Protein 8Y6J (pdb70)

GO terms:
  GO:0035725 sodium ion transmembrane transport (P, IDA)
  GO:0015081 sodium ion transmembrane transporter activity (F, IDA)

B-factor: mean 76.57, std 21.65, range [25.72, 148.56]

Organism: Oryza sativa subsp. japonica (NCBI:txid39947)

Secondary structure (DSSP, 8-state):
-HHHHHHHHHHHHHS-HHHHHHHHHHHHHHHHHHHHHHTPPSSS----HHHHHHHHHHHHTT----SS-GGGS-HHHHHHHHHHHHHHSHHHHHHHHHHHHHH--HHHHHHHHHHHHHHHHHHHHHHHHH-HHHHHHHHHHT--HHHHHHHHHHHHHTT----SSTTTTGGGTT-HHHHHHHHHHHHTTTTTHHHHHHHHHHHHHHHH--HHHHHHHH-TTTS--TT---HHHHHHHHHHHHHHHHHHHHHHHHHHTTSGGGTT--HHHHHHHHHHHHHHHHHT---SS-GGGS-HHHHHHHHHHHHSPPHHHHHTT--HHHHHHHHH-SSSHHHHHHHHHHHHHTHHHHHH-TTTS-HHHHHHHHHHHHHT--------GGG-SS--SS----SS-GGGGS-HHHHHHHHHHHHHHHTTTTTT-/-HHHHHHHHHHHHHS-HHHHHHHHHHHHHHHHHHHHHHTPPSSS----HHHHHHHHHHHHTT----SS-GGGS-HHHHHHHHHHHHHHSHHHHHHHHHHHHHH--HHHHHHHHHHHHHHHHHHHHHHHHH-HHHHHHHHHHT--HHHHHHHHHHHHHTT----SSTTTTGGGTT-HHHHHHHHHHHHTSSTTHHHHHHHHHHHHHHHH--HHHHHHHH-TTTS--TT---HHHHHHHHHHHHHHHHHHHHHHHHHHTTSGGGTT--HHHHHHHHHHHHHHHHHT---SS-GGGS-HHHHHHHHHHHHSPPHHHHHTT--HHHHHHHHH-SSSHHHHHHHHHHHHHTHHHHHH-TTTS-HHHHHHHHHHHHHT--------GGG-SS--SS----SS-GGGGS-HHHHHHHHHHHHHHHTTTTTT-

Nearest PDB structures (foldseek):
  8y6j-assembly1_B  TM=1.002E+00  e=2.654E-58  Oryza sativa
  8w9o-assembly1_A  TM=9.380E-01  e=2.378E-31  Arabidopsis thaliana
  8w9v-assembly1_B  TM=9.427E-01  e=4.804E-29  Triticum aestivum
  8k66-assembly1_B  TM=9.385E-01  e=3.257E-29  Oryza sativa Japonica Group
  8y6m-assembly1_B  TM=9.390E-01  e=4.156E-28  Oryza sativa Indica Group x Oryza nivara

Sequence (850 aa):
ASSVKQSYSFLVCKSNPLVVQLVYFVIISFAGFLALKNLKPQGKPGPKDLDLLFTSVSTLTVSSMATVEMEDLSDRQLWVLILLMLMGGEVFTSMLGLYFNNANLVRIVTGYFVATVISSSVIIIIYFWIDSDARNVLKSKEINMYTFCIFTAVSSFANCGFTPLNSNMQPFRKNWVLLLLVIPQILAGNTLFSPLLRLCVWVLGKVSGKAEYAYILQHPGETGYKHLHVRRNSVYIVLSVTGLILLQVMFICSFEWNSESLEGMNWLQKLVGLLFQSVNTRQAGESILDISTLSPSTLLLFAVVMYLPSDASFLTANISRALWRNFTVNKLSCLAMFTFLACITERKSISSDPLNFNIFSIVFEIISAFGNVGYSLGYSCQKLLKPDATCKDASYGFVGRWTEEGKLIVILVMFLGRLKEFILKASSVKQSYSFLVCKSNPLVVQLVYFVIISFAGFLALKNLKPQGKPGPKDLDLLFTSVSTLTVSSMATVEMEDLSDRQLWVLILLMLMGGEVFTSMLGLYFNNANLVRIVTGYFVATVISSSVIIIIYFWIDSDARNVLKSKEINMYTFCIFTAVSSFANCGFTPLNSNMQPFRKNWVLLLLVIPQILAGNTLFSPLLRLCVWVLGKVSGKAEYAYILQHPGETGYKHLHVRRNSVYIVLSVTGLILLQVMFICSFEWNSESLEGMNWLQKLVGLLFQSVNTRQAGESILDISTLSPSTLLLFAVVMYLPSDASFLTANISRALWRNFTVNKLSCLAMFTFLACITERKSISSDPLNFNIFSIVFEIISAFGNVGYSLGYSCQKLLKPDATCKDASYGFVGRWTEEGKLIVILVMFLGRLKEFILK

Foldseek 3Di:
DVVVVVVLLVCPVPDDPLVSVLVVLVVQLVVLLVQQVVPQDPPDDADDSLQSSLLSLLLLLLLQAHLDQLLNGDLSNLVSSLVSLCCRFPLNVLLVVLVSVVVCLSVLSVCLSVVQLVVQLVVQLVVCVVDVVVVVVCVVSVHDSSSQSSSLLSLLQSLSADGSHRLFCQVVLQVLVVLVSSLVSNCCHQALVQVVSLVSLVVVCVVVVDVVSVVCNCCVPVSPRLSHDHPVLSVVSVVVLVVQLVVLLVVCCVFCVVPPQCPPHDPVSSSSQSSSQSSLLQGRQGHNGLLLSGDVVSLVSSLVNLLDDDSSLVVVVVVVVVVVVLVCPDSPVVLVVLLVQQCVQCVVVCVQFVVCPPSVQSSSLLSSLLSSRNDASADDLVSGPDDDPVDDRGSGGPQSVGDSVSSVSSSVSNSNSSSPSPVND/DVVVVVVLLVCPVPDDPLVSVLVVLVVQLVVLLVQQVVPQDPPDDADDSLQSSLLSLLLLLLLQAHQDQLLNGDLSNLVSSLVSLCCRFPLNVLLVVLVSVVVCLSVLSVCLSVVQLVVQLVVQLVVCVVDVVVVVVCVVSVHDSSSQSSSLLSLLQSLSADGSHRLFCQVVLQVLVVLVSSLVSNCCHQQLVQLVSLVSLVVVCVVVVDVVSVVCNCCVPVSPRLSHDHPVLSVVSVVVLVVQLVVLLVVCCVFCVVPPQCPPHDPVSSSSQSSSQSSLLQGRQGHNGLLLSGDVVSLVSSLVNLLDDDSSLVVVVVVVVVVVVLVCPDSPVVLVVLLVQQCVQCVVVCVQFVVCPPSVQSSSLLSSLLSSRNDASADDCVSGPDDDPVDDRGSGGPQSVGDSSSSVSSSVSNSNSSSPVPVND

Radius of gyration: 30.35 Å; Cα contacts (8 Å, |Δi|>4): 1183; chains: 2; bounding box: 60×90×64 Å

InterPro domains:
  IPR003445 Cation transporter [PF02386] (208-546)
  IPR051143 TrkH Potassium Transport [PTHR31064] (64-549)

Structure (mmCIF, N/CA/C/O backbone):
data_8Y6J
#
_entry.id   8Y6J
#
_cell.length_a   1.00
_cell.length_b   1.00
_cell.length_c   1.00
_cell.angle_alpha   90.00
_cell.angle_beta   90.00
_cell.angle_gamma   90.00
#
_symmetry.space_group_name_H-M   'P 1'
#
loop_
_atom_site.group_PDB
_atom_site.id
_atom_site.type_symbol
_atom_site.label_atom_id
_atom_site.label_alt_id
_atom_site.label_comp_id
_atom_site.label_asym_id
_atom_site.label_entity_id
_atom_site.label_seq_id
_atom_site.pdbx_PDB_ins_code
_atom_site.Cartn_x
_atom_site.Cartn_y
_atom_site.Cartn_z
_atom_site.occupancy
_atom_site.B_iso_or_equiv
_atom_site.auth_seq_id
_atom_site.auth_comp_id
_atom_site.auth_asym_id
_atom_site.auth_atom_id
_atom_site.pdbx_PDB_model_num
ATOM 1 N N . ALA A 1 74 ? 161.398 98.075 145.020 1.00 142.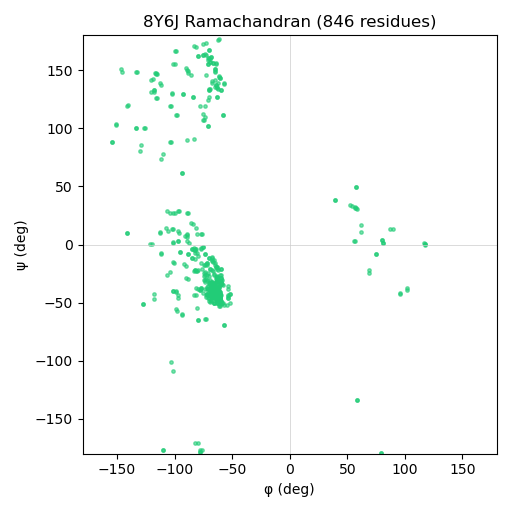87 56 ALA A N 1
ATOM 2 C CA . ALA A 1 74 ? 160.636 97.278 145.975 1.00 145.33 56 ALA A CA 1
ATOM 3 C C . ALA A 1 74 ? 160.497 98.009 147.306 1.00 146.70 56 ALA A C 1
ATOM 4 O O . ALA A 1 74 ? 159.740 98.974 147.417 1.00 146.10 56 ALA A O 1
ATOM 6 N N . SER A 1 75 ? 161.231 97.539 148.318 1.00 145.08 57 SER A N 1
ATOM 7 C CA . SER A 1 75 ? 161.186 98.184 149.626 1.00 143.77 57 SER A CA 1
ATOM 8 C C . SER A 1 75 ? 161.762 99.593 149.578 1.00 143.66 57 SER A C 1
ATOM 9 O O . SER A 1 75 ? 161.409 100.437 150.410 1.00 143.81 57 SER A O 1
ATOM 12 N N . SER A 1 76 ? 162.651 99.863 148.618 1.00 147.33 58 SER A N 1
ATOM 13 C CA . SER A 1 76 ? 163.197 101.209 148.472 1.00 148.19 58 SER A CA 1
ATOM 14 C C . SER A 1 76 ? 162.105 102.208 148.113 1.00 148.56 58 SER A C 1
ATOM 15 O O . SER A 1 76 ? 162.116 103.349 148.590 1.00 146.45 58 SER A O 1
ATOM 18 N N . VAL A 1 77 ? 161.154 101.797 147.272 1.00 145.27 59 VAL A N 1
ATOM 19 C CA . VAL A 1 77 ? 160.044 102.675 146.910 1.00 144.24 59 VAL A CA 1
ATOM 20 C C . VAL A 1 77 ? 159.215 103.016 148.142 1.00 142.74 59 VAL A C 1
ATOM 21 O O . VAL A 1 77 ? 158.839 104.174 148.360 1.00 140.84 59 VAL A O 1
ATOM 25 N N . LYS A 1 78 ? 158.921 102.009 148.969 1.00 143.33 60 LYS A N 1
ATOM 26 C CA . LYS A 1 78 ? 158.151 102.251 150.186 1.00 144.98 60 LYS A CA 1
ATOM 27 C C . LYS A 1 78 ? 158.909 103.155 151.150 1.00 145.77 60 LYS A C 1
ATOM 28 O O . LYS A 1 78 ? 158.316 104.043 151.774 1.00 145.33 60 LYS A O 1
ATOM 34 N N . GLN A 1 79 ? 160.220 102.941 151.290 1.00 144.51 61 GLN A N 1
ATOM 35 C CA . GLN A 1 79 ? 161.014 103.789 152.174 1.00 142.09 61 GLN A CA 1
ATOM 36 C C . GLN A 1 79 ? 161.027 105.234 151.689 1.00 143.83 61 GLN A C 1
ATOM 37 O O . GLN A 1 79 ? 160.880 106.168 152.488 1.00 143.15 61 GLN A O 1
ATOM 39 N N . SER A 1 80 ? 161.199 105.438 150.380 1.00 143.89 62 SER A N 1
ATOM 40 C CA . SER A 1 80 ? 161.185 106.790 149.832 1.00 144.24 62 SER A CA 1
ATOM 41 C C . SER A 1 80 ? 159.824 107.447 150.022 1.00 144.33 62 SER A C 1
ATOM 42 O O . SER A 1 80 ? 159.740 108.635 150.358 1.00 142.49 62 SER A O 1
ATOM 45 N N . TYR A 1 81 ? 158.745 106.690 149.808 1.00 137.89 63 TYR A N 1
ATOM 46 C CA . TYR A 1 81 ? 157.407 107.237 150.002 1.00 136.58 63 TYR A CA 1
ATOM 47 C C . TYR A 1 81 ? 157.174 107.624 151.457 1.00 135.23 63 TYR A C 1
ATOM 48 O O . TYR A 1 81 ? 156.596 108.679 151.741 1.00 133.24 63 TYR A O 1
ATOM 50 N N . SER A 1 82 ? 157.613 106.780 152.394 1.00 138.11 64 SER A N 1
ATOM 51 C CA . SER A 1 82 ? 157.467 107.102 153.809 1.00 138.80 64 SER A CA 1
ATOM 52 C C . SER A 1 82 ? 158.270 108.343 154.178 1.00 139.61 64 SER A C 1
ATOM 53 O O . SER A 1 82 ? 157.795 109.196 154.938 1.00 138.32 64 SER A O 1
ATOM 56 N N . PHE A 1 83 ? 159.492 108.458 153.651 1.00 138.63 65 PHE A N 1
ATOM 57 C CA . PHE A 1 83 ? 160.305 109.639 153.921 1.00 138.22 65 PHE A CA 1
ATOM 58 C C . PHE A 1 83 ? 159.648 110.898 153.369 1.00 138.96 65 PHE A C 1
ATOM 59 O O . PHE A 1 83 ? 159.667 111.952 154.014 1.00 136.59 65 PHE A O 1
ATOM 61 N N . LEU A 1 84 ? 159.068 110.809 152.170 1.00 131.03 66 LEU A N 1
ATOM 62 C CA . LEU A 1 84 ? 158.369 111.956 151.600 1.00 131.06 66 LEU A CA 1
ATOM 63 C C . LEU A 1 84 ? 157.148 112.330 152.432 1.00 128.83 66 LEU A C 1
ATOM 64 O O . LEU A 1 84 ? 156.886 113.515 152.667 1.00 127.13 66 LEU A O 1
ATOM 69 N N . VAL A 1 85 ? 156.389 111.331 152.886 1.00 134.02 67 VAL A N 1
ATOM 70 C CA . VAL A 1 85 ? 155.155 111.599 153.617 1.00 135.88 67 VAL A CA 1
ATOM 71 C C . VAL A 1 85 ? 155.452 112.198 154.987 1.00 135.23 67 VAL A C 1
ATOM 72 O O . VAL A 1 85 ? 154.750 113.107 155.446 1.00 133.54 67 VAL A O 1
ATOM 76 N N . CYS A 1 86 ? 156.501 111.710 155.658 1.00 136.85 68 CYS A N 1
ATOM 77 C CA . CYS A 1 86 ? 156.755 112.121 157.036 1.00 136.17 68 CYS A CA 1
ATOM 78 C C . CYS A 1 86 ? 157.046 113.615 157.137 1.00 135.52 68 CYS A C 1
ATOM 79 O O . CYS A 1 86 ? 156.585 114.281 158.071 1.00 132.54 68 CYS A O 1
ATOM 82 N N . LYS A 1 87 ? 157.808 114.160 156.189 1.00 135.20 69 LYS A N 1
ATOM 83 C CA . LYS A 1 87 ? 158.250 115.550 156.258 1.00 136.01 69 LYS A CA 1
ATOM 84 C C . LYS A 1 87 ? 157.380 116.483 155.420 1.00 137.97 69 LYS A C 1
ATOM 85 O O . LYS A 1 87 ? 156.819 117.450 155.944 1.00 135.80 69 LYS A O 1
ATOM 87 N N . SER A 1 88 ? 157.257 116.209 154.125 1.00 127.29 70 SER A N 1
ATOM 88 C CA . SER A 1 88 ? 156.576 117.128 153.226 1.00 122.28 70 SER A CA 1
ATOM 89 C C . SER A 1 88 ? 155.062 117.055 153.404 1.00 122.05 70 SER A C 1
ATOM 90 O O . SER A 1 88 ? 154.515 116.108 153.976 1.00 122.65 70 SER A O 1
ATOM 93 N N . ASN A 1 89 ? 154.384 118.084 152.898 1.00 108.57 71 ASN A N 1
ATOM 94 C CA . ASN A 1 89 ? 152.934 118.127 152.924 1.00 108.12 71 ASN A CA 1
ATOM 95 C C . ASN A 1 89 ? 152.360 117.114 151.936 1.00 107.30 71 ASN A C 1
ATOM 96 O O . ASN A 1 89 ? 153.056 116.660 151.025 1.00 106.54 71 ASN A O 1
ATOM 101 N N . PRO A 1 90 ? 151.092 116.728 152.109 1.00 98.41 72 PRO A N 1
ATOM 102 C CA . PRO A 1 90 ? 150.467 115.849 151.106 1.00 97.62 72 PRO A CA 1
ATOM 103 C C . PRO A 1 90 ? 150.465 116.445 149.709 1.00 97.81 72 PRO A C 1
ATOM 104 O O . PRO A 1 90 ? 150.600 115.709 148.722 1.00 98.85 72 PRO A O 1
ATOM 108 N N . LEU A 1 91 ? 150.321 117.767 149.599 1.00 88.46 73 LEU A N 1
ATOM 109 C CA . LEU A 1 91 ? 150.322 118.405 148.288 1.00 87.98 73 LEU A CA 1
ATOM 110 C C . LEU A 1 91 ? 151.647 118.188 147.571 1.00 87.26 73 LEU A C 1
ATOM 111 O O . LEU A 1 91 ? 151.674 117.852 146.384 1.00 88.84 73 LEU A O 1
ATOM 116 N N . VAL A 1 92 ? 152.761 118.369 148.282 1.00 87.95 74 VAL A N 1
ATOM 117 C CA . VAL A 1 92 ? 154.073 118.253 147.651 1.00 88.61 74 VAL A CA 1
ATOM 118 C C . VAL A 1 92 ? 154.335 116.820 147.206 1.00 87.70 74 VAL A C 1
ATOM 119 O O . VAL A 1 92 ? 154.828 116.580 146.096 1.00 86.16 74 VAL A O 1
ATOM 123 N N . VAL A 1 93 ? 154.013 115.844 148.059 1.00 86.60 75 VAL A N 1
ATOM 124 C CA . VAL A 1 93 ? 154.281 114.455 147.705 1.00 86.42 75 VAL A CA 1
ATOM 125 C C . VAL A 1 93 ? 153.376 114.009 146.562 1.00 88.09 75 VAL A C 1
ATOM 126 O O . VAL A 1 93 ? 153.811 113.282 145.663 1.00 90.55 75 VAL A O 1
ATOM 130 N N . GLN A 1 94 ? 152.118 114.458 146.551 1.00 81.91 76 GLN A N 1
ATOM 131 C CA . GLN A 1 94 ? 151.244 114.099 145.439 1.00 79.51 76 GLN A CA 1
ATOM 132 C C . GLN A 1 94 ? 151.689 114.772 144.146 1.00 78.83 76 GLN A C 1
ATOM 133 O O . GLN A 1 94 ? 151.607 114.172 143.068 1.00 79.72 76 GLN A O 1
ATOM 139 N N . LEU A 1 95 ? 152.174 116.013 144.233 1.00 76.94 77 LEU A N 1
ATOM 140 C CA . LEU A 1 95 ? 152.684 116.694 143.050 1.00 76.36 77 LEU A CA 1
ATOM 141 C C . LEU A 1 95 ? 153.899 115.975 142.479 1.00 76.24 77 LEU A C 1
ATOM 142 O O . LEU A 1 95 ? 153.992 115.772 141.263 1.00 80.00 77 LEU A O 1
ATOM 147 N N . VAL A 1 96 ? 154.842 115.581 143.338 1.00 68.60 78 VAL A N 1
ATOM 148 C CA . VAL A 1 96 ? 156.022 114.880 142.838 1.00 71.29 78 VAL A CA 1
ATOM 149 C C . VAL A 1 96 ? 155.636 113.506 142.301 1.00 69.53 78 VAL A C 1
ATOM 150 O O . VAL A 1 96 ? 156.199 113.036 141.305 1.00 71.44 78 VAL A O 1
ATOM 154 N N . TYR A 1 97 ? 154.650 112.856 142.927 1.00 59.18 79 TYR A N 1
ATOM 155 C CA . TYR A 1 97 ? 154.142 111.584 142.426 1.00 58.46 79 TYR A CA 1
ATOM 156 C C . TYR A 1 97 ? 153.601 111.735 141.010 1.00 64.44 79 TYR A C 1
ATOM 157 O O . TYR A 1 97 ? 153.986 110.988 140.099 1.00 76.14 79 TYR A O 1
ATOM 166 N N . PHE A 1 98 ? 152.721 112.717 140.804 1.00 63.80 80 PHE A N 1
ATOM 167 C CA . PHE A 1 98 ? 152.138 112.925 139.484 1.00 63.67 80 PHE A CA 1
ATOM 168 C C . PHE A 1 98 ? 153.200 113.303 138.462 1.00 63.21 80 PHE A C 1
ATOM 169 O O . PHE A 1 98 ? 153.186 112.801 137.335 1.00 56.51 80 PHE A O 1
ATOM 177 N N . VAL A 1 99 ? 154.139 114.173 138.839 1.00 70.62 81 VAL A N 1
ATOM 178 C CA . VAL A 1 99 ? 155.162 114.611 137.894 1.00 66.57 81 VAL A CA 1
ATOM 179 C C . VAL A 1 99 ? 156.041 113.439 137.472 1.00 68.93 81 VAL A C 1
ATOM 180 O O . VAL A 1 99 ? 156.293 113.231 136.277 1.00 75.37 81 VAL A O 1
ATOM 184 N N . ILE A 1 100 ? 156.506 112.643 138.438 1.00 64.74 82 ILE A N 1
ATOM 185 C CA . ILE A 1 100 ? 157.413 111.551 138.106 1.00 62.46 82 ILE A CA 1
ATOM 186 C C . ILE A 1 100 ? 156.689 110.471 137.311 1.00 66.78 82 ILE A C 1
ATOM 187 O O . ILE A 1 100 ? 157.248 109.907 136.362 1.00 72.53 82 ILE A O 1
ATOM 192 N N . ILE A 1 101 ? 155.428 110.183 137.651 1.00 61.64 83 ILE A N 1
ATOM 193 C CA . ILE A 1 101 ? 154.705 109.151 136.917 1.00 63.11 83 ILE A CA 1
ATOM 194 C C . ILE A 1 101 ? 154.377 109.626 135.507 1.00 73.44 83 ILE A C 1
ATOM 195 O O . ILE A 1 101 ? 154.450 108.850 134.548 1.00 75.65 83 ILE A O 1
ATOM 200 N N . SER A 1 102 ? 154.026 110.904 135.349 1.00 70.03 84 SER A N 1
ATOM 201 C CA . SER A 1 102 ? 153.785 111.443 134.016 1.00 64.17 84 SER A CA 1
ATOM 202 C C . SER A 1 102 ? 155.044 111.391 133.164 1.00 62.15 84 SER A C 1
ATOM 203 O O . SER A 1 102 ? 154.986 111.045 131.978 1.00 62.55 84 SER A O 1
ATOM 206 N N . PHE A 1 103 ? 156.194 111.741 133.746 1.00 77.49 85 PHE A N 1
ATOM 207 C CA . PHE A 1 103 ? 157.438 111.680 132.987 1.00 80.09 85 PHE A CA 1
ATOM 208 C C . PHE A 1 103 ? 157.776 110.246 132.600 1.00 78.37 85 PHE A C 1
ATOM 209 O O . PHE A 1 103 ? 158.212 109.987 131.471 1.00 82.75 85 PHE A O 1
ATOM 217 N N . ALA A 1 104 ? 157.576 109.299 133.520 1.00 66.66 86 ALA A N 1
ATOM 218 C CA . ALA A 1 104 ? 157.818 107.898 133.192 1.00 71.52 86 ALA A CA 1
ATOM 219 C C . ALA A 1 104 ? 156.888 107.425 132.083 1.00 75.28 86 ALA A C 1
ATOM 220 O O . ALA A 1 104 ? 157.307 106.691 131.180 1.00 79.92 86 ALA A O 1
ATOM 222 N N . GLY A 1 105 ? 155.621 107.838 132.134 1.00 70.63 87 GLY A N 1
ATOM 223 C CA . GLY A 1 105 ? 154.683 107.451 131.095 1.00 76.40 87 GLY A CA 1
ATOM 224 C C . GLY A 1 105 ? 155.041 108.028 129.741 1.00 74.02 87 GLY A C 1
ATOM 225 O O . GLY A 1 105 ? 154.924 107.351 128.719 1.00 72.08 87 GLY A O 1
ATOM 226 N N . PHE A 1 106 ? 155.471 109.291 129.712 1.00 77.94 88 PHE A N 1
ATOM 227 C CA . PHE A 1 106 ? 155.914 109.883 128.453 1.00 78.09 88 PHE A CA 1
ATOM 228 C C . PHE A 1 106 ? 157.141 109.164 127.911 1.00 81.24 88 PHE A C 1
ATOM 229 O O . PHE A 1 106 ? 157.233 108.895 126.706 1.00 82.27 88 PHE A O 1
ATOM 237 N N . LEU A 1 107 ? 158.097 108.844 128.788 1.00 83.11 89 LEU A N 1
ATOM 238 C CA . LEU A 1 107 ? 159.287 108.122 128.350 1.00 82.55 89 LEU A CA 1
ATOM 239 C C . LEU A 1 107 ? 158.919 106.761 127.777 1.00 84.94 89 LEU A C 1
ATOM 240 O O . LEU A 1 107 ? 159.446 106.354 126.734 1.00 85.08 89 LEU A O 1
ATOM 245 N N . ALA A 1 108 ? 158.005 106.047 128.437 1.00 75.25 90 ALA A N 1
ATOM 246 C CA . ALA A 1 108 ? 157.548 104.764 127.915 1.00 75.41 90 ALA A CA 1
ATOM 247 C C . ALA A 1 108 ? 156.873 104.935 126.559 1.00 80.20 90 ALA A C 1
ATOM 248 O O . ALA A 1 108 ? 157.230 104.262 125.587 1.00 81.99 90 ALA A O 1
ATOM 250 N N . LEU A 1 109 ? 155.911 105.859 126.470 1.00 81.78 91 LEU A N 1
ATOM 251 C CA . LEU A 1 109 ? 155.206 106.096 125.215 1.00 83.05 91 LEU A CA 1
ATOM 252 C C . LEU A 1 109 ? 156.179 106.383 124.080 1.00 81.83 91 LEU A C 1
ATOM 253 O O . LEU A 1 109 ? 155.970 105.943 122.944 1.00 78.24 91 LEU A O 1
ATOM 258 N N . LYS A 1 110 ? 157.252 107.120 124.370 1.00 80.67 92 LYS A N 1
ATOM 259 C CA . LYS A 1 110 ? 158.281 107.340 123.360 1.00 77.49 92 LYS A CA 1
ATOM 260 C C . LYS A 1 110 ? 159.030 106.050 123.040 1.00 81.08 92 LYS A C 1
ATOM 261 O O . LYS A 1 110 ? 159.379 105.800 121.881 1.00 82.33 92 LYS A O 1
ATOM 267 N N . ASN A 1 111 ? 159.289 105.220 124.054 1.00 87.10 93 ASN A N 1
ATOM 268 C CA . ASN A 1 111 ? 160.155 104.060 123.857 1.00 87.70 93 ASN A CA 1
ATOM 269 C C . ASN A 1 111 ? 159.493 102.994 122.989 1.00 86.61 93 ASN A C 1
ATOM 270 O O . ASN A 1 111 ? 160.106 102.490 122.041 1.00 83.70 93 ASN A O 1
ATOM 275 N N . LEU A 1 112 ? 158.244 102.630 123.290 1.00 94.58 94 LEU A N 1
ATOM 276 C CA . LEU A 1 112 ? 157.570 101.597 122.508 1.00 97.18 94 LEU A CA 1
ATOM 277 C C . LEU A 1 112 ? 156.810 102.152 121.308 1.00 99.36 94 LEU A C 1
ATOM 278 O O . LEU A 1 112 ? 155.828 101.537 120.874 1.00 99.19 94 LEU A O 1
ATOM 283 N N . LYS A 1 113 ? 157.233 103.291 120.773 1.00 104.78 95 LYS A N 1
ATOM 284 C CA . LYS A 1 113 ? 156.658 103.787 119.533 1.00 103.18 95 LYS A CA 1
ATOM 285 C C . LYS A 1 113 ? 156.973 102.815 118.397 1.00 107.41 95 LYS A C 1
ATOM 286 O O . LYS A 1 113 ? 158.096 102.302 118.314 1.00 106.74 95 LYS A O 1
ATOM 292 N N . PRO A 1 114 ? 156.011 102.525 117.521 1.00 121.90 96 PRO A N 1
ATOM 293 C CA . PRO A 1 114 ? 156.287 101.616 116.401 1.00 119.79 96 PRO A CA 1
ATOM 294 C C . PRO A 1 114 ? 157.393 102.157 115.506 1.00 119.00 96 PRO A C 1
ATOM 295 O O . PRO A 1 114 ? 157.496 103.363 115.271 1.00 118.40 96 PRO A O 1
ATOM 299 N N . GLN A 1 115 ? 158.222 101.247 115.007 1.00 126.50 97 GLN A N 1
ATOM 300 C CA . GLN A 1 115 ? 159.382 101.610 114.207 1.00 126.81 97 GLN A CA 1
ATOM 301 C C . GLN A 1 115 ? 159.016 101.706 112.731 1.00 126.57 97 GLN A C 1
ATOM 302 O O . GLN A 1 115 ? 158.126 101.006 112.242 1.00 126.14 97 GLN A O 1
ATOM 308 N N . GLY A 1 116 ? 159.718 102.589 112.025 1.00 121.85 98 GLY A N 1
ATOM 309 C CA . GLY A 1 116 ? 159.518 102.760 110.600 1.00 122.03 98 GLY A CA 1
ATOM 310 C C . GLY A 1 116 ? 158.571 103.892 110.264 1.00 122.15 98 GLY A C 1
ATOM 311 O O . GLY A 1 116 ? 158.821 104.669 109.337 1.00 122.58 98 GLY A O 1
ATOM 312 N N . LYS A 1 117 ? 157.481 103.996 111.013 1.00 117.42 99 LYS A N 1
ATOM 313 C CA . LYS A 1 117 ? 156.499 105.051 110.835 1.00 117.73 99 LYS A CA 1
ATOM 314 C C . LYS A 1 117 ? 156.820 106.235 111.739 1.00 117.82 99 LYS A C 1
ATOM 315 O O . LYS A 1 117 ? 157.033 106.065 112.943 1.00 117.86 99 LYS A O 1
ATOM 321 N N . PRO A 1 118 ? 156.864 107.450 111.193 1.00 116.48 100 PRO A N 1
ATOM 322 C CA . PRO A 1 118 ? 157.179 108.612 112.030 1.00 115.91 100 PRO A CA 1
ATOM 323 C C . PRO A 1 118 ? 155.998 109.016 112.895 1.00 113.70 100 PRO A C 1
ATOM 324 O O . PRO A 1 118 ? 154.974 109.485 112.390 1.00 112.82 100 PRO A O 1
ATOM 328 N N . GLY A 1 119 ? 156.136 108.836 114.205 1.00 103.33 101 GLY A N 1
ATOM 329 C CA . GLY A 1 119 ? 155.063 109.111 115.127 1.00 104.62 101 GLY A CA 1
ATOM 330 C C . GLY A 1 119 ? 154.966 110.580 115.479 1.00 107.46 101 GLY A C 1
ATOM 331 O O . GLY A 1 119 ? 155.631 111.434 114.884 1.00 104.78 101 GLY A O 1
ATOM 332 N N . PRO A 1 120 ? 154.129 110.899 116.459 1.00 96.34 102 PRO A N 1
ATOM 333 C CA . PRO A 1 120 ? 153.945 112.300 116.847 1.00 91.05 102 PRO A CA 1
ATOM 334 C C . PRO A 1 120 ? 155.184 112.852 117.532 1.00 88.73 102 PRO A C 1
ATOM 335 O O . PRO A 1 120 ? 156.040 112.116 118.026 1.00 88.14 102 PRO A O 1
ATOM 339 N N . LYS A 1 121 ? 155.271 114.179 117.544 1.00 78.51 103 LYS A N 1
ATOM 340 C CA . LYS A 1 121 ? 156.371 114.844 118.225 1.00 79.15 103 LYS A CA 1
ATOM 341 C C . LYS A 1 121 ? 156.312 114.557 119.721 1.00 78.30 103 LYS A C 1
ATOM 342 O O . LYS A 1 121 ? 155.257 114.236 120.274 1.00 79.90 103 LYS A O 1
ATOM 348 N N . ASP A 1 122 ? 157.471 114.667 120.375 1.00 77.72 104 ASP A N 1
ATOM 349 C CA . ASP A 1 122 ? 157.570 114.307 121.786 1.00 74.95 104 ASP A CA 1
ATOM 350 C C . ASP A 1 122 ? 156.631 115.133 122.654 1.00 74.47 104 ASP A C 1
ATOM 351 O O . ASP A 1 122 ? 156.180 114.657 123.702 1.00 76.53 104 ASP A O 1
ATOM 356 N N . LEU A 1 123 ? 156.325 116.366 122.244 1.00 66.88 105 LEU A N 1
ATOM 357 C CA . LEU A 1 123 ? 155.383 117.176 123.008 1.00 67.72 105 LEU A CA 1
ATOM 358 C C . LEU A 1 123 ? 153.993 116.553 123.002 1.00 69.99 105 LEU A C 1
ATOM 359 O O . LEU A 1 123 ? 153.301 116.559 124.025 1.00 77.28 105 LEU A O 1
ATOM 364 N N . ASP A 1 124 ? 153.563 116.014 121.860 1.00 66.86 106 ASP A N 1
ATOM 365 C CA . ASP A 1 124 ? 152.255 115.370 121.804 1.00 64.52 106 ASP A CA 1
ATOM 366 C C . ASP A 1 124 ? 152.216 114.112 122.664 1.00 64.43 106 ASP A C 1
ATOM 367 O O . ASP A 1 124 ? 151.213 113.845 123.334 1.00 60.58 106 ASP A O 1
ATOM 372 N N . LEU A 1 125 ? 153.296 113.324 122.658 1.00 67.68 107 LEU A N 1
ATOM 373 C CA . LEU A 1 125 ? 153.353 112.154 123.530 1.00 64.68 107 LEU A CA 1
ATOM 374 C C . LEU A 1 125 ? 153.311 112.556 124.997 1.00 73.47 107 LEU A C 1
ATOM 375 O O . LEU A 1 125 ? 152.631 111.914 125.804 1.00 76.21 107 LEU A O 1
ATOM 380 N N . LEU A 1 126 ? 154.042 113.611 125.365 1.00 75.37 108 LEU A N 1
ATOM 381 C CA . LEU A 1 126 ? 154.011 114.082 126.746 1.00 64.03 108 LEU A CA 1
ATOM 382 C C . LEU A 1 126 ? 152.621 114.571 127.128 1.00 59.14 108 LEU A C 1
ATOM 383 O O . LEU A 1 126 ? 152.146 114.306 128.237 1.00 63.76 108 LEU A O 1
ATOM 388 N N . PHE A 1 127 ? 151.954 115.287 126.221 1.00 53.01 109 PHE A N 1
ATOM 389 C CA . PHE A 1 127 ? 150.595 115.743 126.488 1.00 50.33 109 PHE A CA 1
ATOM 390 C C . PHE A 1 127 ? 149.651 114.565 126.677 1.00 58.31 109 PHE A C 1
ATOM 391 O O . PHE A 1 127 ? 148.806 114.576 127.578 1.00 65.91 109 PHE A O 1
ATOM 399 N N . THR A 1 128 ? 149.768 113.545 125.825 1.00 58.53 110 THR A N 1
ATOM 400 C CA . THR A 1 128 ? 148.907 112.375 125.958 1.00 58.12 110 THR A CA 1
ATOM 401 C C . THR A 1 128 ? 149.172 111.650 127.270 1.00 61.25 110 THR A C 1
ATOM 402 O O . THR A 1 128 ? 148.233 111.227 127.953 1.00 65.81 110 THR A O 1
ATOM 406 N N . SER A 1 129 ? 150.445 111.517 127.650 1.00 55.02 111 SER A N 1
ATOM 407 C CA . SER A 1 129 ? 150.776 110.876 128.918 1.00 50.92 111 SER A CA 1
ATOM 408 C C . SER A 1 129 ? 150.213 111.659 130.096 1.00 48.05 111 SER A C 1
ATOM 409 O O . SER A 1 129 ? 149.671 111.071 131.038 1.00 62.03 111 SER A O 1
ATOM 412 N N . VAL A 1 130 ? 150.328 112.988 130.058 1.00 41.05 112 VAL A N 1
ATOM 413 C CA . VAL A 1 130 ? 149.779 113.810 131.131 1.00 44.14 112 VAL A CA 1
ATOM 414 C C . VAL A 1 130 ? 148.269 113.653 131.207 1.00 54.73 112 VAL A C 1
ATOM 415 O O . VAL A 1 130 ? 147.716 113.374 132.276 1.00 68.61 112 VAL A O 1
ATOM 419 N N . SER A 1 131 ? 147.579 113.806 130.075 1.00 52.42 113 SER A N 1
ATOM 420 C CA . SER A 1 131 ? 146.122 113.739 130.074 1.00 48.46 113 SER A CA 1
ATOM 421 C C . SER A 1 131 ? 145.630 112.363 130.499 1.00 48.60 113 SER A C 1
ATOM 422 O O . SER A 1 131 ? 144.581 112.241 131.142 1.00 49.06 113 SER A O 1
ATOM 425 N N . THR A 1 132 ? 146.367 111.313 130.139 1.00 43.98 114 THR A N 1
ATOM 426 C CA . THR A 1 132 ? 146.020 109.971 130.584 1.00 42.56 114 THR A CA 1
ATOM 427 C C . THR A 1 132 ? 146.206 109.832 132.089 1.00 52.70 114 THR A C 1
ATOM 428 O O . THR A 1 132 ? 145.338 109.296 132.787 1.00 59.36 114 THR A O 1
ATOM 432 N N . LEU A 1 133 ? 147.340 110.309 132.609 1.00 56.64 115 LEU A N 1
ATOM 433 C CA . LEU A 1 133 ? 147.564 110.272 134.050 1.00 50.08 115 LEU A CA 1
ATOM 434 C C . LEU A 1 133 ? 146.606 111.201 134.784 1.00 52.34 115 LEU A C 1
ATOM 435 O O . LEU A 1 133 ? 146.051 110.837 135.827 1.00 64.41 115 LEU A O 1
ATOM 440 N N . THR A 1 134 ? 146.396 112.401 134.250 1.00 46.46 116 THR A N 1
ATOM 441 C CA . THR A 1 134 ? 145.535 113.409 134.854 1.00 39.02 116 THR A CA 1
ATOM 442 C C . THR A 1 134 ? 144.051 113.114 134.651 1.00 49.61 116 THR A C 1
ATOM 443 O O . THR A 1 134 ? 143.216 113.966 134.972 1.00 63.02 116 THR A O 1
ATOM 447 N N . VAL A 1 135 ? 143.719 111.927 134.133 1.00 47.10 117 VAL A N 1
ATOM 448 C CA . VAL A 1 135 ? 142.363 111.489 133.798 1.00 44.50 117 VAL A CA 1
ATOM 449 C C . VAL A 1 135 ? 141.544 112.626 133.193 1.00 51.71 117 VAL A C 1
ATOM 450 O O . VAL A 1 135 ? 140.339 112.745 133.440 1.00 55.39 117 VAL A O 1
ATOM 454 N N . SER A 1 136 ? 142.188 113.448 132.364 1.00 49.81 118 SER A N 1
ATOM 455 C CA . SER A 1 136 ? 141.535 114.597 131.749 1.00 47.75 118 SER A CA 1
ATOM 456 C C . SER A 1 136 ? 141.117 114.359 130.307 1.00 56.98 118 SER A C 1
ATOM 457 O O . SER A 1 136 ? 140.326 115.139 129.774 1.00 65.99 118 SER A O 1
ATOM 460 N N . SER A 1 137 ? 141.646 113.325 129.654 1.00 50.10 119 SER A N 1
ATOM 461 C CA . SER A 1 137 ? 141.232 112.866 128.328 1.00 47.19 119 SER A CA 1
ATOM 462 C C . SER A 1 137 ? 141.429 113.896 127.224 1.00 59.64 119 SER A C 1
ATOM 463 O O . SER A 1 137 ? 140.840 113.747 126.147 1.00 63.71 119 SER A O 1
ATOM 466 N N . MET A 1 138 ? 142.226 114.935 127.446 1.00 61.16 120 MET A N 1
ATOM 467 C CA . MET A 1 138 ? 142.492 115.894 126.382 1.00 46.38 120 MET A CA 1
ATOM 468 C C . MET A 1 138 ? 143.508 115.315 125.409 1.00 52.26 120 MET A C 1
ATOM 469 O O . MET A 1 138 ? 144.644 115.014 125.788 1.00 62.51 120 MET A O 1
ATOM 474 N N . ALA A 1 139 ? 143.099 115.163 124.155 1.00 54.40 121 ALA A N 1
ATOM 475 C CA . ALA A 1 139 ? 143.885 114.452 123.159 1.00 62.42 121 ALA A CA 1
ATOM 476 C C . ALA A 1 139 ? 144.591 115.437 122.240 1.00 61.17 121 ALA A C 1
ATOM 477 O O . ALA A 1 139 ? 143.965 116.357 121.704 1.00 70.02 121 ALA A O 1
ATOM 479 N N . THR A 1 140 ? 145.895 115.239 122.066 1.00 61.57 122 THR A N 1
ATOM 480 C CA . THR A 1 140 ? 146.670 115.936 121.054 1.00 59.52 122 THR A CA 1
ATOM 481 C C . THR A 1 140 ? 146.993 115.044 119.866 1.00 63.90 122 THR A C 1
ATOM 482 O O . THR A 1 140 ? 147.199 115.556 118.760 1.00 68.57 122 THR A O 1
ATOM 486 N N . VAL A 1 141 ? 147.004 113.728 120.056 1.00 72.73 123 VAL A N 1
ATOM 487 C CA . VAL A 1 141 ? 147.241 112.768 118.989 1.00 75.58 123 VAL A CA 1
ATOM 488 C C . VAL A 1 141 ? 146.028 111.856 118.878 1.00 75.14 123 VAL A C 1
ATOM 489 O O . VAL A 1 141 ? 145.408 111.505 119.889 1.00 76.69 123 VAL A O 1
ATOM 493 N N . GLU A 1 142 ? 145.669 111.503 117.645 1.00 73.55 124 GLU A N 1
ATOM 494 C CA . GLU A 1 142 ? 144.609 110.531 117.423 1.00 75.03 124 GLU A CA 1
ATOM 495 C C . GLU A 1 142 ? 144.945 109.225 118.127 1.00 81.74 124 GLU A C 1
ATOM 496 O O . GLU A 1 142 ? 146.091 108.768 118.102 1.00 84.25 124 GLU A O 1
ATOM 502 N N . MET A 1 143 ? 143.938 108.623 118.762 1.00 86.61 125 MET A N 1
ATOM 503 C CA . MET A 1 143 ? 144.171 107.402 119.523 1.00 85.92 125 MET A CA 1
ATOM 504 C C . MET A 1 143 ? 144.544 106.227 118.632 1.00 85.26 125 MET A C 1
ATOM 505 O O . MET A 1 143 ? 145.016 105.204 119.139 1.00 87.03 125 MET A O 1
ATOM 510 N N . GLU A 1 144 ? 144.347 106.348 117.320 1.00 87.91 126 GLU A N 1
ATOM 511 C CA . GLU A 1 144 ? 144.728 105.293 116.392 1.00 90.11 126 GLU A CA 1
ATOM 512 C C . GLU A 1 144 ? 146.202 105.339 116.016 1.00 92.51 126 GLU A C 1
ATOM 513 O O . GLU A 1 144 ? 146.671 104.442 115.308 1.00 97.95 126 GLU A O 1
ATOM 519 N N . ASP A 1 145 ? 146.936 106.352 116.466 1.00 95.43 127 ASP A N 1
ATOM 520 C CA . ASP A 1 145 ? 148.359 106.471 116.186 1.00 99.58 127 ASP A CA 1
ATOM 521 C C . ASP A 1 145 ? 149.224 105.774 117.226 1.00 100.78 127 ASP A C 1
ATOM 522 O O . ASP A 1 145 ? 150.454 105.848 117.138 1.00 99.93 127 ASP A O 1
ATOM 527 N N . LEU A 1 146 ? 148.618 105.107 118.204 1.00 98.99 128 LEU A N 1
ATOM 528 C CA . LEU A 1 146 ? 149.343 104.398 119.246 1.00 98.35 128 LEU A CA 1
ATOM 529 C C . LEU A 1 146 ? 149.119 102.899 119.104 1.00 98.44 128 LEU A C 1
ATOM 530 O O . LEU A 1 146 ? 148.004 102.452 118.816 1.00 95.38 128 LEU A O 1
ATOM 535 N N . SER A 1 147 ? 150.183 102.126 119.304 1.00 101.80 129 SER A N 1
ATOM 536 C CA . SER A 1 147 ? 150.100 100.680 119.182 1.00 100.47 129 SER A CA 1
ATOM 537 C C . SER A 1 147 ? 149.446 100.080 120.426 1.00 102.08 129 SER A C 1
ATOM 538 O O . SER A 1 147 ? 149.007 100.786 121.339 1.00 106.67 129 SER A O 1
ATOM 541 N N . ASP A 1 148 ? 149.378 98.748 120.455 1.00 85.17 130 ASP A N 1
ATOM 542 C CA . ASP A 1 148 ? 148.784 98.060 121.598 1.00 82.98 130 ASP A CA 1
ATOM 543 C C . ASP A 1 148 ? 149.609 98.270 122.861 1.00 84.65 130 ASP A C 1
ATOM 544 O O . ASP A 1 148 ? 149.054 98.432 123.954 1.00 84.28 130 ASP A O 1
ATOM 549 N N . ARG A 1 149 ? 150.938 98.256 122.734 1.00 87.25 131 ARG A N 1
ATOM 550 C CA . ARG A 1 149 ? 151.797 98.452 123.897 1.00 88.02 131 ARG A CA 1
ATOM 551 C C . ARG A 1 149 ? 151.622 99.848 124.485 1.00 88.17 131 ARG A C 1
ATOM 552 O O . ARG A 1 149 ? 151.548 100.012 125.710 1.00 93.21 131 ARG A O 1
ATOM 560 N N . GLN A 1 150 ? 151.548 100.867 123.628 1.00 81.30 132 GLN A N 1
ATOM 561 C CA . GLN A 1 150 ? 151.278 102.215 124.114 1.00 83.50 132 GLN A CA 1
ATOM 562 C C . GLN A 1 150 ? 149.883 102.317 124.716 1.00 81.45 132 GLN A C 1
ATOM 563 O O . GLN A 1 150 ? 149.674 103.054 125.687 1.00 83.67 132 GLN A O 1
ATOM 569 N N . LEU A 1 151 ? 148.921 101.575 124.164 1.00 73.22 133 LEU A N 1
ATOM 570 C CA . LEU A 1 151 ? 147.583 101.544 124.744 1.00 75.84 133 LEU A CA 1
ATOM 571 C C . LEU A 1 151 ? 147.613 100.966 126.155 1.00 78.68 133 LEU A C 1
ATOM 572 O O . LEU A 1 151 ? 146.939 101.472 127.060 1.00 84.93 133 LEU A O 1
ATOM 577 N N . TRP A 1 152 ? 148.399 99.910 126.366 1.00 72.18 134 TRP A N 1
ATOM 578 C CA . TRP A 1 152 ? 148.510 99.337 127.703 1.00 66.79 134 TRP A CA 1
ATOM 579 C C . TRP A 1 152 ? 149.271 100.256 128.648 1.00 67.78 134 TRP A C 1
ATOM 580 O O . TRP A 1 152 ? 148.973 100.294 129.848 1.00 73.72 134 TRP A O 1
ATOM 591 N N . VAL A 1 153 ? 150.250 101.002 128.135 1.00 67.77 135 VAL A N 1
ATOM 592 C CA . VAL A 1 153 ? 150.906 102.017 128.956 1.00 69.46 135 VAL A CA 1
ATOM 593 C C . VAL A 1 153 ? 149.893 103.065 129.403 1.00 71.32 135 VAL A C 1
ATOM 594 O O . VAL A 1 153 ? 149.896 103.505 130.560 1.00 81.88 135 VAL A O 1
ATOM 598 N N . LEU A 1 154 ? 149.006 103.474 128.493 1.00 62.72 136 LEU A N 1
ATOM 599 C CA . LEU A 1 154 ? 147.942 104.404 128.857 1.00 62.42 136 LEU A CA 1
ATOM 600 C C . LEU A 1 154 ? 147.011 103.797 129.901 1.00 67.54 136 LEU A C 1
ATOM 601 O O . LEU A 1 154 ? 146.558 104.490 130.818 1.00 69.43 136 LEU A O 1
ATOM 606 N N . ILE A 1 155 ? 146.705 102.506 129.768 1.00 63.96 137 ILE A N 1
ATOM 607 C CA . ILE A 1 155 ? 145.859 101.832 130.752 1.00 57.16 137 ILE A CA 1
ATOM 608 C C . ILE A 1 155 ? 146.513 101.877 132.128 1.00 60.28 137 ILE A C 1
ATOM 609 O O . ILE A 1 155 ? 145.862 102.161 133.142 1.00 72.24 137 ILE A O 1
ATOM 614 N N . LEU A 1 156 ? 147.815 101.590 132.179 1.00 55.57 138 LEU A N 1
ATOM 615 C CA . LEU A 1 156 ? 148.539 101.620 133.446 1.00 55.69 138 LEU A CA 1
ATOM 616 C C . LEU A 1 156 ? 148.552 103.023 134.042 1.00 56.88 138 LEU A C 1
ATOM 617 O O . LEU A 1 156 ? 148.377 103.194 135.256 1.00 62.70 138 LEU A O 1
ATOM 622 N N . LEU A 1 157 ? 148.761 104.039 133.203 1.00 57.16 139 LEU A N 1
ATOM 623 C CA . LEU A 1 157 ? 148.742 105.415 133.691 1.00 58.10 139 LEU A CA 1
ATOM 624 C C . LEU A 1 157 ? 147.372 105.783 134.243 1.00 56.22 139 LEU A C 1
ATOM 625 O O . LEU A 1 157 ? 147.269 106.456 135.274 1.00 65.21 139 LEU A O 1
ATOM 630 N N . MET A 1 158 ? 146.306 105.353 133.567 1.00 53.59 140 MET A N 1
ATOM 631 C CA . MET A 1 158 ? 144.957 105.613 134.058 1.00 53.26 140 MET A CA 1
ATOM 632 C C . MET A 1 158 ? 144.718 104.939 135.399 1.00 63.37 140 MET A C 1
ATOM 633 O O . MET A 1 158 ? 144.127 105.534 136.308 1.00 70.95 140 MET A O 1
ATOM 638 N N . LEU A 1 159 ? 145.158 103.687 135.535 1.00 66.24 141 LEU A N 1
ATOM 639 C CA . LEU A 1 159 ? 144.986 102.976 136.797 1.00 57.43 141 LEU A CA 1
ATOM 640 C C . LEU A 1 159 ? 145.734 103.678 137.922 1.00 63.63 141 LEU A C 1
ATOM 641 O O . LEU A 1 159 ? 145.214 103.823 139.033 1.00 70.20 141 LEU A O 1
ATOM 646 N N . MET A 1 160 ? 146.955 104.134 137.647 1.00 61.05 142 MET A N 1
ATOM 647 C CA . MET A 1 160 ? 147.760 104.783 138.674 1.00 56.70 142 MET A CA 1
ATOM 648 C C . MET A 1 160 ? 147.436 106.261 138.850 1.00 56.28 142 MET A C 1
ATOM 649 O O . MET A 1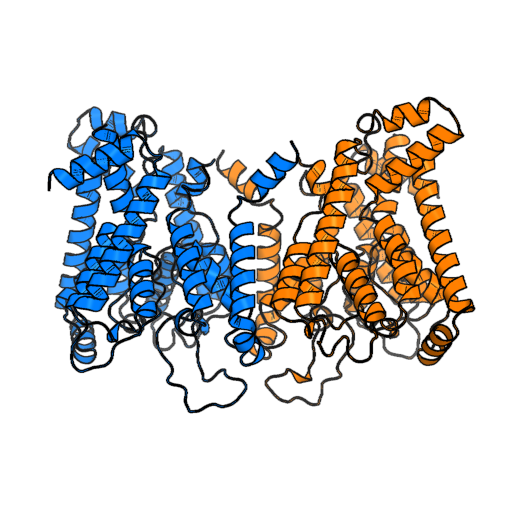 160 ? 148.025 106.903 139.725 1.00 66.65 142 MET A O 1
ATOM 654 N N . GLY A 1 161 ? 146.530 106.817 138.051 1.00 47.04 143 GLY A N 1
ATOM 655 C CA . GLY A 1 161 ? 146.207 108.225 138.164 1.00 42.66 143 GLY A CA 1
ATOM 656 C C . GLY A 1 161 ? 144.752 108.528 138.451 1.00 48.33 143 GLY A C 1
ATOM 657 O O . GLY A 1 161 ? 144.370 109.697 138.555 1.00 47.38 143 GLY A O 1
ATOM 658 N N . GLY A 1 162 ? 143.930 107.491 138.578 1.00 64.03 144 GLY A N 1
ATOM 659 C CA . GLY A 1 162 ? 142.525 107.711 138.862 1.00 60.51 144 GLY A CA 1
ATOM 660 C C . GLY A 1 162 ? 142.315 108.298 140.245 1.00 61.96 144 GLY A C 1
ATOM 661 O O . GLY A 1 162 ? 143.151 108.161 141.138 1.00 72.25 144 GLY A O 1
ATOM 662 N N . GLU A 1 163 ? 141.178 108.976 140.412 1.00 56.77 145 GLU A N 1
ATOM 663 C CA . GLU A 1 163 ? 140.864 109.597 141.695 1.00 60.29 145 GLU A CA 1
ATOM 664 C C . GLU A 1 163 ? 140.755 108.551 142.797 1.00 62.42 145 GLU A C 1
ATOM 665 O O . GLU A 1 163 ? 141.299 108.725 143.896 1.00 64.98 145 GLU A O 1
ATOM 671 N N . VAL A 1 164 ? 140.065 107.446 142.511 1.00 69.37 146 VAL A N 1
ATOM 672 C CA . VAL A 1 164 ? 139.882 106.399 143.511 1.00 68.15 146 VAL A CA 1
ATOM 673 C C . VAL A 1 164 ? 141.221 105.789 143.899 1.00 71.39 146 VAL A C 1
ATOM 674 O O . VAL A 1 164 ? 141.483 105.541 145.080 1.00 74.14 146 VAL A O 1
ATOM 678 N N . PHE A 1 165 ? 142.093 105.544 142.919 1.00 66.59 147 PHE A N 1
ATOM 679 C CA . PHE A 1 165 ? 143.379 104.923 143.226 1.00 63.29 147 PHE A CA 1
ATOM 680 C C . PHE A 1 165 ? 144.279 105.858 144.025 1.00 66.80 147 PHE A C 1
ATOM 681 O O . PHE A 1 165 ? 144.978 105.416 144.943 1.00 76.66 147 PHE A O 1
ATOM 689 N N . THR A 1 166 ? 144.296 107.147 143.681 1.00 62.81 148 THR A N 1
ATOM 690 C CA . THR A 1 166 ? 145.096 108.092 144.455 1.00 66.69 148 THR A CA 1
ATOM 691 C C . THR A 1 166 ? 144.574 108.211 145.881 1.00 70.64 148 THR A C 1
ATOM 692 O O . THR A 1 166 ? 145.359 108.262 146.836 1.00 68.50 148 THR A O 1
ATOM 696 N N . SER A 1 167 ? 143.249 108.246 146.047 1.00 68.05 149 SER A N 1
ATOM 697 C CA . SER A 1 167 ? 142.679 108.277 147.391 1.00 62.33 149 SER A CA 1
ATOM 698 C C . SER A 1 167 ? 143.013 107.005 148.160 1.00 68.12 149 SER A C 1
ATOM 699 O O . SER A 1 167 ? 143.280 107.049 149.366 1.00 75.60 149 SER A O 1
ATOM 702 N N . MET A 1 168 ? 142.999 105.859 147.477 1.00 65.46 150 MET A N 1
ATOM 703 C CA . MET A 1 168 ? 143.358 104.591 148.105 1.00 63.72 150 MET A CA 1
ATOM 704 C C . MET A 1 168 ? 144.814 104.581 148.554 1.00 72.88 150 MET A C 1
ATOM 705 O O . MET A 1 168 ? 145.129 104.098 149.647 1.00 78.95 150 MET A O 1
ATOM 710 N N . LEU A 1 169 ? 145.717 105.109 147.726 1.00 77.11 151 LEU A N 1
ATOM 711 C CA . LEU A 1 169 ? 147.118 105.204 148.124 1.00 73.82 151 LEU A CA 1
ATOM 712 C C . LEU A 1 169 ? 147.288 106.144 149.312 1.00 77.24 151 LEU A C 1
ATOM 713 O O . LEU A 1 169 ? 148.071 105.867 150.233 1.00 84.28 151 LEU A O 1
ATOM 718 N N . GLY A 1 170 ? 146.565 107.265 149.304 1.00 77.82 152 GLY A N 1
ATOM 719 C CA . GLY A 1 170 ? 146.609 108.166 150.443 1.00 80.26 152 GLY A CA 1
ATOM 720 C C . GLY A 1 170 ? 146.121 107.509 151.719 1.00 80.76 152 GLY A C 1
ATOM 721 O O . GLY A 1 170 ? 146.704 107.698 152.788 1.00 84.48 152 GLY A O 1
ATOM 722 N N . LEU A 1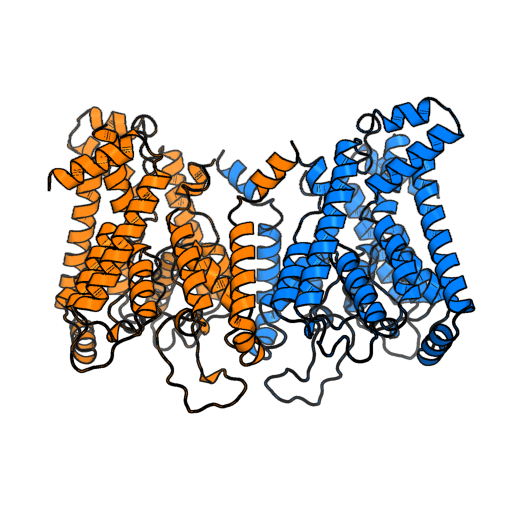 171 ? 145.044 106.726 151.623 1.00 80.92 153 LEU A N 1
ATOM 723 C CA . LEU A 1 171 ? 144.556 105.997 152.789 1.00 81.92 153 LEU A CA 1
ATOM 724 C C . LEU A 1 171 ? 145.570 104.962 153.257 1.00 85.70 153 LEU A C 1
ATOM 725 O O . LEU A 1 171 ? 145.756 104.772 154.463 1.00 90.04 153 LEU A O 1
ATOM 730 N N . TYR A 1 172 ? 146.223 104.273 152.319 1.00 84.64 154 TYR A N 1
ATOM 731 C CA . TYR A 1 172 ? 147.294 103.347 152.675 1.00 83.24 154 TYR A CA 1
ATOM 732 C C . TYR A 1 172 ? 148.364 104.042 153.505 1.00 88.86 154 TYR A C 1
ATOM 733 O O . TYR A 1 172 ? 148.739 103.577 154.588 1.00 95.65 154 TYR A O 1
ATOM 742 N N . PHE A 1 173 ? 148.860 105.176 153.008 1.00 89.89 155 PHE A N 1
ATOM 743 C CA . PHE A 1 173 ? 149.975 105.838 153.680 1.00 90.18 155 PHE A CA 1
ATOM 744 C C . PHE A 1 173 ? 149.537 106.481 154.991 1.00 94.52 155 PHE A C 1
ATOM 745 O O . PHE A 1 173 ? 150.332 106.580 155.933 1.00 94.30 155 PHE A O 1
ATOM 753 N N . ASN A 1 174 ? 148.281 106.925 155.076 1.00 100.92 156 ASN A N 1
ATOM 754 C CA . ASN A 1 174 ? 147.788 107.503 156.322 1.00 99.72 156 ASN A CA 1
ATOM 755 C C . ASN A 1 174 ? 147.573 106.430 157.383 1.00 100.53 156 ASN A C 1
ATOM 756 O O . ASN A 1 174 ? 147.937 106.618 158.550 1.00 99.19 156 ASN A O 1
ATOM 761 N N . ASN A 1 175 ? 146.979 105.297 156.998 1.00 102.11 157 ASN A N 1
ATOM 762 C CA . ASN A 1 175 ? 146.764 104.205 157.940 1.00 102.60 157 ASN A CA 1
ATOM 763 C C . ASN A 1 175 ? 148.087 103.614 158.406 1.00 103.11 157 ASN A C 1
ATOM 764 O O . ASN A 1 175 ? 148.235 103.255 159.580 1.00 103.34 157 ASN A O 1
ATOM 769 N N . ALA A 1 176 ? 149.060 103.496 157.497 1.00 106.29 158 ALA A N 1
ATOM 770 C CA . ALA A 1 176 ? 150.372 102.992 157.888 1.00 108.74 158 ALA A CA 1
ATOM 771 C C . ALA A 1 176 ? 151.041 103.920 158.894 1.00 111.86 158 ALA A C 1
ATOM 772 O O . ALA A 1 176 ? 151.659 103.458 159.861 1.00 109.36 158 ALA A O 1
ATOM 774 N N . ASN A 1 177 ? 150.927 105.228 158.687 1.00 118.14 159 ASN A N 1
ATOM 775 C CA . ASN A 1 177 ? 151.516 106.202 159.598 1.00 117.20 159 ASN A CA 1
ATOM 776 C C . ASN A 1 177 ? 150.458 106.794 160.524 1.00 114.75 159 ASN A C 1
ATOM 777 O O . ASN A 1 177 ? 150.572 107.939 160.962 1.00 114.70 159 ASN A O 1
ATOM 782 N N . LEU A 1 298 ? 139.361 100.270 156.855 1.00 67.64 219 LEU A N 1
ATOM 783 C CA . LEU A 1 298 ? 138.705 100.908 155.721 1.00 70.96 219 LEU A CA 1
ATOM 784 C C . LEU A 1 298 ? 139.548 100.745 154.461 1.00 74.43 219 LEU A C 1
ATOM 785 O O . LEU A 1 298 ? 139.038 100.835 153.344 1.00 74.67 219 LEU A O 1
ATOM 790 N N . VAL A 1 299 ? 140.846 100.502 154.653 1.00 80.22 220 VAL A N 1
ATOM 791 C CA . VAL A 1 299 ? 141.737 100.270 153.519 1.00 78.40 220 VAL A CA 1
ATOM 792 C C . VAL A 1 299 ? 141.298 99.037 152.743 1.00 79.11 220 VAL A C 1
ATOM 793 O O . VAL A 1 299 ? 141.237 99.049 151.507 1.00 81.97 220 VAL A O 1
ATOM 797 N N . ARG A 1 300 ? 140.977 97.956 153.458 1.00 78.49 221 ARG A N 1
ATOM 798 C CA . ARG A 1 300 ? 140.578 96.719 152.797 1.00 75.98 221 ARG A CA 1
ATOM 799 C C . ARG A 1 300 ? 139.326 96.929 151.958 1.00 74.19 221 ARG A C 1
ATOM 800 O O . ARG A 1 300 ? 139.247 96.457 150.819 1.00 77.37 221 ARG A O 1
ATOM 808 N N . ILE A 1 301 ? 138.344 97.651 152.502 1.00 70.06 222 ILE A N 1
ATOM 809 C CA . ILE A 1 301 ? 137.095 97.879 151.783 1.00 73.15 222 ILE A CA 1
ATOM 810 C C . ILE A 1 301 ? 137.339 98.707 150.528 1.00 75.64 222 ILE A C 1
ATOM 811 O O . ILE A 1 301 ? 136.797 98.410 149.459 1.00 78.88 222 ILE A O 1
ATOM 816 N N . VAL A 1 302 ? 138.157 99.757 150.634 1.00 68.68 223 VAL A N 1
ATOM 817 C CA . VAL A 1 302 ? 138.419 100.611 149.479 1.00 65.43 223 VAL A CA 1
ATOM 818 C C . VAL A 1 302 ? 139.162 99.841 148.392 1.00 66.79 223 VAL A C 1
ATOM 819 O O . VAL A 1 302 ? 138.822 99.934 147.204 1.00 67.91 223 VAL A O 1
ATOM 823 N N . THR A 1 303 ? 140.188 99.076 148.772 1.00 67.49 224 THR A N 1
ATOM 824 C CA . THR A 1 303 ? 140.921 98.292 147.782 1.00 63.40 224 THR A CA 1
ATOM 825 C C . THR A 1 303 ? 140.022 97.252 147.129 1.00 69.02 224 THR A C 1
ATOM 826 O O . THR A 1 303 ? 140.080 97.048 145.909 1.00 75.05 224 THR A O 1
ATOM 830 N N . GLY A 1 304 ? 139.188 96.578 147.923 1.00 66.33 225 GLY A N 1
ATOM 831 C CA . GLY A 1 304 ? 138.256 95.624 147.353 1.00 66.65 225 GLY A CA 1
ATOM 832 C C . GLY A 1 304 ? 137.286 96.275 146.389 1.00 66.56 225 GLY A C 1
ATOM 833 O O . GLY A 1 304 ? 137.025 95.745 145.310 1.00 72.68 225 GLY A O 1
ATOM 834 N N . TYR A 1 305 ? 136.758 97.443 146.756 1.00 58.13 226 TYR A N 1
ATOM 835 C CA . TYR A 1 305 ? 135.845 98.163 145.875 1.00 64.36 226 TYR A CA 1
ATOM 836 C C . TYR A 1 305 ? 136.521 98.509 144.556 1.00 66.73 226 TYR A C 1
ATOM 837 O O . TYR A 1 305 ? 135.975 98.248 143.479 1.00 67.88 226 TYR A O 1
ATOM 846 N N . PHE A 1 306 ? 137.731 99.068 144.625 1.00 61.53 227 PHE A N 1
ATOM 847 C CA . PHE A 1 306 ? 138.446 99.463 143.415 1.00 52.93 227 PHE A CA 1
ATOM 848 C C . PHE A 1 306 ? 138.715 98.261 142.515 1.00 55.22 227 PHE A C 1
ATOM 849 O O . PHE A 1 306 ? 138.368 98.267 141.323 1.00 60.58 227 PHE A O 1
ATOM 857 N N . VAL A 1 307 ? 139.314 97.208 143.077 1.00 54.37 228 VAL A N 1
ATOM 858 C CA . VAL A 1 307 ? 139.701 96.050 142.276 1.00 54.45 228 VAL A CA 1
ATOM 859 C C . VAL A 1 307 ? 138.470 95.355 141.710 1.00 59.85 228 VAL A C 1
ATOM 860 O O . VAL A 1 307 ? 138.431 94.987 140.528 1.00 65.67 228 VAL A O 1
ATOM 864 N N . ALA A 1 308 ? 137.446 95.158 142.545 1.00 57.02 229 ALA A N 1
ATOM 865 C CA . ALA A 1 308 ? 136.239 94.480 142.096 1.00 59.11 229 ALA A CA 1
ATOM 866 C C . ALA A 1 308 ? 135.533 95.272 141.008 1.00 61.52 229 ALA A C 1
ATOM 867 O O . ALA A 1 308 ? 135.057 94.693 140.028 1.00 69.62 229 ALA A O 1
ATOM 869 N N . THR A 1 309 ? 135.454 96.598 141.154 1.00 57.43 230 THR A N 1
ATOM 870 C CA . THR A 1 309 ? 134.790 97.401 140.135 1.00 61.93 230 THR A CA 1
ATOM 871 C C . THR A 1 309 ? 135.543 97.335 138.813 1.00 66.05 230 THR A C 1
ATOM 872 O O . THR A 1 309 ? 134.934 97.165 137.751 1.00 65.00 230 THR A O 1
ATOM 876 N N . VAL A 1 310 ? 136.875 97.440 138.858 1.00 65.41 231 VAL A N 1
ATOM 877 C CA . VAL A 1 310 ? 137.651 97.383 137.619 1.00 56.48 231 VAL A CA 1
ATOM 878 C C . VAL A 1 310 ? 137.473 96.027 136.941 1.00 54.92 231 VAL A C 1
ATOM 879 O O . VAL A 1 310 ? 137.198 95.942 135.735 1.00 61.61 231 VAL A O 1
ATOM 883 N N . ILE A 1 311 ? 137.608 94.945 137.714 1.00 59.73 232 ILE A N 1
ATOM 884 C CA . ILE A 1 311 ? 137.527 93.607 137.138 1.00 66.25 232 ILE A CA 1
ATOM 885 C C . ILE A 1 311 ? 136.129 93.335 136.595 1.00 71.52 232 ILE A C 1
ATOM 886 O O . ILE A 1 311 ? 135.973 92.783 135.499 1.00 76.84 232 ILE A O 1
ATOM 891 N N . SER A 1 312 ? 135.092 93.715 137.345 1.00 65.43 233 SER A N 1
ATOM 892 C CA . SER A 1 312 ? 133.727 93.482 136.893 1.00 65.35 233 SER A CA 1
ATOM 893 C C . SER A 1 312 ? 133.409 94.302 135.651 1.00 74.41 233 SER A C 1
ATOM 894 O O . SER A 1 312 ? 132.716 93.819 134.751 1.00 79.75 233 SER A O 1
ATOM 897 N N . SER A 1 313 ? 133.905 95.540 135.577 1.00 67.84 234 SER A N 1
ATOM 898 C CA . SER A 1 313 ? 133.692 96.347 134.381 1.00 65.79 234 SER A CA 1
ATOM 899 C C . SER A 1 313 ? 134.346 95.703 133.166 1.00 63.92 234 SER A C 1
ATOM 900 O O . SER A 1 313 ? 133.732 95.600 132.093 1.00 63.81 234 SER A O 1
ATOM 903 N N . SER A 1 314 ? 135.594 95.253 133.319 1.00 67.77 235 SER A N 1
ATOM 904 C CA . SER A 1 314 ? 136.280 94.604 132.206 1.00 66.74 235 SER A CA 1
ATOM 905 C C . SER A 1 314 ? 135.541 93.346 131.768 1.00 71.97 235 SER A C 1
ATOM 906 O O . SER A 1 314 ? 135.337 93.117 130.569 1.00 81.58 235 SER A O 1
ATOM 909 N N . VAL A 1 315 ? 135.114 92.527 132.732 1.00 63.46 236 VAL A N 1
ATOM 910 C CA . VAL A 1 315 ? 134.425 91.282 132.405 1.00 66.05 236 VAL A CA 1
ATOM 911 C C . VAL A 1 315 ? 133.095 91.570 131.720 1.00 66.09 236 VAL A C 1
ATOM 912 O O . VAL A 1 315 ? 132.722 90.899 130.752 1.00 68.12 236 VAL A O 1
ATOM 916 N N . ILE A 1 316 ? 132.364 92.576 132.205 1.00 59.70 237 ILE A N 1
ATOM 917 C CA . ILE A 1 316 ? 131.062 92.907 131.632 1.00 62.53 237 ILE A CA 1
ATOM 918 C C . ILE A 1 316 ? 131.218 93.379 130.193 1.00 72.79 237 ILE A C 1
ATOM 919 O O . ILE A 1 316 ? 130.466 92.966 129.301 1.00 76.32 237 ILE A O 1
ATOM 924 N N . ILE A 1 317 ? 132.200 94.247 129.941 1.00 74.86 238 ILE A N 1
ATOM 925 C CA . ILE A 1 317 ? 132.383 94.751 128.583 1.00 70.70 238 ILE A CA 1
ATOM 926 C C . ILE A 1 317 ? 132.858 93.635 127.657 1.00 73.61 238 ILE A C 1
ATOM 927 O O . ILE A 1 317 ? 132.428 93.545 126.498 1.00 76.18 238 ILE A O 1
ATOM 932 N N . ILE A 1 318 ? 133.727 92.750 128.155 1.00 73.41 239 ILE A N 1
ATOM 933 C CA . ILE A 1 318 ? 134.169 91.609 127.355 1.00 75.00 239 ILE A CA 1
ATOM 934 C C . ILE A 1 318 ? 132.984 90.722 126.998 1.00 78.90 239 ILE A C 1
ATOM 935 O O . ILE A 1 318 ? 132.839 90.277 125.853 1.00 81.03 239 ILE A O 1
ATOM 940 N N . ILE A 1 319 ? 132.114 90.455 127.974 1.00 81.65 240 ILE A N 1
ATOM 941 C CA . ILE A 1 319 ? 130.949 89.610 127.730 1.00 83.32 240 ILE A CA 1
ATOM 942 C C . ILE A 1 319 ? 130.023 90.259 126.710 1.00 86.84 240 ILE A C 1
ATOM 943 O O . ILE A 1 319 ? 129.492 89.588 125.815 1.00 97.38 240 ILE A O 1
ATOM 948 N N . TYR A 1 320 ? 129.809 91.572 126.828 1.00 79.71 241 TYR A N 1
ATOM 949 C CA . TYR A 1 320 ? 128.926 92.250 125.885 1.00 82.80 241 TYR A CA 1
ATOM 950 C C . TYR A 1 320 ? 129.500 92.215 124.475 1.00 82.10 241 TYR A C 1
ATOM 951 O O . TYR A 1 320 ? 128.757 92.063 123.499 1.00 83.59 241 TYR A O 1
ATOM 960 N N . PHE A 1 321 ? 130.820 92.371 124.341 1.00 72.20 242 PHE A N 1
ATOM 961 C CA . PHE A 1 321 ? 131.425 92.249 123.019 1.00 79.51 242 PHE A CA 1
ATOM 962 C C . PHE A 1 321 ? 131.329 90.821 122.497 1.00 81.67 242 PHE A C 1
ATOM 963 O O . PHE A 1 321 ? 131.227 90.603 121.285 1.00 89.59 242 PHE A O 1
ATOM 971 N N . TRP A 1 322 ? 131.379 89.837 123.394 1.00 83.16 243 TRP A N 1
ATOM 972 C CA . TRP A 1 322 ? 131.234 88.449 122.970 1.00 87.06 243 TRP A CA 1
ATOM 973 C C . TRP A 1 322 ? 129.834 88.182 122.428 1.00 86.12 243 TRP A C 1
ATOM 974 O O . TRP A 1 322 ? 129.673 87.559 121.373 1.00 86.15 243 TRP A O 1
ATOM 985 N N . ILE A 1 323 ? 128.806 88.649 123.140 1.00 83.73 244 ILE A N 1
ATOM 986 C CA . ILE A 1 323 ? 127.435 88.340 122.740 1.00 81.63 244 ILE A CA 1
ATOM 987 C C . ILE A 1 323 ? 127.048 89.102 121.475 1.00 85.40 244 ILE A C 1
ATOM 988 O O . ILE A 1 323 ? 126.348 88.567 120.607 1.00 90.79 244 ILE A O 1
ATOM 993 N N . ASP A 1 324 ? 127.489 90.351 121.344 1.00 90.15 245 ASP A N 1
ATOM 994 C CA . ASP A 1 324 ? 127.126 91.195 120.210 1.00 96.50 245 ASP A CA 1
ATOM 995 C C . ASP A 1 324 ? 128.304 91.285 119.248 1.00 94.67 245 ASP A C 1
ATOM 996 O O . ASP A 1 324 ? 129.377 91.772 119.619 1.00 92.74 245 ASP A O 1
ATOM 1001 N N . SER A 1 325 ? 128.098 90.830 118.012 1.00 95.01 246 SER A N 1
ATOM 1002 C CA . SER A 1 325 ? 129.162 90.773 117.019 1.00 94.38 246 SER A CA 1
ATOM 1003 C C . SER A 1 325 ? 129.365 92.083 116.268 1.00 97.29 246 SER A C 1
ATOM 1004 O O . SER A 1 325 ? 130.365 92.215 115.553 1.00 97.10 246 SER A O 1
ATOM 1007 N N . ASP A 1 326 ? 128.449 93.045 116.400 1.00 97.64 247 ASP A N 1
ATOM 1008 C CA . ASP A 1 326 ? 128.626 94.328 115.725 1.00 99.09 247 ASP A CA 1
ATOM 1009 C C . ASP A 1 326 ? 129.856 95.060 116.247 1.00 98.09 247 ASP A C 1
ATOM 1010 O O . ASP A 1 326 ? 130.626 95.636 115.469 1.00 94.80 247 ASP A O 1
ATOM 1015 N N . ALA A 1 327 ? 130.056 95.048 117.566 1.00 94.69 248 ALA A N 1
ATOM 1016 C CA . ALA A 1 327 ? 131.240 95.677 118.139 1.00 94.06 248 ALA A CA 1
ATOM 1017 C C . ALA A 1 327 ? 132.511 94.966 117.692 1.00 92.64 248 ALA A C 1
ATOM 1018 O O . ALA A 1 327 ? 133.534 95.611 117.435 1.00 95.91 248 ALA A O 1
ATOM 1020 N N . ARG A 1 328 ? 132.468 93.635 117.604 1.00 85.43 249 ARG A N 1
ATOM 1021 C CA . ARG A 1 328 ? 133.623 92.895 117.110 1.00 86.56 249 ARG A CA 1
ATOM 1022 C C . ARG A 1 328 ? 133.939 93.274 115.669 1.00 91.95 249 ARG A C 1
ATOM 1023 O O . ARG A 1 328 ? 135.109 93.434 115.303 1.00 91.68 249 ARG A O 1
ATOM 1031 N N . ASN A 1 329 ? 132.905 93.422 114.836 1.00 94.49 250 ASN A N 1
ATOM 1032 C CA . ASN A 1 329 ? 133.120 93.847 113.457 1.00 90.23 250 ASN A CA 1
ATOM 1033 C C . ASN A 1 329 ? 133.714 95.248 113.398 1.00 89.66 250 ASN A C 1
ATOM 1034 O O . ASN A 1 329 ? 134.610 95.518 112.589 1.00 90.67 250 ASN A O 1
ATOM 1039 N N . VAL A 1 330 ? 133.228 96.154 114.248 1.00 93.29 251 VAL A N 1
ATOM 1040 C CA . VAL A 1 330 ? 133.760 97.516 114.271 1.00 97.88 251 VAL A CA 1
ATOM 1041 C C . VAL A 1 330 ? 135.233 97.504 114.665 1.00 96.70 251 VAL A C 1
ATOM 1042 O O . VAL A 1 330 ? 136.068 98.174 114.044 1.00 91.97 251 VAL A O 1
ATOM 1046 N N . LEU A 1 331 ? 135.573 96.733 115.700 1.00 92.19 252 LEU A N 1
ATOM 1047 C CA . LEU A 1 331 ? 136.962 96.660 116.144 1.00 87.34 252 LEU A CA 1
ATOM 1048 C C . LEU A 1 331 ? 137.854 96.034 115.080 1.00 87.99 252 LEU A C 1
ATOM 1049 O O . LEU A 1 331 ? 138.995 96.470 114.885 1.00 92.07 252 LEU A O 1
ATOM 1054 N N . LYS A 1 332 ? 137.359 95.005 114.388 1.00 92.19 253 LYS A N 1
ATOM 1055 C CA . LYS A 1 332 ? 138.125 94.416 113.295 1.00 95.98 253 LYS A CA 1
ATOM 1056 C C . LYS A 1 332 ? 138.342 95.425 112.176 1.00 97.57 253 LYS A C 1
ATOM 1057 O O . LYS A 1 332 ? 139.417 95.466 111.565 1.00 97.12 253 LYS A O 1
ATOM 1063 N N . SER A 1 333 ? 137.327 96.243 111.888 1.00 93.36 254 SER A N 1
ATOM 1064 C CA . SER A 1 333 ? 137.484 97.296 110.891 1.00 92.39 254 SER A CA 1
ATOM 1065 C C . SER A 1 333 ? 138.541 98.305 111.320 1.00 95.20 254 SER A C 1
ATOM 1066 O O . SER A 1 333 ? 139.344 98.762 110.499 1.00 97.41 254 SER A O 1
ATOM 1069 N N . LYS A 1 334 ? 138.557 98.664 112.603 1.00 95.12 255 LYS A N 1
ATOM 1070 C CA . LYS A 1 334 ? 139.559 99.588 113.121 1.00 93.56 255 LYS A CA 1
ATOM 1071 C C . LYS A 1 334 ? 140.862 98.899 113.507 1.00 92.05 255 LYS A C 1
ATOM 1072 O O . LYS A 1 334 ? 141.815 99.590 113.885 1.00 90.34 255 LYS A O 1
ATOM 1078 N N . GLU A 1 335 ? 140.923 97.568 113.421 1.00 97.36 256 GLU A N 1
ATOM 1079 C CA . GLU A 1 335 ? 142.136 96.799 113.713 1.00 95.50 256 GLU A CA 1
ATOM 1080 C C . GLU A 1 335 ? 142.643 97.068 115.130 1.00 97.88 256 GLU A C 1
ATOM 1081 O O . GLU A 1 335 ? 143.824 97.344 115.352 1.00 97.45 256 GLU A O 1
ATOM 1087 N N . ILE A 1 336 ? 141.734 96.982 116.097 1.00 96.81 257 ILE A N 1
ATOM 1088 C CA . ILE A 1 336 ? 142.052 97.153 117.509 1.00 94.08 257 ILE A CA 1
ATOM 1089 C C . ILE A 1 336 ? 141.741 95.847 118.225 1.00 95.43 257 ILE A C 1
ATOM 1090 O O . ILE A 1 336 ? 140.676 95.257 118.010 1.00 96.89 257 ILE A O 1
ATOM 1095 N N . ASN A 1 337 ? 142.673 95.394 119.062 1.00 89.04 258 ASN A N 1
ATOM 1096 C CA . ASN A 1 337 ? 142.477 94.155 119.804 1.00 88.64 258 ASN A CA 1
ATOM 1097 C C . ASN A 1 337 ? 141.238 94.257 120.684 1.00 87.73 258 ASN A C 1
ATOM 1098 O O . ASN A 1 337 ? 141.039 95.252 121.386 1.00 83.89 258 ASN A O 1
ATOM 1103 N N . MET A 1 338 ? 140.402 93.217 120.641 1.00 90.38 259 MET A N 1
ATOM 1104 C CA . MET A 1 338 ? 139.119 93.264 121.335 1.00 90.87 259 MET A CA 1
ATOM 1105 C C . MET A 1 338 ? 139.303 93.331 122.846 1.00 92.95 259 MET A C 1
ATOM 1106 O O . MET A 1 338 ? 138.713 94.186 123.518 1.00 95.28 259 MET A O 1
ATOM 1111 N N . TYR A 1 339 ? 140.121 92.434 123.401 1.00 89.04 260 TYR A N 1
ATOM 1112 C CA . TYR A 1 339 ? 140.330 92.422 124.845 1.00 89.79 260 TYR A CA 1
ATOM 1113 C C . TYR A 1 339 ? 141.026 93.692 125.312 1.00 89.06 260 TYR A C 1
ATOM 1114 O O . TYR A 1 339 ? 140.696 94.238 126.373 1.00 88.03 260 TYR A O 1
ATOM 1123 N N . THR A 1 340 ? 141.997 94.176 124.533 1.00 82.30 261 THR A N 1
ATOM 1124 C CA . THR A 1 340 ? 142.664 95.424 124.881 1.00 86.84 261 THR A CA 1
ATOM 1125 C C . THR A 1 340 ? 141.681 96.587 124.880 1.00 84.64 261 THR A C 1
ATOM 1126 O O . THR A 1 340 ? 141.706 97.428 125.786 1.00 84.80 261 THR A O 1
ATOM 1130 N N . PHE A 1 341 ? 140.799 96.645 123.880 1.00 74.06 262 PHE A N 1
ATOM 1131 C CA . PHE A 1 341 ? 139.797 97.704 123.851 1.00 74.24 262 PHE A CA 1
ATOM 1132 C C . PHE A 1 341 ? 138.861 97.604 125.046 1.00 70.23 262 PHE A C 1
ATOM 1133 O O . PHE A 1 341 ? 138.493 98.622 125.639 1.00 81.37 262 PHE A O 1
ATOM 1141 N N . CYS A 1 342 ? 138.445 96.387 125.400 1.00 70.84 263 CYS A N 1
ATOM 1142 C CA . CYS A 1 342 ? 137.536 96.217 126.529 1.00 76.73 263 CYS A CA 1
ATOM 1143 C C . CYS A 1 342 ? 138.181 96.684 127.827 1.00 78.11 263 CYS A C 1
ATOM 1144 O O . CYS A 1 342 ? 137.568 97.415 128.614 1.00 80.51 263 CYS A O 1
ATOM 1147 N N . ILE A 1 343 ? 139.427 96.269 128.066 1.00 69.30 264 ILE A N 1
ATOM 1148 C CA . ILE A 1 343 ? 140.120 96.666 129.288 1.00 69.84 264 ILE A CA 1
ATOM 1149 C C . ILE A 1 343 ? 140.339 98.173 129.310 1.00 68.81 264 ILE A C 1
ATOM 1150 O O . ILE A 1 343 ? 140.155 98.827 130.343 1.00 69.59 264 ILE A O 1
ATOM 1155 N N . PHE A 1 344 ? 140.729 98.746 128.168 1.00 64.69 265 PHE A N 1
ATOM 1156 C CA . PHE A 1 344 ? 140.928 100.188 128.077 1.00 64.32 265 PHE A CA 1
ATOM 1157 C C . PHE A 1 344 ? 139.642 100.942 128.384 1.00 57.96 265 PHE A C 1
ATOM 1158 O O . PHE A 1 344 ? 139.649 101.908 129.155 1.00 61.68 265 PHE A O 1
ATOM 1166 N N . THR A 1 345 ? 138.523 100.502 127.805 1.00 57.74 266 THR A N 1
ATOM 1167 C CA . THR A 1 345 ? 137.251 101.172 128.039 1.00 55.21 266 THR A CA 1
ATOM 1168 C C . THR A 1 345 ? 136.826 101.057 129.496 1.00 60.43 266 THR A C 1
ATOM 1169 O O . THR A 1 345 ? 136.366 102.036 130.091 1.00 71.29 266 THR A O 1
ATOM 1173 N N . ALA A 1 346 ? 136.977 99.871 130.090 1.00 61.93 267 ALA A N 1
ATOM 1174 C CA . ALA A 1 346 ? 136.585 99.693 131.485 1.00 62.19 267 ALA A CA 1
ATOM 1175 C C . ALA A 1 346 ? 137.424 100.567 132.408 1.00 58.12 267 ALA A C 1
ATOM 1176 O O . ALA A 1 346 ? 136.890 101.244 133.296 1.00 52.41 267 ALA A O 1
ATOM 1178 N N . VAL A 1 347 ? 138.743 100.574 132.205 1.00 57.34 268 VAL A N 1
ATOM 1179 C CA . VAL A 1 347 ? 139.620 101.366 133.060 1.00 48.28 268 VAL A CA 1
ATOM 1180 C C . VAL A 1 347 ? 139.336 102.853 132.891 1.00 50.87 268 VAL A C 1
ATOM 1181 O O . VAL A 1 347 ? 139.295 103.603 133.871 1.00 56.09 268 VAL A O 1
ATOM 1185 N N . SER A 1 348 ? 139.128 103.305 131.651 1.00 57.43 269 SER A N 1
ATOM 1186 C CA . SER A 1 348 ? 138.856 104.718 131.421 1.00 54.69 269 SER A CA 1
ATOM 1187 C C . SER A 1 348 ? 137.510 105.141 131.989 1.00 54.19 269 SER A C 1
ATOM 1188 O O . SER A 1 348 ? 137.386 106.250 132.519 1.00 62.06 269 SER A O 1
ATOM 1191 N N . SER A 1 349 ? 136.493 104.286 131.882 1.00 53.30 270 SER A N 1
ATOM 1192 C CA . SER A 1 349 ? 135.179 104.641 132.399 1.00 52.27 270 SER A CA 1
ATOM 1193 C C . SER A 1 349 ? 135.178 104.662 133.921 1.00 51.57 270 SER A C 1
ATOM 1194 O O . SER A 1 349 ? 134.615 105.574 134.537 1.00 56.85 270 SER A O 1
ATOM 1197 N N . PHE A 1 350 ? 135.804 103.665 134.549 1.00 45.23 271 PHE A N 1
ATOM 1198 C CA . PHE A 1 350 ? 135.854 103.661 136.007 1.00 50.04 271 PHE A CA 1
ATOM 1199 C C . PHE A 1 350 ? 136.709 104.805 136.535 1.00 52.95 271 PHE A C 1
ATOM 1200 O O . PHE A 1 350 ? 136.320 105.487 137.488 1.00 63.91 271 PHE A O 1
ATOM 1208 N N . ALA A 1 351 ? 137.874 105.037 135.931 1.00 48.48 272 ALA A N 1
ATOM 1209 C CA . ALA A 1 351 ? 138.741 106.120 136.371 1.00 46.30 272 ALA A CA 1
ATOM 1210 C C . ALA A 1 351 ? 138.236 107.490 135.943 1.00 45.71 272 ALA A C 1
ATOM 1211 O O . ALA A 1 351 ? 138.867 108.495 136.286 1.00 48.09 272 ALA A O 1
ATOM 1213 N N . ASN A 1 352 ? 137.130 107.547 135.200 1.00 55.11 273 ASN A N 1
ATOM 1214 C CA . ASN A 1 352 ? 136.553 108.801 134.718 1.00 52.87 273 ASN A CA 1
ATOM 1215 C C . ASN A 1 352 ? 137.547 109.594 133.879 1.00 57.33 273 ASN A C 1
ATOM 1216 O O . ASN A 1 352 ? 137.525 110.826 133.869 1.00 62.43 273 ASN A O 1
ATOM 1221 N N . CYS A 1 353 ? 138.430 108.892 133.167 1.00 56.35 274 CYS A N 1
ATOM 1222 C CA . CYS A 1 353 ? 139.394 109.577 132.314 1.00 58.38 274 CYS A CA 1
ATOM 1223 C C . CYS A 1 353 ? 138.721 110.128 131.066 1.00 60.80 274 CYS A C 1
ATOM 1224 O O . CYS A 1 353 ? 138.642 111.347 130.882 1.00 55.81 274 CYS A O 1
ATOM 1227 N N . GLY A 1 354 ? 138.190 109.247 130.217 1.00 59.75 275 GLY A N 1
ATOM 1228 C CA . GLY A 1 354 ? 137.490 109.650 129.017 1.00 59.08 275 GLY A CA 1
ATOM 1229 C C . GLY A 1 354 ? 138.109 109.190 127.714 1.00 58.96 275 GLY A C 1
ATOM 1230 O O . GLY A 1 354 ? 137.566 109.505 126.649 1.00 58.69 275 GLY A O 1
ATOM 1231 N N . PHE A 1 355 ? 139.218 108.462 127.760 1.00 60.76 276 PHE A N 1
ATOM 1232 C CA . PHE A 1 355 ? 139.867 107.986 126.549 1.00 54.21 276 PHE A CA 1
ATOM 1233 C C . PHE A 1 355 ? 139.307 106.632 126.129 1.00 61.33 276 PHE A C 1
ATOM 1234 O O . PHE A 1 355 ? 138.863 105.831 126.952 1.00 73.72 276 PHE A O 1
ATOM 1242 N N . THR A 1 356 ? 139.331 106.389 124.822 1.00 70.20 277 THR A N 1
ATOM 1243 C CA . THR A 1 356 ? 138.977 105.100 124.245 1.00 76.54 277 THR A CA 1
ATOM 1244 C C . THR A 1 356 ? 139.851 104.880 123.023 1.00 70.60 277 THR A C 1
ATOM 1245 O O . THR A 1 356 ? 140.228 105.850 122.356 1.00 76.66 277 THR A O 1
ATOM 1249 N N . PRO A 1 357 ? 140.192 103.629 122.703 1.00 57.34 278 PRO A N 1
ATOM 1250 C CA . PRO A 1 357 ? 141.083 103.385 121.557 1.00 65.39 278 PRO A CA 1
ATOM 1251 C C . PRO A 1 357 ? 140.546 103.916 120.241 1.00 71.25 278 PRO A C 1
ATOM 1252 O O . PRO A 1 357 ? 141.339 104.291 119.369 1.00 73.24 278 PRO A O 1
ATOM 1256 N N . LEU A 1 358 ? 139.228 103.949 120.061 1.00 75.08 279 LEU A N 1
ATOM 1257 C CA . LEU A 1 358 ? 138.658 104.561 118.869 1.00 72.19 279 LEU A CA 1
ATOM 1258 C C . LEU A 1 358 ? 138.987 106.047 118.840 1.00 76.68 279 LEU A C 1
ATOM 1259 O O . LEU A 1 358 ? 138.877 106.739 119.856 1.00 72.52 279 LEU A O 1
ATOM 1264 N N . ASN A 1 359 ? 139.399 106.537 117.668 1.00 91.98 280 ASN A N 1
ATOM 1265 C CA . ASN A 1 359 ? 139.757 107.946 117.549 1.00 89.54 280 ASN A CA 1
ATOM 1266 C C . ASN A 1 359 ? 138.556 108.851 117.780 1.00 85.55 280 ASN A C 1
ATOM 1267 O O . ASN A 1 359 ? 138.697 109.932 118.362 1.00 85.62 280 ASN A O 1
ATOM 1272 N N . SER A 1 360 ? 137.372 108.432 117.336 1.00 74.17 281 SER A N 1
ATOM 1273 C CA . SER A 1 360 ? 136.152 109.202 117.520 1.00 75.09 281 SER A CA 1
ATOM 1274 C C . SER A 1 360 ? 135.492 108.939 118.869 1.00 72.87 281 SER A C 1
ATOM 1275 O O . SER A 1 360 ? 134.305 109.242 119.035 1.00 75.54 281 SER A O 1
ATOM 1278 N N . ASN A 1 361 ? 136.236 108.393 119.827 1.00 77.15 282 ASN A N 1
ATOM 1279 C CA . ASN A 1 361 ? 135.741 108.074 121.174 1.00 81.64 282 ASN A CA 1
ATOM 1280 C C . ASN A 1 361 ? 134.571 107.104 121.023 1.00 84.33 282 ASN A C 1
ATOM 1281 O O . ASN A 1 361 ? 134.685 106.133 120.259 1.00 90.20 282 ASN A O 1
ATOM 1286 N N . MET A 1 362 ? 133.452 107.312 121.709 1.00 73.20 283 MET A N 1
ATOM 1287 C CA . MET A 1 362 ? 132.329 106.387 121.668 1.00 70.11 283 MET A CA 1
ATOM 1288 C C . MET A 1 362 ? 131.342 106.694 120.551 1.00 73.53 283 MET A C 1
ATOM 1289 O O . MET A 1 362 ? 130.271 106.081 120.509 1.00 77.53 283 MET A O 1
ATOM 1294 N N . GLN A 1 363 ? 131.670 107.628 119.661 1.00 74.22 284 GLN A N 1
ATOM 1295 C CA . GLN A 1 363 ? 130.782 107.954 118.547 1.00 71.79 284 GLN A CA 1
ATOM 1296 C C . GLN A 1 363 ? 130.375 106.747 117.708 1.00 74.88 284 GLN A C 1
ATOM 1297 O O . GLN A 1 363 ? 129.186 106.654 117.360 1.00 79.05 284 GLN A O 1
ATOM 1303 N N . PRO A 1 364 ? 131.262 105.814 117.341 1.00 75.98 285 PRO A N 1
ATOM 1304 C CA . PRO A 1 364 ? 130.796 104.634 116.594 1.00 77.15 285 PRO A CA 1
ATOM 1305 C C . PRO A 1 364 ? 129.815 103.771 117.366 1.00 79.94 285 PRO A C 1
ATOM 1306 O O . PRO A 1 364 ? 129.052 103.021 116.745 1.00 76.64 285 PRO A O 1
ATOM 1310 N N . PHE A 1 365 ? 129.807 103.849 118.695 1.00 83.79 286 PHE A N 1
ATOM 1311 C CA . PHE A 1 365 ? 128.949 103.018 119.526 1.00 77.84 286 PHE A CA 1
ATOM 1312 C C . PHE A 1 365 ? 127.716 103.754 120.032 1.00 74.73 286 PHE A C 1
ATOM 1313 O O . PHE A 1 365 ? 127.046 103.259 120.943 1.00 80.48 286 PHE A O 1
ATOM 1321 N N . ARG A 1 366 ? 127.404 104.925 119.470 1.00 77.37 287 ARG A N 1
ATOM 1322 C CA . ARG A 1 366 ? 126.229 105.663 119.921 1.00 80.94 287 ARG A CA 1
ATOM 1323 C C . ARG A 1 366 ? 124.943 104.892 119.652 1.00 84.83 287 ARG A C 1
ATOM 1324 O O . ARG A 1 366 ? 123.955 105.063 120.376 1.00 91.11 287 ARG A O 1
ATOM 1332 N N . LYS A 1 367 ? 124.931 104.042 118.624 1.00 83.03 288 LYS A N 1
ATOM 1333 C CA . LYS A 1 367 ? 123.745 103.247 118.333 1.00 84.49 288 LYS A CA 1
ATOM 1334 C C . LYS A 1 367 ? 123.568 102.104 119.321 1.00 87.79 288 LYS A C 1
ATOM 1335 O O . LYS A 1 367 ? 122.438 101.660 119.552 1.00 91.29 288 LYS A O 1
ATOM 1341 N N . ASN A 1 368 ? 124.659 101.619 119.910 1.00 84.99 289 ASN A N 1
ATOM 1342 C CA . ASN A 1 368 ? 124.613 100.497 120.846 1.00 85.61 289 ASN A CA 1
ATOM 1343 C C . ASN A 1 368 ? 124.254 101.032 122.225 1.00 83.63 289 ASN A C 1
ATOM 1344 O O . ASN A 1 368 ? 125.118 101.412 123.016 1.00 84.32 289 ASN A O 1
ATOM 1349 N N . TRP A 1 369 ? 122.952 101.059 122.519 1.00 85.85 290 TRP A N 1
ATOM 1350 C CA . TRP A 1 369 ? 122.493 101.603 123.792 1.00 85.80 290 TRP A CA 1
ATOM 1351 C C . TRP A 1 369 ? 122.790 100.663 124.953 1.00 84.25 290 TRP A C 1
ATOM 1352 O O . TRP A 1 369 ? 122.926 101.117 126.095 1.00 84.06 290 TRP A O 1
ATOM 1363 N N . VAL A 1 370 ? 122.887 99.359 124.688 1.00 82.75 291 VAL A N 1
ATOM 1364 C CA . VAL A 1 370 ? 123.194 98.407 125.753 1.00 84.81 291 VAL A CA 1
ATOM 1365 C C . VAL A 1 370 ? 124.582 98.673 126.322 1.00 86.18 291 VAL A C 1
ATOM 1366 O O . VAL A 1 370 ? 124.784 98.649 127.542 1.00 81.19 291 VAL A O 1
ATOM 1370 N N . LEU A 1 371 ? 125.560 98.931 125.451 1.00 79.59 292 LEU A N 1
ATOM 1371 C CA . LEU A 1 371 ? 126.904 99.240 125.927 1.00 68.73 292 LEU A CA 1
ATOM 1372 C C . LEU A 1 371 ? 126.919 100.523 126.746 1.00 74.07 292 LEU A C 1
ATOM 1373 O O . LEU A 1 371 ? 127.613 100.607 127.764 1.00 81.92 292 LEU A O 1
ATOM 1378 N N . LEU A 1 372 ? 126.175 101.541 126.310 1.00 68.43 293 LEU A N 1
ATOM 1379 C CA . LEU A 1 372 ? 126.123 102.785 127.070 1.00 65.42 293 LEU A CA 1
ATOM 1380 C C . LEU A 1 372 ? 125.496 102.568 128.442 1.00 61.97 293 LEU A C 1
ATOM 1381 O O . LEU A 1 372 ? 125.977 103.107 129.446 1.00 62.08 293 LEU A O 1
ATOM 1386 N N . LEU A 1 373 ? 124.423 101.775 128.507 1.00 61.49 294 LEU A N 1
ATOM 1387 C CA . LEU A 1 373 ? 123.781 101.515 129.791 1.00 62.68 294 LEU A CA 1
ATOM 1388 C C . LEU A 1 373 ? 124.640 100.630 130.683 1.00 69.17 294 LEU A C 1
ATOM 1389 O O . LEU A 1 373 ? 124.487 100.657 131.909 1.00 73.55 294 LEU A O 1
ATOM 1394 N N . LEU A 1 374 ? 125.526 99.825 130.095 1.00 64.79 295 LEU A N 1
ATOM 1395 C CA . LEU A 1 374 ? 126.450 99.021 130.886 1.00 64.64 295 LEU A CA 1
ATOM 1396 C C . LEU A 1 374 ? 127.685 99.802 131.315 1.00 65.64 295 LEU A C 1
ATOM 1397 O O . LEU A 1 374 ? 128.329 99.428 132.300 1.00 70.35 295 LEU A O 1
ATOM 1402 N N . VAL A 1 375 ? 128.027 100.866 130.594 1.00 57.29 296 VAL A N 1
ATOM 1403 C CA . VAL A 1 375 ? 129.184 101.682 130.940 1.00 53.85 296 VAL A CA 1
ATOM 1404 C C . VAL A 1 375 ? 128.823 102.794 131.923 1.00 60.07 296 VAL A C 1
ATOM 1405 O O . VAL A 1 375 ? 129.660 103.188 132.742 1.00 72.99 296 VAL A O 1
ATOM 1409 N N . ILE A 1 376 ? 127.580 103.286 131.881 1.00 59.30 297 ILE A N 1
ATOM 1410 C CA . ILE A 1 376 ? 127.173 104.361 132.790 1.00 60.09 297 ILE A CA 1
ATOM 1411 C C . ILE A 1 376 ? 127.440 104.026 134.255 1.00 60.99 297 ILE A C 1
ATOM 1412 O O . ILE A 1 376 ? 127.967 104.890 134.973 1.00 61.20 297 ILE A O 1
ATOM 1417 N N . PRO A 1 377 ? 127.103 102.832 134.765 1.00 52.77 298 PRO A N 1
ATOM 1418 C CA . PRO A 1 377 ? 127.452 102.537 136.167 1.00 50.72 298 PRO A CA 1
ATOM 1419 C C . PRO A 1 377 ? 128.943 102.594 136.446 1.00 60.73 298 PRO A C 1
ATOM 1420 O O . PRO A 1 377 ? 129.345 102.992 137.546 1.00 73.65 298 PRO A O 1
ATOM 1424 N N . GLN A 1 378 ? 129.779 102.201 135.482 1.00 53.31 299 GLN A N 1
ATOM 1425 C CA . GLN A 1 378 ? 131.222 102.258 135.693 1.00 48.34 299 GLN A CA 1
ATOM 1426 C C . GLN A 1 378 ? 131.692 103.692 135.890 1.00 48.46 299 GLN A C 1
ATOM 1427 O O . GLN A 1 378 ? 132.539 103.964 136.748 1.00 59.63 299 GLN A O 1
ATOM 1433 N N . ILE A 1 379 ? 131.158 104.622 135.099 1.00 47.01 300 ILE A N 1
ATOM 1434 C CA . ILE A 1 379 ? 131.501 106.029 135.273 1.00 51.73 300 ILE A CA 1
ATOM 1435 C C . ILE A 1 379 ? 130.928 106.558 136.580 1.00 56.62 300 ILE A C 1
ATOM 1436 O O . ILE A 1 379 ? 131.576 107.336 137.290 1.00 58.77 300 ILE A O 1
ATOM 1441 N N . LEU A 1 380 ? 129.715 106.133 136.929 1.00 55.14 301 LEU A N 1
ATOM 1442 C CA . LEU A 1 380 ? 129.088 106.559 138.172 1.00 51.62 301 LEU A CA 1
ATOM 1443 C C . LEU A 1 380 ? 129.641 105.839 139.394 1.00 53.75 301 LEU A C 1
ATOM 1444 O O . LEU A 1 380 ? 129.205 106.129 140.510 1.00 59.02 301 LEU A O 1
ATOM 1449 N N . ALA A 1 381 ? 130.557 104.891 139.214 1.00 45.08 302 ALA A N 1
ATOM 1450 C CA . ALA A 1 381 ? 131.250 104.259 140.326 1.00 34.60 302 ALA A CA 1
ATOM 1451 C C . ALA A 1 381 ? 132.691 104.729 140.451 1.00 45.83 302 ALA A C 1
ATOM 1452 O O . ALA A 1 381 ? 133.468 104.125 141.196 1.00 56.37 302 ALA A O 1
ATOM 1454 N N . GLY A 1 382 ? 133.065 105.786 139.737 1.00 47.04 303 GLY A N 1
ATOM 1455 C CA . GLY A 1 382 ? 134.425 106.284 139.771 1.00 40.33 303 GLY A CA 1
ATOM 1456 C C . GLY A 1 382 ? 134.588 107.510 140.640 1.00 51.89 303 GLY A C 1
ATOM 1457 O O . GLY A 1 382 ? 134.535 107.414 141.867 1.00 73.52 303 GLY A O 1
ATOM 1458 N N . ASN A 1 383 ? 134.803 108.671 140.020 1.00 63.12 304 ASN A N 1
ATOM 1459 C CA . ASN A 1 383 ? 134.900 109.905 140.790 1.00 73.69 304 ASN A CA 1
ATOM 1460 C C . ASN A 1 383 ? 133.540 110.341 141.318 1.00 71.91 304 ASN A C 1
ATOM 1461 O O . ASN A 1 383 ? 133.418 110.722 142.487 1.00 70.34 304 ASN A O 1
ATOM 1466 N N . THR A 1 384 ? 132.512 110.291 140.477 1.00 66.19 305 THR A N 1
ATOM 1467 C CA . THR A 1 384 ? 131.172 110.675 140.885 1.00 70.02 305 THR A CA 1
ATOM 1468 C C . THR A 1 384 ? 130.460 109.492 141.537 1.00 69.88 305 THR A C 1
ATOM 1469 O O . THR A 1 384 ? 130.667 108.334 141.170 1.00 79.09 305 THR A O 1
ATOM 1473 N N . LEU A 1 385 ? 129.617 109.803 142.525 1.00 48.80 306 LEU A N 1
ATOM 1474 C CA . LEU A 1 385 ? 128.912 108.790 143.317 1.00 55.92 306 LEU A CA 1
ATOM 1475 C C . LEU A 1 385 ? 129.872 107.773 143.922 1.00 54.72 306 LEU A C 1
ATOM 1476 O O . LEU A 1 385 ? 129.535 106.597 144.075 1.00 54.25 306 LEU A O 1
ATOM 1481 N N . PHE A 1 386 ? 131.079 108.211 144.270 1.00 58.71 307 PHE A N 1
ATOM 1482 C CA . PHE A 1 386 ? 131.996 107.305 144.947 1.00 62.25 307 PHE A CA 1
ATOM 1483 C C . PHE A 1 386 ? 131.683 107.227 146.434 1.00 79.26 307 PHE A C 1
ATOM 1484 O O . PHE A 1 386 ? 131.678 106.136 147.012 1.00 83.05 307 PHE A O 1
ATOM 1492 N N . SER A 1 387 ? 131.414 108.371 147.063 1.00 75.18 308 SER A N 1
ATOM 1493 C CA . SER A 1 387 ? 131.074 108.369 148.484 1.00 67.48 308 SER A CA 1
ATOM 1494 C C . SER A 1 387 ? 129.785 107.615 148.793 1.00 60.75 308 SER A C 1
ATOM 1495 O O . SER A 1 387 ? 129.795 106.787 149.720 1.00 61.96 308 SER A O 1
ATOM 1498 N N . PRO A 1 388 ? 128.662 107.825 148.091 1.00 51.21 309 PRO A N 1
ATOM 1499 C CA . PRO A 1 388 ? 127.462 107.047 148.442 1.00 62.23 309 PRO A CA 1
ATOM 1500 C C . PRO A 1 388 ? 127.598 105.567 148.139 1.00 72.69 309 PRO A C 1
ATOM 1501 O O . PRO A 1 388 ? 127.094 104.736 148.902 1.00 79.15 309 PRO A O 1
ATOM 1505 N N . LEU A 1 389 ? 128.267 105.209 147.041 1.00 71.30 310 LEU A N 1
ATOM 1506 C CA . LEU A 1 389 ? 128.467 103.796 146.736 1.00 61.38 310 LEU A CA 1
ATOM 1507 C C . LEU A 1 389 ? 129.360 103.130 147.774 1.00 67.64 310 LEU A C 1
ATOM 1508 O O . LEU A 1 389 ? 129.092 102.000 148.197 1.00 71.19 310 LEU A O 1
ATOM 1513 N N . LEU A 1 390 ? 130.422 103.816 148.200 1.00 76.60 311 LEU A N 1
ATOM 1514 C CA . LEU A 1 390 ? 131.277 103.280 149.253 1.00 70.70 311 LEU A CA 1
ATOM 1515 C C . LEU A 1 390 ? 130.511 103.146 150.562 1.00 72.33 311 LEU A C 1
ATOM 1516 O O . LEU A 1 390 ? 130.684 102.166 151.296 1.00 74.57 311 LEU A O 1
ATOM 1521 N N . ARG A 1 391 ? 129.660 104.127 150.872 1.00 78.58 312 ARG A N 1
ATOM 1522 C CA . ARG A 1 391 ? 128.844 104.047 152.078 1.00 78.69 312 ARG A CA 1
ATOM 1523 C C . ARG A 1 391 ? 127.895 102.857 152.021 1.00 83.50 312 ARG A C 1
ATOM 1524 O O . ARG A 1 391 ? 127.735 102.134 153.010 1.00 88.90 312 ARG A O 1
ATOM 1532 N N . LEU A 1 392 ? 127.265 102.633 150.866 1.00 84.35 313 LEU A N 1
ATOM 1533 C CA . LEU A 1 392 ? 126.376 101.486 150.713 1.00 87.00 313 LEU A CA 1
ATOM 1534 C C . LEU A 1 392 ? 127.141 100.175 150.829 1.00 89.31 313 LEU A C 1
ATOM 1535 O O . LEU A 1 392 ? 126.640 99.206 151.411 1.00 93.65 313 LEU A O 1
ATOM 1540 N N . CYS A 1 393 ? 128.350 100.121 150.267 1.00 82.96 314 CYS A N 1
ATOM 1541 C CA . CYS A 1 393 ? 129.170 98.917 150.367 1.00 83.98 314 CYS A CA 1
ATOM 1542 C C . CYS A 1 393 ? 129.535 98.624 151.818 1.00 83.51 314 CYS A C 1
ATOM 1543 O O . CYS A 1 393 ? 129.447 97.478 152.280 1.00 79.18 314 CYS A O 1
ATOM 1546 N N . VAL A 1 394 ? 129.937 99.658 152.559 1.00 86.07 315 VAL A N 1
ATOM 1547 C CA . VAL A 1 394 ? 130.231 99.488 153.979 1.00 86.27 315 VAL A CA 1
ATOM 1548 C C . VAL A 1 394 ? 128.985 99.028 154.723 1.00 89.51 315 VAL A C 1
ATOM 1549 O O . VAL A 1 394 ? 129.051 98.156 155.599 1.00 98.00 315 VAL A O 1
ATOM 1553 N N . TRP A 1 395 ? 127.828 99.596 154.377 1.00 89.27 316 TRP A N 1
ATOM 1554 C CA . TRP A 1 395 ? 126.586 99.230 155.048 1.00 88.49 316 TRP A CA 1
ATOM 1555 C C . TRP A 1 395 ? 126.236 97.765 154.819 1.00 93.31 316 TRP A C 1
ATOM 1556 O O . TRP A 1 395 ? 125.865 97.057 155.763 1.00 95.55 316 TRP A O 1
ATOM 1567 N N . VAL A 1 396 ? 126.347 97.288 153.577 1.00 92.37 317 VAL A N 1
ATOM 1568 C CA . VAL A 1 396 ? 125.981 95.898 153.311 1.00 94.78 317 VAL A CA 1
ATOM 1569 C C . VAL A 1 396 ? 126.989 94.955 153.954 1.00 94.67 317 VAL A C 1
ATOM 1570 O O . VAL A 1 396 ? 126.616 93.901 154.485 1.00 94.30 317 VAL A O 1
ATOM 1574 N N . LEU A 1 397 ? 128.279 95.315 153.936 1.00 90.10 318 LEU A N 1
ATOM 1575 C CA . LEU A 1 397 ? 129.266 94.484 154.619 1.00 91.24 318 LEU A CA 1
ATOM 1576 C C . LEU A 1 397 ? 128.975 94.397 156.111 1.00 89.28 318 LEU A C 1
ATOM 1577 O O . LEU A 1 397 ? 129.054 93.314 156.704 1.00 93.15 318 LEU A O 1
ATOM 1582 N N . GLY A 1 398 ? 128.631 95.524 156.735 1.00 90.80 319 GLY A N 1
ATOM 1583 C CA . GLY A 1 398 ? 128.305 95.500 158.150 1.00 92.92 319 GLY A CA 1
ATOM 1584 C C . GLY A 1 398 ? 127.061 94.688 158.449 1.00 94.28 319 GLY A C 1
ATOM 1585 O O . GLY A 1 398 ? 127.006 93.962 159.444 1.00 95.08 319 GLY A O 1
ATOM 1586 N N . LYS A 1 399 ? 126.043 94.803 157.594 1.00 93.53 320 LYS A N 1
ATOM 1587 C CA . LYS A 1 399 ? 124.809 94.056 157.812 1.00 94.49 320 LYS A CA 1
ATOM 1588 C C . LYS A 1 399 ? 125.043 92.555 157.686 1.00 95.38 320 LYS A C 1
ATOM 1589 O O . LYS A 1 399 ? 124.566 91.771 158.514 1.00 93.72 320 LYS A O 1
ATOM 1595 N N . VAL A 1 400 ? 125.775 92.132 156.652 1.00 96.81 321 VAL A N 1
ATOM 1596 C CA . VAL A 1 400 ? 125.980 90.701 156.438 1.00 98.38 321 VAL A CA 1
ATOM 1597 C C . VAL A 1 400 ? 126.922 90.126 157.492 1.00 101.67 321 VAL A C 1
ATOM 1598 O O . VAL A 1 400 ? 126.689 89.034 158.024 1.00 100.44 321 VAL A O 1
ATOM 1602 N N . SER A 1 401 ? 127.999 90.847 157.814 1.00 103.96 322 SER A N 1
ATOM 1603 C CA . SER A 1 401 ? 128.976 90.328 158.765 1.00 98.12 322 SER A CA 1
ATOM 1604 C C . SER A 1 401 ? 128.492 90.455 160.203 1.00 95.55 322 SER A C 1
ATOM 1605 O O . SER A 1 401 ? 128.717 89.553 161.018 1.00 96.24 322 SER A O 1
ATOM 1608 N N . GLY A 1 402 ? 127.830 91.561 160.534 1.00 97.83 323 GLY A N 1
ATOM 1609 C CA . GLY A 1 402 ? 127.433 91.828 161.898 1.00 100.65 323 GLY A CA 1
ATOM 1610 C C . GLY A 1 402 ? 128.523 92.400 162.777 1.00 104.26 323 GLY A C 1
ATOM 1611 O O . GLY A 1 402 ? 128.276 92.633 163.967 1.00 103.36 323 GLY A O 1
ATOM 1612 N N . LYS A 1 403 ? 129.717 92.629 162.235 1.00 110.45 324 LYS A N 1
ATOM 1613 C CA . LYS A 1 403 ? 130.812 93.179 163.021 1.00 109.23 324 LYS A CA 1
ATOM 1614 C C . LYS A 1 403 ? 130.526 94.633 163.375 1.00 111.38 324 LYS A C 1
ATOM 1615 O O . LYS A 1 403 ? 130.109 95.422 162.521 1.00 108.68 324 LYS A O 1
ATOM 1621 N N . ALA A 1 404 ? 130.748 94.988 164.643 1.00 113.31 325 ALA A N 1
ATOM 1622 C CA . ALA A 1 404 ? 130.479 96.345 165.101 1.00 108.99 325 ALA A CA 1
ATOM 1623 C C . ALA A 1 404 ? 131.449 97.365 164.518 1.00 108.26 325 ALA A C 1
ATOM 1624 O O . ALA A 1 404 ? 131.134 98.559 164.505 1.00 108.03 325 ALA A O 1
ATOM 1626 N N . GLU A 1 405 ? 132.620 96.926 164.048 1.00 107.95 326 GLU A N 1
ATOM 1627 C CA . GLU A 1 405 ? 133.583 97.860 163.474 1.00 107.63 326 GLU A CA 1
ATOM 1628 C C . GLU A 1 405 ? 133.031 98.525 162.219 1.00 108.31 326 GLU A C 1
ATOM 1629 O O . GLU A 1 405 ? 133.231 99.727 162.003 1.00 108.90 326 GLU A O 1
ATOM 1635 N N . TYR A 1 406 ? 132.340 97.757 161.374 1.00 100.52 327 TYR A N 1
ATOM 1636 C CA . TYR A 1 406 ? 131.773 98.327 160.156 1.00 99.19 327 TYR A CA 1
ATOM 1637 C C . TYR A 1 406 ? 130.711 99.370 160.479 1.00 98.10 327 TYR A C 1
ATOM 1638 O O . TYR A 1 406 ? 130.666 100.434 159.854 1.00 99.54 327 TYR A O 1
ATOM 1647 N N . ALA A 1 407 ? 129.850 99.087 161.460 1.00 98.06 328 ALA A N 1
ATOM 1648 C CA . ALA A 1 407 ? 128.845 100.065 161.865 1.00 98.45 328 ALA A CA 1
ATOM 1649 C C . ALA A 1 407 ? 129.493 101.300 162.480 1.00 100.72 328 ALA A C 1
ATOM 1650 O O . ALA A 1 407 ? 129.024 102.426 162.274 1.00 98.28 328 ALA A O 1
ATOM 1652 N N . TYR A 1 408 ? 130.568 101.105 163.250 1.00 107.55 329 TYR A N 1
ATOM 1653 C CA . TYR A 1 408 ? 131.286 102.237 163.827 1.00 105.71 329 TYR A CA 1
ATOM 1654 C C . TYR A 1 408 ? 131.873 103.125 162.738 1.00 104.76 329 TYR A C 1
ATOM 1655 O O . TYR A 1 408 ? 131.815 104.357 162.830 1.00 101.41 329 TYR A O 1
ATOM 1664 N N . ILE A 1 409 ? 132.452 102.514 161.703 1.00 99.88 330 ILE A N 1
ATOM 1665 C CA . ILE A 1 409 ? 132.958 103.281 160.568 1.00 98.05 330 ILE A CA 1
ATOM 1666 C C . ILE A 1 409 ? 131.813 103.995 159.860 1.00 102.02 330 ILE A C 1
ATOM 1667 O O . ILE A 1 409 ? 131.937 105.158 159.457 1.00 100.82 330 ILE A O 1
ATOM 1672 N N . LEU A 1 410 ? 130.679 103.308 159.706 1.00 104.22 331 LEU A N 1
ATOM 1673 C CA . LEU A 1 410 ? 129.538 103.876 158.996 1.00 100.56 331 LEU A CA 1
ATOM 1674 C C . LEU A 1 410 ? 129.005 105.117 159.703 1.00 98.39 331 LEU A C 1
ATOM 1675 O O . LEU A 1 410 ? 128.717 106.135 159.064 1.00 96.85 331 LEU A O 1
ATOM 1680 N N . GLN A 1 411 ? 128.869 105.051 161.027 1.00 102.91 332 GLN A N 1
ATOM 1681 C CA . GLN A 1 411 ? 128.207 106.125 161.756 1.00 103.71 332 GLN A CA 1
ATOM 1682 C C . GLN A 1 411 ? 129.192 107.200 162.209 1.00 102.02 332 GLN A C 1
ATOM 1683 O O . GLN A 1 411 ? 128.773 108.333 162.464 1.00 102.01 332 GLN A O 1
ATOM 1689 N N . HIS A 1 412 ? 130.491 106.896 162.243 1.00 101.10 333 HIS A N 1
ATOM 1690 C CA . HIS A 1 412 ? 131.548 107.886 162.454 1.00 102.25 333 HIS A CA 1
ATOM 1691 C C . HIS A 1 412 ? 132.373 108.054 161.181 1.00 104.77 333 HIS A C 1
ATOM 1692 O O . HIS A 1 412 ? 133.513 107.582 161.101 1.00 106.64 333 HIS A O 1
ATOM 1699 N N . PRO A 1 413 ? 131.828 108.723 160.160 1.00 99.29 334 PRO A N 1
ATOM 1700 C CA . PRO A 1 413 ? 132.606 108.899 158.922 1.00 97.98 334 PRO A CA 1
ATOM 1701 C C . PRO A 1 413 ? 133.792 109.831 159.086 1.00 96.47 334 PRO A C 1
ATOM 1702 O O . PRO A 1 413 ? 134.805 109.668 158.395 1.00 93.92 334 PRO A O 1
ATOM 1706 N N . GLY A 1 414 ? 133.694 110.816 159.980 1.00 101.11 335 GLY A N 1
ATOM 1707 C CA . GLY A 1 414 ? 134.777 111.772 160.135 1.00 102.27 335 GLY A CA 1
ATOM 1708 C C . GLY A 1 414 ? 135.936 111.252 160.960 1.00 105.04 335 GLY A C 1
ATOM 1709 O O . GLY A 1 414 ? 137.054 111.763 160.853 1.00 105.21 335 GLY A O 1
ATOM 1710 N N . GLU A 1 415 ? 135.691 110.238 161.794 1.00 105.78 336 GLU A N 1
ATOM 1711 C CA . GLU A 1 415 ? 136.748 109.722 162.657 1.00 104.80 336 GLU A CA 1
ATOM 1712 C C . GLU A 1 415 ? 137.854 109.056 161.848 1.00 102.79 336 GLU A C 1
ATOM 1713 O O . GLU A 1 415 ? 139.041 109.212 162.159 1.00 101.86 336 GLU A O 1
ATOM 1719 N N . THR A 1 416 ? 137.488 108.306 160.805 1.00 96.00 337 THR A N 1
ATOM 1720 C CA . THR A 1 416 ? 138.491 107.622 159.998 1.00 97.88 337 THR A CA 1
ATOM 1721 C C . THR A 1 416 ? 139.279 108.581 159.115 1.00 100.44 337 THR A C 1
ATOM 1722 O O . THR A 1 416 ? 140.349 108.209 158.622 1.00 99.66 337 THR A O 1
ATOM 1726 N N . GLY A 1 417 ? 138.778 109.795 158.901 1.00 95.40 338 GLY A N 1
ATOM 1727 C CA . GLY A 1 417 ? 139.492 110.793 158.135 1.00 92.71 338 GLY A CA 1
ATOM 1728 C C . GLY A 1 417 ? 139.406 110.650 156.631 1.00 94.10 338 GLY A C 1
ATOM 1729 O O . GLY A 1 417 ? 140.051 111.428 155.918 1.00 92.12 338 GLY A O 1
ATOM 1730 N N . TYR A 1 418 ? 138.639 109.689 156.123 1.00 84.24 339 TYR A N 1
ATOM 1731 C CA . TYR A 1 418 ? 138.522 109.518 154.681 1.00 85.12 339 TYR A CA 1
ATOM 1732 C C . TYR A 1 418 ? 137.738 110.669 154.067 1.00 82.52 339 TYR A C 1
ATOM 1733 O O . TYR A 1 418 ? 136.675 111.051 154.566 1.00 81.89 339 TYR A O 1
ATOM 1742 N N . LYS A 1 419 ? 138.274 111.227 152.980 1.00 74.93 340 LYS A N 1
ATOM 1743 C CA . LYS A 1 419 ? 137.605 112.334 152.305 1.00 71.95 340 LYS A CA 1
ATOM 1744 C C . LYS A 1 419 ? 136.299 111.886 151.664 1.00 77.78 340 LYS A C 1
ATOM 1745 O O . LYS A 1 419 ? 135.298 112.611 151.709 1.00 88.12 340 LYS A O 1
ATOM 1751 N N . HIS A 1 420 ? 136.287 110.697 151.061 1.00 71.17 341 HIS A N 1
ATOM 1752 C CA . HIS A 1 420 ? 135.148 110.215 150.291 1.00 71.29 341 HIS A CA 1
ATOM 1753 C C . HIS A 1 420 ? 134.236 109.303 151.103 1.00 69.22 341 HIS A C 1
ATOM 1754 O O . HIS A 1 420 ? 133.587 108.415 150.541 1.00 74.10 341 HIS A O 1
ATOM 1761 N N . LEU A 1 421 ? 134.177 109.499 152.418 1.00 70.82 342 LEU A N 1
ATOM 1762 C CA . LEU A 1 421 ? 133.252 108.761 153.279 1.00 72.60 342 LEU A CA 1
ATOM 1763 C C . LEU A 1 421 ? 132.591 109.784 154.196 1.00 76.67 342 LEU A C 1
ATOM 1764 O O . LEU A 1 421 ? 133.188 110.214 155.187 1.00 80.01 342 LEU A O 1
ATOM 1769 N N . HIS A 1 422 ? 131.367 110.173 153.862 1.00 78.31 343 HIS A N 1
ATOM 1770 C CA . HIS A 1 422 ? 130.661 111.237 154.555 1.00 78.96 343 HIS A CA 1
ATOM 1771 C C . HIS A 1 422 ? 129.504 110.669 155.372 1.00 81.53 343 HIS A C 1
ATOM 1772 O O . HIS A 1 422 ? 129.287 109.457 155.440 1.00 84.51 343 HIS A O 1
ATOM 1779 N N . VAL A 1 423 ? 128.757 111.576 155.998 1.00 80.48 344 VAL A N 1
ATOM 1780 C CA . VAL A 1 423 ? 127.604 111.194 156.800 1.00 79.92 344 VAL A CA 1
ATOM 1781 C C . VAL A 1 423 ? 126.414 110.925 155.880 1.00 83.44 344 VAL A C 1
ATOM 1782 O O . VAL A 1 423 ? 126.400 111.321 154.712 1.00 82.95 344 VAL A O 1
ATOM 1786 N N . ARG A 1 424 ? 125.410 110.220 156.415 1.00 78.97 345 ARG A N 1
ATOM 1787 C CA . ARG A 1 424 ? 124.239 109.841 155.627 1.00 78.17 345 ARG A CA 1
ATOM 1788 C C . ARG A 1 424 ? 123.621 111.037 154.914 1.00 77.02 345 ARG A C 1
ATOM 1789 O O . ARG A 1 424 ? 123.246 110.942 153.739 1.00 80.43 345 ARG A O 1
ATOM 1797 N N . ARG A 1 425 ? 123.506 112.172 155.607 1.00 79.45 346 ARG A N 1
ATOM 1798 C CA . ARG A 1 425 ? 122.941 113.361 154.978 1.00 81.40 346 ARG A CA 1
ATOM 1799 C C . ARG A 1 425 ? 123.788 113.811 153.795 1.00 85.25 346 ARG A C 1
ATOM 1800 O O . ARG A 1 425 ? 123.255 114.144 152.731 1.00 91.97 346 ARG A O 1
ATOM 1808 N N . ASN A 1 426 ? 125.112 113.812 153.953 1.00 78.74 347 ASN A N 1
ATOM 1809 C CA . ASN A 1 426 ? 125.979 114.255 152.867 1.00 81.66 347 ASN A CA 1
ATOM 1810 C C . ASN A 1 426 ? 125.934 113.293 151.684 1.00 80.40 347 ASN A C 1
ATOM 1811 O O . ASN A 1 426 ? 125.948 113.728 150.529 1.00 79.01 347 ASN A O 1
ATOM 1816 N N . SER A 1 427 ? 125.886 111.985 151.945 1.00 72.68 348 SER A N 1
ATOM 1817 C CA . SER A 1 427 ? 125.797 111.023 150.848 1.00 72.56 348 SER A CA 1
ATOM 1818 C C . SER A 1 427 ? 124.468 111.145 150.113 1.00 73.44 348 SER A C 1
ATOM 1819 O O . SER A 1 427 ? 124.415 111.050 148.877 1.00 77.87 348 SER A O 1
ATOM 1822 N N . VAL A 1 428 ? 123.378 111.342 150.858 1.00 71.10 349 VAL A N 1
ATOM 1823 C CA . VAL A 1 428 ? 122.081 111.568 150.230 1.00 72.30 349 VAL A CA 1
ATOM 1824 C C . VAL A 1 428 ? 122.118 112.840 149.396 1.00 74.07 349 VAL A C 1
ATOM 1825 O O . VAL A 1 428 ? 121.539 112.901 148.304 1.00 74.74 349 VAL A O 1
ATOM 1829 N N . TYR A 1 429 ? 122.813 113.871 149.885 1.00 78.60 350 TYR A N 1
ATOM 1830 C CA . TYR A 1 429 ? 122.983 115.081 149.089 1.00 78.14 350 TYR A CA 1
ATOM 1831 C C . TYR A 1 429 ? 123.764 114.795 147.814 1.00 84.83 350 TYR A C 1
ATOM 1832 O O . TYR A 1 429 ? 123.443 115.334 146.754 1.00 86.41 350 TYR A O 1
ATOM 1841 N N . ILE A 1 430 ? 124.809 113.971 147.905 1.00 80.19 351 ILE A N 1
ATOM 1842 C CA . ILE A 1 430 ? 125.587 113.617 146.718 1.00 73.31 351 ILE A CA 1
ATOM 1843 C C . ILE A 1 430 ? 124.685 112.977 145.674 1.00 72.09 351 ILE A C 1
ATOM 1844 O O . ILE A 1 430 ? 124.662 113.384 144.502 1.00 74.50 351 ILE A O 1
ATOM 1849 N N . VAL A 1 431 ? 123.914 111.972 146.095 1.00 66.22 352 VAL A N 1
ATOM 1850 C CA . VAL A 1 431 ? 123.039 111.261 145.166 1.00 63.83 352 VAL A CA 1
ATOM 1851 C C . VAL A 1 431 ? 122.011 112.213 144.569 1.00 72.05 352 VAL A C 1
ATOM 1852 O O . VAL A 1 431 ? 121.807 112.248 143.350 1.00 80.30 352 VAL A O 1
ATOM 1856 N N . LEU A 1 432 ? 121.359 113.009 145.420 1.00 70.86 353 LEU A N 1
ATOM 1857 C CA . LEU A 1 432 ? 120.315 113.909 144.944 1.00 67.68 353 LEU A CA 1
ATOM 1858 C C . LEU A 1 432 ? 120.874 114.950 143.986 1.00 67.29 353 LEU A C 1
ATOM 1859 O O . LEU A 1 432 ? 120.280 115.218 142.937 1.00 71.63 353 LEU A O 1
ATOM 1864 N N . SER A 1 433 ? 122.024 115.537 144.320 1.00 69.07 354 SER A N 1
ATOM 1865 C CA . SER A 1 433 ? 122.606 116.579 143.484 1.00 74.49 354 SER A CA 1
ATOM 1866 C C . SER A 1 433 ? 123.016 116.028 142.128 1.00 78.11 354 SER A C 1
ATOM 1867 O O . SER A 1 433 ? 122.721 116.629 141.089 1.00 83.99 354 SER A O 1
ATOM 1870 N N . VAL A 1 434 ? 123.695 114.878 142.113 1.00 68.38 355 VAL A N 1
ATOM 1871 C CA . VAL A 1 434 ? 124.149 114.337 140.837 1.00 68.72 355 VAL A CA 1
ATOM 1872 C C . VAL A 1 434 ? 122.962 113.895 139.991 1.00 66.64 355 VAL A C 1
ATOM 1873 O O . VAL A 1 434 ? 122.925 114.137 138.778 1.00 71.63 355 VAL A O 1
ATOM 1877 N N . THR A 1 435 ? 121.970 113.246 140.609 1.00 61.42 356 THR A N 1
ATOM 1878 C CA . THR A 1 435 ? 120.792 112.826 139.860 1.00 62.01 356 THR A CA 1
ATOM 1879 C C . THR A 1 435 ? 120.039 114.024 139.297 1.00 66.39 356 THR A C 1
ATOM 1880 O O . THR A 1 435 ? 119.610 114.006 138.138 1.00 69.07 356 THR A O 1
ATOM 1884 N N . GLY A 1 436 ? 119.878 115.082 140.096 1.00 67.56 357 GLY A N 1
ATOM 1885 C CA . GLY A 1 436 ? 119.191 116.265 139.609 1.00 65.59 357 GLY A CA 1
ATOM 1886 C C . GLY A 1 436 ? 119.941 116.958 138.490 1.00 71.18 357 GLY A C 1
ATOM 1887 O O . GLY A 1 436 ? 119.335 117.419 137.521 1.00 74.34 357 GLY A O 1
ATOM 1888 N N . LEU A 1 437 ? 121.268 117.042 138.605 1.00 61.62 358 LEU A N 1
ATOM 1889 C CA . LEU A 1 437 ? 122.061 117.645 137.540 1.00 59.96 358 LEU A CA 1
ATOM 1890 C C . LEU A 1 437 ? 121.973 116.828 136.257 1.00 65.03 358 LEU A C 1
ATOM 1891 O O . LEU A 1 437 ? 121.846 117.391 135.162 1.00 64.17 358 LEU A O 1
ATOM 1896 N N . ILE A 1 438 ? 122.029 115.498 136.372 1.00 66.95 359 ILE A N 1
ATOM 1897 C CA . ILE A 1 438 ? 121.907 114.642 135.196 1.00 62.08 359 ILE A CA 1
ATOM 1898 C C . ILE A 1 438 ? 120.536 114.811 134.555 1.00 59.23 359 ILE A C 1
ATOM 1899 O O . ILE A 1 438 ? 120.417 114.898 133.327 1.00 62.78 359 ILE A O 1
ATOM 1904 N N . LEU A 1 439 ? 119.481 114.861 135.372 1.00 65.74 360 LEU A N 1
ATOM 1905 C CA . LEU A 1 439 ? 118.137 115.035 134.832 1.00 69.63 360 LEU A CA 1
ATOM 1906 C C . LEU A 1 439 ? 117.979 116.393 134.160 1.00 76.36 360 LEU A C 1
ATOM 1907 O O . LEU A 1 439 ? 117.339 116.499 133.109 1.00 82.89 360 LEU A O 1
ATOM 1912 N N . LEU A 1 440 ? 118.550 117.444 134.752 1.00 66.80 361 LEU A N 1
ATOM 1913 C CA . LEU A 1 440 ? 118.483 118.770 134.144 1.00 67.58 361 LEU A CA 1
ATOM 1914 C C . LEU A 1 440 ? 119.203 118.793 132.801 1.00 69.63 361 LEU A C 1
ATOM 1915 O O . LEU A 1 440 ? 118.695 119.345 131.815 1.00 68.26 361 LEU A O 1
ATOM 1920 N N . GLN A 1 441 ? 120.395 118.195 132.747 1.00 62.78 362 GLN A N 1
ATOM 1921 C CA . GLN A 1 441 ? 121.134 118.137 131.492 1.00 63.33 362 GLN A CA 1
ATOM 1922 C C . GLN A 1 441 ? 120.370 117.345 130.441 1.00 66.59 362 GLN A C 1
ATOM 1923 O O . GLN A 1 441 ? 120.297 117.756 129.276 1.00 72.44 362 GLN A O 1
ATOM 1929 N N . VAL A 1 442 ? 119.793 116.207 130.833 1.00 68.77 363 VAL A N 1
ATOM 1930 C CA . VAL A 1 442 ? 119.015 115.403 129.897 1.00 62.73 363 VAL A CA 1
ATOM 1931 C C . VAL A 1 442 ? 117.823 116.196 129.387 1.00 66.54 363 VAL A C 1
ATOM 1932 O O . VAL A 1 442 ? 117.520 116.182 128.190 1.00 78.12 363 VAL A O 1
ATOM 1936 N N . MET A 1 443 ? 117.136 116.907 130.281 1.00 66.65 364 MET A N 1
ATOM 1937 C CA . MET A 1 443 ? 115.979 117.697 129.876 1.00 70.71 364 MET A CA 1
ATOM 1938 C C . MET A 1 443 ? 116.371 118.763 128.862 1.00 71.07 364 MET A C 1
ATOM 1939 O O . MET A 1 443 ? 115.720 118.916 127.823 1.00 72.87 364 MET A O 1
ATOM 1944 N N . PHE A 1 444 ? 117.450 119.501 129.137 1.00 67.58 365 PHE A N 1
ATOM 1945 C CA . PHE A 1 444 ? 117.842 120.570 128.222 1.00 68.81 365 PHE A CA 1
ATOM 1946 C C . PHE A 1 444 ? 118.312 120.018 126.879 1.00 74.30 365 PHE A C 1
ATOM 1947 O O . PHE A 1 444 ? 117.958 120.559 125.823 1.00 77.94 365 PHE A O 1
ATOM 1955 N N . ILE A 1 445 ? 119.095 118.937 126.892 1.00 74.24 366 ILE A N 1
ATOM 1956 C CA . ILE A 1 445 ? 119.595 118.388 125.636 1.00 68.14 366 ILE A CA 1
ATOM 1957 C C . ILE A 1 445 ? 118.457 117.779 124.825 1.00 68.59 366 ILE A C 1
ATOM 1958 O O . ILE A 1 445 ? 118.430 117.891 123.595 1.00 71.09 366 ILE A O 1
ATOM 1963 N N . CYS A 1 446 ? 117.496 117.134 125.490 1.00 65.40 367 CYS A N 1
ATOM 1964 C CA . CYS A 1 446 ? 116.340 116.601 124.778 1.00 66.45 367 CYS A CA 1
ATOM 1965 C C . CYS A 1 446 ? 115.475 117.721 124.217 1.00 72.86 367 CYS A C 1
ATOM 1966 O O . CYS A 1 446 ? 114.890 117.581 123.137 1.00 78.81 367 CYS A O 1
ATOM 1969 N N . SER A 1 447 ? 115.368 118.837 124.941 1.00 72.05 368 SER A N 1
ATOM 1970 C CA . SER A 1 447 ? 114.616 119.974 124.425 1.00 71.97 368 SER A CA 1
ATOM 1971 C C . SER A 1 447 ? 115.287 120.568 123.194 1.00 72.77 368 SER A C 1
ATOM 1972 O O . SER A 1 447 ? 114.610 120.942 122.229 1.00 78.88 368 SER A O 1
ATOM 1975 N N . PHE A 1 448 ? 116.616 120.658 123.203 1.00 69.46 369 PHE A N 1
ATOM 1976 C CA . PHE A 1 448 ? 117.312 121.405 122.158 1.00 72.67 369 PHE A CA 1
ATOM 1977 C C . PHE A 1 448 ? 117.755 120.531 120.984 1.00 76.99 369 PHE A C 1
ATOM 1978 O O . PHE A 1 448 ? 117.335 120.761 119.845 1.00 81.94 369 PHE A O 1
ATOM 1986 N N . GLU A 1 449 ? 118.597 119.528 121.239 1.00 73.18 370 GLU A N 1
ATOM 1987 C CA . GLU A 1 449 ? 119.272 118.790 120.177 1.00 73.31 370 GLU A CA 1
ATOM 1988 C C . GLU A 1 449 ? 118.708 117.387 119.971 1.00 72.57 370 GLU A C 1
ATOM 1989 O O . GLU A 1 449 ? 119.436 116.484 119.555 1.00 75.78 370 GLU A O 1
ATOM 1995 N N . TRP A 1 450 ? 117.423 117.179 120.257 1.00 79.63 371 TRP A N 1
ATOM 1996 C CA . TRP A 1 450 ? 116.833 115.870 119.995 1.00 79.36 371 TRP A CA 1
ATOM 1997 C C . TRP A 1 450 ? 116.800 115.572 118.502 1.00 80.90 371 TRP A C 1
ATOM 1998 O O . TRP A 1 450 ? 117.035 114.434 118.082 1.00 80.84 371 TRP A O 1
ATOM 2009 N N . ASN A 1 451 ? 116.510 116.581 117.685 1.00 93.96 372 ASN A N 1
ATOM 2010 C CA . ASN A 1 451 ? 116.424 116.421 116.241 1.00 97.74 372 ASN A CA 1
ATOM 2011 C C . ASN A 1 451 ? 117.707 116.826 115.525 1.00 96.03 372 ASN A C 1
ATOM 2012 O O . ASN A 1 451 ? 117.703 116.947 114.296 1.00 92.54 372 ASN A O 1
ATOM 2017 N N . SER 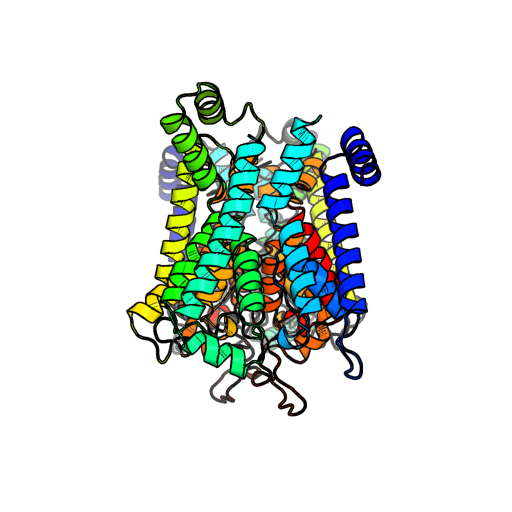A 1 452 ? 118.795 117.040 116.261 1.00 87.37 373 SER A N 1
ATOM 2018 C CA . SER A 1 452 ? 120.044 117.464 115.644 1.00 85.48 373 SER A CA 1
ATOM 2019 C C . SER A 1 452 ? 120.630 116.347 114.788 1.00 87.64 373 SER A C 1
ATOM 2020 O O . SER A 1 452 ? 120.276 115.174 114.925 1.00 88.21 373 SER A O 1
ATOM 2023 N N . GLU A 1 453 ? 121.539 116.732 113.888 1.00 93.54 374 GLU A N 1
ATOM 2024 C CA . GLU A 1 453 ? 122.177 115.770 112.998 1.00 92.36 374 GLU A CA 1
ATOM 2025 C C . GLU A 1 453 ? 123.005 114.740 113.757 1.00 91.83 374 GLU A C 1
ATOM 2026 O O . GLU A 1 453 ? 123.100 113.589 113.315 1.00 89.79 374 GLU A O 1
ATOM 2032 N N . SER A 1 454 ? 123.582 115.118 114.899 1.00 86.69 375 SER A N 1
ATOM 2033 C CA . SER A 1 454 ? 124.434 114.203 115.650 1.00 85.98 375 SER A CA 1
ATOM 2034 C C . SER A 1 454 ? 123.681 112.978 116.151 1.00 85.77 375 SER A C 1
ATOM 2035 O O . SER A 1 454 ? 124.313 111.968 116.478 1.00 80.81 375 SER A O 1
ATOM 2038 N N . LEU A 1 455 ? 122.352 113.040 116.224 1.00 88.27 376 LEU A N 1
ATOM 2039 C CA . LEU A 1 455 ? 121.538 111.913 116.657 1.00 87.12 376 LEU A CA 1
ATOM 2040 C C . LEU A 1 455 ? 120.675 111.347 115.538 1.00 92.07 376 LEU A C 1
ATOM 2041 O O . LEU A 1 455 ? 119.798 110.518 115.805 1.00 95.00 376 LEU A O 1
ATOM 2046 N N . GLU A 1 456 ? 120.894 111.774 114.297 1.00 95.49 377 GLU A N 1
ATOM 2047 C CA . GLU A 1 456 ? 120.091 111.278 113.189 1.00 93.21 377 GLU A CA 1
ATOM 2048 C C . GLU A 1 456 ? 120.367 109.799 112.948 1.00 93.03 377 GLU A C 1
ATOM 2049 O O . GLU A 1 456 ? 121.514 109.346 113.002 1.00 90.06 377 GLU A O 1
ATOM 2055 N N . GLY A 1 457 ? 119.305 109.046 112.678 1.00 91.54 378 GLY A N 1
ATOM 2056 C CA . GLY A 1 457 ? 119.411 107.619 112.475 1.00 89.40 378 GLY A CA 1
ATOM 2057 C C . GLY A 1 457 ? 119.281 106.778 113.723 1.00 89.74 378 GLY A C 1
ATOM 2058 O O . GLY A 1 457 ? 119.599 105.583 113.679 1.00 90.76 378 GLY A O 1
ATOM 2059 N N . MET A 1 458 ? 118.826 107.355 114.831 1.00 96.23 379 MET A N 1
ATOM 2060 C CA . MET A 1 458 ? 118.687 106.642 116.091 1.00 95.62 379 MET A CA 1
ATOM 2061 C C . MET A 1 458 ? 117.221 106.575 116.498 1.00 98.93 379 MET A C 1
ATOM 2062 O O . MET A 1 458 ? 116.439 107.489 116.222 1.00 99.57 379 MET A O 1
ATOM 2067 N N . ASN A 1 459 ? 116.858 105.478 117.158 1.00 97.75 380 ASN A N 1
ATOM 2068 C CA . ASN A 1 459 ? 115.520 105.331 117.704 1.00 95.94 380 ASN A CA 1
ATOM 2069 C C . ASN A 1 459 ? 115.328 106.277 118.888 1.00 95.42 380 ASN A C 1
ATOM 2070 O O . ASN A 1 459 ? 116.279 106.866 119.410 1.00 101.58 380 ASN A O 1
ATOM 2075 N N . TRP A 1 460 ? 114.071 106.427 119.311 1.00 88.72 381 TRP A N 1
ATOM 2076 C CA . TRP A 1 460 ? 113.786 107.291 120.453 1.00 90.38 381 TRP A CA 1
ATOM 2077 C C . TRP A 1 460 ? 114.455 106.767 121.718 1.00 92.53 381 TRP A C 1
ATOM 2078 O O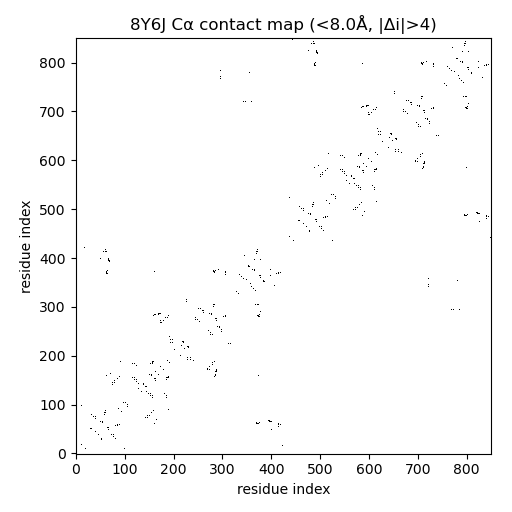 . TRP A 1 460 ? 115.025 107.542 122.494 1.00 90.76 381 TRP A O 1
ATOM 2089 N N . LEU A 1 461 ? 114.408 105.450 121.937 1.00 94.90 382 LEU A N 1
ATOM 2090 C CA . LEU A 1 461 ? 115.118 104.866 123.070 1.00 97.08 382 LEU A CA 1
ATOM 2091 C C . LEU A 1 461 ? 116.623 105.037 122.918 1.00 98.28 382 LEU A C 1
ATOM 2092 O O . LEU A 1 461 ? 117.324 105.331 123.894 1.00 99.59 382 LEU A O 1
ATOM 2097 N N . GLN A 1 462 ? 117.139 104.849 121.700 1.00 95.27 383 GLN A N 1
ATOM 2098 C CA . GLN A 1 462 ? 118.564 105.047 121.461 1.00 91.88 383 GLN A CA 1
ATOM 2099 C C . GLN A 1 462 ? 118.972 106.485 121.747 1.00 91.74 383 GLN A C 1
ATOM 2100 O O . GLN A 1 462 ? 119.994 106.731 122.397 1.00 94.17 383 GLN A O 1
ATOM 2106 N N . LYS A 1 463 ? 118.177 107.449 121.275 1.00 88.17 384 LYS A N 1
ATOM 2107 C CA . LYS A 1 463 ? 118.477 108.852 121.537 1.00 83.65 384 LYS A CA 1
ATOM 2108 C C . LYS A 1 463 ? 118.429 109.155 123.027 1.00 85.72 384 LYS A C 1
ATOM 2109 O O . LYS A 1 463 ? 119.296 109.864 123.550 1.00 88.01 384 LYS A O 1
ATOM 2115 N N . LEU A 1 464 ? 117.424 108.626 123.728 1.00 79.61 385 LEU A N 1
ATOM 2116 C CA . LEU A 1 464 ? 117.304 108.878 125.160 1.00 78.63 385 LEU A CA 1
ATOM 2117 C C . LEU A 1 464 ? 118.501 108.319 125.919 1.00 75.01 385 LEU A C 1
ATOM 2118 O O . LEU A 1 464 ? 119.084 108.999 126.772 1.00 78.43 385 LEU A O 1
ATOM 2123 N N . VAL A 1 465 ? 118.890 107.080 125.612 1.00 71.66 386 VAL A N 1
ATOM 2124 C CA . VAL A 1 465 ? 120.020 106.466 126.301 1.00 74.97 386 VAL A CA 1
ATOM 2125 C C . VAL A 1 465 ? 121.308 107.213 125.988 1.00 76.85 386 VAL A C 1
ATOM 2126 O O . VAL A 1 465 ? 122.133 107.452 126.877 1.00 75.70 386 VAL A O 1
ATOM 2130 N N . GLY A 1 466 ? 121.505 107.599 124.725 1.00 74.68 387 GLY A N 1
ATOM 2131 C CA . GLY A 1 466 ? 122.706 108.334 124.371 1.00 70.10 387 GLY A CA 1
ATOM 2132 C C . GLY A 1 466 ? 122.791 109.686 125.052 1.00 68.65 387 GLY A C 1
ATOM 2133 O O . GLY A 1 466 ? 123.858 110.089 125.524 1.00 74.76 387 GLY A O 1
ATOM 2134 N N . LEU A 1 467 ? 121.670 110.407 125.115 1.00 60.51 388 LEU A N 1
ATOM 2135 C CA . LEU A 1 467 ? 121.670 111.702 125.783 1.00 61.96 388 LEU A CA 1
ATOM 2136 C C . LEU A 1 467 ? 121.892 111.551 127.282 1.00 72.26 388 LEU A C 1
ATOM 2137 O O . LEU A 1 467 ? 122.576 112.375 127.897 1.00 78.56 388 LEU A O 1
ATOM 2142 N N . LEU A 1 468 ? 121.328 110.504 127.889 1.00 69.62 389 LEU A N 1
ATOM 2143 C CA . LEU A 1 468 ? 121.586 110.254 129.303 1.00 58.20 389 LEU A CA 1
ATOM 2144 C C . LEU A 1 468 ? 123.054 109.930 129.542 1.00 56.05 389 LEU A C 1
ATOM 2145 O O . LEU A 1 468 ? 123.645 110.377 130.531 1.00 59.18 389 LEU A O 1
ATOM 2150 N N . PHE A 1 469 ? 123.658 109.154 128.641 1.00 54.64 390 PHE A N 1
ATOM 2151 C CA . PHE A 1 469 ? 125.079 108.839 128.745 1.00 58.68 390 PHE A CA 1
ATOM 2152 C C . PHE A 1 469 ? 125.926 110.102 128.636 1.00 61.39 390 PHE A C 1
ATOM 2153 O O . PHE A 1 469 ? 126.875 110.299 129.406 1.00 65.64 390 PHE A O 1
ATOM 2161 N N . GLN A 1 470 ? 125.582 110.981 127.694 1.00 57.08 391 GLN A N 1
ATOM 2162 C CA . GLN A 1 470 ? 126.308 112.239 127.550 1.00 49.40 391 GLN A CA 1
ATOM 2163 C C . GLN A 1 470 ? 126.154 113.116 128.788 1.00 55.05 391 GLN A C 1
ATOM 2164 O O . GLN A 1 470 ? 127.122 113.736 129.243 1.00 63.21 391 GLN A O 1
ATOM 2170 N N . SER A 1 471 ? 124.941 113.189 129.339 1.00 57.59 392 SER A N 1
ATOM 2171 C CA . SER A 1 471 ? 124.715 113.996 130.534 1.00 52.80 392 SER A CA 1
ATOM 2172 C C . SER A 1 471 ? 125.490 113.447 131.723 1.00 58.07 392 SER A C 1
ATOM 2173 O O . SER A 1 471 ? 126.040 114.213 132.522 1.00 62.52 392 SER A O 1
ATOM 2176 N N . VAL A 1 472 ? 125.533 112.121 131.863 1.00 58.63 393 VAL A N 1
ATOM 2177 C CA . VAL A 1 472 ? 126.327 111.504 132.921 1.00 58.04 393 VAL A CA 1
ATOM 2178 C C . VAL A 1 472 ? 127.801 111.833 132.731 1.00 51.98 393 VAL A C 1
ATOM 2179 O O . VAL A 1 472 ? 128.520 112.124 133.695 1.00 50.90 393 VAL A O 1
ATOM 2183 N N . ASN A 1 473 ? 128.270 111.806 131.484 1.00 52.91 394 ASN A N 1
ATOM 2184 C CA . ASN A 1 473 ? 129.682 112.036 131.213 1.00 58.33 394 ASN A CA 1
ATOM 2185 C C . ASN A 1 473 ? 130.085 113.494 131.365 1.00 63.48 394 ASN A C 1
ATOM 2186 O O . ASN A 1 473 ? 131.266 113.781 131.588 1.00 69.94 394 ASN A O 1
ATOM 2191 N N . THR A 1 474 ? 129.135 114.419 131.232 1.00 57.91 395 THR A N 1
ATOM 2192 C CA . THR A 1 474 ? 129.488 115.835 131.217 1.00 44.19 395 THR A CA 1
ATOM 2193 C C . THR A 1 474 ? 130.174 116.255 132.513 1.00 56.05 395 THR A C 1
ATOM 2194 O O . THR A 1 474 ? 131.149 117.014 132.484 1.00 61.40 395 THR A O 1
ATOM 2198 N N . ARG A 1 475 ? 129.692 115.759 133.656 1.00 60.66 396 ARG A N 1
ATOM 2199 C CA . ARG A 1 475 ? 130.203 116.199 134.950 1.00 60.62 396 ARG A CA 1
ATOM 2200 C C . ARG A 1 475 ? 131.706 115.975 135.060 1.00 58.62 396 ARG A C 1
ATOM 2201 O O . ARG A 1 475 ? 132.473 116.942 135.085 1.00 50.85 396 ARG A O 1
ATOM 2209 N N . GLN A 1 476 ? 132.143 114.716 135.132 1.00 58.42 397 GLN A N 1
ATOM 2210 C CA . GLN A 1 476 ? 133.542 114.394 134.842 1.00 56.00 397 GLN A CA 1
ATOM 2211 C C . GLN A 1 476 ? 133.604 112.935 134.385 1.00 57.89 397 GLN A C 1
ATOM 2212 O O . GLN A 1 476 ? 133.778 112.027 135.201 1.00 73.63 397 GLN A O 1
ATOM 2218 N N . ALA A 1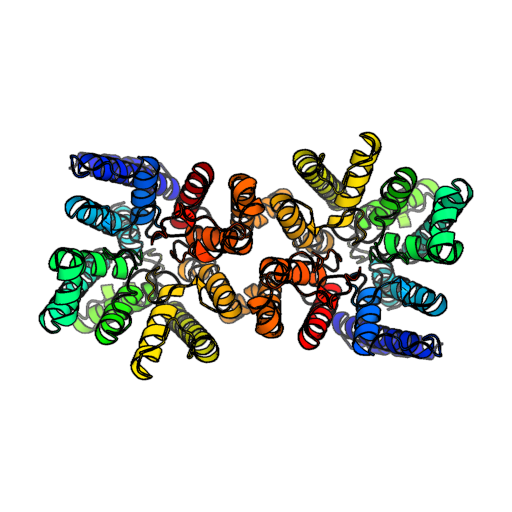 477 ? 133.442 112.717 133.082 1.00 57.92 398 ALA A N 1
ATOM 2219 C CA . ALA A 1 477 ? 133.885 111.465 132.483 1.00 57.68 398 ALA A CA 1
ATOM 2220 C C . ALA A 1 477 ? 134.778 111.732 131.283 1.00 64.08 398 ALA A C 1
ATOM 2221 O O . ALA A 1 477 ? 135.885 111.195 131.191 1.00 73.90 398 ALA A O 1
ATOM 2223 N N . GLY A 1 478 ? 134.306 112.575 130.367 1.00 52.16 399 GLY A N 1
ATOM 2224 C CA . GLY A 1 478 ? 135.031 112.864 129.147 1.00 46.85 399 GLY A CA 1
ATOM 2225 C C . GLY A 1 478 ? 134.510 112.153 127.916 1.00 57.48 399 GLY A C 1
ATOM 2226 O O . GLY A 1 478 ? 134.479 112.737 126.829 1.00 66.03 399 GLY A O 1
ATOM 2227 N N . GLU A 1 479 ? 134.107 110.893 128.067 1.00 68.54 400 GLU A N 1
ATOM 2228 C CA . GLU A 1 479 ? 133.640 110.116 126.927 1.00 67.24 400 GLU A CA 1
ATOM 2229 C C . GLU A 1 479 ? 132.399 110.755 126.317 1.00 66.27 400 GLU A C 1
ATOM 2230 O O . GLU A 1 479 ? 131.466 111.139 127.025 1.00 69.88 400 GLU A O 1
ATOM 2236 N N . SER A 1 480 ? 132.392 110.867 124.992 1.00 59.24 401 SER A N 1
ATOM 2237 C CA . SER A 1 480 ? 131.294 111.503 124.284 1.00 57.14 401 SER A CA 1
ATOM 2238 C C . SER A 1 480 ? 130.868 110.635 123.112 1.00 61.04 401 SER A C 1
ATOM 2239 O O . SER A 1 480 ? 131.683 109.931 122.511 1.00 69.21 401 SER A O 1
ATOM 2242 N N . ILE A 1 481 ? 129.576 110.693 122.796 1.00 58.09 402 ILE A N 1
ATOM 2243 C CA . ILE A 1 481 ? 129.030 110.018 121.623 1.00 59.46 402 ILE A CA 1
ATOM 2244 C C . ILE A 1 481 ? 128.567 110.991 120.553 1.00 65.78 402 ILE A C 1
ATOM 2245 O O . ILE A 1 481 ? 128.213 110.549 119.448 1.00 64.46 402 ILE A O 1
ATOM 2250 N N . LEU A 1 482 ? 128.548 112.289 120.838 1.00 71.45 403 LEU A N 1
ATOM 2251 C CA . LEU A 1 482 ? 128.186 113.313 119.872 1.00 68.38 403 LEU A CA 1
ATOM 2252 C C . LEU A 1 482 ? 129.380 114.219 119.615 1.00 68.73 403 LEU A C 1
ATOM 2253 O O . LEU A 1 482 ? 130.195 114.466 120.508 1.00 74.65 403 LEU A O 1
ATOM 2258 N N . ASP A 1 483 ? 129.476 114.714 118.387 1.00 56.01 404 ASP A N 1
ATOM 2259 C CA . ASP A 1 483 ? 130.441 115.761 118.074 1.00 57.77 404 ASP A CA 1
ATOM 2260 C C . ASP A 1 483 ? 129.957 117.038 118.744 1.00 66.62 404 ASP A C 1
ATOM 2261 O O . ASP A 1 483 ? 129.034 117.697 118.260 1.00 71.93 404 ASP A O 1
ATOM 2266 N N . ILE A 1 484 ? 130.578 117.386 119.874 1.00 62.40 405 ILE A N 1
ATOM 2267 C CA . ILE A 1 484 ? 130.086 118.467 120.722 1.00 59.57 405 ILE A CA 1
ATOM 2268 C C . ILE A 1 484 ? 130.032 119.796 119.979 1.00 63.32 405 ILE A C 1
ATOM 2269 O O . ILE A 1 484 ? 129.285 120.696 120.375 1.00 62.11 405 ILE A O 1
ATOM 2274 N N . SER A 1 485 ? 130.797 119.938 118.894 1.00 62.18 406 SER A N 1
ATOM 2275 C CA . SER A 1 485 ? 130.765 121.176 118.121 1.00 59.50 406 SER A CA 1
ATOM 2276 C C . SER A 1 485 ? 129.388 121.421 117.517 1.00 62.37 406 SER A C 1
ATOM 2277 O O . SER A 1 485 ? 128.899 122.557 117.512 1.00 65.04 406 SER A O 1
ATOM 2280 N N . THR A 1 486 ? 128.746 120.370 117.004 1.00 61.33 407 THR A N 1
ATOM 2281 C CA . THR A 1 486 ? 127.467 120.522 116.319 1.00 62.95 407 THR A CA 1
ATOM 2282 C C . THR A 1 486 ? 126.324 120.890 117.254 1.00 63.16 407 THR A C 1
ATOM 2283 O O . THR A 1 486 ? 125.248 121.253 116.769 1.00 65.45 407 THR A O 1
ATOM 2287 N N . LEU A 1 487 ? 126.520 120.805 118.566 1.00 63.62 408 LEU A N 1
ATOM 2288 C CA . LEU A 1 487 ? 125.456 121.128 119.502 1.00 69.90 408 LEU A CA 1
ATOM 2289 C C . LEU A 1 487 ? 125.192 122.633 119.524 1.00 67.25 408 LEU A C 1
ATOM 2290 O O . LEU A 1 487 ? 126.055 123.450 119.193 1.00 68.20 408 LEU A O 1
ATOM 2295 N N . SER A 1 488 ? 123.972 122.991 119.917 1.00 60.85 409 SER A N 1
ATOM 2296 C CA . SER A 1 488 ? 123.565 124.384 119.936 1.00 59.63 409 SER A CA 1
ATOM 2297 C C . SER A 1 488 ? 124.312 125.147 121.028 1.00 60.67 409 SER A C 1
ATOM 2298 O O . SER A 1 488 ? 124.799 124.553 121.993 1.00 61.07 409 SER A O 1
ATOM 2301 N N . PRO A 1 489 ? 124.429 126.471 120.886 1.00 57.89 410 PRO A N 1
ATOM 2302 C CA . PRO A 1 489 ? 125.181 127.251 121.885 1.00 54.07 410 PRO A CA 1
ATOM 2303 C C . PRO A 1 489 ? 124.629 127.152 123.296 1.00 59.58 410 PRO A C 1
ATOM 2304 O O . PRO A 1 489 ? 125.403 127.224 124.258 1.00 60.24 410 PRO A O 1
ATOM 2308 N N . SER A 1 490 ? 123.312 127.009 123.454 1.00 59.20 411 SER A N 1
ATOM 2309 C CA . SER A 1 490 ? 122.743 126.880 124.792 1.00 47.10 411 SER A CA 1
ATOM 2310 C C . SER A 1 490 ? 123.250 125.619 125.481 1.00 57.72 411 SER A C 1
ATOM 2311 O O . SER A 1 490 ? 123.633 125.648 126.656 1.00 61.83 411 SER A O 1
ATOM 2314 N N . THR A 1 491 ? 123.276 124.500 124.755 1.00 57.47 412 THR A N 1
ATOM 2315 C CA . THR A 1 491 ? 123.776 123.257 125.333 1.00 49.43 412 THR A CA 1
ATOM 2316 C C . THR A 1 491 ? 125.275 123.332 125.593 1.00 46.07 412 THR A C 1
ATOM 2317 O O . THR A 1 491 ? 125.763 122.797 126.592 1.00 62.50 412 THR A O 1
ATOM 2321 N N . LEU A 1 492 ? 126.023 123.997 124.709 1.00 48.58 413 LEU A N 1
ATOM 2322 C CA . LEU A 1 492 ? 127.450 124.182 124.949 1.00 48.85 413 LEU A CA 1
ATOM 2323 C C . LEU A 1 492 ? 127.693 124.987 126.219 1.00 54.88 413 LEU A C 1
ATOM 2324 O O . LEU A 1 492 ? 128.587 124.665 127.011 1.00 63.45 413 LEU A O 1
ATOM 2329 N N . LEU A 1 493 ? 126.903 126.039 126.433 1.00 50.24 414 LEU A N 1
ATOM 2330 C CA . LEU A 1 493 ? 127.060 126.837 127.642 1.00 47.18 414 LEU A CA 1
ATOM 2331 C C . LEU A 1 493 ? 126.635 126.054 128.877 1.00 48.10 414 LEU A C 1
ATOM 2332 O O . LEU A 1 493 ? 127.230 126.207 129.949 1.00 57.28 414 LEU A O 1
ATOM 2337 N N . LEU A 1 494 ? 125.607 125.213 128.750 1.00 39.31 415 LEU A N 1
ATOM 2338 C CA . LEU A 1 494 ? 125.234 124.344 129.861 1.00 41.23 415 LEU A CA 1
ATOM 2339 C C . LEU A 1 494 ? 126.362 123.380 130.201 1.00 52.21 415 LEU A C 1
ATOM 2340 O O . LEU A 1 494 ? 126.652 123.137 131.379 1.00 61.87 415 LEU A O 1
ATOM 2345 N N . PHE A 1 495 ? 127.012 122.822 129.177 1.00 53.71 416 PHE A N 1
ATOM 2346 C CA . PHE A 1 495 ? 128.165 121.959 129.407 1.00 38.78 416 PHE A CA 1
ATOM 2347 C C . PHE A 1 495 ? 129.270 122.720 130.121 1.00 44.06 416 PHE A C 1
ATOM 2348 O O . PHE A 1 495 ? 129.864 122.220 131.081 1.00 59.31 416 PHE A O 1
ATOM 2356 N N . ALA A 1 496 ? 129.557 123.941 129.666 1.00 30.95 417 ALA A N 1
ATOM 2357 C CA . ALA A 1 496 ? 130.604 124.735 130.301 1.00 29.54 417 ALA A CA 1
ATOM 2358 C C . ALA A 1 496 ? 130.270 125.014 131.760 1.00 38.54 417 ALA A C 1
ATOM 2359 O O . ALA A 1 496 ? 131.145 124.944 132.630 1.00 55.75 417 ALA A O 1
ATOM 2361 N N . VAL A 1 497 ? 129.004 125.319 132.046 1.00 35.49 418 VAL A N 1
ATOM 2362 C CA . VAL A 1 497 ? 128.585 125.579 133.421 1.00 34.84 418 VAL A CA 1
ATOM 2363 C C . VAL A 1 497 ? 128.770 124.333 134.279 1.00 34.82 418 VAL A C 1
ATOM 2364 O O . VAL A 1 497 ? 129.289 124.401 135.399 1.00 44.29 418 VAL A O 1
ATOM 2368 N N . VAL A 1 498 ? 128.351 123.174 133.765 1.00 44.37 419 VAL A N 1
ATOM 2369 C CA . VAL A 1 498 ? 128.416 121.954 134.566 1.00 39.21 419 VAL A CA 1
ATOM 2370 C C . VAL A 1 498 ? 129.863 121.559 134.839 1.00 35.17 419 VAL A C 1
ATOM 2371 O O . VAL A 1 498 ? 130.219 121.205 135.969 1.00 50.50 419 VAL A O 1
ATOM 2375 N N . MET A 1 499 ? 130.723 121.610 133.819 1.00 36.26 420 MET A N 1
ATOM 2376 C CA . MET A 1 499 ? 132.130 121.287 134.045 1.00 45.78 420 MET A CA 1
ATOM 2377 C C . MET A 1 499 ? 132.853 122.375 134.829 1.00 52.03 420 MET A C 1
ATOM 2378 O O . MET A 1 499 ? 133.950 122.132 135.344 1.00 52.99 420 MET A O 1
ATOM 2383 N N . TYR A 1 500 ? 132.274 123.572 134.932 1.00 49.46 421 TYR A N 1
ATOM 2384 C CA . TYR A 1 500 ? 132.834 124.566 135.837 1.00 42.21 421 TYR A CA 1
ATOM 2385 C C . TYR A 1 500 ? 132.388 124.356 137.278 1.00 47.80 421 TYR A C 1
ATOM 2386 O O . TYR A 1 500 ? 133.069 124.821 138.197 1.00 53.36 421 TYR A O 1
ATOM 2395 N N . LEU A 1 501 ? 131.274 123.667 137.496 1.00 51.55 422 LEU A N 1
ATOM 2396 C CA . LEU A 1 501 ? 130.798 123.437 138.852 1.00 49.37 422 LEU A CA 1
ATOM 2397 C C . LEU A 1 501 ? 131.818 122.606 139.623 1.00 53.58 422 LEU A C 1
ATOM 2398 O O . LEU A 1 501 ? 132.230 121.540 139.145 1.00 50.54 422 LEU A O 1
ATOM 2403 N N . PRO A 1 502 ? 132.253 123.052 140.799 1.00 63.77 423 PRO A N 1
ATOM 2404 C CA . PRO A 1 502 ? 133.236 122.278 141.561 1.00 65.18 423 PRO A CA 1
ATOM 2405 C C . PRO A 1 502 ? 132.664 120.945 142.011 1.00 68.75 423 PRO A C 1
ATOM 2406 O O . PRO A 1 502 ? 131.457 120.796 142.218 1.00 67.63 423 PRO A O 1
ATOM 2410 N N . SER A 1 503 ? 133.554 119.966 142.152 1.00 82.58 424 SER A N 1
ATOM 2411 C CA . SER A 1 503 ? 133.138 118.633 142.562 1.00 83.86 424 SER A CA 1
ATOM 2412 C C . SER A 1 503 ? 132.495 118.680 143.942 1.00 87.18 424 SER A C 1
ATOM 2413 O O . SER A 1 503 ? 132.885 119.466 144.808 1.00 88.42 424 SER A O 1
ATOM 2416 N N . ASP A 1 504 ? 131.484 117.830 144.136 1.00 88.43 425 ASP A N 1
ATOM 2417 C CA . ASP A 1 504 ? 130.753 117.826 145.398 1.00 85.82 425 ASP A CA 1
ATOM 2418 C C . ASP A 1 504 ? 131.650 117.442 146.568 1.00 86.26 425 ASP A C 1
ATOM 2419 O O . ASP A 1 504 ? 131.389 117.846 147.707 1.00 84.19 425 ASP A O 1
ATOM 2424 N N . ALA A 1 505 ? 132.703 116.663 146.313 1.00 95.65 426 ALA A N 1
ATOM 2425 C CA . ALA A 1 505 ? 133.702 116.422 147.347 1.00 95.47 426 ALA A CA 1
ATOM 2426 C C . ALA A 1 505 ? 134.440 117.703 147.712 1.00 97.49 426 ALA A C 1
ATOM 2427 O O . ALA A 1 505 ? 134.832 117.883 148.870 1.00 100.15 426 ALA A O 1
ATOM 2429 N N . SER A 1 506 ? 134.639 118.599 146.744 1.00 95.90 427 SER A N 1
ATOM 2430 C CA . SER A 1 506 ? 135.246 119.895 147.012 1.00 96.12 427 SER A CA 1
ATOM 2431 C C . SER A 1 506 ? 134.263 120.898 147.595 1.00 93.35 427 SER A C 1
ATOM 2432 O O . SER A 1 506 ? 134.687 121.971 148.034 1.00 98.13 427 SER A O 1
ATOM 2435 N N . PHE A 1 507 ? 132.971 120.583 147.602 1.00 97.11 428 PHE A N 1
ATOM 2436 C CA . PHE A 1 507 ? 131.958 121.457 148.176 1.00 98.59 428 PHE A CA 1
ATOM 2437 C C . PHE A 1 507 ? 131.592 121.076 149.602 1.00 102.57 428 PHE A C 1
ATOM 2438 O O . PHE A 1 507 ? 131.463 121.955 150.459 1.00 101.98 428 PHE A O 1
ATOM 2446 N N . LEU A 1 508 ? 131.418 119.782 149.877 1.00 100.39 429 LEU A N 1
ATOM 2447 C CA . LEU A 1 508 ? 131.080 119.354 151.230 1.00 96.19 429 LEU A CA 1
ATOM 2448 C C . LEU A 1 508 ? 132.263 119.528 152.175 1.00 96.46 429 LEU A C 1
ATOM 2449 O O . LEU A 1 508 ? 132.109 120.038 153.291 1.00 99.96 429 LEU A O 1
ATOM 2454 N N . THR A 1 509 ? 133.453 119.100 151.747 1.00 96.47 430 THR A N 1
ATOM 2455 C CA . THR A 1 509 ? 134.628 119.202 152.607 1.00 97.60 430 THR A CA 1
ATOM 2456 C C . THR A 1 509 ? 134.988 120.656 152.888 1.00 101.61 430 THR A C 1
ATOM 2457 O O . THR A 1 509 ? 135.307 121.015 154.027 1.00 102.48 430 THR A O 1
ATOM 2461 N N . ALA A 1 510 ? 134.943 121.508 151.862 1.00 102.57 431 ALA A N 1
ATOM 2462 C CA . ALA A 1 510 ? 135.261 122.917 152.060 1.00 104.50 431 ALA A CA 1
ATOM 2463 C C . ALA A 1 510 ? 134.151 123.666 152.782 1.00 108.11 431 ALA A C 1
ATOM 2464 O O . ALA A 1 510 ? 134.398 124.757 153.307 1.00 106.06 431 ALA A O 1
ATOM 2466 N N . ASN A 1 511 ? 132.944 123.112 152.823 1.00 111.96 432 ASN A N 1
ATOM 2467 C CA . ASN A 1 511 ? 131.822 123.766 153.483 1.00 106.73 432 ASN A CA 1
ATOM 2468 C C . ASN A 1 511 ? 130.966 122.756 154.240 1.00 104.88 432 ASN A C 1
ATOM 2469 O O . ASN A 1 511 ? 131.424 122.134 155.198 1.00 101.58 432 ASN A O 1
ATOM 2474 N N . ILE A 1 525 ? 145.390 143.724 156.131 1.00 103.41 446 ILE A N 1
ATOM 2475 C CA . ILE A 1 525 ? 144.265 142.800 156.187 1.00 107.42 446 ILE A CA 1
ATOM 2476 C C . ILE A 1 525 ? 143.617 142.697 154.812 1.00 108.55 446 ILE A C 1
ATOM 2477 O O . ILE A 1 525 ? 143.196 141.619 154.391 1.00 106.83 446 ILE A O 1
ATOM 2482 N N . SER A 1 526 ? 143.551 143.830 154.106 1.00 115.19 447 SER A N 1
ATOM 2483 C CA . SER A 1 526 ? 142.950 143.836 152.776 1.00 113.58 447 SER A CA 1
ATOM 2484 C C . SER A 1 526 ? 143.732 142.964 151.802 1.00 114.21 447 SER A C 1
ATOM 2485 O O . SER A 1 526 ? 143.145 142.387 150.880 1.00 113.25 447 SER A O 1
ATOM 2488 N N . ARG A 1 527 ? 145.051 142.856 151.983 1.00 115.30 448 ARG A N 1
ATOM 2489 C CA . ARG A 1 527 ? 145.835 141.961 151.139 1.00 113.59 448 ARG A CA 1
ATOM 2490 C C . ARG A 1 527 ? 145.467 140.504 151.396 1.00 113.47 448 ARG A C 1
ATOM 2491 O O . ARG A 1 527 ? 145.471 139.680 150.473 1.00 113.65 448 ARG A O 1
ATOM 2499 N N . ALA A 1 528 ? 145.136 140.168 152.646 1.00 108.70 449 ALA A N 1
ATOM 2500 C CA . ALA A 1 528 ? 144.646 138.826 152.940 1.00 107.72 449 ALA A CA 1
ATOM 2501 C C . ALA A 1 528 ? 143.327 138.561 152.229 1.00 108.20 449 ALA A C 1
ATOM 2502 O O . ALA A 1 528 ? 143.098 137.458 151.719 1.00 108.82 449 ALA A O 1
ATOM 2504 N N . LEU A 1 529 ? 142.446 139.563 152.181 1.00 111.28 450 LEU A N 1
ATOM 2505 C CA . LEU A 1 529 ? 141.196 139.415 151.442 1.00 113.52 450 LEU A CA 1
ATOM 2506 C C . LEU A 1 529 ? 141.455 139.257 149.949 1.00 112.67 450 LEU A C 1
ATOM 2507 O O . LEU A 1 529 ? 140.773 138.479 149.273 1.00 113.00 450 LEU A O 1
ATOM 2512 N N . TRP A 1 530 ? 142.434 139.992 149.416 1.00 114.20 451 TRP A N 1
ATOM 2513 C CA . TRP A 1 530 ? 142.799 139.835 148.011 1.00 115.53 451 TRP A CA 1
ATOM 2514 C C . TRP A 1 530 ? 143.285 138.418 147.729 1.00 115.60 451 TRP A C 1
ATOM 2515 O O . TRP A 1 530 ? 142.906 137.806 146.723 1.00 115.08 451 TRP A O 1
ATOM 2526 N N . ARG A 1 531 ? 144.131 137.882 148.611 1.00 107.18 452 ARG A N 1
ATOM 2527 C CA . ARG A 1 531 ? 144.617 136.516 148.438 1.00 104.20 452 ARG A CA 1
ATOM 2528 C C . ARG A 1 531 ? 143.462 135.522 148.517 1.00 107.54 452 ARG A C 1
ATOM 2529 O O . ARG A 1 531 ? 143.369 134.592 147.707 1.00 105.45 452 ARG A O 1
ATOM 2537 N N . ASN A 1 532 ? 142.555 135.720 149.476 1.00 109.18 453 ASN A N 1
ATOM 2538 C CA . ASN A 1 532 ? 141.401 134.836 149.604 1.00 107.94 453 ASN A CA 1
ATOM 2539 C C . ASN A 1 532 ? 140.526 134.886 148.357 1.00 106.20 453 ASN A C 1
ATOM 2540 O O . ASN A 1 532 ? 139.952 133.869 147.950 1.00 106.22 453 ASN A O 1
ATOM 2545 N N . PHE A 1 533 ? 140.411 136.062 147.740 1.00 101.31 454 PHE A N 1
ATOM 2546 C CA . PHE A 1 533 ? 139.607 136.184 146.529 1.00 102.13 454 PHE A CA 1
ATOM 2547 C C . PHE A 1 533 ? 140.311 135.570 145.325 1.00 102.27 454 PHE A C 1
ATOM 2548 O O . PHE A 1 533 ? 139.653 135.077 144.402 1.00 97.25 454 PHE A O 1
ATOM 2556 N N . THR A 1 534 ? 141.647 135.594 145.308 1.00 103.95 455 THR A N 1
ATOM 2557 C CA . THR A 1 534 ? 142.371 135.019 144.179 1.00 101.13 455 THR A CA 1
ATOM 2558 C C . THR A 1 534 ? 142.211 133.507 144.095 1.00 101.13 455 THR A C 1
ATOM 2559 O O . THR A 1 534 ? 142.388 132.940 143.012 1.00 99.62 455 THR A O 1
ATOM 2563 N N . VAL A 1 535 ? 141.883 132.842 145.202 1.00 105.23 456 VAL A N 1
ATOM 2564 C CA . VAL A 1 535 ? 141.623 131.408 145.168 1.00 105.25 456 VAL A CA 1
ATOM 2565 C C . VAL A 1 535 ? 140.117 131.156 145.217 1.00 103.01 456 VAL A C 1
ATOM 2566 O O . VAL A 1 535 ? 139.519 130.985 146.286 1.00 98.69 456 VAL A O 1
ATOM 2570 N N . ASN A 1 536 ? 139.493 131.132 144.038 1.00 88.64 457 ASN A N 1
ATOM 2571 C CA . ASN A 1 536 ? 138.060 130.890 143.941 1.00 85.98 457 ASN A CA 1
ATOM 2572 C C . ASN A 1 536 ? 137.695 130.019 142.747 1.00 89.06 457 ASN A C 1
ATOM 2573 O O . ASN A 1 536 ? 136.503 129.906 142.431 1.00 95.01 457 ASN A O 1
ATOM 2578 N N . LYS A 1 537 ? 138.675 129.427 142.063 1.00 71.62 458 LYS A N 1
ATOM 2579 C CA . LYS A 1 537 ? 138.558 128.592 140.873 1.00 68.84 458 LYS A CA 1
ATOM 2580 C C . LYS A 1 537 ? 138.257 129.435 139.632 1.00 68.58 458 LYS A C 1
ATOM 2581 O O . LYS A 1 537 ? 138.339 128.917 138.520 1.00 72.65 458 LYS A O 1
ATOM 2587 N N . LEU A 1 538 ? 137.973 130.728 139.775 1.00 61.05 459 LEU A N 1
ATOM 2588 C CA . LEU A 1 538 ? 137.637 131.581 138.641 1.00 54.28 459 LEU A CA 1
ATOM 2589 C C . LEU A 1 538 ? 138.798 132.451 138.183 1.00 58.90 459 LEU A C 1
ATOM 2590 O O . LEU A 1 538 ? 138.988 132.632 136.977 1.00 63.50 459 LEU A O 1
ATOM 2595 N N . SER A 1 539 ? 139.578 133.000 139.118 1.00 71.21 460 SER A N 1
ATOM 2596 C CA . SER A 1 539 ? 140.716 133.829 138.736 1.00 66.19 460 SER A CA 1
ATOM 2597 C C . SER A 1 539 ? 141.752 133.021 137.966 1.00 67.31 460 SER A C 1
ATOM 2598 O O . SER A 1 539 ? 142.326 133.509 136.984 1.00 76.06 460 SER A O 1
ATOM 2601 N N . CYS A 1 540 ? 142.010 131.785 138.398 1.00 66.93 461 CYS A N 1
ATOM 2602 C CA . CYS A 1 540 ? 142.949 130.932 137.677 1.00 69.84 461 CYS A CA 1
ATOM 2603 C C . CYS A 1 540 ? 142.454 130.642 136.267 1.00 72.01 461 CYS A C 1
ATOM 2604 O O . CYS A 1 540 ? 143.237 130.670 135.309 1.00 73.01 461 CYS A O 1
ATOM 2607 N N . LEU A 1 541 ? 141.157 130.362 136.119 1.00 66.45 462 LEU A N 1
ATOM 2608 C CA . LEU A 1 541 ? 140.601 130.119 134.792 1.00 59.93 462 LEU A CA 1
ATOM 2609 C C . LEU A 1 541 ? 140.744 131.346 133.904 1.00 60.13 462 LEU A C 1
ATOM 2610 O O . LEU A 1 541 ? 141.113 131.230 132.731 1.00 60.25 462 LEU A O 1
ATOM 2615 N N . ALA A 1 542 ? 140.457 132.531 134.445 1.00 61.40 463 ALA A N 1
ATOM 2616 C CA . ALA A 1 542 ? 140.589 133.751 133.657 1.00 54.64 463 ALA A CA 1
ATOM 2617 C C . ALA A 1 542 ? 142.034 133.984 133.241 1.00 56.21 463 ALA A C 1
ATOM 2618 O O . ALA A 1 542 ? 142.304 134.342 132.089 1.00 70.52 463 ALA A O 1
ATOM 2620 N N . MET A 1 543 ? 142.979 133.777 134.160 1.00 52.33 464 MET A N 1
ATOM 2621 C CA . MET A 1 543 ? 144.385 133.995 133.835 1.00 55.43 464 MET A CA 1
ATOM 2622 C C . MET A 1 543 ? 144.864 133.017 132.769 1.00 59.93 464 MET A C 1
ATOM 2623 O O . MET A 1 543 ? 145.564 133.406 131.823 1.00 70.29 464 MET A O 1
ATOM 2628 N N . PHE A 1 544 ? 144.485 131.743 132.894 1.00 53.11 465 PHE A N 1
ATOM 2629 C CA . PHE A 1 544 ? 144.914 130.752 131.913 1.00 55.51 465 PHE A CA 1
ATOM 2630 C C . PHE A 1 544 ? 144.257 130.987 130.559 1.00 54.36 465 PHE A C 1
ATOM 2631 O O . PHE A 1 544 ? 144.892 130.795 129.517 1.00 53.20 465 PHE A O 1
ATOM 2639 N N . THR A 1 545 ? 142.989 131.404 130.549 1.00 56.51 466 THR A N 1
ATOM 2640 C CA . THR A 1 545 ? 142.335 131.730 129.287 1.00 54.73 466 THR A CA 1
ATOM 2641 C C . THR A 1 545 ? 142.989 132.937 128.632 1.00 53.28 466 THR A C 1
ATOM 2642 O O . THR A 1 545 ? 143.147 132.980 127.407 1.00 55.85 466 THR A O 1
ATOM 2646 N N . PHE A 1 546 ? 143.374 133.931 129.435 1.00 59.18 467 PHE A N 1
ATOM 2647 C CA . PHE A 1 546 ? 144.092 135.085 128.908 1.00 56.22 467 PHE A CA 1
ATOM 2648 C C . PHE A 1 546 ? 145.419 134.668 128.286 1.00 58.67 467 PHE A C 1
ATOM 2649 O O . PHE A 1 546 ? 145.772 135.120 127.190 1.00 66.37 467 PHE A O 1
ATOM 2657 N N . LEU A 1 547 ? 146.157 133.783 128.962 1.00 51.60 468 LEU A N 1
ATOM 2658 C CA . LEU A 1 547 ? 147.415 133.295 128.401 1.00 53.85 468 LEU A CA 1
ATOM 2659 C C . LEU A 1 547 ? 147.187 132.523 127.106 1.00 53.03 468 LEU A C 1
ATOM 2660 O O . LEU A 1 547 ? 147.932 132.694 126.132 1.00 55.86 468 LEU A O 1
ATOM 2665 N N . ALA A 1 548 ? 146.164 131.667 127.076 1.00 49.59 469 ALA A N 1
ATOM 2666 C CA . ALA A 1 548 ? 145.889 130.882 125.878 1.00 50.11 469 ALA A CA 1
ATOM 2667 C C . ALA A 1 548 ? 145.487 131.775 124.713 1.00 56.54 469 ALA A C 1
ATOM 2668 O O . ALA A 1 548 ? 145.872 131.521 123.565 1.00 65.68 469 ALA A O 1
ATOM 2670 N N . CYS A 1 549 ? 144.705 132.822 124.985 1.00 49.38 470 CYS A N 1
ATOM 2671 C CA . CYS A 1 549 ? 144.346 133.769 123.936 1.00 47.47 470 CYS A CA 1
ATOM 2672 C C . CYS A 1 549 ? 145.566 134.547 123.459 1.00 46.33 470 CYS A C 1
ATOM 2673 O O . CYS A 1 549 ? 145.664 134.896 122.278 1.00 49.42 470 CYS A O 1
ATOM 2676 N N . ILE A 1 550 ? 146.500 134.840 124.367 1.00 39.29 471 ILE A N 1
ATOM 2677 C CA . ILE A 1 550 ? 147.738 135.503 123.963 1.00 39.08 471 ILE A CA 1
ATOM 2678 C C . ILE A 1 550 ? 148.533 134.610 123.019 1.00 49.52 471 ILE A C 1
ATOM 2679 O O . ILE A 1 550 ? 149.037 135.062 121.984 1.00 62.46 471 ILE A O 1
ATOM 2684 N N . THR A 1 551 ? 148.653 133.324 123.359 1.00 54.06 472 THR A N 1
ATOM 2685 C CA . THR A 1 551 ? 149.477 132.427 122.552 1.00 56.81 472 THR A CA 1
ATOM 2686 C C . THR A 1 551 ? 148.853 132.166 121.186 1.00 56.09 472 THR A C 1
ATOM 2687 O O . THR A 1 551 ? 149.568 132.000 120.191 1.00 54.15 472 THR A O 1
ATOM 2691 N N . GLU A 1 552 ? 147.522 132.121 121.115 1.00 61.74 473 GLU A N 1
ATOM 2692 C CA . GLU A 1 552 ? 146.813 131.791 119.884 1.00 57.46 473 GLU A CA 1
ATOM 2693 C C . GLU A 1 552 ? 146.295 133.024 119.153 1.00 66.80 473 GLU A C 1
ATOM 2694 O O . GLU A 1 552 ? 145.308 132.932 118.417 1.00 72.03 473 GLU A O 1
ATOM 2700 N N . ARG A 1 553 ? 146.945 134.177 119.329 1.00 65.84 474 ARG A N 1
ATOM 2701 C CA . ARG A 1 553 ? 146.448 135.403 118.709 1.00 58.87 474 ARG A CA 1
ATOM 2702 C C . ARG A 1 553 ? 146.433 135.291 117.189 1.00 60.82 474 ARG A C 1
ATOM 2703 O O . ARG A 1 553 ? 145.471 135.717 116.538 1.00 66.45 474 ARG A O 1
ATOM 2711 N N . LYS A 1 554 ? 147.484 134.711 116.605 1.00 59.77 475 LYS A N 1
ATOM 2712 C CA . LYS A 1 554 ? 147.521 134.531 115.157 1.00 60.15 475 LYS A CA 1
ATOM 2713 C C . LYS A 1 554 ? 146.410 133.598 114.695 1.00 58.81 475 LYS A C 1
ATOM 2714 O O . LYS A 1 554 ? 145.742 133.857 113.687 1.00 65.28 475 LYS A O 1
ATOM 2720 N N . SER A 1 555 ? 146.197 132.502 115.426 1.00 59.09 476 SER A N 1
ATOM 2721 C CA . SER A 1 555 ? 145.154 131.555 115.048 1.00 62.82 476 SER A CA 1
ATOM 2722 C C . SER A 1 555 ? 143.769 132.173 115.184 1.00 56.17 476 SER A C 1
ATOM 2723 O O . SER A 1 555 ? 142.900 131.948 114.333 1.00 60.18 476 SER A O 1
ATOM 2726 N N . ILE A 1 556 ? 143.537 132.947 116.247 1.00 48.12 477 ILE A N 1
ATOM 2727 C CA . ILE A 1 556 ? 142.237 133.590 116.415 1.00 48.30 477 ILE A CA 1
ATOM 2728 C C . ILE A 1 556 ? 141.999 134.606 115.306 1.00 54.67 477 ILE A C 1
ATOM 2729 O O . ILE A 1 556 ? 140.902 134.684 114.741 1.00 63.19 477 ILE A O 1
ATOM 2734 N N . SER A 1 557 ? 143.017 135.406 114.983 1.00 58.76 478 SER A N 1
ATOM 2735 C CA . SER A 1 557 ? 142.856 136.410 113.937 1.00 56.14 478 SER A CA 1
ATOM 2736 C C . SER A 1 557 ? 142.609 135.765 112.578 1.00 50.33 478 SER A C 1
ATOM 2737 O O . SER A 1 557 ? 141.747 136.219 111.818 1.00 48.69 478 SER A O 1
ATOM 2740 N N . SER A 1 558 ? 143.354 134.705 112.255 1.00 62.15 479 SER A N 1
ATOM 2741 C CA . SER A 1 558 ? 143.205 134.076 110.946 1.00 69.42 479 SER A CA 1
ATOM 2742 C C . SER A 1 558 ? 141.929 133.246 110.862 1.00 65.85 479 SER A C 1
ATOM 2743 O O . SER A 1 558 ? 141.233 133.273 109.841 1.00 65.87 479 SER A O 1
ATOM 2746 N N . ASP A 1 559 ? 141.606 132.505 111.920 1.00 59.54 480 ASP A N 1
ATOM 2747 C CA . ASP A 1 559 ? 140.484 131.567 111.925 1.00 58.18 480 ASP A CA 1
ATOM 2748 C C . ASP A 1 559 ? 139.620 131.847 113.146 1.00 56.32 480 ASP A C 1
ATOM 2749 O O . ASP A 1 559 ? 139.789 131.221 114.200 1.00 63.78 480 ASP A O 1
ATOM 2754 N N . PRO A 1 560 ? 138.679 132.788 113.042 1.00 50.66 481 PRO A N 1
ATOM 2755 C CA . PRO A 1 560 ? 137.851 133.135 114.203 1.00 53.06 481 PRO A CA 1
ATOM 2756 C C . PRO A 1 560 ? 136.670 132.209 114.434 1.00 55.23 481 PRO A C 1
ATOM 2757 O O . PRO A 1 560 ? 136.053 132.287 115.505 1.00 54.39 481 PRO A O 1
ATOM 2761 N N . LEU A 1 561 ? 136.325 131.345 113.478 1.00 56.59 482 LEU A N 1
ATOM 2762 C CA . LEU A 1 561 ? 135.187 130.454 113.674 1.00 58.32 482 LEU A CA 1
ATOM 2763 C C . LEU A 1 561 ? 135.515 129.285 114.594 1.00 64.94 482 LEU A C 1
ATOM 2764 O O . LEU A 1 561 ? 134.664 128.878 115.392 1.00 60.38 482 LEU A O 1
ATOM 2769 N N . ASN A 1 562 ? 136.724 128.734 114.503 1.00 64.12 483 ASN A N 1
ATOM 2770 C CA . ASN A 1 562 ? 137.153 127.657 115.387 1.00 46.18 483 ASN A CA 1
ATOM 2771 C C . ASN A 1 562 ? 138.015 128.147 116.540 1.00 55.05 483 ASN A C 1
ATOM 2772 O O . ASN A 1 562 ? 137.869 127.664 117.666 1.00 67.99 483 ASN A O 1
ATOM 2777 N N . PHE A 1 563 ? 138.910 129.093 116.285 1.00 54.56 484 PHE A N 1
ATOM 2778 C CA . PHE A 1 563 ? 139.739 129.684 117.332 1.00 54.10 484 PHE A CA 1
ATOM 2779 C C . PHE A 1 563 ? 139.092 130.958 117.870 1.00 51.53 484 PHE A C 1
ATOM 2780 O O . PHE A 1 563 ? 139.638 132.050 117.765 1.00 59.03 484 PHE A O 1
ATOM 2788 N N . ASN A 1 564 ? 137.902 130.816 118.437 1.00 37.45 485 ASN A N 1
ATOM 2789 C CA . ASN A 1 564 ? 137.248 131.931 119.102 1.00 44.56 485 ASN A CA 1
ATOM 2790 C C . ASN A 1 564 ? 137.457 131.828 120.609 1.00 46.51 485 ASN A C 1
ATOM 2791 O O . ASN A 1 564 ? 137.896 130.804 121.134 1.00 55.40 485 ASN A O 1
ATOM 2796 N N . ILE A 1 565 ? 137.145 132.923 121.304 1.00 45.92 486 ILE A N 1
ATOM 2797 C CA . ILE A 1 565 ? 137.427 132.998 122.734 1.00 45.20 486 ILE A CA 1
ATOM 2798 C C . ILE A 1 565 ? 136.591 131.992 123.515 1.00 48.30 486 ILE A C 1
ATOM 2799 O O . ILE A 1 565 ? 137.057 131.438 124.518 1.00 54.56 486 ILE A O 1
ATOM 2804 N N . PHE A 1 566 ? 135.355 131.730 123.083 1.00 38.46 487 PHE A N 1
ATOM 2805 C CA . PHE A 1 566 ? 134.536 130.756 123.797 1.00 33.01 487 PHE A CA 1
ATOM 2806 C C . PHE A 1 566 ? 135.127 129.356 123.713 1.00 41.31 487 PHE A C 1
ATOM 2807 O O . PHE A 1 566 ? 135.058 128.594 124.681 1.00 56.44 487 PHE A O 1
ATOM 2815 N N . SER A 1 567 ? 135.687 128.983 122.560 1.00 35.12 488 SER A N 1
ATOM 2816 C CA . SER A 1 567 ? 136.300 127.663 122.442 1.00 30.89 488 SER A CA 1
ATOM 2817 C C . SER A 1 567 ? 137.500 127.531 123.369 1.00 40.95 488 SER A C 1
ATOM 2818 O O . SER A 1 567 ? 137.708 126.479 123.984 1.00 45.09 488 SER A O 1
ATOM 2821 N N . ILE A 1 568 ? 138.301 128.590 123.482 1.00 46.68 489 ILE A N 1
ATOM 2822 C CA . ILE A 1 568 ? 139.443 128.562 124.388 1.00 33.53 489 ILE A CA 1
ATOM 2823 C C . ILE A 1 568 ? 138.975 128.485 125.836 1.00 31.18 489 ILE A C 1
ATOM 2824 O O . ILE A 1 568 ? 139.563 127.770 126.656 1.00 43.73 489 ILE A O 1
ATOM 2829 N N . VAL A 1 569 ? 137.903 129.208 126.171 1.00 37.67 490 VAL A N 1
ATOM 2830 C CA . VAL A 1 569 ? 137.325 129.114 127.509 1.00 37.14 490 VAL A CA 1
ATOM 2831 C C . VAL A 1 569 ? 136.862 127.690 127.785 1.00 39.25 490 VAL A C 1
ATOM 2832 O O . VAL A 1 569 ? 137.077 127.150 128.876 1.00 49.75 490 VAL A O 1
ATOM 2836 N N . PHE A 1 570 ? 136.214 127.065 126.801 1.00 37.77 491 PHE A N 1
ATOM 2837 C CA . PHE A 1 570 ? 135.747 125.693 126.959 1.00 40.04 491 PHE A CA 1
ATOM 2838 C C . PHE A 1 570 ? 136.910 124.736 127.175 1.00 50.54 491 PHE A C 1
ATOM 2839 O O . PHE A 1 570 ? 136.845 123.856 128.040 1.00 58.22 491 PHE A O 1
ATOM 2847 N N . GLU A 1 571 ? 137.986 124.894 126.402 1.00 43.89 492 GLU A N 1
ATOM 2848 C CA . GLU A 1 571 ? 139.146 124.024 126.570 1.00 39.06 492 GLU A CA 1
ATOM 2849 C C . GLU A 1 571 ? 139.786 124.215 127.938 1.00 49.42 492 GLU A C 1
ATOM 2850 O O . GLU A 1 571 ? 140.192 123.241 128.581 1.00 66.27 492 GLU A O 1
ATOM 2856 N N . ILE A 1 572 ? 139.889 125.462 128.400 1.00 43.00 493 ILE A N 1
ATOM 2857 C CA . ILE A 1 572 ? 140.502 125.718 129.700 1.00 33.32 493 ILE A CA 1
ATOM 2858 C C . ILE A 1 572 ? 139.642 125.147 130.821 1.00 35.75 493 ILE A C 1
ATOM 2859 O O . ILE A 1 572 ? 140.159 124.556 131.778 1.00 54.38 493 ILE A O 1
ATOM 2864 N N . ILE A 1 573 ? 138.320 125.307 130.724 1.00 32.11 494 ILE A N 1
ATOM 2865 C CA . ILE A 1 573 ? 137.424 124.733 131.723 1.00 41.99 494 ILE A CA 1
ATOM 2866 C C . ILE A 1 573 ? 137.529 123.215 131.719 1.00 43.40 494 ILE A C 1
ATOM 2867 O O . ILE A 1 573 ? 137.550 122.577 132.777 1.00 53.63 494 ILE A O 1
ATOM 2872 N N . SER A 1 574 ? 137.600 122.612 130.530 1.00 35.27 495 SER A N 1
ATOM 2873 C CA . SER A 1 574 ? 137.718 121.162 130.432 1.00 47.07 495 SER A CA 1
ATOM 2874 C C . SER A 1 574 ? 139.021 120.672 131.049 1.00 52.13 495 SER A C 1
ATOM 2875 O O . SER A 1 574 ? 139.050 119.646 131.738 1.00 57.77 495 SER A O 1
ATOM 2878 N N . ALA A 1 575 ? 140.116 121.392 130.807 1.00 50.28 496 ALA A N 1
ATOM 2879 C CA . ALA A 1 575 ? 141.407 120.974 131.339 1.00 41.89 496 ALA A CA 1
ATOM 2880 C C . ALA A 1 575 ? 141.459 121.128 132.853 1.00 48.41 496 ALA A C 1
ATOM 2881 O O . ALA A 1 575 ? 141.942 120.237 133.560 1.00 55.91 496 ALA A O 1
ATOM 2883 N N . PHE A 1 576 ? 140.965 122.254 133.373 1.00 42.35 497 PHE A N 1
ATOM 2884 C CA . PHE A 1 576 ? 141.013 122.473 134.814 1.00 44.88 497 PHE A CA 1
ATOM 2885 C C . PHE A 1 576 ? 140.061 121.537 135.546 1.00 54.11 497 PHE A C 1
ATOM 2886 O O . PHE A 1 576 ? 140.377 121.045 136.635 1.00 61.43 497 PHE A O 1
ATOM 2894 N N . GLY A 1 577 ? 138.889 121.284 134.973 1.00 39.61 498 GLY A N 1
ATOM 2895 C CA . GLY A 1 577 ? 137.962 120.339 135.552 1.00 38.71 498 GLY A CA 1
ATOM 2896 C C . GLY A 1 577 ? 138.253 118.893 135.244 1.00 48.95 498 GLY A C 1
ATOM 2897 O O . GLY A 1 577 ? 137.550 118.011 135.745 1.00 57.35 498 GLY A O 1
ATOM 2898 N N . ASN A 1 578 ? 139.274 118.628 134.425 1.00 54.44 499 ASN A N 1
ATOM 2899 C CA . ASN A 1 578 ? 139.674 117.269 134.059 1.00 47.13 499 ASN A CA 1
ATOM 2900 C C . ASN A 1 578 ? 138.523 116.490 133.432 1.00 50.08 499 ASN A C 1
ATOM 2901 O O . ASN A 1 578 ? 138.426 115.270 133.579 1.00 54.10 499 ASN A O 1
ATOM 2906 N N . VAL A 1 579 ? 137.639 117.190 132.724 1.00 43.29 500 VAL A N 1
ATOM 2907 C CA . VAL A 1 579 ? 136.512 116.521 132.085 1.00 41.27 500 VAL A CA 1
ATOM 2908 C C . VAL A 1 579 ? 136.950 115.856 130.789 1.00 51.04 500 VAL A C 1
ATOM 2909 O O . VAL A 1 579 ? 136.961 114.626 130.677 1.00 58.57 500 VAL A O 1
ATOM 2913 N N . GLY A 1 580 ? 137.365 116.653 129.810 1.00 47.75 501 GLY A N 1
ATOM 2914 C CA . GLY A 1 580 ? 137.794 116.133 128.523 1.00 40.31 501 GLY A CA 1
ATOM 2915 C C . GLY A 1 580 ? 136.963 116.569 127.338 1.00 46.29 501 GLY A C 1
ATOM 2916 O O . GLY A 1 580 ? 137.278 116.170 126.209 1.00 43.24 501 GLY A O 1
ATOM 2917 N N . TYR A 1 581 ? 135.914 117.363 127.526 1.00 57.15 502 TYR A N 1
ATOM 2918 C CA . TYR A 1 581 ? 135.125 117.829 126.397 1.00 45.19 502 TYR A CA 1
ATOM 2919 C C . TYR A 1 581 ? 135.928 118.825 125.575 1.00 50.82 502 TYR A C 1
ATOM 2920 O O . TYR A 1 581 ? 136.448 119.811 126.105 1.00 52.26 502 TYR A O 1
ATOM 2929 N N . SER A 1 582 ? 136.027 118.565 124.276 1.00 55.62 503 SER A N 1
ATOM 2930 C CA . SER A 1 582 ? 136.728 119.442 123.353 1.00 55.23 503 SER A CA 1
ATOM 2931 C C . SER A 1 582 ? 135.746 119.912 122.296 1.00 54.94 503 SER A C 1
ATOM 2932 O O . SER A 1 582 ? 135.027 119.099 121.707 1.00 63.97 503 SER A O 1
ATOM 2935 N N . LEU A 1 583 ? 135.716 121.223 122.056 1.00 51.73 504 LEU A N 1
ATOM 2936 C CA . LEU A 1 583 ? 134.818 121.770 121.049 1.00 56.70 504 LEU A CA 1
ATOM 2937 C C . LEU A 1 583 ? 135.203 121.357 119.636 1.00 59.26 504 LEU A C 1
ATOM 2938 O O . LEU A 1 583 ? 134.421 121.586 118.709 1.00 60.36 504 LEU A O 1
ATOM 2943 N N . GLY A 1 584 ? 136.382 120.771 119.448 1.00 61.15 505 GLY A N 1
ATOM 2944 C CA . GLY A 1 584 ? 136.765 120.241 118.158 1.00 62.18 505 GLY A CA 1
ATOM 2945 C C . GLY A 1 584 ? 137.246 121.311 117.200 1.00 59.84 505 GLY A C 1
ATOM 2946 O O . GLY A 1 584 ? 137.309 122.502 117.507 1.00 58.36 505 GLY A O 1
ATOM 2947 N N . TYR A 1 585 ? 137.592 120.857 115.996 1.00 57.92 506 TYR A N 1
ATOM 2948 C CA . TYR A 1 585 ? 138.094 121.748 114.953 1.00 61.77 506 TYR A CA 1
ATOM 2949 C C . TYR A 1 585 ? 137.711 121.132 113.611 1.00 67.26 506 TYR A C 1
ATOM 2950 O O . TYR A 1 585 ? 138.343 120.170 113.165 1.00 72.67 506 TYR A O 1
ATOM 2959 N N . SER A 1 586 ? 136.677 121.682 112.984 1.00 71.36 507 SER A N 1
ATOM 2960 C CA . SER A 1 586 ? 136.276 121.275 111.643 1.00 73.82 507 SER A CA 1
ATOM 2961 C C . SER A 1 586 ? 136.862 122.275 110.654 1.00 70.08 507 SER A C 1
ATOM 2962 O O . SER A 1 586 ? 136.448 123.438 110.621 1.00 74.11 507 SER A O 1
ATOM 2965 N N . CYS A 1 587 ? 137.828 121.826 109.849 1.00 79.51 508 CYS A N 1
ATOM 2966 C CA . CYS A 1 587 ? 138.490 122.738 108.925 1.00 88.47 508 CYS A CA 1
ATOM 2967 C C . CYS A 1 587 ? 137.559 123.248 107.833 1.00 94.42 508 CYS A C 1
ATOM 2968 O O . CYS A 1 587 ? 137.894 124.235 107.169 1.00 95.10 508 CYS A O 1
ATOM 2971 N N . GLN A 1 588 ? 136.398 122.620 107.641 1.00 85.18 509 GLN A N 1
ATOM 2972 C CA . GLN A 1 588 ? 135.409 123.161 106.718 1.00 83.90 509 GLN A CA 1
ATOM 2973 C C . GLN A 1 588 ? 134.851 124.497 107.188 1.00 84.02 509 GLN A C 1
ATOM 2974 O O . GLN A 1 588 ? 134.209 125.196 106.396 1.00 80.10 509 GLN A O 1
ATOM 2980 N N . LYS A 1 589 ? 135.084 124.868 108.445 1.00 73.31 510 LYS A N 1
ATOM 2981 C CA . LYS A 1 589 ? 134.615 126.126 109.002 1.00 65.27 510 LYS A CA 1
ATOM 2982 C C . LYS A 1 589 ? 135.626 127.254 108.843 1.00 69.76 510 LYS A C 1
ATOM 2983 O O . LYS A 1 589 ? 135.418 128.337 109.398 1.00 71.33 510 LYS A O 1
ATOM 2989 N N . LEU A 1 590 ? 136.717 127.024 108.116 1.00 80.23 511 LEU A N 1
ATOM 2990 C CA . LEU A 1 590 ? 137.686 128.081 107.866 1.00 80.96 511 LEU A CA 1
ATOM 2991 C C . LEU A 1 590 ? 137.065 129.196 107.036 1.00 88.20 511 LEU A C 1
ATOM 2992 O O . LEU A 1 590 ? 136.276 128.946 106.120 1.00 89.33 511 LEU A O 1
ATOM 2997 N N . LEU A 1 591 ? 137.424 130.439 107.362 1.00 85.94 512 LEU A N 1
ATOM 2998 C CA . LEU A 1 591 ? 137.027 131.558 106.515 1.00 86.24 512 LEU A CA 1
ATOM 2999 C C . LEU A 1 591 ? 137.745 131.500 105.173 1.00 90.09 512 LEU A C 1
ATOM 3000 O O . LEU A 1 591 ? 137.117 131.621 104.114 1.00 86.96 512 LEU A O 1
ATOM 3005 N N . LYS A 1 592 ? 139.058 131.311 105.198 1.00 98.17 513 LYS A N 1
ATOM 3006 C CA . LYS A 1 592 ? 139.819 131.122 103.971 1.00 95.20 513 LYS A CA 1
ATOM 3007 C C . LYS A 1 592 ? 139.748 129.660 103.546 1.00 95.62 513 LYS A C 1
ATOM 3008 O O . LYS A 1 592 ? 140.043 128.775 104.358 1.00 98.12 513 LYS A O 1
ATOM 3014 N N . PRO A 1 593 ? 139.358 129.359 102.310 1.00 105.25 514 PRO A N 1
ATOM 3015 C CA . PRO A 1 593 ? 139.229 127.953 101.909 1.00 106.85 514 PRO A CA 1
ATOM 3016 C C . PRO A 1 593 ? 140.582 127.306 101.663 1.00 107.19 514 PRO A C 1
ATOM 3017 O O . PRO A 1 593 ? 141.241 127.587 100.658 1.00 106.90 514 PRO A O 1
ATOM 3021 N N . ASP A 1 594 ? 141.002 126.438 102.579 1.00 115.48 515 ASP A N 1
ATOM 3022 C CA . ASP A 1 594 ? 142.291 125.767 102.502 1.00 116.21 515 ASP A CA 1
ATOM 3023 C C . ASP A 1 594 ? 142.064 124.272 102.334 1.00 117.01 515 ASP A C 1
ATOM 3024 O O . ASP A 1 594 ? 141.348 123.656 103.131 1.00 115.04 515 ASP A O 1
ATOM 3029 N N . ALA A 1 595 ? 142.672 123.694 101.299 1.00 120.16 516 ALA A N 1
ATOM 3030 C CA . ALA A 1 595 ? 142.542 122.271 101.021 1.00 118.22 516 ALA A CA 1
ATOM 3031 C C . ALA A 1 595 ? 143.676 121.438 101.603 1.00 118.33 516 ALA A C 1
ATOM 3032 O O . ALA A 1 595 ? 143.614 120.205 101.534 1.00 117.98 516 ALA A O 1
ATOM 3034 N N . THR A 1 596 ? 144.703 122.070 102.173 1.00 116.15 517 THR A N 1
ATOM 3035 C CA . THR A 1 596 ? 145.802 121.325 102.774 1.00 116.91 517 THR A CA 1
ATOM 3036 C C . THR A 1 596 ? 145.419 120.680 104.099 1.00 116.89 517 THR A C 1
ATOM 3037 O O . THR A 1 596 ? 146.213 119.906 104.643 1.00 116.16 517 THR A O 1
ATOM 3041 N N . CYS A 1 597 ? 144.237 120.985 104.629 1.00 113.29 518 CYS A N 1
ATOM 3042 C CA . CYS A 1 597 ? 143.800 120.399 105.887 1.00 114.13 518 CYS A CA 1
ATOM 3043 C C . CYS A 1 597 ? 143.607 118.894 105.759 1.00 115.13 518 CYS A C 1
ATOM 3044 O O . CYS A 1 597 ? 143.260 118.372 104.697 1.00 117.35 518 CYS A O 1
ATOM 3047 N N . LYS A 1 598 ? 143.839 118.199 106.870 1.00 102.02 519 LYS A N 1
ATOM 3048 C CA . LYS A 1 598 ? 143.422 116.812 107.057 1.00 103.67 519 LYS A CA 1
ATOM 3049 C C . LYS A 1 598 ? 142.638 116.820 108.364 1.00 103.97 519 LYS A C 1
ATOM 3050 O O . LYS A 1 598 ? 143.233 116.837 109.445 1.00 103.41 519 LYS A O 1
ATOM 3056 N N . ASP A 1 599 ? 141.309 116.839 108.260 1.00 101.36 520 ASP A N 1
ATOM 3057 C CA . ASP A 1 599 ? 140.460 116.938 109.441 1.00 99.87 520 ASP A CA 1
ATOM 3058 C C . ASP A 1 599 ? 140.749 115.790 110.396 1.00 102.43 520 ASP A C 1
ATOM 3059 O O . ASP A 1 599 ? 140.453 114.628 110.097 1.00 103.18 520 ASP A O 1
ATOM 3064 N N . ALA A 1 600 ? 141.330 116.108 111.546 1.00 92.44 521 ALA A N 1
ATOM 3065 C CA . ALA A 1 600 ? 141.783 115.107 112.495 1.00 93.19 521 ALA A CA 1
ATOM 3066 C C . ALA A 1 600 ? 140.773 114.942 113.621 1.00 89.64 521 ALA A C 1
ATOM 3067 O O . ALA A 1 600 ? 139.994 115.850 113.923 1.00 91.27 521 ALA A O 1
ATOM 3069 N N . SER A 1 601 ? 140.795 113.764 114.242 1.00 73.76 522 SER A N 1
ATOM 3070 C CA . SER A 1 601 ? 139.824 113.436 115.274 1.00 77.94 522 SER A CA 1
ATOM 3071 C C . SER A 1 601 ? 140.252 113.869 116.670 1.00 82.81 522 SER A C 1
ATOM 3072 O O . SER A 1 601 ? 139.442 113.774 117.597 1.00 79.63 522 SER A O 1
ATOM 3075 N N . TYR A 1 602 ? 141.486 114.333 116.852 1.00 73.52 523 TYR A N 1
ATOM 3076 C CA . TYR A 1 602 ? 141.909 114.748 118.181 1.00 69.77 523 TYR A CA 1
ATOM 3077 C C . TYR A 1 602 ? 141.253 116.069 118.563 1.00 70.49 523 TYR A C 1
ATOM 3078 O O . TYR A 1 602 ? 140.735 116.802 117.717 1.00 75.00 523 TYR A O 1
ATOM 3087 N N . GLY A 1 603 ? 141.278 116.365 119.859 1.00 62.03 524 GLY A N 1
ATOM 3088 C CA . GLY A 1 603 ? 140.603 117.531 120.391 1.00 61.62 524 GLY A CA 1
ATOM 3089 C C . GLY A 1 603 ? 141.108 118.853 119.854 1.00 60.10 524 GLY A C 1
ATOM 3090 O O . GLY A 1 603 ? 142.064 118.900 119.075 1.00 55.00 524 GLY A O 1
ATOM 3091 N N . PHE A 1 604 ? 140.457 119.940 120.270 1.00 57.11 525 PHE A N 1
ATOM 3092 C CA . PHE A 1 604 ? 140.858 121.270 119.827 1.00 53.26 525 PHE A CA 1
ATOM 3093 C C . PHE A 1 604 ? 142.282 121.596 120.254 1.00 59.43 525 PHE A C 1
ATOM 3094 O O . PHE A 1 604 ? 143.016 122.259 119.512 1.00 65.15 525 PHE A O 1
ATOM 3102 N N . VAL A 1 605 ? 142.696 121.125 121.434 1.00 56.82 526 VAL A N 1
ATOM 3103 C CA . VAL A 1 605 ? 144.019 121.440 121.958 1.00 51.27 526 VAL A CA 1
ATOM 3104 C C . VAL A 1 605 ? 145.123 120.945 121.038 1.00 47.79 526 VAL A C 1
ATOM 3105 O O . VAL A 1 605 ? 146.188 121.567 120.960 1.00 56.44 526 VAL A O 1
ATOM 3109 N N . GLY A 1 606 ? 144.893 119.846 120.320 1.00 50.63 527 GLY A N 1
ATOM 3110 C CA . GLY A 1 606 ? 145.889 119.358 119.384 1.00 54.36 527 GLY A CA 1
ATOM 3111 C C . GLY A 1 606 ? 146.168 120.302 118.235 1.00 56.39 527 GLY A C 1
ATOM 3112 O O . GLY A 1 606 ? 147.216 120.185 117.592 1.00 56.78 527 GLY A O 1
ATOM 3113 N N . ARG A 1 607 ? 145.257 121.233 117.961 1.00 61.24 528 ARG A N 1
ATOM 3114 C CA . ARG A 1 607 ? 145.438 122.218 116.904 1.00 57.31 528 ARG A CA 1
ATOM 3115 C C . ARG A 1 607 ? 145.968 123.550 117.414 1.00 55.84 528 ARG A C 1
ATOM 3116 O O . ARG A 1 607 ? 146.109 124.486 116.623 1.00 63.08 528 ARG A O 1
ATOM 3124 N N . TRP A 1 608 ? 146.263 123.659 118.706 1.00 52.03 529 TRP A N 1
ATOM 3125 C CA . TRP A 1 608 ? 146.830 124.879 119.256 1.00 51.15 529 TRP A CA 1
ATOM 3126 C C . TRP A 1 608 ? 148.316 124.964 118.921 1.00 54.82 529 TRP A C 1
ATOM 3127 O O . TRP A 1 608 ? 148.884 124.101 118.246 1.00 57.75 529 TRP A O 1
ATOM 3138 N N . THR A 1 609 ? 148.957 126.025 119.399 1.00 59.71 530 THR A N 1
ATOM 3139 C CA . THR A 1 609 ? 150.397 126.149 119.277 1.00 63.09 530 THR A CA 1
ATOM 3140 C C . THR A 1 609 ? 151.073 125.375 120.410 1.00 69.59 530 THR A C 1
ATOM 3141 O O . THR A 1 609 ? 150.423 124.893 121.341 1.00 67.92 530 THR A O 1
ATOM 3145 N N . GLU A 1 610 ? 152.399 125.244 120.319 1.00 71.87 531 GLU A N 1
ATOM 3146 C CA . GLU A 1 610 ? 153.138 124.511 121.342 1.00 68.16 531 GLU A CA 1
ATOM 3147 C C . GLU A 1 610 ? 152.995 125.172 122.708 1.00 75.70 531 GLU A C 1
ATOM 3148 O O . GLU A 1 610 ? 152.845 124.485 123.727 1.00 81.95 531 GLU A O 1
ATOM 3154 N N . GLU A 1 611 ? 153.039 126.506 122.751 1.00 69.23 532 GLU A N 1
ATOM 3155 C CA . GLU A 1 611 ? 152.816 127.208 124.011 1.00 62.65 532 GLU A CA 1
ATOM 3156 C C . GLU A 1 611 ? 151.409 126.956 124.538 1.00 66.91 532 GLU A C 1
ATOM 3157 O O . GLU A 1 611 ? 151.206 126.830 125.750 1.00 73.60 532 GLU A O 1
ATOM 3163 N N . GLY A 1 612 ? 150.423 126.883 123.642 1.00 59.21 533 GLY A N 1
ATOM 3164 C CA . GLY A 1 612 ? 149.078 126.540 124.070 1.00 51.05 533 GLY A CA 1
ATOM 3165 C C . GLY A 1 612 ? 148.996 125.148 124.667 1.00 59.35 533 GLY A C 1
ATOM 3166 O O . GLY A 1 612 ? 148.316 124.932 125.673 1.00 71.94 533 GLY A O 1
ATOM 3167 N N . LYS A 1 613 ? 149.692 124.185 124.058 1.00 52.78 534 LYS A N 1
ATOM 3168 C CA . LYS A 1 613 ? 149.723 122.835 124.610 1.00 49.93 534 LYS A CA 1
ATOM 3169 C C . LYS A 1 613 ? 150.386 122.816 125.982 1.00 51.13 534 LYS A C 1
ATOM 3170 O O . LYS A 1 613 ? 149.923 122.121 126.893 1.00 55.79 534 LYS A O 1
ATOM 3176 N N . LEU A 1 614 ? 151.473 123.573 126.149 1.00 48.46 535 LEU A N 1
ATOM 3177 C CA . LEU A 1 614 ? 152.118 123.653 127.456 1.00 51.62 535 LEU A CA 1
ATOM 3178 C C . LEU A 1 614 ? 151.190 124.277 128.492 1.00 51.36 535 LEU A C 1
ATOM 3179 O O . LEU A 1 614 ? 151.135 123.827 129.645 1.00 52.46 535 LEU A O 1
ATOM 3184 N N . ILE A 1 615 ? 150.455 125.319 128.100 1.00 50.15 536 ILE A N 1
ATOM 3185 C CA . ILE A 1 615 ? 149.512 125.953 129.016 1.00 46.64 536 ILE A CA 1
ATOM 3186 C C . ILE A 1 615 ? 148.428 124.967 129.425 1.00 52.68 536 ILE A C 1
ATOM 3187 O O . ILE A 1 615 ? 148.050 124.894 130.598 1.00 65.77 536 ILE A O 1
ATOM 3192 N N . VAL A 1 616 ? 147.913 124.190 128.470 1.00 47.42 537 VAL A N 1
ATOM 3193 C CA . VAL A 1 616 ? 146.890 123.206 128.811 1.00 44.58 537 VAL A CA 1
ATOM 3194 C C . VAL A 1 616 ? 147.465 122.113 129.706 1.00 57.23 537 VAL A C 1
ATOM 3195 O O . VAL A 1 616 ? 146.770 121.600 130.589 1.00 68.17 537 VAL A O 1
ATOM 3199 N N . ILE A 1 617 ? 148.730 121.735 129.505 1.00 51.14 538 ILE A N 1
ATOM 3200 C CA . ILE A 1 617 ? 149.360 120.755 130.390 1.00 42.06 538 ILE A CA 1
ATOM 3201 C C . ILE A 1 617 ? 149.420 121.293 131.815 1.00 47.02 538 ILE A C 1
ATOM 3202 O O . ILE A 1 617 ? 149.098 120.589 132.782 1.00 57.24 538 ILE A O 1
ATOM 3207 N N . LEU A 1 618 ? 149.831 122.555 131.962 1.00 52.35 539 LEU A N 1
ATOM 3208 C CA . LEU A 1 618 ? 149.873 123.164 133.289 1.00 50.73 539 LEU A CA 1
ATOM 3209 C C . LEU A 1 618 ? 148.481 123.244 133.902 1.00 49.09 539 LEU A C 1
ATOM 3210 O O . LEU A 1 618 ? 148.307 123.002 135.103 1.00 55.58 539 LEU A O 1
ATOM 3215 N N . VAL A 1 619 ? 147.477 123.583 133.090 1.00 41.21 540 VAL A N 1
ATOM 3216 C CA . VAL A 1 619 ? 146.112 123.685 133.595 1.00 40.70 540 VAL A CA 1
ATOM 3217 C C . VAL A 1 619 ? 145.616 122.325 134.061 1.00 47.46 540 VAL A C 1
ATOM 3218 O O . VAL A 1 619 ? 144.953 122.215 135.094 1.00 62.17 540 VAL A O 1
ATOM 3222 N N . MET A 1 620 ? 145.925 121.269 133.307 1.00 43.71 541 MET A N 1
ATOM 3223 C CA . MET A 1 620 ? 145.514 119.928 133.711 1.00 41.78 541 MET A CA 1
ATOM 3224 C C . MET A 1 620 ? 146.202 119.503 135.002 1.00 48.80 541 MET A C 1
ATOM 3225 O O . MET A 1 620 ? 145.561 118.934 135.895 1.00 48.81 541 MET A O 1
ATOM 3230 N N . PHE A 1 621 ? 147.504 119.779 135.128 1.00 52.42 542 PHE A N 1
ATOM 3231 C CA . PHE A 1 621 ? 148.201 119.456 136.371 1.00 45.07 542 PHE A CA 1
ATOM 3232 C C . PHE A 1 621 ? 147.594 120.196 137.555 1.00 53.61 542 PHE A C 1
ATOM 3233 O O . PHE A 1 621 ? 147.420 119.621 138.635 1.00 57.65 542 PHE A O 1
ATOM 3241 N N . LEU A 1 622 ? 147.268 121.477 137.376 1.00 56.74 543 LEU A N 1
ATOM 3242 C CA . LEU A 1 622 ? 146.648 122.224 138.465 1.00 56.21 543 LEU A CA 1
ATOM 3243 C C . LEU A 1 622 ? 145.244 121.711 138.756 1.00 52.93 543 LEU A C 1
ATOM 3244 O O . LEU A 1 622 ? 144.794 121.728 139.907 1.00 65.31 543 LEU A O 1
ATOM 3249 N N . GLY A 1 623 ? 144.534 121.256 137.724 1.00 43.90 544 GLY A N 1
ATOM 3250 C CA . GLY A 1 623 ? 143.191 120.747 137.927 1.00 45.29 544 GLY A CA 1
ATOM 3251 C C . GLY A 1 623 ? 143.164 119.444 138.699 1.00 56.82 544 GLY A C 1
ATOM 3252 O O . GLY A 1 623 ? 142.295 119.234 139.547 1.00 65.42 544 GLY A O 1
ATOM 3253 N N . ARG A 1 624 ? 144.099 118.541 138.404 1.00 57.50 545 ARG A N 1
ATOM 3254 C CA . ARG A 1 624 ? 144.183 117.319 139.196 1.00 57.74 545 ARG A CA 1
ATOM 3255 C C . ARG A 1 624 ? 144.563 117.628 140.636 1.00 65.56 545 ARG A C 1
ATOM 3256 O O . ARG A 1 624 ? 144.001 117.050 141.573 1.00 67.65 545 ARG A O 1
ATOM 3264 N N . LEU A 1 625 ? 145.511 118.538 140.830 1.00 61.48 546 LEU A N 1
ATOM 3265 C CA . LEU A 1 625 ? 145.917 118.957 142.162 1.00 56.88 546 LEU A CA 1
ATOM 3266 C C . LEU A 1 625 ? 144.984 119.999 142.759 1.00 63.09 546 LEU A C 1
ATOM 3267 O O . LEU A 1 625 ? 145.346 120.636 143.752 1.00 71.18 546 LEU A O 1
ATOM 3272 N N . LYS A 1 626 ? 143.803 120.197 142.179 1.00 65.37 547 LYS A N 1
ATOM 3273 C CA . LYS A 1 626 ? 142.801 121.011 142.843 1.00 59.24 547 LYS A CA 1
ATOM 3274 C C . LYS A 1 626 ? 142.227 120.240 144.031 1.00 66.71 547 LYS A C 1
ATOM 3275 O O . LYS A 1 626 ? 142.590 119.091 144.293 1.00 70.47 547 LYS A O 1
ATOM 3281 N N . GLU A 1 627 ? 141.391 120.926 144.812 1.00 84.23 548 GLU A N 1
ATOM 3282 C CA . GLU A 1 627 ? 140.936 120.467 146.125 1.00 84.46 548 GLU A CA 1
ATOM 3283 C C . GLU A 1 627 ? 142.115 120.194 147.057 1.00 87.18 548 GLU A C 1
ATOM 3284 O O . GLU A 1 627 ? 141.920 119.755 148.194 1.00 92.96 548 GLU A O 1
ATOM 3290 N N . PHE A 1 628 ? 143.334 120.458 146.590 1.00 83.40 549 PHE A N 1
ATOM 3291 C CA . PHE A 1 628 ? 144.554 120.371 147.383 1.00 82.12 549 PHE A CA 1
ATOM 3292 C C . PHE A 1 628 ? 145.244 121.719 147.503 1.00 82.90 549 PHE A C 1
ATOM 3293 O O . PHE A 1 628 ? 145.657 122.114 148.596 1.00 89.47 549 PHE A O 1
ATOM 3301 N N . ILE A 1 629 ? 145.383 122.433 146.383 1.00 82.52 550 ILE A N 1
ATOM 3302 C CA . ILE A 1 629 ? 145.947 123.776 146.389 1.00 86.04 550 ILE A CA 1
ATOM 3303 C C . ILE A 1 629 ? 145.079 124.728 147.199 1.00 86.21 550 ILE A C 1
ATOM 3304 O O . ILE A 1 629 ? 145.590 125.686 147.791 1.00 82.47 550 ILE A O 1
ATOM 3309 N N . LEU A 1 630 ? 143.773 124.459 147.276 1.00 92.82 551 LEU A N 1
ATOM 3310 C CA . LEU A 1 630 ? 142.865 125.305 148.042 1.00 95.07 551 LEU A CA 1
ATOM 3311 C C . LEU A 1 630 ? 143.239 125.376 149.518 1.00 94.92 551 LEU A C 1
ATOM 3312 O O . LEU A 1 630 ? 142.919 126.371 150.178 1.00 93.26 551 LEU A O 1
ATOM 3317 N N . LYS A 1 631 ? 143.909 124.358 150.048 1.00 94.65 552 LYS A N 1
ATOM 3318 C CA . LYS A 1 631 ? 144.344 124.378 151.441 1.00 93.73 552 LYS A CA 1
ATOM 3319 C C . LYS A 1 631 ? 145.836 124.082 151.560 1.00 93.94 552 LYS A C 1
ATOM 3320 O O . LYS A 1 631 ? 146.383 124.010 152.660 1.00 92.46 552 LYS A O 1
ATOM 3326 N N . ALA B 1 74 ? 104.867 168.164 145.014 1.00 139.97 56 ALA B N 1
ATOM 3327 C CA . ALA B 1 74 ? 105.626 168.967 145.966 1.00 142.34 56 ALA B CA 1
ATOM 3328 C C . ALA B 1 74 ? 105.764 168.243 147.301 1.00 143.85 56 ALA B C 1
ATOM 3329 O O . ALA B 1 74 ? 106.520 167.277 147.418 1.00 143.29 56 ALA B O 1
ATOM 3331 N N . SER B 1 75 ? 105.030 168.720 148.310 1.00 144.60 57 SER B N 1
ATOM 3332 C CA . SER B 1 75 ? 105.067 168.078 149.620 1.00 143.40 57 SER B CA 1
ATOM 3333 C C . SER B 1 75 ? 104.484 166.672 149.572 1.00 143.14 57 SER B C 1
ATOM 3334 O O . SER B 1 75 ? 104.837 165.825 150.401 1.00 143.08 57 SER B O 1
ATOM 3337 N N . SER B 1 76 ? 103.586 166.408 148.619 1.00 146.93 58 SER B N 1
ATOM 3338 C CA . SER B 1 76 ? 103.026 165.068 148.479 1.00 147.62 58 SER B CA 1
ATOM 3339 C C . SER B 1 76 ? 104.106 164.056 148.120 1.00 148.02 58 SER B C 1
ATOM 3340 O O . SER B 1 76 ? 104.089 162.919 148.607 1.00 146.02 58 SER B O 1
ATOM 3343 N N . VAL B 1 77 ? 105.056 164.452 147.269 1.00 144.60 59 VAL B N 1
ATOM 3344 C CA . VAL B 1 77 ? 106.157 163.562 146.910 1.00 143.13 59 VAL B CA 1
ATOM 3345 C C . VAL B 1 77 ? 106.977 163.212 148.145 1.00 141.70 59 VAL B C 1
ATOM 3346 O O . VAL B 1 77 ? 107.325 162.047 148.372 1.00 139.82 59 VAL B O 1
ATOM 3350 N N . LYS B 1 78 ? 107.292 164.219 148.964 1.00 142.12 60 LYS B N 1
ATOM 3351 C CA . LYS B 1 78 ? 108.061 163.973 150.180 1.00 144.01 60 LYS B CA 1
ATOM 3352 C C . LYS B 1 78 ? 107.298 163.076 151.146 1.00 145.03 60 LYS B C 1
ATOM 3353 O O . LYS B 1 78 ? 107.881 162.170 151.751 1.00 144.49 60 LYS B O 1
ATOM 3359 N N . GLN B 1 79 ? 105.994 163.314 151.307 1.00 145.02 61 GLN B N 1
ATOM 3360 C CA . GLN B 1 79 ? 105.202 162.486 152.211 1.00 142.54 61 GLN B CA 1
ATOM 3361 C C . GLN B 1 79 ? 105.157 161.038 151.738 1.00 144.52 61 GLN B C 1
ATOM 3362 O O . GLN B 1 79 ? 105.323 160.109 152.539 1.00 143.61 61 GLN B O 1
ATOM 3364 N N . SER B 1 80 ? 104.938 160.825 150.438 1.00 145.75 62 SER B N 1
ATOM 3365 C CA . SER B 1 80 ? 104.889 159.464 149.915 1.00 145.53 62 SER B CA 1
ATOM 3366 C C . SER B 1 80 ? 106.239 158.773 150.049 1.00 145.36 62 SER B C 1
ATOM 3367 O O . SER B 1 80 ? 106.309 157.588 150.401 1.00 144.02 62 SER B O 1
ATOM 3370 N N . TYR B 1 81 ? 107.325 159.499 149.774 1.00 137.54 63 TYR B N 1
ATOM 3371 C CA . TYR B 1 81 ? 108.655 158.918 149.908 1.00 136.21 63 TYR B CA 1
ATOM 3372 C C . TYR B 1 81 ? 108.957 158.556 151.357 1.00 135.39 63 TYR B C 1
ATOM 3373 O O . TYR B 1 81 ? 109.542 157.502 151.631 1.00 133.25 63 TYR B O 1
ATOM 3375 N N . SER B 1 82 ? 108.574 159.421 152.300 1.00 138.64 64 SER B N 1
ATOM 3376 C CA . SER B 1 82 ? 108.775 159.119 153.714 1.00 139.47 64 SER B CA 1
ATOM 3377 C C . SER B 1 82 ? 107.963 157.902 154.140 1.00 139.74 64 SER B C 1
ATOM 3378 O O . SER B 1 82 ? 108.447 157.060 154.907 1.00 138.27 64 SER B O 1
ATOM 3381 N N . PHE B 1 83 ? 106.720 157.797 153.660 1.00 139.64 65 PHE B N 1
ATOM 3382 C CA . PHE B 1 83 ? 105.908 156.624 153.970 1.00 139.57 65 PHE B CA 1
ATOM 3383 C C . PHE B 1 83 ? 106.541 155.356 153.414 1.00 140.61 65 PHE B C 1
ATOM 3384 O O . PHE B 1 83 ? 106.529 154.307 154.069 1.00 138.30 65 PHE B O 1
ATOM 3386 N N . LEU B 1 84 ? 107.092 155.432 152.201 1.00 133.61 66 LEU B N 1
ATOM 3387 C CA . LEU B 1 84 ? 107.777 154.278 151.628 1.00 132.98 66 LEU B CA 1
ATOM 3388 C C . LEU B 1 84 ? 109.009 153.903 152.444 1.00 130.71 66 LEU B C 1
ATOM 3389 O O . LEU B 1 84 ? 109.265 152.719 152.689 1.00 129.26 66 LEU B O 1
ATOM 3394 N N . VAL B 1 85 ? 109.783 154.902 152.872 1.00 135.30 67 VAL B N 1
ATOM 3395 C CA . VAL B 1 85 ? 111.029 154.634 153.583 1.00 137.53 67 VAL B CA 1
ATOM 3396 C C . VAL B 1 85 ? 110.752 154.048 154.963 1.00 137.19 67 VAL B C 1
ATOM 3397 O O . VAL B 1 85 ? 111.468 153.150 155.424 1.00 135.67 67 VAL B O 1
ATOM 3401 N N . CYS B 1 86 ? 109.705 154.532 155.637 1.00 139.49 68 CYS B N 1
ATOM 3402 C CA . CYS B 1 86 ? 109.466 154.130 157.021 1.00 138.89 68 CYS B CA 1
ATOM 3403 C C . CYS B 1 86 ? 109.195 152.635 157.138 1.00 138.23 68 CYS B C 1
ATOM 3404 O O . CYS B 1 86 ? 109.669 151.983 158.076 1.00 135.61 68 CYS B O 1
ATOM 3407 N N . LYS B 1 87 ? 108.436 152.071 156.199 1.00 137.45 69 LYS B N 1
ATOM 3408 C CA . LYS B 1 87 ? 108.024 150.674 156.277 1.00 138.41 69 LYS B CA 1
ATOM 3409 C C . LYS B 1 87 ? 108.888 149.747 155.430 1.00 139.89 69 LYS B C 1
ATOM 3410 O O . LYS B 1 87 ? 109.452 148.780 155.951 1.00 137.64 69 LYS B O 1
ATOM 3412 N N . SER B 1 88 ? 109.004 150.020 154.133 1.00 129.47 70 SER B N 1
ATOM 3413 C CA . SER B 1 88 ? 109.674 149.098 153.230 1.00 124.77 70 SER B CA 1
ATOM 3414 C C . SER B 1 88 ? 111.191 149.165 153.394 1.00 125.03 70 SER B C 1
ATOM 3415 O O . SER B 1 88 ? 111.746 150.110 153.961 1.00 125.96 70 SER B O 1
ATOM 3418 N N . ASN B 1 89 ? 111.860 148.132 152.884 1.00 112.02 71 ASN B N 1
ATOM 3419 C CA . ASN B 1 89 ? 113.310 148.084 152.896 1.00 111.12 71 ASN B CA 1
ATOM 3420 C C . ASN B 1 89 ? 113.880 149.093 151.902 1.00 110.31 71 ASN B C 1
ATOM 3421 O O . ASN B 1 89 ? 113.185 149.532 150.983 1.00 109.63 71 ASN B O 1
ATOM 3426 N N . PRO B 1 90 ? 115.144 149.491 152.078 1.00 101.53 72 PRO B N 1
ATOM 3427 C CA . PRO B 1 90 ? 115.764 150.376 151.076 1.00 101.01 72 PRO B CA 1
ATOM 3428 C C . PRO B 1 90 ? 115.787 149.776 149.681 1.00 101.16 72 PRO B C 1
ATOM 3429 O O . PRO B 1 90 ? 115.668 150.512 148.693 1.00 101.72 72 PRO B O 1
ATOM 3433 N N . LEU B 1 91 ? 115.936 148.454 149.572 1.00 92.13 73 LEU B N 1
ATOM 3434 C CA . LEU B 1 91 ? 115.944 147.819 148.258 1.00 91.55 73 LEU B CA 1
ATOM 3435 C C . LEU B 1 91 ? 114.613 148.013 147.546 1.00 89.65 73 LEU B C 1
ATOM 3436 O O . LEU B 1 91 ? 114.575 148.343 146.356 1.00 90.64 73 LEU B O 1
ATOM 3441 N N . VAL B 1 92 ? 113.505 147.813 148.262 1.00 90.14 74 VAL B N 1
ATOM 3442 C CA . VAL B 1 92 ? 112.188 147.943 147.645 1.00 90.69 74 VAL B CA 1
ATOM 3443 C C . VAL B 1 92 ? 111.935 149.383 147.216 1.00 90.94 74 VAL B C 1
ATOM 3444 O O . VAL B 1 92 ? 111.430 149.637 146.115 1.00 89.74 74 VAL B O 1
ATOM 3448 N N . VAL B 1 93 ? 112.287 150.348 148.069 1.00 90.91 75 VAL B N 1
ATOM 3449 C CA . VAL B 1 93 ? 112.037 151.744 147.732 1.00 89.84 75 VAL B CA 1
ATOM 3450 C C . VAL B 1 93 ? 112.914 152.181 146.564 1.00 90.41 75 VAL B C 1
ATOM 3451 O O . VAL B 1 93 ? 112.471 152.938 145.693 1.00 91.82 75 VAL B O 1
ATOM 3455 N N . GLN B 1 94 ? 114.156 151.690 146.498 1.00 84.67 76 GLN B N 1
ATOM 3456 C CA . GLN B 1 94 ? 115.015 152.057 145.378 1.00 82.22 76 GLN B CA 1
ATOM 3457 C C . GLN B 1 94 ? 114.551 151.393 144.088 1.00 81.43 76 GLN B C 1
ATOM 3458 O O . GLN B 1 94 ? 114.636 151.994 143.011 1.00 81.96 76 GLN B O 1
ATOM 3464 N N . LEU B 1 95 ? 114.053 150.158 144.175 1.00 78.46 77 LEU B N 1
ATOM 3465 C CA . LEU B 1 95 ? 113.491 149.503 143.000 1.00 77.29 77 LEU B CA 1
ATOM 3466 C C . LEU B 1 95 ? 112.273 150.258 142.486 1.00 76.65 77 LEU B C 1
ATOM 3467 O O . LEU B 1 95 ? 112.124 150.460 141.275 1.00 80.29 77 LEU B O 1
ATOM 3472 N N . VAL B 1 96 ? 111.395 150.692 143.393 1.00 71.06 78 VAL B N 1
ATOM 3473 C CA . VAL B 1 96 ? 110.228 151.471 142.986 1.00 73.71 78 VAL B CA 1
ATOM 3474 C C . VAL B 1 96 ? 110.664 152.788 142.357 1.00 71.84 78 VAL B C 1
ATOM 3475 O O . VAL B 1 96 ? 110.131 153.207 141.322 1.00 73.53 78 VAL B O 1
ATOM 3479 N N . TYR B 1 97 ? 111.647 153.453 142.970 1.00 63.64 79 TYR B N 1
ATOM 3480 C CA . TYR B 1 97 ? 112.177 154.702 142.434 1.00 61.78 79 TYR B CA 1
ATOM 3481 C C . TYR B 1 97 ? 112.680 154.516 141.008 1.00 66.99 79 TYR B C 1
ATOM 3482 O O . TYR B 1 97 ? 112.285 155.253 140.094 1.00 78.45 79 TYR B O 1
ATOM 3491 N N . PHE B 1 98 ? 113.539 153.517 140.798 1.00 65.09 80 PHE B N 1
ATOM 3492 C CA . PHE B 1 98 ? 114.112 153.299 139.475 1.00 64.44 80 PHE B CA 1
ATOM 3493 C C . PHE B 1 98 ? 113.045 152.917 138.460 1.00 63.99 80 PHE B C 1
ATOM 3494 O O . PHE B 1 98 ? 113.051 153.420 137.333 1.00 58.74 80 PHE B O 1
ATOM 3502 N N . VAL B 1 99 ? 112.110 152.042 138.839 1.00 71.01 81 VAL B N 1
ATOM 3503 C CA . VAL B 1 99 ? 111.083 151.606 137.896 1.00 67.33 81 VAL B CA 1
ATOM 3504 C C . VAL B 1 99 ? 110.206 152.781 137.479 1.00 69.65 81 VAL B C 1
ATOM 3505 O O . VAL B 1 99 ? 109.947 152.993 136.287 1.00 77.26 81 VAL B O 1
ATOM 3509 N N . ILE B 1 100 ? 109.750 153.575 138.451 1.00 65.99 82 ILE B N 1
ATOM 3510 C CA . ILE B 1 100 ? 108.840 154.667 138.126 1.00 64.30 82 ILE B CA 1
ATOM 3511 C C . ILE B 1 100 ? 109.557 155.746 137.322 1.00 67.77 82 ILE B C 1
ATOM 3512 O O . ILE B 1 100 ? 108.995 156.298 136.367 1.00 73.50 82 ILE B O 1
ATOM 3517 N N . ILE B 1 101 ? 110.817 156.042 137.658 1.00 61.85 83 ILE B N 1
ATOM 3518 C CA . ILE B 1 101 ? 111.533 157.077 136.920 1.00 63.77 83 ILE B CA 1
ATOM 3519 C C . ILE B 1 101 ? 111.864 156.600 135.512 1.00 73.20 83 ILE B C 1
ATOM 3520 O O . ILE B 1 101 ? 111.793 157.375 134.552 1.00 74.78 83 ILE B O 1
ATOM 3525 N N . SER B 1 102 ? 112.219 155.322 135.356 1.00 69.37 84 SER B N 1
ATOM 3526 C CA . SER B 1 102 ? 112.468 154.784 134.025 1.00 63.29 84 SER B CA 1
ATOM 3527 C C . SER B 1 102 ? 111.212 154.826 133.169 1.00 62.63 84 SER B C 1
ATOM 3528 O O . SER B 1 102 ? 111.272 155.170 131.983 1.00 63.13 84 SER B O 1
ATOM 3531 N N . PHE B 1 103 ? 110.063 154.467 133.748 1.00 78.21 85 PHE B N 1
ATOM 3532 C CA . PHE B 1 103 ? 108.821 154.525 132.986 1.00 80.15 85 PHE B CA 1
ATOM 3533 C C . PHE B 1 103 ? 108.481 155.958 132.597 1.00 79.36 85 PHE B C 1
ATOM 3534 O O . PHE B 1 103 ? 108.047 156.216 131.468 1.00 84.41 85 PHE B O 1
ATOM 3542 N N . ALA B 1 104 ? 108.678 156.906 133.517 1.00 67.87 86 ALA B N 1
ATOM 3543 C CA . ALA B 1 104 ? 108.432 158.306 133.190 1.00 72.87 86 ALA B CA 1
ATOM 3544 C C . ALA B 1 104 ? 109.361 158.781 132.081 1.00 76.44 86 ALA B C 1
ATOM 3545 O O . ALA B 1 104 ? 108.941 159.515 131.178 1.00 81.15 86 ALA B O 1
ATOM 3547 N N . GLY B 1 105 ? 110.630 158.373 132.132 1.00 71.38 87 GLY B N 1
ATOM 3548 C CA . GLY B 1 105 ? 111.567 158.761 131.092 1.00 76.90 87 GLY B CA 1
ATOM 3549 C C . GLY B 1 105 ? 111.211 158.182 129.738 1.00 72.76 87 GLY B C 1
ATOM 3550 O O . GLY B 1 105 ? 111.319 158.861 128.716 1.00 70.47 87 GLY B O 1
ATOM 3551 N N . PHE B 1 106 ? 110.790 156.916 129.710 1.00 76.34 88 PHE B N 1
ATOM 3552 C CA . PHE B 1 106 ? 110.350 156.322 128.451 1.00 77.90 88 PHE B CA 1
ATOM 3553 C C . PHE B 1 106 ? 109.123 157.039 127.907 1.00 81.64 88 PHE B C 1
ATOM 3554 O O . PHE B 1 106 ? 109.037 157.319 126.704 1.00 84.25 88 PHE B O 1
ATOM 3562 N N . LEU B 1 107 ? 108.165 157.355 128.782 1.00 83.45 89 LEU B N 1
ATOM 3563 C CA . LEU B 1 107 ? 106.975 158.074 128.343 1.00 83.19 89 LEU B CA 1
ATOM 3564 C C . LEU B 1 107 ? 107.340 159.436 127.767 1.00 85.69 89 LEU B C 1
ATOM 3565 O O . LEU B 1 107 ? 106.844 159.821 126.701 1.00 85.30 89 LEU B O 1
ATOM 3570 N N . ALA B 1 108 ? 108.224 160.170 128.446 1.00 75.92 90 ALA B N 1
ATOM 3571 C CA . ALA B 1 108 ? 108.658 161.466 127.935 1.00 75.58 90 ALA B CA 1
ATOM 3572 C C . ALA B 1 108 ? 109.349 161.315 126.587 1.00 81.10 90 ALA B C 1
ATOM 3573 O O . ALA B 1 108 ? 108.993 161.991 125.616 1.00 82.19 90 ALA B O 1
ATOM 3575 N N . LEU B 1 109 ? 110.316 160.398 126.499 1.00 84.12 91 LEU B N 1
ATOM 3576 C CA . LEU B 1 109 ? 111.011 160.153 125.240 1.00 84.82 91 LEU B CA 1
ATOM 3577 C C . LEU B 1 109 ? 110.026 159.863 124.116 1.00 84.04 91 LEU B C 1
ATOM 3578 O O . LEU B 1 109 ? 110.252 160.251 122.964 1.00 81.28 91 LEU B O 1
ATOM 3583 N N . LYS B 1 110 ? 108.925 159.177 124.431 1.00 82.46 92 LYS B N 1
ATOM 3584 C CA . LYS B 1 110 ? 107.906 158.938 123.415 1.00 78.24 92 LYS B CA 1
ATOM 3585 C C . LYS B 1 110 ? 107.152 160.218 123.065 1.00 82.17 92 LYS B C 1
ATOM 3586 O O . LYS B 1 110 ? 106.815 160.443 121.897 1.00 83.16 92 LYS B O 1
ATOM 3592 N N . ASN B 1 111 ? 106.873 161.070 124.058 1.00 88.33 93 ASN B N 1
ATOM 3593 C CA . ASN B 1 111 ? 106.038 162.244 123.799 1.00 88.49 93 ASN B CA 1
ATOM 3594 C C . ASN B 1 111 ? 106.749 163.272 122.923 1.00 87.74 93 ASN B C 1
ATOM 3595 O O . ASN B 1 111 ? 106.180 163.751 121.936 1.00 85.66 93 ASN B O 1
ATOM 3600 N N . LEU B 1 112 ? 107.991 163.630 123.259 1.00 96.45 94 LEU B N 1
ATOM 3601 C CA . LEU B 1 112 ? 108.692 164.649 122.483 1.00 99.65 94 LEU B CA 1
ATOM 3602 C C . LEU B 1 112 ? 109.458 164.077 121.296 1.00 101.24 94 LEU B C 1
ATOM 3603 O O . LEU B 1 112 ? 110.453 164.674 120.869 1.00 100.87 94 LEU B O 1
ATOM 3608 N N . LYS B 1 113 ? 109.021 162.942 120.764 1.00 104.14 95 LYS B N 1
ATOM 3609 C CA . LYS B 1 113 ? 109.582 162.441 119.519 1.00 101.72 95 LYS B CA 1
ATOM 3610 C C . LYS B 1 113 ? 109.262 163.413 118.385 1.00 106.91 95 LYS B C 1
ATOM 3611 O O . LYS B 1 113 ? 108.140 163.929 118.310 1.00 106.29 95 LYS B O 1
ATOM 3617 N N . PRO B 1 114 ? 110.218 163.701 117.503 1.00 123.44 96 PRO B N 1
ATOM 3618 C CA . PRO B 1 114 ? 109.937 164.610 116.385 1.00 121.59 96 PRO B CA 1
ATOM 3619 C C . PRO B 1 114 ? 108.826 164.071 115.496 1.00 120.85 96 PRO B C 1
ATOM 3620 O O . PRO B 1 114 ? 108.718 162.866 115.263 1.00 120.60 96 PRO B O 1
ATOM 3624 N N . GLN B 1 115 ? 107.996 164.983 115.000 1.00 126.74 97 GLN B N 1
ATOM 3625 C CA . GLN B 1 115 ? 106.834 164.624 114.203 1.00 126.46 97 GLN B CA 1
ATOM 3626 C C . GLN B 1 115 ? 107.198 164.520 112.727 1.00 126.51 97 GLN B C 1
ATOM 3627 O O . GLN B 1 115 ? 108.074 165.232 112.229 1.00 125.86 97 GLN B O 1
ATOM 3633 N N . GLY B 1 116 ? 106.512 163.617 112.032 1.00 124.41 98 GLY B N 1
ATOM 3634 C CA . GLY B 1 116 ? 106.715 163.434 110.608 1.00 124.69 98 GLY B CA 1
ATOM 3635 C C . GLY B 1 116 ? 107.675 162.310 110.281 1.00 124.59 98 GLY B C 1
ATOM 3636 O O . GLY B 1 116 ? 107.440 161.532 109.351 1.00 125.21 98 GLY B O 1
ATOM 3637 N N . LYS B 1 117 ? 108.761 162.214 111.042 1.00 118.18 99 LYS B N 1
ATOM 3638 C CA . LYS B 1 117 ? 109.742 161.157 110.843 1.00 118.02 99 LYS B CA 1
ATOM 3639 C C . LYS B 1 117 ? 109.421 159.960 111.728 1.00 118.75 99 LYS B C 1
ATOM 3640 O O . LYS B 1 117 ? 109.207 160.121 112.935 1.00 119.15 99 LYS B O 1
ATOM 3646 N N . PRO B 1 118 ? 109.377 158.751 111.168 1.00 117.72 100 PRO B N 1
ATOM 3647 C CA . PRO B 1 118 ? 109.067 157.577 111.992 1.00 117.27 100 PRO B CA 1
ATOM 3648 C C . PRO B 1 118 ? 110.234 157.199 112.887 1.00 114.82 100 PRO B C 1
ATOM 3649 O O . PRO B 1 118 ? 111.270 156.725 112.410 1.00 113.00 100 PRO B O 1
ATOM 3653 N N . GLY B 1 119 ? 110.071 157.408 114.190 1.00 105.00 101 GLY B N 1
ATOM 3654 C CA . GLY B 1 119 ? 111.126 157.157 115.140 1.00 106.06 101 GLY B CA 1
ATOM 3655 C C . GLY B 1 119 ? 111.253 155.691 115.490 1.00 108.43 101 GLY B C 1
ATOM 3656 O O . GLY B 1 119 ? 110.631 154.820 114.874 1.00 105.94 101 GLY B O 1
ATOM 3657 N N . PRO B 1 120 ? 112.073 155.391 116.492 1.00 96.43 102 PRO B N 1
ATOM 3658 C CA . PRO B 1 120 ? 112.277 153.995 116.889 1.00 91.18 102 PRO B CA 1
ATOM 3659 C C . PRO B 1 120 ? 111.032 153.417 117.540 1.00 89.64 102 PRO B C 1
ATOM 3660 O O . PRO B 1 120 ? 110.152 154.134 118.020 1.00 88.60 102 PRO B O 1
ATOM 3664 N N . LYS B 1 121 ? 110.967 152.088 117.543 1.00 81.85 103 LYS B N 1
ATOM 3665 C CA . LYS B 1 121 ? 109.875 151.403 118.216 1.00 82.58 103 LYS B CA 1
ATOM 3666 C C . LYS B 1 121 ? 109.932 151.680 119.714 1.00 81.94 103 LYS B C 1
ATOM 3667 O O . LYS B 1 121 ? 110.987 151.994 120.270 1.00 83.00 103 LYS B O 1
ATOM 3673 N N . ASP B 1 122 ? 108.772 151.567 120.367 1.00 80.28 104 ASP B N 1
ATOM 3674 C CA . ASP B 1 122 ? 108.673 151.924 121.778 1.00 76.95 104 ASP B CA 1
ATOM 3675 C C . ASP B 1 122 ? 109.612 151.099 122.648 1.00 75.73 104 ASP B C 1
ATOM 3676 O O . ASP B 1 122 ? 110.061 151.573 123.698 1.00 77.79 104 ASP B O 1
ATOM 3681 N N . LEU B 1 123 ? 109.922 149.868 122.235 1.00 67.35 105 LEU B N 1
ATOM 3682 C CA . LEU B 1 123 ? 110.863 149.059 123.001 1.00 69.42 105 LEU B CA 1
ATOM 3683 C C . LEU B 1 123 ? 112.254 149.679 122.995 1.00 71.03 105 LEU B C 1
ATOM 3684 O O . LEU B 1 123 ? 112.941 149.684 124.021 1.00 78.84 105 LEU B O 1
ATOM 3689 N N . ASP B 1 124 ? 112.691 150.205 121.848 1.00 67.72 106 ASP B N 1
ATOM 3690 C CA . ASP B 1 124 ? 113.999 150.852 121.791 1.00 65.39 106 ASP B CA 1
ATOM 3691 C C . ASP B 1 124 ? 114.035 152.109 122.652 1.00 64.98 106 ASP B C 1
ATOM 3692 O O . ASP B 1 124 ? 115.038 152.377 123.323 1.00 61.09 106 ASP B O 1
ATOM 3697 N N . LEU B 1 125 ? 112.958 152.897 122.639 1.00 68.64 107 LEU B N 1
ATOM 3698 C CA . LEU B 1 125 ? 112.898 154.077 123.496 1.00 66.08 107 LEU B CA 1
ATOM 3699 C C . LEU B 1 125 ? 112.936 153.692 124.969 1.00 73.40 107 LEU B C 1
ATOM 3700 O O . LEU B 1 125 ? 113.623 154.337 125.769 1.00 75.28 107 LEU B O 1
ATOM 3705 N N . LEU B 1 126 ? 112.200 152.644 125.346 1.00 75.68 108 LEU B N 1
ATOM 3706 C CA . LEU B 1 126 ? 112.231 152.180 126.729 1.00 64.70 108 LEU B CA 1
ATOM 3707 C C . LEU B 1 126 ? 113.621 151.694 127.113 1.00 59.70 108 LEU B C 1
ATOM 3708 O O . LEU B 1 126 ? 114.094 151.958 128.223 1.00 64.39 108 LEU B O 1
ATOM 3713 N N . PHE B 1 127 ? 114.289 150.978 126.207 1.00 55.30 109 PHE B N 1
ATOM 3714 C CA . PHE B 1 127 ? 115.646 150.518 126.477 1.00 51.76 109 PHE B CA 1
ATOM 3715 C C . PHE B 1 127 ? 116.594 151.693 126.664 1.00 59.13 109 PHE B C 1
ATOM 3716 O O . PHE B 1 127 ? 117.441 151.678 127.564 1.00 66.70 109 PHE B O 1
ATOM 3724 N N . THR B 1 128 ? 116.482 152.710 125.810 1.00 59.60 110 THR B N 1
ATOM 3725 C CA . THR B 1 128 ? 117.345 153.877 125.942 1.00 59.29 110 THR B CA 1
ATOM 3726 C C . THR B 1 128 ? 117.080 154.603 127.254 1.00 62.34 110 THR B C 1
ATOM 3727 O O . THR B 1 128 ? 118.018 155.029 127.935 1.00 66.82 110 THR B O 1
ATOM 3731 N N . SER B 1 129 ? 115.807 154.730 127.636 1.00 55.54 111 SER B N 1
ATOM 3732 C CA . SER B 1 129 ? 115.479 155.369 128.906 1.00 50.67 111 SER B CA 1
ATOM 3733 C C . SER B 1 129 ? 116.045 154.582 130.080 1.00 47.77 111 SER B C 1
ATOM 3734 O O . SER B 1 129 ? 116.590 155.166 131.023 1.00 62.06 111 SER B O 1
ATOM 3737 N N . VAL B 1 130 ? 115.930 153.253 130.041 1.00 41.87 112 VAL B N 1
ATOM 3738 C CA . VAL B 1 130 ? 116.480 152.435 131.117 1.00 44.82 112 VAL B CA 1
ATOM 3739 C C . VAL B 1 130 ? 117.991 152.592 131.190 1.00 55.80 112 VAL B C 1
ATOM 3740 O O . VAL B 1 130 ? 118.546 152.871 132.257 1.00 68.95 112 VAL B O 1
ATOM 3744 N N . SER B 1 131 ? 118.678 152.442 130.056 1.00 54.15 113 SER B N 1
ATOM 3745 C CA . SER B 1 131 ? 120.135 152.511 130.053 1.00 49.79 113 SER B CA 1
ATOM 3746 C C . SER B 1 131 ? 120.627 153.891 130.469 1.00 49.10 113 SER B C 1
ATOM 3747 O O . SER B 1 131 ? 121.695 154.020 131.078 1.00 49.39 113 SER B O 1
ATOM 3750 N N . THR B 1 132 ? 119.869 154.935 130.138 1.00 44.82 114 THR B N 1
ATOM 3751 C CA . THR B 1 132 ? 120.214 156.277 130.589 1.00 43.15 114 THR B CA 1
ATOM 3752 C C . THR B 1 132 ? 120.033 156.409 132.095 1.00 53.01 114 THR B C 1
ATOM 3753 O O . THR B 1 132 ? 120.913 156.925 132.794 1.00 59.60 114 THR B O 1
ATOM 3757 N N . LEU B 1 133 ? 118.892 155.949 132.612 1.00 57.74 115 LEU B N 1
ATOM 3758 C CA . LEU B 1 133 ? 118.667 155.973 134.054 1.00 51.59 115 LEU B CA 1
ATOM 3759 C C . LEU B 1 133 ? 119.624 155.038 134.780 1.00 53.02 115 LEU B C 1
ATOM 3760 O O . LEU B 1 133 ? 120.174 155.390 135.829 1.00 64.67 115 LEU B O 1
ATOM 3765 N N . THR B 1 134 ? 119.834 153.842 134.237 1.00 47.20 116 THR B N 1
ATOM 3766 C CA . THR B 1 134 ? 120.690 152.831 134.844 1.00 39.94 116 THR B CA 1
ATOM 3767 C C . THR B 1 134 ? 122.175 153.121 134.641 1.00 51.03 116 THR B C 1
ATOM 3768 O O . THR B 1 134 ? 123.007 152.269 134.969 1.00 61.97 116 THR B O 1
ATOM 3772 N N . VAL B 1 135 ? 122.511 154.304 134.117 1.00 49.66 117 VAL B N 1
ATOM 3773 C CA . VAL B 1 135 ? 123.869 154.735 133.782 1.00 45.62 117 VAL B CA 1
ATOM 3774 C C . VAL B 1 135 ? 124.686 153.593 133.182 1.00 52.43 117 VAL B C 1
ATOM 3775 O O . VAL B 1 135 ? 125.890 153.471 133.435 1.00 56.05 117 VAL B O 1
ATOM 3779 N N . SER B 1 136 ? 124.043 152.772 132.351 1.00 48.91 118 SER B N 1
ATOM 3780 C CA . SER B 1 136 ? 124.697 151.627 131.730 1.00 46.65 118 SER B CA 1
ATOM 3781 C C . SER B 1 136 ? 125.110 151.873 130.287 1.00 56.63 118 SER B C 1
ATOM 3782 O O . SER B 1 136 ? 125.886 151.086 129.742 1.00 66.31 118 SER B O 1
ATOM 3785 N N . SER B 1 137 ? 124.592 152.920 129.646 1.00 48.37 119 SER B N 1
ATOM 3786 C CA . SER B 1 137 ? 125.002 153.386 128.322 1.00 46.14 119 SER B CA 1
ATOM 3787 C C . SER B 1 137 ? 124.776 152.374 127.207 1.00 58.53 119 SER B C 1
ATOM 3788 O O . SER B 1 137 ? 125.272 152.582 126.093 1.00 63.02 119 SER B O 1
ATOM 3791 N N . MET B 1 138 ? 124.052 151.289 127.458 1.00 60.03 120 MET B N 1
ATOM 3792 C CA . MET B 1 138 ? 123.791 150.318 126.403 1.00 45.60 120 MET B CA 1
ATOM 3793 C C . MET B 1 138 ? 122.773 150.885 125.425 1.00 51.66 120 MET B C 1
ATOM 3794 O O . MET B 1 138 ? 121.639 151.193 125.803 1.00 62.33 120 MET B O 1
ATOM 3799 N N . ALA B 1 139 ? 123.177 151.017 124.167 1.00 55.31 121 ALA B N 1
ATOM 3800 C CA . ALA B 1 139 ? 122.402 151.735 123.169 1.00 62.51 121 ALA B CA 1
ATOM 3801 C C . ALA B 1 139 ? 121.674 150.759 122.257 1.00 61.21 121 ALA B C 1
ATOM 3802 O O . ALA B 1 139 ? 122.277 149.814 121.738 1.00 71.40 121 ALA B O 1
ATOM 3804 N N . THR B 1 140 ? 120.377 150.992 122.072 1.00 61.50 122 THR B N 1
ATOM 3805 C CA . THR B 1 140 ? 119.590 150.301 121.067 1.00 61.13 122 THR B CA 1
ATOM 3806 C C . THR B 1 140 ? 119.255 151.194 119.882 1.00 63.40 122 THR B C 1
ATOM 3807 O O . THR B 1 140 ? 119.074 150.682 118.772 1.00 66.10 122 THR B O 1
ATOM 3811 N N . VAL B 1 141 ? 119.207 152.508 120.077 1.00 71.64 123 VAL B N 1
ATOM 3812 C CA . VAL B 1 141 ? 118.956 153.465 119.008 1.00 74.87 123 VAL B CA 1
ATOM 3813 C C . VAL B 1 141 ? 120.170 154.374 118.889 1.00 75.03 123 VAL B C 1
ATOM 3814 O O . VAL B 1 141 ? 120.801 154.709 119.898 1.00 76.02 123 VAL B O 1
ATOM 3818 N N . GLU B 1 142 ? 120.517 154.740 117.657 1.00 73.93 124 GLU B N 1
ATOM 3819 C CA . GLU B 1 142 ? 121.600 155.686 117.433 1.00 73.64 124 GLU B CA 1
ATOM 3820 C C . GLU B 1 142 ? 121.315 156.992 118.158 1.00 81.76 124 GLU B C 1
ATOM 3821 O O . GLU B 1 142 ? 120.179 157.473 118.174 1.00 85.69 124 GLU B O 1
ATOM 3827 N N . MET B 1 143 ? 122.356 157.563 118.767 1.00 88.47 125 MET B N 1
ATOM 3828 C CA . MET B 1 143 ? 122.188 158.792 119.532 1.00 87.36 125 MET B CA 1
ATOM 3829 C C . MET B 1 143 ? 121.770 159.967 118.659 1.00 86.82 125 MET B C 1
ATOM 3830 O O . MET B 1 143 ? 121.275 160.969 119.184 1.00 88.43 125 MET B O 1
ATOM 3835 N N . GLU B 1 144 ? 121.952 159.866 117.343 1.00 88.55 126 GLU B N 1
ATOM 3836 C CA . GLU B 1 144 ? 121.553 160.930 116.433 1.00 89.86 126 GLU B CA 1
ATOM 3837 C C . GLU B 1 144 ? 120.074 160.884 116.074 1.00 91.50 126 GLU B C 1
ATOM 3838 O O . GLU B 1 144 ? 119.586 161.808 115.415 1.00 98.01 126 GLU B O 1
ATOM 3844 N N . ASP B 1 145 ? 119.354 159.844 116.485 1.00 93.14 127 ASP B N 1
ATOM 3845 C CA . ASP B 1 145 ? 117.933 159.720 116.194 1.00 97.91 127 ASP B CA 1
ATOM 3846 C C . ASP B 1 145 ? 117.054 160.406 117.230 1.00 100.07 127 ASP B C 1
ATOM 3847 O O . ASP B 1 145 ? 115.826 160.357 117.108 1.00 99.24 127 ASP B O 1
ATOM 3852 N N . LEU B 1 146 ? 117.646 161.036 118.239 1.00 99.35 128 LEU B N 1
ATOM 3853 C CA . LEU B 1 146 ? 116.907 161.729 119.285 1.00 97.88 128 LEU B CA 1
ATOM 3854 C C . LEU B 1 146 ? 117.140 163.228 119.158 1.00 97.93 128 LEU B C 1
ATOM 3855 O O . LEU B 1 146 ? 118.272 163.667 118.928 1.00 94.62 128 LEU B O 1
ATOM 3860 N N . SER B 1 147 ? 116.071 164.006 119.307 1.00 104.59 129 SER B N 1
ATOM 3861 C CA . SER B 1 147 ? 116.161 165.450 119.165 1.00 103.99 129 SER B CA 1
ATOM 3862 C C . SER B 1 147 ? 116.805 166.069 120.405 1.00 105.45 129 SER B C 1
ATOM 3863 O O . SER B 1 147 ? 117.234 165.379 121.334 1.00 109.46 129 SER B O 1
ATOM 3866 N N . ASP B 1 148 ? 116.875 167.402 120.411 1.00 89.90 130 ASP B N 1
ATOM 3867 C CA . ASP B 1 148 ? 117.472 168.112 121.538 1.00 87.73 130 ASP B CA 1
ATOM 3868 C C . ASP B 1 148 ? 116.653 167.925 122.810 1.00 88.78 130 ASP B C 1
ATOM 3869 O O . ASP B 1 148 ? 117.213 167.768 123.901 1.00 87.45 130 ASP B O 1
ATOM 3874 N N . ARG B 1 149 ? 115.323 167.956 122.692 1.00 90.53 131 ARG B N 1
ATOM 3875 C CA . ARG B 1 149 ? 114.471 167.780 123.863 1.00 91.24 131 ARG B CA 1
ATOM 3876 C C . ARG B 1 149 ? 114.632 166.387 124.461 1.00 91.89 131 ARG B C 1
ATOM 3877 O O . ARG B 1 149 ? 114.706 166.231 125.687 1.00 96.92 131 ARG B O 1
ATOM 3885 N N . GLN B 1 150 ? 114.694 165.361 123.611 1.00 84.77 132 GLN B N 1
ATOM 3886 C CA . GLN B 1 150 ? 114.960 164.016 124.107 1.00 86.58 132 GLN B CA 1
ATOM 3887 C C . GLN B 1 150 ? 116.357 163.913 124.704 1.00 83.84 132 GLN B C 1
ATOM 3888 O O . GLN B 1 150 ? 116.568 163.177 125.675 1.00 86.53 132 GLN B O 1
ATOM 3894 N N . LEU B 1 151 ? 117.317 164.655 124.150 1.00 73.28 133 LEU B N 1
ATOM 3895 C CA . LEU B 1 151 ? 118.655 164.689 124.728 1.00 76.22 133 LEU B CA 1
ATOM 3896 C C . LEU B 1 151 ? 118.628 165.271 126.137 1.00 78.92 133 LEU B C 1
ATOM 3897 O O . LEU B 1 151 ? 119.303 164.767 127.043 1.00 85.38 133 LEU B O 1
ATOM 3902 N N . TRP B 1 152 ? 117.844 166.329 126.345 1.00 74.17 134 TRP B N 1
ATOM 3903 C CA . TRP B 1 152 ? 117.736 166.906 127.681 1.00 69.42 134 TRP B CA 1
ATOM 3904 C C . TRP B 1 152 ? 116.975 165.990 128.631 1.00 68.94 134 TRP B C 1
ATOM 3905 O O . TRP B 1 152 ? 117.276 165.954 129.829 1.00 74.85 134 TRP B O 1
ATOM 3916 N N . VAL B 1 153 ? 115.993 165.246 128.120 1.00 69.02 135 VAL B N 1
ATOM 3917 C CA . VAL B 1 153 ? 115.336 164.234 128.945 1.00 70.44 135 VAL B CA 1
ATOM 3918 C C . VAL B 1 153 ? 116.347 163.185 129.393 1.00 70.94 135 VAL B C 1
ATOM 3919 O O . VAL B 1 153 ? 116.344 162.748 130.551 1.00 81.42 135 VAL B O 1
ATOM 3923 N N . LEU B 1 154 ? 117.234 162.773 128.484 1.00 63.97 136 LEU B N 1
ATOM 3924 C CA . LEU B 1 154 ? 118.298 161.843 128.851 1.00 64.25 136 LEU B CA 1
ATOM 3925 C C . LEU B 1 154 ? 119.230 162.454 129.891 1.00 68.32 136 LEU B C 1
ATOM 3926 O O . LEU B 1 154 ? 119.685 161.763 130.809 1.00 68.61 136 LEU B O 1
ATOM 3931 N N . ILE B 1 155 ? 119.536 163.745 129.755 1.00 65.72 137 ILE B N 1
ATOM 3932 C CA . ILE B 1 155 ? 120.384 164.419 130.737 1.00 58.32 137 ILE B CA 1
ATOM 3933 C C . ILE B 1 155 ? 119.732 164.374 132.115 1.00 61.26 137 ILE B C 1
ATOM 3934 O O . ILE B 1 155 ? 120.385 164.088 133.127 1.00 72.56 137 ILE B O 1
ATOM 3939 N N . LEU B 1 156 ? 118.431 164.662 132.169 1.00 57.53 138 LEU B N 1
ATOM 3940 C CA . LEU B 1 156 ? 117.709 164.631 133.437 1.00 57.09 138 LEU B CA 1
ATOM 3941 C C . LEU B 1 156 ? 117.695 163.228 134.032 1.00 57.90 138 LEU B C 1
ATOM 3942 O O . LEU B 1 156 ? 117.873 163.056 135.245 1.00 62.73 138 LEU B O 1
ATOM 3947 N N . LEU B 1 157 ? 117.483 162.212 133.192 1.00 58.99 139 LEU B N 1
ATOM 3948 C CA . LEU B 1 157 ? 117.499 160.836 133.679 1.00 58.25 139 LEU B CA 1
ATOM 3949 C C . LEU B 1 157 ? 118.870 160.464 134.228 1.00 56.29 139 LEU B C 1
ATOM 3950 O O . LEU B 1 157 ? 118.973 159.786 135.255 1.00 65.65 139 LEU B O 1
ATOM 3955 N N . MET B 1 158 ? 119.936 160.896 133.553 1.00 53.24 140 MET B N 1
ATOM 3956 C CA . MET B 1 158 ? 121.285 160.635 134.043 1.00 53.02 140 MET B CA 1
ATOM 3957 C C . MET B 1 158 ? 121.525 161.307 135.385 1.00 63.15 140 MET B C 1
ATOM 3958 O O . MET B 1 158 ? 122.114 160.710 136.293 1.00 71.41 140 MET B O 1
ATOM 3963 N N . LEU B 1 159 ? 121.088 162.560 135.522 1.00 65.71 141 LEU B N 1
ATOM 3964 C CA . LEU B 1 159 ? 121.262 163.269 136.785 1.00 57.15 141 LEU B CA 1
ATOM 3965 C C . LEU B 1 159 ? 120.517 162.564 137.910 1.00 63.12 141 LEU B C 1
ATOM 3966 O O . LEU B 1 159 ? 121.039 162.419 139.020 1.00 70.09 141 LEU B O 1
ATOM 3971 N N . MET B 1 160 ? 119.296 162.107 137.637 1.00 60.65 142 MET B N 1
ATOM 3972 C CA . MET B 1 160 ? 118.497 161.452 138.665 1.00 56.12 142 MET B CA 1
ATOM 3973 C C . MET B 1 160 ? 118.835 159.978 138.844 1.00 54.33 142 MET B C 1
ATOM 3974 O O . MET B 1 160 ? 118.274 159.339 139.740 1.00 65.33 142 MET B O 1
ATOM 3979 N N . GLY B 1 161 ? 119.722 159.421 138.025 1.00 45.92 143 GLY B N 1
ATOM 3980 C CA . GLY B 1 161 ? 120.051 158.013 138.135 1.00 42.86 143 GLY B CA 1
ATOM 3981 C C . GLY B 1 161 ? 121.505 157.717 138.433 1.00 48.87 143 GLY B C 1
ATOM 3982 O O . GLY B 1 161 ? 121.892 156.550 138.538 1.00 48.31 143 GLY B O 1
ATOM 3983 N N . GLY B 1 162 ? 122.321 158.758 138.568 1.00 64.62 144 GLY B N 1
ATOM 3984 C CA . GLY B 1 162 ? 123.726 158.545 138.858 1.00 60.82 144 GLY B CA 1
ATOM 3985 C C . GLY B 1 162 ? 123.933 157.951 140.238 1.00 62.16 144 GLY B C 1
ATOM 3986 O O . GLY B 1 162 ? 123.092 158.080 141.129 1.00 71.37 144 GLY B O 1
ATOM 3987 N N . GLU B 1 163 ? 125.071 157.275 140.405 1.00 59.81 145 GLU B N 1
ATOM 3988 C CA . GLU B 1 163 ? 125.386 156.654 141.688 1.00 63.32 145 GLU B CA 1
ATOM 3989 C C . GLU B 1 163 ? 125.490 157.699 142.791 1.00 64.22 145 GLU B C 1
ATOM 3990 O O . GLU B 1 163 ? 124.943 157.525 143.888 1.00 66.81 145 GLU B O 1
ATOM 3996 N N . VAL B 1 164 ? 126.181 158.805 142.506 1.00 69.56 146 VAL B N 1
ATOM 3997 C CA . VAL B 1 164 ? 126.360 159.853 143.506 1.00 68.33 146 VAL B CA 1
ATOM 3998 C C . VAL B 1 164 ? 125.018 160.456 143.894 1.00 71.32 146 VAL B C 1
ATOM 3999 O O . VAL B 1 164 ? 124.755 160.702 145.074 1.00 74.77 146 VAL B O 1
ATOM 4003 N N . PHE B 1 165 ? 124.144 160.698 142.913 1.00 66.65 147 PHE B N 1
ATOM 4004 C CA . PHE B 1 165 ? 122.858 161.318 143.220 1.00 62.88 147 PHE B CA 1
ATOM 4005 C C . PHE B 1 165 ? 121.959 160.383 144.020 1.00 67.05 147 PHE B C 1
ATOM 4006 O O . PHE B 1 165 ? 121.258 160.826 144.936 1.00 76.80 147 PHE B O 1
ATOM 4014 N N . THR B 1 166 ? 121.945 159.093 143.680 1.00 63.98 148 THR B N 1
ATOM 4015 C CA . THR B 1 166 ? 121.141 158.150 144.452 1.00 67.71 148 THR B CA 1
ATOM 4016 C C . THR B 1 166 ? 121.661 158.027 145.879 1.00 71.97 148 THR B C 1
ATOM 4017 O O . THR B 1 166 ? 120.874 157.986 146.834 1.00 70.88 148 THR B O 1
ATOM 4021 N N . SER B 1 167 ? 122.986 157.980 146.046 1.00 68.80 149 SER B N 1
ATOM 4022 C CA . SER B 1 167 ? 123.552 157.946 147.391 1.00 63.13 149 SER B CA 1
ATOM 4023 C C . SER B 1 167 ? 123.232 159.226 148.154 1.00 68.92 149 SER B C 1
ATOM 4024 O O . SER B 1 167 ? 122.973 159.191 149.361 1.00 76.26 149 SER B O 1
ATOM 4027 N N . MET B 1 168 ? 123.252 160.367 147.464 1.00 68.30 150 MET B N 1
ATOM 4028 C CA . MET B 1 168 ? 122.906 161.644 148.079 1.00 65.93 150 MET B CA 1
ATOM 4029 C C . MET B 1 168 ? 121.454 161.669 148.539 1.00 74.85 150 MET B C 1
ATOM 4030 O O . MET B 1 168 ? 121.154 162.155 149.636 1.00 81.58 150 MET B O 1
ATOM 4035 N N . LEU B 1 169 ? 120.541 161.150 147.718 1.00 76.66 151 LEU B N 1
ATOM 4036 C CA . LEU B 1 169 ? 119.142 161.067 148.127 1.00 73.17 151 LEU B CA 1
ATOM 4037 C C . LEU B 1 169 ? 118.977 160.136 149.321 1.00 75.87 151 LEU B C 1
ATOM 4038 O O . LEU B 1 169 ? 118.218 160.432 150.254 1.00 83.11 151 LEU B O 1
ATOM 4043 N N . GLY B 1 170 ? 119.681 159.002 149.307 1.00 76.85 152 GLY B N 1
ATOM 4044 C CA . GLY B 1 170 ? 119.634 158.103 150.446 1.00 81.26 152 GLY B CA 1
ATOM 4045 C C . GLY B 1 170 ? 120.142 158.751 151.719 1.00 81.99 152 GLY B C 1
ATOM 4046 O O . GLY B 1 170 ? 119.580 158.549 152.797 1.00 83.42 152 GLY B O 1
ATOM 4047 N N . LEU B 1 171 ? 121.219 159.532 151.614 1.00 83.69 153 LEU B N 1
ATOM 4048 C CA . LEU B 1 171 ? 121.728 160.248 152.779 1.00 82.70 153 LEU B CA 1
ATOM 4049 C C . LEU B 1 171 ? 120.734 161.293 153.263 1.00 86.30 153 LEU B C 1
ATOM 4050 O O . LEU B 1 171 ? 120.543 161.460 154.472 1.00 90.14 153 LEU B O 1
ATOM 4055 N N . TYR B 1 172 ? 120.104 162.018 152.335 1.00 89.25 154 TYR B N 1
ATOM 4056 C CA . TYR B 1 172 ? 119.027 162.934 152.697 1.00 88.33 154 TYR B CA 1
ATOM 4057 C C . TYR B 1 172 ? 117.968 162.226 153.530 1.00 92.88 154 TYR B C 1
ATOM 4058 O O . TYR B 1 172 ? 117.574 162.696 154.604 1.00 98.33 154 TYR B O 1
ATOM 4067 N N . PHE B 1 173 ? 117.505 161.076 153.043 1.00 91.99 155 PHE B N 1
ATOM 4068 C CA . PHE B 1 173 ? 116.370 160.415 153.677 1.00 90.88 155 PHE B CA 1
ATOM 4069 C C . PHE B 1 173 ? 116.770 159.762 154.996 1.00 95.14 155 PHE B C 1
ATOM 4070 O O . PHE B 1 173 ? 115.956 159.676 155.923 1.00 94.87 155 PHE B O 1
ATOM 4078 N N . ASN B 1 174 ? 118.016 159.290 155.098 1.00 99.92 156 ASN B N 1
ATOM 4079 C CA . ASN B 1 174 ? 118.492 158.719 156.354 1.00 98.98 156 ASN B CA 1
ATOM 4080 C C . ASN B 1 174 ? 118.709 159.801 157.404 1.00 100.24 156 ASN B C 1
ATOM 4081 O O . ASN B 1 174 ? 118.365 159.616 158.577 1.00 98.54 156 ASN B O 1
ATOM 4086 N N . ASN B 1 175 ? 119.290 160.936 157.005 1.00 102.05 157 ASN B N 1
ATOM 4087 C CA . ASN B 1 175 ? 119.500 162.036 157.939 1.00 102.48 157 ASN B CA 1
ATOM 4088 C C . ASN B 1 175 ? 118.174 162.615 158.411 1.00 102.91 157 ASN B C 1
ATOM 4089 O O . ASN B 1 175 ? 118.025 162.961 159.589 1.00 102.62 157 ASN B O 1
ATOM 4094 N N . ALA B 1 176 ? 117.201 162.735 157.505 1.00 106.68 158 ALA B N 1
ATOM 4095 C CA . ALA B 1 176 ? 115.889 163.241 157.895 1.00 108.95 158 ALA B CA 1
ATOM 4096 C C . ALA B 1 176 ? 115.216 162.312 158.898 1.00 112.07 158 ALA B C 1
ATOM 4097 O O . ALA B 1 176 ? 114.597 162.773 159.865 1.00 110.02 158 ALA B O 1
ATOM 4099 N N . ASN B 1 177 ? 115.325 161.004 158.687 1.00 117.25 159 ASN B N 1
ATOM 4100 C CA . ASN B 1 177 ? 114.734 160.030 159.598 1.00 116.44 159 ASN B CA 1
ATOM 4101 C C . ASN B 1 177 ? 115.789 159.438 160.526 1.00 113.88 159 ASN B C 1
ATOM 4102 O O . ASN B 1 177 ? 115.675 158.292 160.961 1.00 113.93 159 ASN B O 1
ATOM 4107 N N . LEU B 1 298 ? 126.979 166.185 156.882 1.00 68.16 219 LEU B N 1
ATOM 4108 C CA . LEU B 1 298 ? 127.607 165.478 155.773 1.00 73.52 219 LEU B CA 1
ATOM 4109 C C . LEU B 1 298 ? 126.753 165.589 154.515 1.00 75.50 219 LEU B C 1
ATOM 4110 O O . LEU B 1 298 ? 127.256 165.474 153.398 1.00 74.14 219 LEU B O 1
ATOM 4115 N N . VAL B 1 299 ? 125.452 165.815 154.708 1.00 84.63 220 VAL B N 1
ATOM 4116 C CA . VAL B 1 299 ? 124.550 165.992 153.573 1.00 81.97 220 VAL B CA 1
ATOM 4117 C C . VAL B 1 299 ? 124.958 167.209 152.755 1.00 82.69 220 VAL B C 1
ATOM 4118 O O . VAL B 1 299 ? 125.010 167.160 151.519 1.00 85.96 220 VAL B O 1
ATOM 4122 N N . ARG B 1 300 ? 125.261 168.317 153.434 1.00 88.23 221 ARG B N 1
ATOM 4123 C CA . ARG B 1 300 ? 125.651 169.535 152.733 1.00 86.08 221 ARG B CA 1
ATOM 4124 C C . ARG B 1 300 ? 126.920 169.317 151.922 1.00 83.14 221 ARG B C 1
ATOM 4125 O O . ARG B 1 300 ? 127.024 169.787 150.784 1.00 85.76 221 ARG B O 1
ATOM 4133 N N . ILE B 1 301 ? 127.891 168.599 152.489 1.00 74.64 222 ILE B N 1
ATOM 4134 C CA . ILE B 1 301 ? 129.152 168.367 151.791 1.00 77.85 222 ILE B CA 1
ATOM 4135 C C . ILE B 1 301 ? 128.926 167.541 150.531 1.00 79.62 222 ILE B C 1
ATOM 4136 O O . ILE B 1 301 ? 129.468 167.851 149.465 1.00 83.29 222 ILE B O 1
ATOM 4141 N N . VAL B 1 302 ? 128.119 166.481 150.628 1.00 70.59 223 VAL B N 1
ATOM 4142 C CA . VAL B 1 302 ? 127.871 165.632 149.465 1.00 67.40 223 VAL B CA 1
ATOM 4143 C C . VAL B 1 302 ? 127.108 166.396 148.389 1.00 67.72 223 VAL B C 1
ATOM 4144 O O . VAL B 1 302 ? 127.429 166.302 147.197 1.00 69.68 223 VAL B O 1
ATOM 4148 N N . THR B 1 303 ? 126.085 167.158 148.784 1.00 69.72 224 THR B N 1
ATOM 4149 C CA . THR B 1 303 ? 125.333 167.935 147.802 1.00 66.54 224 THR B CA 1
ATOM 4150 C C . THR B 1 303 ? 126.220 168.972 147.126 1.00 73.05 224 THR B C 1
ATOM 4151 O O . THR B 1 303 ? 126.150 169.158 145.904 1.00 79.92 224 THR B O 1
ATOM 4155 N N . GLY B 1 304 ? 127.057 169.660 147.905 1.00 68.92 225 GLY B N 1
ATOM 4156 C CA . GLY B 1 304 ? 127.980 170.612 147.318 1.00 68.69 225 GLY B CA 1
ATOM 4157 C C . GLY B 1 304 ? 128.955 169.954 146.365 1.00 68.48 225 GLY B C 1
ATOM 4158 O O . GLY B 1 304 ? 129.223 170.477 145.285 1.00 74.84 225 GLY B O 1
ATOM 4159 N N . TYR B 1 305 ? 129.486 168.791 146.745 1.00 58.68 226 TYR B N 1
ATOM 4160 C CA . TYR B 1 305 ? 130.400 168.067 145.869 1.00 63.83 226 TYR B CA 1
ATOM 4161 C C . TYR B 1 305 ? 129.727 167.720 144.549 1.00 65.72 226 TYR B C 1
ATOM 4162 O O . TYR B 1 305 ? 130.271 167.986 143.472 1.00 66.91 226 TYR B O 1
ATOM 4171 N N . PHE B 1 306 ? 128.518 167.158 144.616 1.00 60.97 227 PHE B N 1
ATOM 4172 C CA . PHE B 1 306 ? 127.802 166.764 143.405 1.00 53.04 227 PHE B CA 1
ATOM 4173 C C . PHE B 1 306 ? 127.531 167.967 142.508 1.00 55.90 227 PHE B C 1
ATOM 4174 O O . PHE B 1 306 ? 127.876 167.964 141.316 1.00 61.40 227 PHE B O 1
ATOM 4182 N N . VAL B 1 307 ? 126.930 169.019 143.073 1.00 55.22 228 VAL B N 1
ATOM 4183 C CA . VAL B 1 307 ? 126.535 170.175 142.272 1.00 54.97 228 VAL B CA 1
ATOM 4184 C C . VAL B 1 307 ? 127.761 170.874 141.699 1.00 60.12 228 VAL B C 1
ATOM 4185 O O . VAL B 1 307 ? 127.795 171.238 140.517 1.00 66.61 228 VAL B O 1
ATOM 4189 N N . ALA B 1 308 ? 128.787 171.078 142.531 1.00 57.23 229 ALA B N 1
ATOM 4190 C CA . ALA B 1 308 ? 129.991 171.758 142.077 1.00 59.56 229 ALA B CA 1
ATOM 4191 C C . ALA B 1 308 ? 130.700 170.963 140.994 1.00 62.64 229 ALA B C 1
ATOM 4192 O O . ALA B 1 308 ? 131.180 171.540 140.015 1.00 71.02 229 ALA B O 1
ATOM 4194 N N . THR B 1 309 ? 130.781 169.638 141.144 1.00 57.40 230 THR B N 1
ATOM 4195 C CA . THR B 1 309 ? 131.444 168.833 140.126 1.00 60.81 230 THR B CA 1
ATOM 4196 C C . THR B 1 309 ? 130.693 168.900 138.804 1.00 66.10 230 THR B C 1
ATOM 4197 O O . THR B 1 309 ? 131.303 169.071 137.743 1.00 64.96 230 THR B O 1
ATOM 4201 N N . VAL B 1 310 ? 129.361 168.797 138.848 1.00 66.06 231 VAL B N 1
ATOM 4202 C CA . VAL B 1 310 ? 128.585 168.856 137.609 1.00 56.41 231 VAL B CA 1
ATOM 4203 C C . VAL B 1 310 ? 128.764 170.212 136.933 1.00 53.94 231 VAL B C 1
ATOM 4204 O O . VAL B 1 310 ? 129.040 170.298 135.727 1.00 62.53 231 VAL B O 1
ATOM 4208 N N . ILE B 1 311 ? 128.629 171.293 137.706 1.00 57.02 232 ILE B N 1
ATOM 4209 C CA . ILE B 1 311 ? 128.710 172.632 137.131 1.00 65.32 232 ILE B CA 1
ATOM 4210 C C . ILE B 1 311 ? 130.107 172.905 136.589 1.00 70.51 232 ILE B C 1
ATOM 4211 O O . ILE B 1 311 ? 130.263 173.459 135.493 1.00 75.74 232 ILE B O 1
ATOM 4216 N N . SER B 1 312 ? 131.145 172.524 137.339 1.00 65.40 233 SER B N 1
ATOM 4217 C CA . SER B 1 312 ? 132.510 172.758 136.888 1.00 66.54 233 SER B CA 1
ATOM 4218 C C . SER B 1 312 ? 132.829 171.939 135.646 1.00 75.18 233 SER B C 1
ATOM 4219 O O . SER B 1 312 ? 133.523 172.422 134.748 1.00 80.71 233 SER B O 1
ATOM 4222 N N . SER B 1 313 ? 132.333 170.701 135.571 1.00 67.70 234 SER B N 1
ATOM 4223 C CA . SER B 1 313 ? 132.549 169.895 134.375 1.00 65.58 234 SER B CA 1
ATOM 4224 C C . SER B 1 313 ? 131.893 170.537 133.160 1.00 65.31 234 SER B C 1
ATOM 4225 O O . SER B 1 313 ? 132.503 170.636 132.085 1.00 66.17 234 SER B O 1
ATOM 4228 N N . SER B 1 314 ? 130.646 170.992 133.316 1.00 68.01 235 SER B N 1
ATOM 4229 C CA . SER B 1 314 ? 129.959 171.641 132.205 1.00 66.01 235 SER B CA 1
ATOM 4230 C C . SER B 1 314 ? 130.698 172.898 131.765 1.00 71.77 235 SER B C 1
ATOM 4231 O O . SER B 1 314 ? 130.900 173.127 130.566 1.00 82.93 235 SER B O 1
ATOM 4234 N N . VAL B 1 315 ? 131.126 173.718 132.728 1.00 62.45 236 VAL B N 1
ATOM 4235 C CA . VAL B 1 315 ? 131.818 174.961 132.399 1.00 65.72 236 VAL B CA 1
ATOM 4236 C C . VAL B 1 315 ? 133.149 174.670 131.718 1.00 64.70 236 VAL B C 1
ATOM 4237 O O . VAL B 1 315 ? 133.528 175.342 130.751 1.00 66.57 236 VAL B O 1
ATOM 4241 N N . ILE B 1 316 ? 133.875 173.662 132.204 1.00 58.87 237 ILE B N 1
ATOM 4242 C CA . ILE B 1 316 ? 135.176 173.325 131.633 1.00 63.17 237 ILE B CA 1
ATOM 4243 C C . ILE B 1 316 ? 135.021 172.854 130.194 1.00 72.82 237 ILE B C 1
ATOM 4244 O O . ILE B 1 316 ? 135.776 173.264 129.304 1.00 77.63 237 ILE B O 1
ATOM 4249 N N . ILE B 1 317 ? 134.035 171.991 129.939 1.00 72.79 238 ILE B N 1
ATOM 4250 C CA . ILE B 1 317 ? 133.850 171.491 128.580 1.00 70.02 238 ILE B CA 1
ATOM 4251 C C . ILE B 1 317 ? 133.379 172.611 127.656 1.00 72.89 238 ILE B C 1
ATOM 4252 O O . ILE B 1 317 ? 133.809 172.701 126.497 1.00 75.53 238 ILE B O 1
ATOM 4257 N N . ILE B 1 318 ? 132.514 173.499 128.156 1.00 72.53 239 ILE B N 1
ATOM 4258 C CA . ILE B 1 318 ? 132.079 174.641 127.357 1.00 74.40 239 ILE B CA 1
ATOM 4259 C C . ILE B 1 318 ? 133.267 175.526 126.999 1.00 78.19 239 ILE B C 1
ATOM 4260 O O . ILE B 1 318 ? 133.411 175.964 125.851 1.00 79.92 239 ILE B O 1
ATOM 4265 N N . ILE B 1 319 ? 134.138 175.797 127.973 1.00 80.82 240 ILE B N 1
ATOM 4266 C CA . ILE B 1 319 ? 135.307 176.636 127.721 1.00 82.29 240 ILE B CA 1
ATOM 4267 C C . ILE B 1 319 ? 136.232 175.973 126.709 1.00 85.34 240 ILE B C 1
ATOM 4268 O O . ILE B 1 319 ? 136.768 176.633 125.809 1.00 96.10 240 ILE B O 1
ATOM 4273 N N . TYR B 1 320 ? 136.438 174.659 126.839 1.00 78.24 241 TYR B N 1
ATOM 4274 C CA . TYR B 1 320 ? 137.310 173.964 125.899 1.00 81.66 241 TYR B CA 1
ATOM 4275 C C . TYR B 1 320 ? 136.744 174.018 124.486 1.00 81.17 241 TYR B C 1
ATOM 4276 O O . TYR B 1 320 ? 137.493 174.178 123.516 1.00 82.66 241 TYR B O 1
ATOM 4285 N N . PHE B 1 321 ? 135.426 173.865 124.344 1.00 71.88 242 PHE B N 1
ATOM 4286 C CA . PHE B 1 321 ? 134.834 173.978 123.016 1.00 79.20 242 PHE B CA 1
ATOM 4287 C C . PHE B 1 321 ? 134.932 175.404 122.491 1.00 80.89 242 PHE B C 1
ATOM 4288 O O . PHE B 1 321 ? 135.054 175.619 121.280 1.00 88.73 242 PHE B O 1
ATOM 4296 N N . TRP B 1 322 ? 134.864 176.391 123.385 1.00 82.06 243 TRP B N 1
ATOM 4297 C CA . TRP B 1 322 ? 135.002 177.779 122.962 1.00 86.28 243 TRP B CA 1
ATOM 4298 C C . TRP B 1 322 ? 136.401 178.053 122.421 1.00 84.31 243 TRP B C 1
ATOM 4299 O O . TRP B 1 322 ? 136.560 178.699 121.379 1.00 83.81 243 TRP B O 1
ATOM 4310 N N . ILE B 1 323 ? 137.431 177.569 123.119 1.00 82.79 244 ILE B N 1
ATOM 4311 C CA . ILE B 1 323 ? 138.800 177.887 122.718 1.00 81.63 244 ILE B CA 1
ATOM 4312 C C . ILE B 1 323 ? 139.193 177.124 121.456 1.00 85.47 244 ILE B C 1
ATOM 4313 O O . ILE B 1 323 ? 139.891 177.661 120.587 1.00 91.94 244 ILE B O 1
ATOM 4318 N N . ASP B 1 324 ? 138.761 175.870 121.329 1.00 89.76 245 ASP B N 1
ATOM 4319 C CA . ASP B 1 324 ? 139.127 175.028 120.195 1.00 96.53 245 ASP B CA 1
ATOM 4320 C C . ASP B 1 324 ? 137.955 174.945 119.224 1.00 94.92 245 ASP B C 1
ATOM 4321 O O . ASP B 1 324 ? 136.879 174.456 119.585 1.00 93.54 245 ASP B O 1
ATOM 4326 N N . SER B 1 325 ? 138.171 175.407 117.991 1.00 93.88 246 SER B N 1
ATOM 4327 C CA . SER B 1 325 ? 137.104 175.470 117.000 1.00 93.33 246 SER B CA 1
ATOM 4328 C C . SER B 1 325 ? 136.906 174.166 116.236 1.00 97.02 246 SER B C 1
ATOM 4329 O O . SER B 1 325 ? 135.903 174.035 115.525 1.00 97.05 246 SER B O 1
ATOM 4332 N N . ASP B 1 326 ? 137.829 173.208 116.353 1.00 96.16 247 ASP B N 1
ATOM 4333 C CA . ASP B 1 326 ? 137.654 171.930 115.668 1.00 96.84 247 ASP B CA 1
ATOM 4334 C C . ASP B 1 326 ? 136.429 171.190 116.189 1.00 95.12 247 ASP B C 1
ATOM 4335 O O . ASP B 1 326 ? 135.656 170.618 115.410 1.00 91.59 247 ASP B O 1
ATOM 4340 N N . ALA B 1 327 ? 136.237 171.190 117.509 1.00 91.46 248 ALA B N 1
ATOM 4341 C CA . ALA B 1 327 ? 135.060 170.553 118.085 1.00 91.83 248 ALA B CA 1
ATOM 4342 C C . ALA B 1 327 ? 133.783 171.262 117.655 1.00 90.24 248 ALA B C 1
ATOM 4343 O O . ALA B 1 327 ? 132.759 170.616 117.405 1.00 93.42 248 ALA B O 1
ATOM 4345 N N . ARG B 1 328 ? 133.821 172.594 117.575 1.00 84.30 249 ARG B N 1
ATOM 4346 C CA . ARG B 1 328 ? 132.659 173.333 117.093 1.00 85.81 249 ARG B CA 1
ATOM 4347 C C . ARG B 1 328 ? 132.336 172.964 115.652 1.00 91.74 249 ARG B C 1
ATOM 4348 O O . ARG B 1 328 ? 131.164 172.808 115.291 1.00 92.41 249 ARG B O 1
ATOM 4356 N N . ASN B 1 329 ? 133.364 172.821 114.812 1.00 93.20 250 ASN B N 1
ATOM 4357 C CA . ASN B 1 329 ? 133.141 172.405 113.431 1.00 89.08 250 ASN B CA 1
ATOM 4358 C C . ASN B 1 329 ? 132.548 171.003 113.367 1.00 88.26 250 ASN B C 1
ATOM 4359 O O . ASN B 1 329 ? 131.644 170.739 112.566 1.00 88.84 250 ASN B O 1
ATOM 4364 N N . VAL B 1 330 ? 133.044 170.091 114.206 1.00 91.88 251 VAL B N 1
ATOM 4365 C CA . VAL B 1 330 ? 132.509 168.730 114.228 1.00 96.48 251 VAL B CA 1
ATOM 4366 C C . VAL B 1 330 ? 131.041 168.744 114.639 1.00 95.35 251 VAL B C 1
ATOM 4367 O O . VAL B 1 330 ? 130.197 168.074 114.029 1.00 90.63 251 VAL B O 1
ATOM 4371 N N . LEU B 1 331 ? 130.714 169.517 115.676 1.00 90.44 252 LEU B N 1
ATOM 4372 C CA . LEU B 1 331 ? 129.334 169.594 116.144 1.00 84.97 252 LEU B CA 1
ATOM 4373 C C . LEU B 1 331 ? 128.424 170.213 115.090 1.00 85.95 252 LEU B C 1
ATOM 4374 O O . LEU B 1 331 ? 127.283 169.772 114.911 1.00 90.62 252 LEU B O 1
ATOM 4379 N N . LYS B 1 332 ? 128.907 171.241 114.388 1.00 89.76 253 LYS B N 1
ATOM 4380 C CA . LYS B 1 332 ? 128.129 171.824 113.301 1.00 92.55 253 LYS B CA 1
ATOM 4381 C C . LYS B 1 332 ? 127.908 170.813 112.185 1.00 94.40 253 LYS B C 1
ATOM 4382 O O . LYS B 1 332 ? 126.829 170.766 111.582 1.00 94.76 253 LYS B O 1
ATOM 4388 N N . SER B 1 333 ? 128.924 169.998 111.891 1.00 90.84 254 SER B N 1
ATOM 4389 C CA . SER B 1 333 ? 128.766 168.946 110.893 1.00 90.37 254 SER B CA 1
ATOM 4390 C C . SER B 1 333 ? 127.711 167.936 111.324 1.00 93.10 254 SER B C 1
ATOM 4391 O O . SER B 1 333 ? 126.907 167.478 110.504 1.00 94.40 254 SER B O 1
ATOM 4394 N N . LYS B 1 334 ? 127.698 167.577 112.607 1.00 93.53 255 LYS B N 1
ATOM 4395 C CA . LYS B 1 334 ? 126.695 166.655 113.126 1.00 92.22 255 LYS B CA 1
ATOM 4396 C C . LYS B 1 334 ? 125.393 167.346 113.512 1.00 90.46 255 LYS B C 1
ATOM 4397 O O . LYS B 1 334 ? 124.438 166.658 113.890 1.00 88.86 255 LYS B O 1
ATOM 4403 N N . GLU B 1 335 ? 125.334 168.677 113.426 1.00 95.95 256 GLU B N 1
ATOM 4404 C CA . GLU B 1 335 ? 124.123 169.449 113.715 1.00 93.59 256 GLU B CA 1
ATOM 4405 C C . GLU B 1 335 ? 123.612 169.182 115.131 1.00 96.05 256 GLU B C 1
ATOM 4406 O O . GLU B 1 335 ? 122.431 168.907 115.351 1.00 95.60 256 GLU B O 1
ATOM 4412 N N . ILE B 1 336 ? 124.519 169.270 116.100 1.00 96.82 257 ILE B N 1
ATOM 4413 C CA . ILE B 1 336 ? 124.198 169.101 117.512 1.00 93.60 257 ILE B CA 1
ATOM 4414 C C . ILE B 1 336 ? 124.509 170.406 118.228 1.00 94.82 257 ILE B C 1
ATOM 4415 O O . ILE B 1 336 ? 125.576 170.995 118.016 1.00 95.30 257 ILE B O 1
ATOM 4420 N N . ASN B 1 337 ? 123.574 170.862 119.061 1.00 89.16 258 ASN B N 1
ATOM 4421 C CA . ASN B 1 337 ? 123.771 172.100 119.804 1.00 88.23 258 ASN B CA 1
ATOM 4422 C C . ASN B 1 337 ? 125.006 171.995 120.689 1.00 87.12 258 ASN B C 1
ATOM 4423 O O . ASN B 1 337 ? 125.201 170.998 121.389 1.00 83.15 258 ASN B O 1
ATOM 4428 N N . MET B 1 338 ? 125.844 173.033 120.651 1.00 91.26 259 MET B N 1
ATOM 4429 C CA . MET B 1 338 ? 127.126 172.980 121.348 1.00 91.19 259 MET B CA 1
ATOM 4430 C C . MET B 1 338 ? 126.937 172.909 122.858 1.00 92.77 259 MET B C 1
ATOM 4431 O O . MET B 1 338 ? 127.523 172.051 123.528 1.00 94.86 259 MET B O 1
ATOM 4436 N N . TYR B 1 339 ? 126.119 173.805 123.414 1.00 88.95 260 TYR B N 1
ATOM 4437 C CA . TYR B 1 339 ? 125.904 173.812 124.858 1.00 89.80 260 TYR B CA 1
ATOM 4438 C C . TYR B 1 339 ? 125.204 172.541 125.319 1.00 89.46 260 TYR B C 1
ATOM 4439 O O . TYR B 1 339 ? 125.528 171.995 126.381 1.00 88.51 260 TYR B O 1
ATOM 4448 N N . THR B 1 340 ? 124.236 172.060 124.535 1.00 83.22 261 THR B N 1
ATOM 4449 C CA . THR B 1 340 ? 123.566 170.812 124.878 1.00 88.28 261 THR B CA 1
ATOM 4450 C C . THR B 1 340 ? 124.548 169.649 124.885 1.00 86.31 261 THR B C 1
ATOM 4451 O O . THR B 1 340 ? 124.521 168.812 125.794 1.00 86.08 261 THR B O 1
ATOM 4455 N N . PHE B 1 341 ? 125.433 169.587 123.887 1.00 74.70 262 PHE B N 1
ATOM 4456 C CA . PHE B 1 341 ? 126.435 168.528 123.865 1.00 73.56 262 PHE B CA 1
ATOM 4457 C C . PHE B 1 341 ? 127.372 168.636 125.059 1.00 69.33 262 PHE B C 1
ATOM 4458 O O . PHE B 1 341 ? 127.747 167.620 125.652 1.00 80.27 262 PHE B O 1
ATOM 4466 N N . CYS B 1 342 ? 127.780 169.856 125.412 1.00 71.27 263 CYS B N 1
ATOM 4467 C CA . CYS B 1 342 ? 128.685 170.032 126.543 1.00 78.18 263 CYS B CA 1
ATOM 4468 C C . CYS B 1 342 ? 128.042 169.556 127.839 1.00 79.57 263 CYS B C 1
ATOM 4469 O O . CYS B 1 342 ? 128.659 168.821 128.621 1.00 81.28 263 CYS B O 1
ATOM 4472 N N . ILE B 1 343 ? 126.796 169.965 128.080 1.00 72.48 264 ILE B N 1
ATOM 4473 C CA . ILE B 1 343 ? 126.107 169.563 129.302 1.00 72.73 264 ILE B CA 1
ATOM 4474 C C . ILE B 1 343 ? 125.888 168.056 129.317 1.00 70.91 264 ILE B C 1
ATOM 4475 O O . ILE B 1 343 ? 126.070 167.397 130.349 1.00 72.36 264 ILE B O 1
ATOM 4480 N N . PHE B 1 344 ? 125.505 167.486 128.172 1.00 64.97 265 PHE B N 1
ATOM 4481 C CA . PHE B 1 344 ? 125.308 166.045 128.075 1.00 65.56 265 PHE B CA 1
ATOM 4482 C C . PHE B 1 344 ? 126.594 165.291 128.384 1.00 60.39 265 PHE B C 1
ATOM 4483 O O . PHE B 1 344 ? 126.586 164.324 129.153 1.00 63.61 265 PHE B O 1
ATOM 4491 N N . THR B 1 345 ? 127.713 165.733 127.807 1.00 59.91 266 THR B N 1
ATOM 4492 C CA . THR B 1 345 ? 128.986 165.063 128.042 1.00 57.53 266 THR B CA 1
ATOM 4493 C C . THR B 1 345 ? 129.410 165.180 129.498 1.00 61.98 266 THR B C 1
ATOM 4494 O O . THR B 1 345 ? 129.874 164.202 130.094 1.00 71.11 266 THR B O 1
ATOM 4498 N N . ALA B 1 346 ? 129.255 166.365 130.092 1.00 64.11 267 ALA B N 1
ATOM 4499 C CA . ALA B 1 346 ? 129.647 166.545 131.487 1.00 64.00 267 ALA B CA 1
ATOM 4500 C C . ALA B 1 346 ? 128.812 165.666 132.410 1.00 60.06 267 ALA B C 1
ATOM 4501 O O . ALA B 1 346 ? 129.349 164.989 133.296 1.00 55.26 267 ALA B O 1
ATOM 4503 N N . VAL B 1 347 ? 127.492 165.654 132.208 1.00 58.26 268 VAL B N 1
ATOM 4504 C CA . VAL B 1 347 ? 126.619 164.857 133.062 1.00 50.07 268 VAL B CA 1
ATOM 4505 C C . VAL B 1 347 ? 126.905 163.372 132.887 1.00 53.19 268 VAL B C 1
ATOM 4506 O O . VAL B 1 347 ? 126.947 162.617 133.864 1.00 57.53 268 VAL B O 1
ATOM 4510 N N . SER B 1 348 ? 127.114 162.925 131.645 1.00 58.52 269 SER B N 1
ATOM 4511 C CA . SER B 1 348 ? 127.386 161.512 131.409 1.00 56.23 269 SER B CA 1
ATOM 4512 C C . SER B 1 348 ? 128.732 161.088 131.976 1.00 56.30 269 SER B C 1
ATOM 4513 O O . SER B 1 348 ? 128.855 159.977 132.504 1.00 63.18 269 SER B O 1
ATOM 4516 N N . SER B 1 349 ? 129.750 161.941 131.871 1.00 54.36 270 SER B N 1
ATOM 4517 C CA . SER B 1 349 ? 131.064 161.584 132.387 1.00 52.98 270 SER B CA 1
ATOM 4518 C C . SER B 1 349 ? 131.067 161.567 133.908 1.00 51.38 270 SER B C 1
ATOM 4519 O O . SER B 1 349 ? 131.635 160.660 134.526 1.00 57.34 270 SER B O 1
ATOM 4522 N N . PHE B 1 350 ? 130.438 162.564 134.535 1.00 44.08 271 PHE B N 1
ATOM 4523 C CA . PHE B 1 350 ? 130.388 162.573 135.992 1.00 49.79 271 PHE B CA 1
ATOM 4524 C C . PHE B 1 350 ? 129.538 161.427 136.524 1.00 53.89 271 PHE B C 1
ATOM 4525 O O . PHE B 1 350 ? 129.937 160.741 137.471 1.00 64.81 271 PHE B O 1
ATOM 4533 N N . ALA B 1 351 ? 128.369 161.197 135.930 1.00 50.24 272 ALA B N 1
ATOM 4534 C CA . ALA B 1 351 ? 127.506 160.112 136.377 1.00 48.41 272 ALA B CA 1
ATOM 4535 C C . ALA B 1 351 ? 128.003 158.744 135.936 1.00 46.48 272 ALA B C 1
ATOM 4536 O O . ALA B 1 351 ? 127.368 157.738 136.271 1.00 49.42 272 ALA B O 1
ATOM 4538 N N . ASN B 1 352 ? 129.107 158.687 135.189 1.00 52.39 273 ASN B N 1
ATOM 4539 C CA . ASN B 1 352 ? 129.685 157.435 134.705 1.00 51.12 273 ASN B CA 1
ATOM 4540 C C . ASN B 1 352 ? 128.695 156.647 133.856 1.00 56.14 273 ASN B C 1
ATOM 4541 O O . ASN B 1 352 ? 128.731 155.415 133.824 1.00 60.23 273 ASN B O 1
ATOM 4546 N N . CYS B 1 353 ? 127.801 157.352 133.161 1.00 54.65 274 CYS B N 1
ATOM 4547 C CA . CYS B 1 353 ? 126.840 156.671 132.301 1.00 57.34 274 CYS B CA 1
ATOM 4548 C C . CYS B 1 353 ? 127.519 156.120 131.055 1.00 59.43 274 CYS B C 1
ATOM 4549 O O . CYS B 1 353 ? 127.596 154.901 130.870 1.00 54.77 274 CYS B O 1
ATOM 4552 N N . GLY B 1 354 ? 128.055 157.001 130.210 1.00 57.38 275 GLY B N 1
ATOM 4553 C CA . GLY B 1 354 ? 128.757 156.599 129.010 1.00 56.98 275 GLY B CA 1
ATOM 4554 C C . GLY B 1 354 ? 128.130 157.049 127.708 1.00 57.36 275 GLY B C 1
ATOM 4555 O O . GLY B 1 354 ? 128.661 156.716 126.641 1.00 56.80 275 GLY B O 1
ATOM 4556 N N . PHE B 1 355 ? 127.028 157.786 127.755 1.00 62.14 276 PHE B N 1
ATOM 4557 C CA . PHE B 1 355 ? 126.365 158.248 126.546 1.00 54.91 276 PHE B CA 1
ATOM 4558 C C . PHE B 1 355 ? 126.909 159.604 126.113 1.00 62.18 276 PHE B C 1
ATOM 4559 O O . PHE B 1 355 ? 127.377 160.403 126.925 1.00 73.43 276 PHE B O 1
ATOM 4567 N N . THR B 1 356 ? 126.843 159.853 124.808 1.00 74.16 277 THR B N 1
ATOM 4568 C CA . THR B 1 356 ? 127.188 161.140 124.224 1.00 78.53 277 THR B CA 1
ATOM 4569 C C . THR B 1 356 ? 126.283 161.370 123.025 1.00 73.33 277 THR B C 1
ATOM 4570 O O . THR B 1 356 ? 125.845 160.403 122.393 1.00 78.90 277 THR B O 1
ATOM 4574 N N . PRO B 1 357 ? 125.978 162.627 122.693 1.00 59.99 278 PRO B N 1
ATOM 4575 C CA . PRO B 1 357 ? 125.106 162.882 121.536 1.00 67.69 278 PRO B CA 1
ATOM 4576 C C . PRO B 1 357 ? 125.653 162.336 120.230 1.00 72.59 278 PRO B C 1
ATOM 4577 O O . PRO B 1 357 ? 124.867 161.973 119.346 1.00 74.67 278 PRO B O 1
ATOM 4581 N N . LEU B 1 358 ? 126.973 162.276 120.072 1.00 75.27 279 LEU B N 1
ATOM 4582 C CA . LEU B 1 358 ? 127.552 161.661 118.886 1.00 72.37 279 LEU B CA 1
ATOM 4583 C C . LEU B 1 358 ? 127.223 160.175 118.857 1.00 77.76 279 LEU B C 1
ATOM 4584 O O . LEU B 1 358 ? 127.318 159.485 119.876 1.00 73.42 279 LEU B O 1
ATOM 4589 N N . ASN B 1 359 ? 126.826 159.682 117.681 1.00 92.37 280 ASN B N 1
ATOM 4590 C CA . ASN B 1 359 ? 126.475 158.271 117.557 1.00 90.30 280 ASN B CA 1
ATOM 4591 C C . ASN B 1 359 ? 127.684 157.378 117.802 1.00 85.61 280 ASN B C 1
ATOM 4592 O O . ASN B 1 359 ? 127.563 156.310 118.413 1.00 85.24 280 ASN B O 1
ATOM 4597 N N . SER B 1 360 ? 128.859 157.798 117.335 1.00 74.75 281 SER B N 1
ATOM 4598 C CA . SER B 1 360 ? 130.088 157.039 117.513 1.00 75.02 281 SER B CA 1
ATOM 4599 C C . SER B 1 360 ? 130.745 157.295 118.864 1.00 73.14 281 SER B C 1
ATOM 4600 O O . SER B 1 360 ? 131.929 156.985 119.034 1.00 77.04 281 SER B O 1
ATOM 4603 N N . ASN B 1 361 ? 130.000 157.844 119.822 1.00 77.18 282 ASN B N 1
ATOM 4604 C CA . ASN B 1 361 ? 130.495 158.164 121.168 1.00 82.38 282 ASN B CA 1
ATOM 4605 C C . ASN B 1 361 ? 131.666 159.132 121.015 1.00 85.15 282 ASN B C 1
ATOM 4606 O O . ASN B 1 361 ? 131.555 160.100 120.245 1.00 90.67 282 ASN B O 1
ATOM 4611 N N . MET B 1 362 ? 132.784 158.927 121.704 1.00 73.74 283 MET B N 1
ATOM 4612 C CA . MET B 1 362 ? 133.906 159.853 121.661 1.00 71.34 283 MET B CA 1
ATOM 4613 C C . MET B 1 362 ? 134.892 159.545 120.542 1.00 74.84 283 MET B C 1
ATOM 4614 O O . MET B 1 362 ? 135.972 160.143 120.511 1.00 79.17 283 MET B O 1
ATOM 4619 N N . GLN B 1 363 ? 134.553 158.627 119.640 1.00 75.36 284 GLN B N 1
ATOM 4620 C CA . GLN B 1 363 ? 135.437 158.308 118.522 1.00 73.25 284 GLN B CA 1
ATOM 4621 C C . GLN B 1 363 ? 135.854 159.522 117.697 1.00 76.19 284 GLN B C 1
ATOM 4622 O O . GLN B 1 363 ? 137.046 159.617 117.362 1.00 80.27 284 GLN B O 1
ATOM 4628 N N . PRO B 1 364 ? 134.971 160.458 117.330 1.00 77.24 285 PRO B N 1
ATOM 4629 C CA . PRO B 1 364 ? 135.443 161.637 116.585 1.00 78.46 285 PRO B CA 1
ATOM 4630 C C . PRO B 1 364 ? 136.422 162.497 117.362 1.00 80.80 285 PRO B C 1
ATOM 4631 O O . PRO B 1 364 ? 137.175 163.260 116.746 1.00 77.13 285 PRO B O 1
ATOM 4635 N N . PHE B 1 365 ? 136.439 162.401 118.690 1.00 85.28 286 PHE B N 1
ATOM 4636 C CA . PHE B 1 365 ? 137.296 163.228 119.526 1.00 79.60 286 PHE B CA 1
ATOM 4637 C C . PHE B 1 365 ? 138.526 162.488 120.032 1.00 76.91 286 PHE B C 1
ATOM 4638 O O . PHE B 1 365 ? 139.194 162.979 120.947 1.00 81.68 286 PHE B O 1
ATOM 4646 N N . ARG B 1 366 ? 138.839 161.320 119.467 1.00 78.58 287 ARG B N 1
ATOM 4647 C CA . ARG B 1 366 ? 140.016 160.583 119.914 1.00 81.08 287 ARG B CA 1
ATOM 4648 C C . ARG B 1 366 ? 141.300 161.357 119.643 1.00 84.83 287 ARG B C 1
ATOM 4649 O O . ARG B 1 366 ? 142.291 161.182 120.360 1.00 91.19 287 ARG B O 1
ATOM 4657 N N . LYS B 1 367 ? 141.305 162.214 118.622 1.00 82.48 288 LYS B N 1
ATOM 4658 C CA . LYS B 1 367 ? 142.482 163.019 118.324 1.00 83.94 288 LYS B CA 1
ATOM 4659 C C . LYS B 1 367 ? 142.651 164.189 119.282 1.00 87.38 288 LYS B C 1
ATOM 4660 O O . LYS B 1 367 ? 143.763 164.713 119.408 1.00 90.89 288 LYS B O 1
ATOM 4666 N N . ASN B 1 368 ? 141.582 164.607 119.958 1.00 83.26 289 ASN B N 1
ATOM 4667 C CA . ASN B 1 368 ? 141.632 165.741 120.880 1.00 83.36 289 ASN B CA 1
ATOM 4668 C C . ASN B 1 368 ? 142.001 165.216 122.261 1.00 81.30 289 ASN B C 1
ATOM 4669 O O . ASN B 1 368 ? 141.141 164.868 123.069 1.00 81.42 289 ASN B O 1
ATOM 4674 N N . TRP B 1 369 ? 143.307 165.162 122.535 1.00 85.25 290 TRP B N 1
ATOM 4675 C CA . TRP B 1 369 ? 143.772 164.631 123.811 1.00 84.96 290 TRP B CA 1
ATOM 4676 C C . TRP B 1 369 ? 143.470 165.579 124.965 1.00 82.44 290 TRP B C 1
ATOM 4677 O O . TRP B 1 369 ? 143.333 165.134 126.110 1.00 82.04 290 TRP B O 1
ATOM 4688 N N . VAL B 1 370 ? 143.367 166.881 124.689 1.00 80.45 291 VAL B N 1
ATOM 4689 C CA . VAL B 1 370 ? 143.054 167.841 125.744 1.00 82.49 291 VAL B CA 1
ATOM 4690 C C . VAL B 1 370 ? 141.667 167.573 126.314 1.00 84.17 291 VAL B C 1
ATOM 4691 O O . VAL B 1 370 ? 141.464 167.604 127.534 1.00 79.94 291 VAL B O 1
ATOM 4695 N N . LEU B 1 371 ? 140.690 167.305 125.444 1.00 77.91 292 LEU B N 1
ATOM 4696 C CA . LEU B 1 371 ? 139.347 166.995 125.922 1.00 67.94 292 LEU B CA 1
ATOM 4697 C C . LEU B 1 371 ? 139.336 165.718 126.751 1.00 72.72 292 LEU B C 1
ATOM 4698 O O . LEU B 1 371 ? 138.645 165.640 127.771 1.00 80.45 292 LEU B O 1
ATOM 4703 N N . LEU B 1 372 ? 140.082 164.700 126.320 1.00 66.03 293 LEU B N 1
ATOM 4704 C CA . LEU B 1 372 ? 140.129 163.457 127.083 1.00 62.94 293 LEU B CA 1
ATOM 4705 C C . LEU B 1 372 ? 140.756 163.676 128.454 1.00 60.23 293 LEU B C 1
ATOM 4706 O O . LEU B 1 372 ? 140.275 163.137 129.458 1.00 60.90 293 LEU B O 1
ATOM 4711 N N . LEU B 1 373 ? 141.830 164.466 128.518 1.00 59.88 294 LEU B N 1
ATOM 4712 C CA . LEU B 1 373 ? 142.465 164.737 129.803 1.00 61.05 294 LEU B CA 1
ATOM 4713 C C . LEU B 1 373 ? 141.594 165.616 130.691 1.00 67.10 294 LEU B C 1
ATOM 4714 O O . LEU B 1 373 ? 141.713 165.559 131.919 1.00 72.03 294 LEU B O 1
ATOM 4719 N N . LEU B 1 374 ? 140.736 166.446 130.097 1.00 62.06 295 LEU B N 1
ATOM 4720 C CA . LEU B 1 374 ? 139.813 167.260 130.879 1.00 62.07 295 LEU B CA 1
ATOM 4721 C C . LEU B 1 374 ? 138.575 166.487 131.312 1.00 63.68 295 LEU B C 1
ATOM 4722 O O . LEU B 1 374 ? 137.925 166.875 132.288 1.00 67.75 295 LEU B O 1
ATOM 4727 N N . VAL B 1 375 ? 138.236 165.411 130.604 1.00 57.05 296 VAL B N 1
ATOM 4728 C CA . VAL B 1 375 ? 137.073 164.600 130.947 1.00 52.27 296 VAL B CA 1
ATOM 4729 C C . VAL B 1 375 ? 137.417 163.470 131.914 1.00 60.01 296 VAL B C 1
ATOM 4730 O O . VAL B 1 375 ? 136.561 163.081 132.723 1.00 73.77 296 VAL B O 1
ATOM 4734 N N . ILE B 1 376 ? 138.653 162.961 131.879 1.00 60.07 297 ILE B N 1
ATOM 4735 C CA . ILE B 1 376 ? 139.036 161.872 132.784 1.00 59.23 297 ILE B CA 1
ATOM 4736 C C . ILE B 1 376 ? 138.756 162.197 134.246 1.00 60.76 297 ILE B C 1
ATOM 4737 O O . ILE B 1 376 ? 138.208 161.331 134.952 1.00 61.43 297 ILE B O 1
ATOM 4742 N N . PRO B 1 377 ? 139.100 163.380 134.776 1.00 51.00 298 PRO B N 1
ATOM 4743 C CA . PRO B 1 377 ? 138.749 163.662 136.178 1.00 50.87 298 PRO B CA 1
ATOM 4744 C C . PRO B 1 377 ? 137.256 163.612 136.452 1.00 60.35 298 PRO B C 1
ATOM 4745 O O . PRO B 1 377 ? 136.850 163.222 137.552 1.00 72.78 298 PRO B O 1
ATOM 4749 N N . GLN B 1 378 ? 136.425 164.002 135.483 1.00 51.14 299 GLN B N 1
ATOM 4750 C CA . GLN B 1 378 ? 134.981 163.943 135.689 1.00 46.43 299 GLN B CA 1
ATOM 4751 C C . GLN B 1 378 ? 134.514 162.509 135.891 1.00 47.04 299 GLN B C 1
ATOM 4752 O O . GLN B 1 378 ? 133.663 162.239 136.746 1.00 59.11 299 GLN B O 1
ATOM 4758 N N . ILE B 1 379 ? 135.055 161.574 135.108 1.00 46.35 300 ILE B N 1
ATOM 4759 C CA . ILE B 1 379 ? 134.737 160.165 135.310 1.00 51.18 300 ILE B CA 1
ATOM 4760 C C . ILE B 1 379 ? 135.301 159.678 136.637 1.00 55.48 300 ILE B C 1
ATOM 4761 O O . ILE B 1 379 ? 134.644 158.930 137.371 1.00 58.33 300 ILE B O 1
ATOM 4766 N N . LEU B 1 380 ? 136.519 160.101 136.973 1.00 52.79 301 LEU B N 1
ATOM 4767 C CA . LEU B 1 380 ? 137.151 159.688 138.217 1.00 49.56 301 LEU B CA 1
ATOM 4768 C C . LEU B 1 380 ? 136.602 160.417 139.435 1.00 53.49 301 LEU B C 1
ATOM 4769 O O . LEU B 1 380 ? 137.020 160.115 140.555 1.00 59.04 301 LEU B O 1
ATOM 4774 N N . ALA B 1 381 ? 135.702 161.383 139.251 1.00 46.11 302 ALA B N 1
ATOM 4775 C CA . ALA B 1 381 ? 135.022 162.034 140.362 1.00 36.48 302 ALA B CA 1
ATOM 4776 C C . ALA B 1 381 ? 133.565 161.600 140.469 1.00 47.58 302 ALA B C 1
ATOM 4777 O O . ALA B 1 381 ? 132.780 162.240 141.173 1.00 58.03 302 ALA B O 1
ATOM 4779 N N . GLY B 1 382 ? 133.191 160.526 139.781 1.00 47.13 303 GLY B N 1
ATOM 4780 C CA . GLY B 1 382 ? 131.823 160.051 139.796 1.00 39.84 303 GLY B CA 1
ATOM 4781 C C . GLY B 1 382 ? 131.627 158.841 140.681 1.00 52.20 303 GLY B C 1
ATOM 4782 O O . GLY B 1 382 ? 131.522 158.974 141.902 1.00 74.69 303 GLY B O 1
ATOM 4783 N N . ASN B 1 383 ? 131.562 157.654 140.080 1.00 62.37 304 ASN B N 1
ATOM 4784 C CA . ASN B 1 383 ? 131.468 156.433 140.872 1.00 73.49 304 ASN B CA 1
ATOM 4785 C C . ASN B 1 383 ? 132.839 156.008 141.382 1.00 71.57 304 ASN B C 1
ATOM 4786 O O . ASN B 1 383 ? 133.032 155.820 142.588 1.00 68.47 304 ASN B O 1
ATOM 4791 N N . THR B 1 384 ? 133.800 155.851 140.477 1.00 68.32 305 THR B N 1
ATOM 4792 C CA . THR B 1 384 ? 135.154 155.500 140.870 1.00 71.11 305 THR B CA 1
ATOM 4793 C C . THR B 1 384 ? 135.843 156.697 141.520 1.00 70.50 305 THR B C 1
ATOM 4794 O O . THR B 1 384 ? 135.612 157.852 141.154 1.00 79.40 305 THR B O 1
ATOM 4798 N N . LEU B 1 385 ? 136.697 156.405 142.505 1.00 49.64 306 LEU B N 1
ATOM 4799 C CA . LEU B 1 385 ? 137.384 157.433 143.295 1.00 58.37 306 LEU B CA 1
ATOM 4800 C C . LEU B 1 385 ? 136.410 158.450 143.879 1.00 56.35 306 LEU B C 1
ATOM 4801 O O . LEU B 1 385 ? 136.728 159.634 144.001 1.00 53.82 306 LEU B O 1
ATOM 4806 N N . PHE B 1 386 ? 135.211 158.002 144.243 1.00 58.81 307 PHE B N 1
ATOM 4807 C CA . PHE B 1 386 ? 134.284 158.909 144.905 1.00 61.04 307 PHE B CA 1
ATOM 4808 C C . PHE B 1 386 ? 134.581 158.997 146.395 1.00 78.05 307 PHE B C 1
ATOM 4809 O O . PHE B 1 386 ? 134.582 160.092 146.967 1.00 82.96 307 PHE B O 1
ATOM 4817 N N . SER B 1 387 ? 134.839 157.857 147.036 1.00 76.44 308 SER B N 1
ATOM 4818 C CA . SER B 1 387 ? 135.167 157.867 148.460 1.00 70.70 308 SER B CA 1
ATOM 4819 C C . SER B 1 387 ? 136.456 158.619 148.774 1.00 63.62 308 SER B C 1
ATOM 4820 O O . SER B 1 387 ? 136.441 159.449 149.700 1.00 64.28 308 SER B O 1
ATOM 4823 N N . PRO B 1 388 ? 137.583 158.404 148.081 1.00 53.03 309 PRO B N 1
ATOM 4824 C CA . PRO B 1 388 ? 138.780 159.186 148.433 1.00 64.07 309 PRO B CA 1
ATOM 4825 C C . PRO B 1 388 ? 138.640 160.666 148.131 1.00 73.43 309 PRO B C 1
ATOM 4826 O O . PRO B 1 388 ? 139.143 161.497 148.894 1.00 78.94 309 PRO B O 1
ATOM 4830 N N . LEU B 1 389 ? 137.970 161.023 147.034 1.00 71.19 310 LEU B N 1
ATOM 4831 C CA . LEU B 1 389 ? 137.769 162.435 146.728 1.00 61.70 310 LEU B CA 1
ATOM 4832 C C . LEU B 1 389 ? 136.874 163.101 147.764 1.00 67.35 310 LEU B C 1
ATOM 4833 O O . LEU B 1 389 ? 137.140 164.231 148.187 1.00 70.43 310 LEU B O 1
ATOM 4838 N N . LEU B 1 390 ? 135.810 162.415 148.188 1.00 76.34 311 LEU B N 1
ATOM 4839 C CA . LEU B 1 390 ? 134.955 162.952 149.240 1.00 70.42 311 LEU B CA 1
ATOM 4840 C C . LEU B 1 390 ? 135.720 163.087 150.549 1.00 72.03 311 LEU B C 1
ATOM 4841 O O . LEU B 1 390 ? 135.548 164.069 151.281 1.00 73.46 311 LEU B O 1
ATOM 4846 N N . ARG B 1 391 ? 136.571 162.107 150.861 1.00 79.88 312 ARG B N 1
ATOM 4847 C CA . ARG B 1 391 ? 137.385 162.187 152.068 1.00 79.59 312 ARG B CA 1
ATOM 4848 C C . ARG B 1 391 ? 138.335 163.376 152.011 1.00 84.76 312 ARG B C 1
ATOM 4849 O O . ARG B 1 391 ? 138.496 164.098 153.001 1.00 90.35 312 ARG B O 1
ATOM 4857 N N . LEU B 1 392 ? 138.966 163.600 150.856 1.00 85.32 313 LEU B N 1
ATOM 4858 C CA . LEU B 1 392 ? 139.856 164.746 150.704 1.00 86.78 313 LEU B CA 1
ATOM 4859 C C . LEU B 1 392 ? 139.092 166.058 150.819 1.00 88.47 313 LEU B C 1
ATOM 4860 O O . LEU B 1 392 ? 139.594 167.027 151.401 1.00 92.74 313 LEU B O 1
ATOM 4865 N N . CYS B 1 393 ? 137.883 166.113 150.257 1.00 81.42 314 CYS B N 1
ATOM 4866 C CA . CYS B 1 393 ? 137.064 167.318 150.358 1.00 82.95 314 CYS B CA 1
ATOM 4867 C C . CYS B 1 393 ? 136.701 167.610 151.810 1.00 83.48 314 CYS B C 1
ATOM 4868 O O . CYS B 1 393 ? 136.790 168.756 152.272 1.00 79.93 314 CYS B O 1
ATOM 4871 N N . VAL B 1 394 ? 136.300 166.576 152.551 1.00 87.15 315 VAL B N 1
ATOM 4872 C CA . VAL B 1 394 ? 136.008 166.746 153.971 1.00 87.09 315 VAL B CA 1
ATOM 4873 C C . VAL B 1 394 ? 137.255 167.205 154.714 1.00 89.20 315 VAL B C 1
ATOM 4874 O O . VAL B 1 394 ? 137.190 168.076 155.590 1.00 97.99 315 VAL B O 1
ATOM 4878 N N . TRP B 1 395 ? 138.412 166.637 154.366 1.00 87.95 316 TRP B N 1
ATOM 4879 C CA . TRP B 1 395 ? 139.654 167.002 155.036 1.00 88.05 316 TRP B CA 1
ATOM 4880 C C . TRP B 1 395 ? 140.005 168.467 154.808 1.00 92.79 316 TRP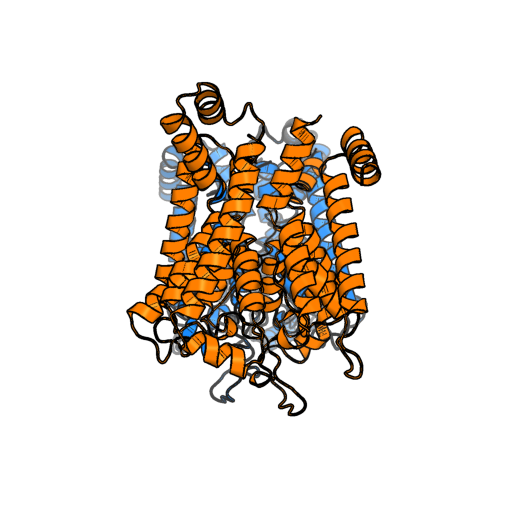 B C 1
ATOM 4881 O O . TRP B 1 395 ? 140.378 169.175 155.752 1.00 94.54 316 TRP B O 1
ATOM 4892 N N . VAL B 1 396 ? 139.893 168.946 153.566 1.00 91.46 317 VAL B N 1
ATOM 4893 C CA . VAL B 1 396 ? 140.258 170.335 153.300 1.00 94.13 317 VAL B CA 1
ATOM 4894 C C . VAL B 1 396 ? 139.250 171.278 153.946 1.00 93.72 317 VAL B C 1
ATOM 4895 O O . VAL B 1 396 ? 139.625 172.331 154.478 1.00 94.00 317 VAL B O 1
ATOM 4899 N N . LEU B 1 397 ? 137.961 170.918 153.929 1.00 90.13 318 LEU B N 1
ATOM 4900 C CA . LEU B 1 397 ? 136.974 171.748 154.614 1.00 91.82 318 LEU B CA 1
ATOM 4901 C C . LEU B 1 397 ? 137.268 171.835 156.105 1.00 90.29 318 LEU B C 1
ATOM 4902 O O . LEU B 1 397 ? 137.190 172.917 156.699 1.00 94.00 318 LEU B O 1
ATOM 4907 N N . GLY B 1 398 ? 137.612 170.707 156.728 1.00 91.20 319 GLY B N 1
ATOM 4908 C CA . GLY B 1 398 ? 137.939 170.730 158.143 1.00 92.35 319 GLY B CA 1
ATOM 4909 C C . GLY B 1 398 ? 139.184 171.541 158.441 1.00 93.35 319 GLY B C 1
ATOM 4910 O O . GLY B 1 398 ? 139.241 172.266 159.437 1.00 94.04 319 GLY B O 1
ATOM 4911 N N . LYS B 1 399 ? 140.202 171.425 157.587 1.00 91.85 320 LYS B N 1
ATOM 4912 C CA . LYS B 1 399 ? 141.436 172.171 157.804 1.00 93.64 320 LYS B CA 1
ATOM 4913 C C . LYS B 1 399 ? 141.204 173.672 157.680 1.00 94.54 320 LYS B C 1
ATOM 4914 O O . LYS B 1 399 ? 141.682 174.455 158.508 1.00 92.95 320 LYS B O 1
ATOM 4920 N N . VAL B 1 400 ? 140.471 174.097 156.647 1.00 96.82 321 VAL B N 1
ATOM 4921 C CA . VAL B 1 400 ? 140.268 175.528 156.434 1.00 98.47 321 VAL B CA 1
ATOM 4922 C C . VAL B 1 400 ? 139.326 176.103 157.489 1.00 101.86 321 VAL B C 1
ATOM 4923 O O . VAL B 1 400 ? 139.561 177.194 158.021 1.00 100.34 321 VAL B O 1
ATOM 4927 N N . SER B 1 401 ? 138.249 175.382 157.812 1.00 104.68 322 SER B N 1
ATOM 4928 C CA . SER B 1 401 ? 137.273 175.901 158.763 1.00 98.71 322 SER B CA 1
ATOM 4929 C C . SER B 1 401 ? 137.758 175.774 160.201 1.00 96.78 322 SER B C 1
ATOM 4930 O O . SER B 1 401 ? 137.535 176.676 161.016 1.00 97.20 322 SER B O 1
ATOM 4933 N N . GLY B 1 402 ? 138.418 174.667 160.532 1.00 100.21 323 GLY B N 1
ATOM 4934 C CA . GLY B 1 402 ? 138.815 174.399 161.896 1.00 102.73 323 GLY B CA 1
ATOM 4935 C C . GLY B 1 402 ? 137.725 173.828 162.775 1.00 105.50 323 GLY B C 1
ATOM 4936 O O . GLY B 1 402 ? 137.972 173.595 163.965 1.00 103.79 323 GLY B O 1
ATOM 4937 N N . LYS B 1 403 ? 136.531 173.599 162.233 1.00 110.11 324 LYS B N 1
ATOM 4938 C CA . LYS B 1 403 ? 135.435 173.050 163.020 1.00 108.66 324 LYS B CA 1
ATOM 4939 C C . LYS B 1 403 ? 135.720 171.595 163.374 1.00 110.89 324 LYS B C 1
ATOM 4940 O O . LYS B 1 403 ? 136.138 170.807 162.520 1.00 108.52 324 LYS B O 1
ATOM 4946 N N . ALA B 1 404 ? 135.496 171.241 164.641 1.00 112.33 325 ALA B N 1
ATOM 4947 C CA . ALA B 1 404 ? 135.764 169.883 165.100 1.00 108.07 325 ALA B CA 1
ATOM 4948 C C . ALA B 1 404 ? 134.797 168.863 164.512 1.00 107.83 325 ALA B C 1
ATOM 4949 O O . ALA B 1 404 ? 135.117 167.670 164.491 1.00 107.60 325 ALA B O 1
ATOM 4951 N N . GLU B 1 405 ? 133.625 169.301 164.044 1.00 107.23 326 GLU B N 1
ATOM 4952 C CA . GLU B 1 405 ? 132.662 168.368 163.468 1.00 106.72 326 GLU B CA 1
ATOM 4953 C C . GLU B 1 405 ? 133.214 167.706 162.212 1.00 107.91 326 GLU B C 1
ATOM 4954 O O . GLU B 1 405 ? 133.013 166.505 161.993 1.00 108.95 326 GLU B O 1
ATOM 4960 N N . TYR B 1 406 ? 133.906 168.476 161.369 1.00 100.85 327 TYR B N 1
ATOM 4961 C CA . TYR B 1 406 ? 134.470 167.908 160.149 1.00 99.73 327 TYR B CA 1
ATOM 4962 C C . TYR B 1 406 ? 135.530 166.860 160.468 1.00 99.69 327 TYR B C 1
ATOM 4963 O O . TYR B 1 406 ? 135.568 165.797 159.839 1.00 100.84 327 TYR B O 1
ATOM 4972 N N . ALA B 1 407 ? 136.393 167.136 161.448 1.00 99.27 328 ALA B N 1
ATOM 4973 C CA . ALA B 1 407 ? 137.394 166.151 161.849 1.00 98.57 328 ALA B CA 1
ATOM 4974 C C . ALA B 1 407 ? 136.740 164.917 162.460 1.00 100.79 328 ALA B C 1
ATOM 4975 O O . ALA B 1 407 ? 137.198 163.788 162.241 1.00 99.21 328 ALA B O 1
ATOM 4977 N N . TYR B 1 408 ? 135.672 165.116 163.238 1.00 107.62 329 TYR B N 1
ATOM 4978 C CA . TYR B 1 408 ? 134.942 163.992 163.814 1.00 106.34 329 TYR B CA 1
ATOM 4979 C C . TYR B 1 408 ? 134.357 163.104 162.724 1.00 105.60 329 TYR B C 1
ATOM 4980 O O . TYR B 1 408 ? 134.421 161.872 162.812 1.00 101.90 329 TYR B O 1
ATOM 4989 N N . ILE B 1 409 ? 133.780 163.717 161.689 1.00 100.60 330 ILE B N 1
ATOM 4990 C CA . ILE B 1 409 ? 133.274 162.956 160.550 1.00 98.51 330 ILE B CA 1
ATOM 4991 C C . ILE B 1 409 ? 134.418 162.241 159.840 1.00 102.24 330 ILE B C 1
ATOM 4992 O O . ILE B 1 409 ? 134.289 161.083 159.426 1.00 101.18 330 ILE B O 1
ATOM 4997 N N . LEU B 1 410 ? 135.558 162.921 159.701 1.00 104.76 331 LEU B N 1
ATOM 4998 C CA . LEU B 1 410 ? 136.702 162.354 158.993 1.00 101.57 331 LEU B CA 1
ATOM 4999 C C . LEU B 1 410 ? 137.222 161.100 159.685 1.00 99.56 331 LEU B C 1
ATOM 5000 O O . LEU B 1 410 ? 137.487 160.081 159.035 1.00 97.06 331 LEU B O 1
ATOM 5005 N N . GLN B 1 411 ? 137.381 161.156 161.003 1.00 105.44 332 GLN B N 1
ATOM 5006 C CA . GLN B 1 411 ? 138.037 160.074 161.723 1.00 105.30 332 GLN B CA 1
ATOM 5007 C C . GLN B 1 411 ? 137.042 159.028 162.219 1.00 103.17 332 GLN B C 1
ATOM 5008 O O . GLN B 1 411 ? 137.450 157.901 162.515 1.00 103.43 332 GLN B O 1
ATOM 5014 N N . HIS B 1 412 ? 135.749 159.355 162.261 1.00 102.33 333 HIS B N 1
ATOM 5015 C CA . HIS B 1 412 ? 134.671 158.378 162.428 1.00 104.57 333 HIS B CA 1
ATOM 5016 C C . HIS B 1 412 ? 133.867 158.248 161.136 1.00 107.28 333 HIS B C 1
ATOM 5017 O O . HIS B 1 412 ? 132.771 158.808 161.011 1.00 110.59 333 HIS B O 1
ATOM 5024 N N . PRO B 1 413 ? 134.389 157.517 160.147 1.00 100.99 334 PRO B N 1
ATOM 5025 C CA . PRO B 1 413 ? 133.622 157.329 158.905 1.00 99.97 334 PRO B CA 1
ATOM 5026 C C . PRO B 1 413 ? 132.437 156.396 159.070 1.00 98.40 334 PRO B C 1
ATOM 5027 O O . PRO B 1 413 ? 131.436 156.533 158.355 1.00 96.43 334 PRO B O 1
ATOM 5031 N N . GLY B 1 414 ? 132.527 155.433 159.988 1.00 102.68 335 GLY B N 1
ATOM 5032 C CA . GLY B 1 414 ? 131.449 154.474 160.149 1.00 104.92 335 GLY B CA 1
ATOM 5033 C C . GLY B 1 414 ? 130.289 154.996 160.969 1.00 107.77 335 GLY B C 1
ATOM 5034 O O . GLY B 1 414 ? 129.168 154.493 160.850 1.00 107.80 335 GLY B O 1
ATOM 5035 N N . GLU B 1 415 ? 130.534 156.001 161.813 1.00 107.07 336 GLU B N 1
ATOM 5036 C CA . GLU B 1 415 ? 129.472 156.519 162.671 1.00 105.90 336 GLU B CA 1
ATOM 5037 C C . GLU B 1 415 ? 128.373 157.188 161.855 1.00 103.87 336 GLU B C 1
ATOM 5038 O O . GLU B 1 415 ? 127.184 157.027 162.153 1.00 103.09 336 GLU B O 1
ATOM 5044 N N . THR B 1 416 ? 128.748 157.944 160.820 1.00 97.87 337 THR B N 1
ATOM 5045 C CA . THR B 1 416 ? 127.752 158.630 160.006 1.00 100.10 337 THR B CA 1
ATOM 5046 C C . THR B 1 416 ? 126.963 157.674 159.122 1.00 102.40 337 THR B C 1
ATOM 5047 O O . THR B 1 416 ? 125.894 158.049 158.628 1.00 101.25 337 THR B O 1
ATOM 5051 N N . GLY B 1 417 ? 127.461 156.459 158.907 1.00 96.22 338 GLY B N 1
ATOM 5052 C CA . GLY B 1 417 ? 126.745 155.463 158.140 1.00 93.30 338 GLY B CA 1
ATOM 5053 C C . GLY B 1 417 ? 126.832 155.605 156.637 1.00 94.70 338 GLY B C 1
ATOM 5054 O O . GLY B 1 417 ? 126.187 154.827 155.924 1.00 92.32 338 GLY B O 1
ATOM 5055 N N . TYR B 1 418 ? 127.599 156.564 156.128 1.00 85.20 339 TYR B N 1
ATOM 5056 C CA . TYR B 1 418 ? 127.710 156.734 154.686 1.00 86.56 339 TYR B CA 1
ATOM 5057 C C . TYR B 1 418 ? 128.495 155.583 154.071 1.00 83.50 339 TYR B C 1
ATOM 5058 O O . TYR B 1 418 ? 129.555 155.198 154.574 1.00 83.70 339 TYR B O 1
ATOM 5067 N N . LYS B 1 419 ? 127.959 155.026 152.984 1.00 76.25 340 LYS B N 1
ATOM 5068 C CA . LYS B 1 419 ? 128.628 153.919 152.310 1.00 73.88 340 LYS B CA 1
ATOM 5069 C C . LYS B 1 419 ? 129.934 154.366 151.669 1.00 79.85 340 LYS B C 1
ATOM 5070 O O . LYS B 1 419 ? 130.936 153.643 151.718 1.00 89.97 340 LYS B O 1
ATOM 5076 N N . HIS B 1 420 ? 129.945 155.553 151.062 1.00 73.33 341 HIS B N 1
ATOM 5077 C CA . HIS B 1 420 ? 131.084 156.031 150.289 1.00 73.62 341 HIS B CA 1
ATOM 5078 C C . HIS B 1 420 ? 131.999 156.942 151.098 1.00 71.05 341 HIS B C 1
ATOM 5079 O O . HIS B 1 420 ? 132.648 157.829 150.534 1.00 76.29 341 HIS B O 1
ATOM 5086 N N . LEU B 1 421 ? 132.062 156.747 152.413 1.00 71.65 342 LEU B N 1
ATOM 5087 C CA . LEU B 1 421 ? 132.981 157.480 153.281 1.00 74.56 342 LEU B CA 1
ATOM 5088 C C . LEU B 1 421 ? 133.644 156.457 154.195 1.00 78.54 342 LEU B C 1
ATOM 5089 O O . LEU B 1 421 ? 133.049 156.023 155.186 1.00 81.79 342 LEU B O 1
ATOM 5094 N N . HIS B 1 422 ? 134.869 156.070 153.863 1.00 78.50 343 HIS B N 1
ATOM 5095 C CA . HIS B 1 422 ? 135.575 155.006 154.556 1.00 78.60 343 HIS B CA 1
ATOM 5096 C C . HIS B 1 422 ? 136.732 155.574 155.373 1.00 80.88 343 HIS B C 1
ATOM 5097 O O . HIS B 1 422 ? 136.948 156.786 155.443 1.00 84.86 343 HIS B O 1
ATOM 5104 N N . VAL B 1 423 ? 137.480 154.667 155.997 1.00 78.20 344 VAL B N 1
ATOM 5105 C CA . VAL B 1 423 ? 138.634 155.049 156.798 1.00 78.52 344 VAL B CA 1
ATOM 5106 C C . VAL B 1 423 ? 139.822 155.321 155.876 1.00 82.46 344 VAL B C 1
ATOM 5107 O O . VAL B 1 423 ? 139.834 154.929 154.706 1.00 82.58 344 VAL B O 1
ATOM 5111 N N . ARG B 1 424 ? 140.826 156.026 156.409 1.00 76.97 345 ARG B N 1
ATOM 5112 C CA . ARG B 1 424 ? 141.996 156.410 155.622 1.00 75.86 345 ARG B CA 1
ATOM 5113 C C . ARG B 1 424 ? 142.613 155.214 154.907 1.00 76.64 345 ARG B C 1
ATOM 5114 O O . ARG B 1 424 ? 142.991 155.306 153.733 1.00 80.42 345 ARG B O 1
ATOM 5122 N N . ARG B 1 425 ? 142.722 154.079 155.601 1.00 79.73 346 ARG B N 1
ATOM 5123 C CA . ARG B 1 425 ? 143.286 152.888 154.976 1.00 81.47 346 ARG B CA 1
ATOM 5124 C C . ARG B 1 425 ? 142.445 152.441 153.788 1.00 86.13 346 ARG B C 1
ATOM 5125 O O . ARG B 1 425 ? 142.984 152.110 152.725 1.00 92.88 346 ARG B O 1
ATOM 5133 N N . ASN B 1 426 ? 141.121 152.443 153.938 1.00 79.21 347 ASN B N 1
ATOM 5134 C CA . ASN B 1 426 ? 140.260 152.002 152.846 1.00 81.59 347 ASN B CA 1
ATOM 5135 C C . ASN B 1 426 ? 140.309 152.969 151.667 1.00 80.25 347 ASN B C 1
ATOM 5136 O O . ASN B 1 426 ? 140.295 152.539 150.510 1.00 78.13 347 ASN B O 1
ATOM 5141 N N . SER B 1 427 ? 140.360 154.276 151.931 1.00 72.92 348 SER B N 1
ATOM 5142 C CA . SER B 1 427 ? 140.452 155.241 150.837 1.00 72.72 348 SER B CA 1
ATOM 5143 C C . SER B 1 427 ? 141.782 155.118 150.102 1.00 73.36 348 SER B C 1
ATOM 5144 O O . SER B 1 427 ? 141.835 155.211 148.867 1.00 78.41 348 SER B O 1
ATOM 5147 N N . VAL B 1 428 ? 142.871 154.923 150.849 1.00 70.59 349 VAL B N 1
ATOM 5148 C CA . VAL B 1 428 ? 144.167 154.684 150.222 1.00 73.05 349 VAL B CA 1
ATOM 5149 C C . VAL B 1 428 ? 144.120 153.410 149.391 1.00 74.81 349 VAL B C 1
ATOM 5150 O O . VAL B 1 428 ? 144.705 153.338 148.304 1.00 76.28 349 VAL B O 1
ATOM 5154 N N . TYR B 1 429 ? 143.410 152.389 149.879 1.00 77.54 350 TYR B N 1
ATOM 5155 C CA . TYR B 1 429 ? 143.228 151.179 149.086 1.00 77.05 350 TYR B CA 1
ATOM 5156 C C . TYR B 1 429 ? 142.465 151.473 147.803 1.00 84.25 350 TYR B C 1
ATOM 5157 O O . TYR B 1 429 ? 142.794 150.931 146.746 1.00 86.00 350 TYR B O 1
ATOM 5166 N N . ILE B 1 430 ? 141.426 152.308 147.881 1.00 81.44 351 ILE B N 1
ATOM 5167 C CA . ILE B 1 430 ? 140.665 152.663 146.684 1.00 75.24 351 ILE B CA 1
ATOM 5168 C C . ILE B 1 430 ? 141.583 153.300 145.651 1.00 73.61 351 ILE B C 1
ATOM 5169 O O . ILE B 1 430 ? 141.618 152.894 144.481 1.00 76.78 351 ILE B O 1
ATOM 5174 N N . VAL B 1 431 ? 142.352 154.301 146.083 1.00 66.86 352 VAL B N 1
ATOM 5175 C CA . VAL B 1 431 ? 143.241 155.008 145.164 1.00 65.00 352 VAL B CA 1
ATOM 5176 C C . VAL B 1 431 ? 144.263 154.048 144.569 1.00 72.75 352 VAL B C 1
ATOM 5177 O O . VAL B 1 431 ? 144.463 154.005 143.349 1.00 80.78 352 VAL B O 1
ATOM 5181 N N . LEU B 1 432 ? 144.912 153.251 145.422 1.00 71.42 353 LEU B N 1
ATOM 5182 C CA . LEU B 1 432 ? 145.952 152.345 144.949 1.00 68.99 353 LEU B CA 1
ATOM 5183 C C . LEU B 1 432 ? 145.391 151.304 143.992 1.00 69.08 353 LEU B C 1
ATOM 5184 O O . LEU B 1 432 ? 145.984 151.037 142.942 1.00 73.11 353 LEU B O 1
ATOM 5189 N N . SER B 1 433 ? 144.243 150.715 144.329 1.00 69.39 354 SER B N 1
ATOM 5190 C CA . SER B 1 433 ? 143.664 149.670 143.495 1.00 73.93 354 SER B CA 1
ATOM 5191 C C . SER B 1 433 ? 143.254 150.215 142.137 1.00 77.99 354 SER B C 1
ATOM 5192 O O . SER B 1 433 ? 143.550 149.610 141.101 1.00 84.09 354 SER B O 1
ATOM 5195 N N . VAL B 1 434 ? 142.574 151.364 142.116 1.00 67.89 355 VAL B N 1
ATOM 5196 C CA . VAL B 1 434 ? 142.117 151.905 140.839 1.00 68.63 355 VAL B CA 1
ATOM 5197 C C . VAL B 1 434 ? 143.306 152.342 139.991 1.00 66.69 355 VAL B C 1
ATOM 5198 O O . VAL B 1 434 ? 143.344 152.101 138.779 1.00 71.50 355 VAL B O 1
ATOM 5202 N N . THR B 1 435 ? 144.296 152.989 140.613 1.00 61.84 356 THR B N 1
ATOM 5203 C CA . THR B 1 435 ? 145.476 153.408 139.865 1.00 63.54 356 THR B CA 1
ATOM 5204 C C . THR B 1 435 ? 146.226 152.209 139.300 1.00 67.69 356 THR B C 1
ATOM 5205 O O . THR B 1 435 ? 146.651 152.226 138.140 1.00 69.26 356 THR B O 1
ATOM 5209 N N . GLY B 1 436 ? 146.386 151.151 140.098 1.00 69.03 357 GLY B N 1
ATOM 5210 C CA . GLY B 1 436 ? 147.072 149.967 139.611 1.00 66.38 357 GLY B CA 1
ATOM 5211 C C . GLY B 1 436 ? 146.318 149.272 138.495 1.00 71.65 357 GLY B C 1
ATOM 5212 O O . GLY B 1 436 ? 146.922 148.805 137.527 1.00 75.49 357 GLY B O 1
ATOM 5213 N N . LEU B 1 437 ? 144.991 149.193 138.612 1.00 60.75 358 LEU B N 1
ATOM 5214 C CA . LEU B 1 437 ? 144.196 148.588 137.550 1.00 59.51 358 LEU B CA 1
ATOM 5215 C C . LEU B 1 437 ? 144.280 149.402 136.264 1.00 64.01 358 LEU B C 1
ATOM 5216 O O . LEU B 1 437 ? 144.404 148.836 135.170 1.00 63.86 358 LEU B O 1
ATOM 5221 N N . ILE B 1 438 ? 144.225 150.731 136.377 1.00 64.62 359 ILE B N 1
ATOM 5222 C CA . ILE B 1 438 ? 144.346 151.586 135.200 1.00 61.11 359 ILE B CA 1
ATOM 5223 C C . ILE B 1 438 ? 145.717 151.415 134.559 1.00 58.04 359 ILE B C 1
ATOM 5224 O O . ILE B 1 438 ? 145.837 151.331 133.332 1.00 60.34 359 ILE B O 1
ATOM 5229 N N . LEU B 1 439 ? 146.771 151.362 135.377 1.00 64.13 360 LEU B N 1
ATOM 5230 C CA . LEU B 1 439 ? 148.115 151.184 134.838 1.00 68.27 360 LEU B CA 1
ATOM 5231 C C . LEU B 1 439 ? 148.269 149.827 134.164 1.00 75.30 360 LEU B C 1
ATOM 5232 O O . LEU B 1 439 ? 148.909 149.719 133.115 1.00 82.76 360 LEU B O 1
ATOM 5237 N N . LEU B 1 440 ? 147.693 148.777 134.754 1.00 66.24 361 LEU B N 1
ATOM 5238 C CA . LEU B 1 440 ? 147.754 147.452 134.144 1.00 66.60 361 LEU B CA 1
ATOM 5239 C C . LEU B 1 440 ? 147.035 147.434 132.800 1.00 68.54 361 LEU B C 1
ATOM 5240 O O . LEU B 1 440 ? 147.543 146.885 131.812 1.00 67.12 361 LEU B O 1
ATOM 5245 N N . GLN B 1 441 ? 145.844 148.035 132.747 1.00 61.73 362 GLN B N 1
ATOM 5246 C CA . GLN B 1 441 ? 145.105 148.098 131.493 1.00 62.53 362 GLN B CA 1
ATOM 5247 C C . GLN B 1 441 ? 145.871 148.889 130.443 1.00 65.65 362 GLN B C 1
ATOM 5248 O O . GLN B 1 441 ? 145.945 148.480 129.278 1.00 71.18 362 GLN B O 1
ATOM 5254 N N . VAL B 1 442 ? 146.453 150.023 130.838 1.00 66.34 363 VAL B N 1
ATOM 5255 C CA . VAL B 1 442 ? 147.231 150.828 129.903 1.00 59.84 363 VAL B CA 1
ATOM 5256 C C . VAL B 1 442 ? 148.425 150.037 129.395 1.00 64.46 363 VAL B C 1
ATOM 5257 O O . VAL B 1 442 ? 148.732 150.053 128.199 1.00 76.52 363 VAL B O 1
ATOM 5261 N N . MET B 1 443 ? 149.109 149.323 130.289 1.00 66.67 364 MET B N 1
ATOM 5262 C CA . MET B 1 443 ? 150.264 148.531 129.885 1.00 70.09 364 MET B CA 1
ATOM 5263 C C . MET B 1 443 ? 149.873 147.472 128.865 1.00 69.74 364 MET B C 1
ATOM 5264 O O . MET B 1 443 ? 150.524 147.328 127.824 1.00 72.35 364 MET B O 1
ATOM 5269 N N . PHE B 1 444 ? 148.795 146.732 129.135 1.00 67.09 365 PHE B N 1
ATOM 5270 C CA . PHE B 1 444 ? 148.404 145.668 128.212 1.00 70.19 365 PHE B CA 1
ATOM 5271 C C . PHE B 1 444 ? 147.937 146.229 126.873 1.00 75.58 365 PHE B C 1
ATOM 5272 O O . PHE B 1 444 ? 148.292 145.695 125.813 1.00 79.37 365 PHE B O 1
ATOM 5280 N N . ILE B 1 445 ? 147.153 147.310 126.891 1.00 73.72 366 ILE B N 1
ATOM 5281 C CA . ILE B 1 445 ? 146.647 147.865 125.639 1.00 67.01 366 ILE B CA 1
ATOM 5282 C C . ILE B 1 445 ? 147.780 148.480 124.827 1.00 67.51 366 ILE B C 1
ATOM 5283 O O . ILE B 1 445 ? 147.805 148.374 123.596 1.00 70.55 366 ILE B O 1
ATOM 5288 N N . CYS B 1 446 ? 148.740 149.125 125.494 1.00 66.12 367 CYS B N 1
ATOM 5289 C CA . CYS B 1 446 ? 149.892 149.666 124.782 1.00 67.38 367 CYS B CA 1
ATOM 5290 C C . CYS B 1 446 ? 150.765 148.552 124.222 1.00 73.53 367 CYS B C 1
ATOM 5291 O O . CYS B 1 446 ? 151.357 148.698 123.146 1.00 80.33 367 CYS B O 1
ATOM 5294 N N . SER B 1 447 ? 150.872 147.435 124.942 1.00 72.08 368 SER B N 1
ATOM 5295 C CA . SER B 1 447 ? 151.630 146.302 124.425 1.00 71.69 368 SER B CA 1
ATOM 5296 C C . SER B 1 447 ? 150.967 145.712 123.188 1.00 72.63 368 SER B C 1
ATOM 5297 O O . SER B 1 447 ? 151.649 145.348 122.223 1.00 78.68 368 SER B O 1
ATOM 5300 N N . PHE B 1 448 ? 149.638 145.614 123.192 1.00 69.59 369 PHE B N 1
ATOM 5301 C CA . PHE B 1 448 ? 148.951 144.872 122.138 1.00 72.94 369 PHE B CA 1
ATOM 5302 C C . PHE B 1 448 ? 148.496 145.756 120.975 1.00 77.60 369 PHE B C 1
ATOM 5303 O O . PHE B 1 448 ? 148.922 145.551 119.835 1.00 83.52 369 PHE B O 1
ATOM 5311 N N . GLU B 1 449 ? 147.636 146.740 121.244 1.00 73.86 370 GLU B N 1
ATOM 5312 C CA . GLU B 1 449 ? 146.947 147.482 120.194 1.00 73.62 370 GLU B CA 1
ATOM 5313 C C . GLU B 1 449 ? 147.526 148.873 119.962 1.00 73.29 370 GLU B C 1
ATOM 5314 O O . GLU B 1 449 ? 146.805 149.768 119.511 1.00 76.88 370 GLU B O 1
ATOM 5320 N N . TRP B 1 450 ? 148.809 149.083 120.259 1.00 78.77 371 TRP B N 1
ATOM 5321 C CA . TRP B 1 450 ? 149.402 150.388 119.985 1.00 78.33 371 TRP B CA 1
ATOM 5322 C C . TRP B 1 450 ? 149.444 150.671 118.489 1.00 80.17 371 TRP B C 1
ATOM 5323 O O . TRP B 1 450 ? 149.203 151.804 118.059 1.00 79.93 371 TRP B O 1
ATOM 5334 N N . ASN B 1 451 ? 149.747 149.657 117.683 1.00 93.87 372 ASN B N 1
ATOM 5335 C CA . ASN B 1 451 ? 149.834 149.804 116.238 1.00 98.17 372 ASN B CA 1
ATOM 5336 C C . ASN B 1 451 ? 148.548 149.408 115.525 1.00 96.40 372 ASN B C 1
ATOM 5337 O O . ASN B 1 451 ? 148.545 149.300 114.294 1.00 94.00 372 ASN B O 1
ATOM 5342 N N . SER B 1 452 ? 147.463 149.188 116.264 1.00 86.96 373 SER B N 1
ATOM 5343 C CA . SER B 1 452 ? 146.213 148.764 115.651 1.00 85.54 373 SER B CA 1
ATOM 5344 C C . SER B 1 452 ? 145.623 149.879 114.796 1.00 88.29 373 SER B C 1
ATOM 5345 O O . SER B 1 452 ? 145.976 151.053 114.931 1.00 88.68 373 SER B O 1
ATOM 5348 N N . GLU B 1 453 ? 144.713 149.493 113.898 1.00 94.65 374 GLU B N 1
ATOM 5349 C CA . GLU B 1 453 ? 144.077 150.453 113.004 1.00 92.50 374 GLU B CA 1
ATOM 5350 C C . GLU B 1 453 ? 143.248 151.485 113.758 1.00 91.80 374 GLU B C 1
ATOM 5351 O O . GLU B 1 453 ? 143.154 152.635 113.314 1.00 88.73 374 GLU B O 1
ATOM 5357 N N . SER B 1 454 ? 142.667 151.109 114.900 1.00 88.16 375 SER B N 1
ATOM 5358 C CA . SER B 1 454 ? 141.815 152.025 115.650 1.00 87.22 375 SER B CA 1
ATOM 5359 C C . SER B 1 454 ? 142.565 153.251 116.152 1.00 87.41 375 SER B C 1
ATOM 5360 O O . SER B 1 454 ? 141.929 154.258 116.478 1.00 83.20 375 SER B O 1
ATOM 5363 N N . LEU B 1 455 ? 143.894 153.193 116.227 1.00 89.24 376 LEU B N 1
ATOM 5364 C CA . LEU B 1 455 ? 144.705 154.323 116.660 1.00 88.10 376 LEU B CA 1
ATOM 5365 C C . LEU B 1 455 ? 145.569 154.889 115.542 1.00 92.98 376 LEU B C 1
ATOM 5366 O O . LEU B 1 455 ? 146.457 155.703 115.812 1.00 95.59 376 LEU B O 1
ATOM 5371 N N . GLU B 1 456 ? 145.338 154.476 114.298 1.00 96.50 377 GLU B N 1
ATOM 5372 C CA . GLU B 1 456 ? 146.142 154.973 113.191 1.00 93.80 377 GLU B CA 1
ATOM 5373 C C . GLU B 1 456 ? 145.872 156.454 112.958 1.00 92.79 377 GLU B C 1
ATOM 5374 O O . GLU B 1 456 ? 144.732 156.917 113.044 1.00 89.67 377 GLU B O 1
ATOM 5380 N N . GLY B 1 457 ? 146.933 157.198 112.660 1.00 91.45 378 GLY B N 1
ATOM 5381 C CA . GLY B 1 457 ? 146.834 158.627 112.464 1.00 90.05 378 GLY B CA 1
ATOM 5382 C C . GLY B 1 457 ? 146.960 159.461 113.718 1.00 91.19 378 GLY B C 1
ATOM 5383 O O . GLY B 1 457 ? 146.644 160.656 113.679 1.00 92.92 378 GLY B O 1
ATOM 5384 N N . MET B 1 458 ? 147.408 158.877 114.824 1.00 97.09 379 MET B N 1
ATOM 5385 C CA . MET B 1 458 ? 147.547 159.583 116.088 1.00 96.27 379 MET B CA 1
ATOM 5386 C C . MET B 1 458 ? 149.012 159.653 116.499 1.00 98.62 379 MET B C 1
ATOM 5387 O O . MET B 1 458 ? 149.798 158.743 116.224 1.00 98.76 379 MET B O 1
ATOM 5392 N N . ASN B 1 459 ? 149.369 160.750 117.162 1.00 97.42 380 ASN B N 1
ATOM 5393 C CA . ASN B 1 459 ? 150.708 160.904 117.706 1.00 96.41 380 ASN B CA 1
ATOM 5394 C C . ASN B 1 459 ? 150.907 159.958 118.889 1.00 96.07 380 ASN B C 1
ATOM 5395 O O . ASN B 1 459 ? 149.960 159.363 119.413 1.00 102.12 380 ASN B O 1
ATOM 5400 N N . TRP B 1 460 ? 152.166 159.814 119.309 1.00 89.62 381 TRP B N 1
ATOM 5401 C CA . TRP B 1 460 ? 152.458 158.954 120.451 1.00 91.47 381 TRP B CA 1
ATOM 5402 C C . TRP B 1 460 ? 151.792 159.478 121.718 1.00 93.31 381 TRP B C 1
ATOM 5403 O O . TRP B 1 460 ? 151.225 158.702 122.496 1.00 90.08 381 TRP B O 1
ATOM 5414 N N . LEU B 1 461 ? 151.836 160.795 121.935 1.00 95.39 382 LEU B N 1
ATOM 5415 C CA . LEU B 1 461 ? 151.126 161.378 123.068 1.00 97.63 382 LEU B CA 1
ATOM 5416 C C . LEU B 1 461 ? 149.621 161.205 122.917 1.00 98.41 382 LEU B C 1
ATOM 5417 O O . LEU B 1 461 ? 148.920 160.912 123.893 1.00 99.37 382 LEU B O 1
ATOM 5422 N N . GLN B 1 462 ? 149.105 161.392 121.699 1.00 95.69 383 GLN B N 1
ATOM 5423 C CA . GLN B 1 462 ? 147.679 161.198 121.458 1.00 91.79 383 GLN B CA 1
ATOM 5424 C C . GLN B 1 462 ? 147.271 159.760 121.747 1.00 91.70 383 GLN B C 1
ATOM 5425 O O . GLN B 1 462 ? 146.250 159.511 122.397 1.00 93.83 383 GLN B O 1
ATOM 5431 N N . LYS B 1 463 ? 148.069 158.799 121.275 1.00 87.78 384 LYS B N 1
ATOM 5432 C CA . LYS B 1 463 ? 147.772 157.395 121.535 1.00 82.73 384 LYS B CA 1
ATOM 5433 C C . LYS B 1 463 ? 147.819 157.090 123.025 1.00 85.09 384 LYS B C 1
ATOM 5434 O O . LYS B 1 463 ? 146.951 156.382 123.548 1.00 86.72 384 LYS B O 1
ATOM 5440 N N . LEU B 1 464 ? 148.823 157.619 123.727 1.00 79.50 385 LEU B N 1
ATOM 5441 C CA . LEU B 1 464 ? 148.943 157.363 125.159 1.00 78.46 385 LEU B CA 1
ATOM 5442 C C . LEU B 1 464 ? 147.746 157.921 125.919 1.00 74.76 385 LEU B C 1
ATOM 5443 O O . LEU B 1 464 ? 147.162 157.239 126.770 1.00 77.10 385 LEU B O 1
ATOM 5448 N N . VAL B 1 465 ? 147.358 159.162 125.615 1.00 72.20 386 VAL B N 1
ATOM 5449 C CA . VAL B 1 465 ? 146.230 159.775 126.307 1.00 74.14 386 VAL B CA 1
ATOM 5450 C C . VAL B 1 465 ? 144.940 159.030 125.992 1.00 75.70 386 VAL B C 1
ATOM 5451 O O . VAL B 1 465 ? 144.115 158.790 126.881 1.00 75.00 386 VAL B O 1
ATOM 5455 N N . GLY B 1 466 ? 144.742 158.649 124.729 1.00 73.73 387 GLY B N 1
ATOM 5456 C CA . GLY B 1 466 ? 143.540 157.916 124.372 1.00 68.80 387 GLY B CA 1
ATOM 5457 C C . GLY B 1 466 ? 143.453 156.563 125.050 1.00 67.32 387 GLY B C 1
ATOM 5458 O O . GLY B 1 466 ? 142.386 156.159 125.518 1.00 73.11 387 GLY B O 1
ATOM 5459 N N . LEU B 1 467 ? 144.574 155.841 125.111 1.00 59.40 388 LEU B N 1
ATOM 5460 C CA . LEU B 1 467 ? 144.571 154.544 125.775 1.00 61.03 388 LEU B CA 1
ATOM 5461 C C . LEU B 1 467 ? 144.349 154.691 127.274 1.00 70.90 388 LEU B C 1
ATOM 5462 O O . LEU B 1 467 ? 143.662 153.866 127.886 1.00 77.46 388 LEU B O 1
ATOM 5467 N N . LEU B 1 468 ? 144.916 155.734 127.885 1.00 67.68 389 LEU B N 1
ATOM 5468 C CA . LEU B 1 468 ? 144.658 155.979 129.300 1.00 56.50 389 LEU B CA 1
ATOM 5469 C C . LEU B 1 468 ? 143.190 156.307 129.540 1.00 54.58 389 LEU B C 1
ATOM 5470 O O . LEU B 1 468 ? 142.598 155.858 130.527 1.00 57.07 389 LEU B O 1
ATOM 5475 N N . PHE B 1 469 ? 142.588 157.088 128.641 1.00 53.45 390 PHE B N 1
ATOM 5476 C CA . PHE B 1 469 ? 141.167 157.401 128.744 1.00 56.81 390 PHE B CA 1
ATOM 5477 C C . PHE B 1 469 ? 140.318 156.142 128.628 1.00 59.54 390 PHE B C 1
ATOM 5478 O O . PHE B 1 469 ? 139.370 155.946 129.399 1.00 64.44 390 PHE B O 1
ATOM 5486 N N . GLN B 1 470 ? 140.658 155.263 127.683 1.00 56.16 391 GLN B N 1
ATOM 5487 C CA . GLN B 1 470 ? 139.929 154.006 127.540 1.00 47.91 391 GLN B CA 1
ATOM 5488 C C . GLN B 1 470 ? 140.083 153.129 128.777 1.00 54.58 391 GLN B C 1
ATOM 5489 O O . GLN B 1 470 ? 139.115 152.509 129.232 1.00 62.54 391 GLN B O 1
ATOM 5495 N N . SER B 1 471 ? 141.297 153.054 129.328 1.00 56.25 392 SER B N 1
ATOM 5496 C CA . SER B 1 471 ? 141.522 152.245 130.521 1.00 50.26 392 SER B CA 1
ATOM 5497 C C . SER B 1 471 ? 140.746 152.790 131.711 1.00 56.32 392 SER B C 1
ATOM 5498 O O . SER B 1 471 ? 140.192 152.022 132.505 1.00 59.82 392 SER B O 1
ATOM 5501 N N . VAL B 1 472 ? 140.706 154.116 131.857 1.00 56.63 393 VAL B N 1
ATOM 5502 C CA . VAL B 1 472 ? 139.910 154.729 132.916 1.00 55.68 393 VAL B CA 1
ATOM 5503 C C . VAL B 1 472 ? 138.435 154.409 132.718 1.00 48.50 393 VAL B C 1
ATOM 5504 O O . VAL B 1 472 ? 137.707 154.132 133.679 1.00 49.22 393 VAL B O 1
ATOM 5508 N N . ASN B 1 473 ? 137.976 154.425 131.466 1.00 49.43 394 ASN B N 1
ATOM 5509 C CA . ASN B 1 473 ? 136.562 154.204 131.195 1.00 56.12 394 ASN B CA 1
ATOM 5510 C C . ASN B 1 473 ? 136.159 152.747 131.361 1.00 61.28 394 ASN B C 1
ATOM 5511 O O . ASN B 1 473 ? 134.980 152.458 131.594 1.00 66.39 394 ASN B O 1
ATOM 5516 N N . THR B 1 474 ? 137.109 151.821 131.226 1.00 57.34 395 THR B N 1
ATOM 5517 C CA . THR B 1 474 ? 136.756 150.406 131.211 1.00 43.71 395 THR B CA 1
ATOM 5518 C C . THR B 1 474 ? 136.071 149.985 132.506 1.00 54.92 395 THR B C 1
ATOM 5519 O O . THR B 1 474 ? 135.095 149.225 132.478 1.00 60.93 395 THR B O 1
ATOM 5523 N N . ARG B 1 475 ? 136.552 150.480 133.650 1.00 60.12 396 ARG B N 1
ATOM 5524 C CA . ARG B 1 475 ? 136.041 150.040 134.944 1.00 59.84 396 ARG B CA 1
ATOM 5525 C C . ARG B 1 475 ? 134.538 150.264 135.054 1.00 58.51 396 ARG B C 1
ATOM 5526 O O . ARG B 1 475 ? 133.770 149.298 135.077 1.00 50.76 396 ARG B O 1
ATOM 5534 N N . GLN B 1 476 ? 134.101 151.524 135.127 1.00 59.24 397 GLN B N 1
ATOM 5535 C CA . GLN B 1 476 ? 132.702 151.847 134.839 1.00 56.68 397 GLN B CA 1
ATOM 5536 C C . GLN B 1 476 ? 132.641 153.307 134.384 1.00 57.94 397 GLN B C 1
ATOM 5537 O O . GLN B 1 476 ? 132.469 154.214 135.200 1.00 72.42 397 GLN B O 1
ATOM 5543 N N . ALA B 1 477 ? 132.802 153.525 133.080 1.00 55.66 398 ALA B N 1
ATOM 5544 C CA . ALA B 1 477 ? 132.359 154.778 132.483 1.00 55.60 398 ALA B CA 1
ATOM 5545 C C . ALA B 1 477 ? 131.466 154.511 131.282 1.00 61.82 398 ALA B C 1
ATOM 5546 O O . ALA B 1 477 ? 130.359 155.047 131.190 1.00 73.72 398 ALA B O 1
ATOM 5548 N N . GLY B 1 478 ? 131.939 153.669 130.366 1.00 49.40 399 GLY B N 1
ATOM 5549 C CA . GLY B 1 478 ? 131.211 153.374 129.148 1.00 45.80 399 GLY B CA 1
ATOM 5550 C C . GLY B 1 478 ? 131.722 154.086 127.914 1.00 55.41 399 GLY B C 1
ATOM 5551 O O . GLY B 1 478 ? 131.725 153.510 126.822 1.00 63.25 399 GLY B O 1
ATOM 5552 N N . GLU B 1 479 ? 132.148 155.338 128.067 1.00 65.46 400 GLU B N 1
ATOM 5553 C CA . GLU B 1 479 ? 132.608 156.113 126.922 1.00 63.96 400 GLU B CA 1
ATOM 5554 C C . GLU B 1 479 ? 133.844 155.471 126.307 1.00 63.12 400 GLU B C 1
ATOM 5555 O O . GLU B 1 479 ? 134.773 155.072 127.012 1.00 67.16 400 GLU B O 1
ATOM 5561 N N . SER B 1 480 ? 133.852 155.374 124.981 1.00 58.62 401 SER B N 1
ATOM 5562 C CA . SER B 1 480 ? 134.947 154.737 124.269 1.00 55.70 401 SER B CA 1
ATOM 5563 C C . SER B 1 480 ? 135.377 155.610 123.101 1.00 59.20 401 SER B C 1
ATOM 5564 O O . SER B 1 480 ? 134.565 156.318 122.501 1.00 67.13 401 SER B O 1
ATOM 5567 N N . ILE B 1 481 ? 136.670 155.551 122.788 1.00 57.73 402 ILE B N 1
ATOM 5568 C CA . ILE B 1 481 ? 137.218 156.225 121.616 1.00 61.28 402 ILE B CA 1
ATOM 5569 C C . ILE B 1 481 ? 137.686 155.251 120.549 1.00 66.86 402 ILE B C 1
ATOM 5570 O O . ILE B 1 481 ? 138.059 155.693 119.450 1.00 65.91 402 ILE B O 1
ATOM 5575 N N . LEU B 1 482 ? 137.688 153.952 120.831 1.00 72.44 403 LEU B N 1
ATOM 5576 C CA . LEU B 1 482 ? 138.051 152.927 119.866 1.00 69.15 403 LEU B CA 1
ATOM 5577 C C . LEU B 1 482 ? 136.857 152.024 119.606 1.00 70.30 403 LEU B C 1
ATOM 5578 O O . LEU B 1 482 ? 136.037 151.780 120.495 1.00 76.77 403 LEU B O 1
ATOM 5583 N N . ASP B 1 483 ? 136.763 151.527 118.378 1.00 57.88 404 ASP B N 1
ATOM 5584 C CA . ASP B 1 483 ? 135.798 150.479 118.065 1.00 59.23 404 ASP B CA 1
ATOM 5585 C C . ASP B 1 483 ? 136.281 149.203 118.736 1.00 67.15 404 ASP B C 1
ATOM 5586 O O . ASP B 1 483 ? 137.202 148.542 118.253 1.00 73.30 404 ASP B O 1
ATOM 5591 N N . ILE B 1 484 ? 135.659 148.857 119.867 1.00 62.59 405 ILE B N 1
ATOM 5592 C CA . ILE B 1 484 ? 136.150 147.778 120.716 1.00 60.20 405 ILE B CA 1
ATOM 5593 C C . ILE B 1 484 ? 136.203 146.447 119.976 1.00 64.04 405 ILE B C 1
ATOM 5594 O O . ILE B 1 484 ? 136.948 145.546 120.376 1.00 62.45 405 ILE B O 1
ATOM 5599 N N . SER B 1 485 ? 135.439 146.304 118.891 1.00 63.85 406 SER B N 1
ATOM 5600 C CA . SER B 1 485 ? 135.471 145.065 118.121 1.00 61.51 406 SER B CA 1
ATOM 5601 C C . SER B 1 485 ? 136.848 144.816 117.518 1.00 64.09 406 SER B C 1
ATOM 5602 O O . SER B 1 485 ? 137.336 143.680 117.515 1.00 66.34 406 SER B O 1
ATOM 5605 N N . THR B 1 486 ? 137.492 145.866 117.004 1.00 64.22 407 THR B N 1
ATOM 5606 C CA . THR B 1 486 ? 138.771 145.713 116.319 1.00 65.90 407 THR B CA 1
ATOM 5607 C C . THR B 1 486 ? 139.914 145.343 117.255 1.00 65.98 407 THR B C 1
ATOM 5608 O O . THR B 1 486 ? 140.989 144.978 116.769 1.00 67.48 407 THR B O 1
ATOM 5612 N N . LEU B 1 487 ? 139.717 145.428 118.567 1.00 64.26 408 LEU B N 1
ATOM 5613 C CA . LEU B 1 487 ? 140.782 145.104 119.502 1.00 70.23 408 LEU B CA 1
ATOM 5614 C C . LEU B 1 487 ? 141.045 143.599 119.523 1.00 67.65 408 LEU B C 1
ATOM 5615 O O . LEU B 1 487 ? 140.181 142.782 119.194 1.00 68.36 408 LEU B O 1
ATOM 5620 N N . SER B 1 488 ? 142.265 143.240 119.914 1.00 59.87 409 SER B N 1
ATOM 5621 C CA . SER B 1 488 ? 142.672 141.847 119.931 1.00 58.40 409 SER B CA 1
ATOM 5622 C C . SER B 1 488 ? 141.927 141.084 121.025 1.00 59.81 409 SER B C 1
ATOM 5623 O O . SER B 1 488 ? 141.441 141.678 121.989 1.00 60.56 409 SER B O 1
ATOM 5626 N N . PRO B 1 489 ? 141.813 139.759 120.884 1.00 56.39 410 PRO B N 1
ATOM 5627 C CA . PRO B 1 489 ? 141.063 138.979 121.885 1.00 52.46 410 PRO B CA 1
ATOM 5628 C C . PRO B 1 489 ? 141.616 139.081 123.295 1.00 58.42 410 PRO B C 1
ATOM 5629 O O . PRO B 1 489 ? 140.844 139.008 124.258 1.00 58.73 410 PRO B O 1
ATOM 5633 N N . SER B 1 490 ? 142.933 139.229 123.452 1.00 59.28 411 SER B N 1
ATOM 5634 C CA . SER B 1 490 ? 143.503 139.362 124.789 1.00 46.67 411 SER B CA 1
ATOM 5635 C C . SER B 1 490 ? 142.995 140.623 125.477 1.00 56.56 411 SER B C 1
ATOM 5636 O O . SER B 1 490 ? 142.616 140.597 126.654 1.00 60.48 411 SER B O 1
ATOM 5639 N N . THR B 1 491 ? 142.966 141.741 124.749 1.00 56.76 412 THR B N 1
ATOM 5640 C CA . THR B 1 491 ? 142.471 142.985 125.328 1.00 48.90 412 THR B CA 1
ATOM 5641 C C . THR B 1 491 ? 140.972 142.913 125.592 1.00 46.38 412 THR B C 1
ATOM 5642 O O . THR B 1 491 ? 140.489 143.450 126.594 1.00 62.66 412 THR B O 1
ATOM 5646 N N . LEU B 1 492 ? 140.220 142.251 124.711 1.00 49.34 413 LEU B N 1
ATOM 5647 C CA . LEU B 1 492 ? 138.794 142.063 124.959 1.00 48.61 413 LEU B CA 1
ATOM 5648 C C . LEU B 1 492 ? 138.560 141.251 126.226 1.00 55.30 413 LEU B C 1
ATOM 5649 O O . LEU B 1 492 ? 137.666 141.564 127.022 1.00 63.10 413 LEU B O 1
ATOM 5654 N N . LEU B 1 493 ? 139.357 140.203 126.431 1.00 52.00 414 LEU B N 1
ATOM 5655 C CA . LEU B 1 493 ? 139.223 139.400 127.641 1.00 47.08 414 LEU B CA 1
ATOM 5656 C C . LEU B 1 493 ? 139.622 140.199 128.874 1.00 47.87 414 LEU B C 1
ATOM 5657 O O . LEU B 1 493 ? 139.008 140.057 129.937 1.00 55.86 414 LEU B O 1
ATOM 5662 N N . LEU B 1 494 ? 140.651 141.039 128.756 1.00 40.17 415 LEU B N 1
ATOM 5663 C CA . LEU B 1 494 ? 141.018 141.909 129.869 1.00 41.66 415 LEU B CA 1
ATOM 5664 C C . LEU B 1 494 ? 139.886 142.871 130.204 1.00 52.13 415 LEU B C 1
ATOM 5665 O O . LEU B 1 494 ? 139.593 143.115 131.381 1.00 62.27 415 LEU B O 1
ATOM 5670 N N . PHE B 1 495 ? 139.239 143.426 129.178 1.00 53.92 416 PHE B N 1
ATOM 5671 C CA . PHE B 1 495 ? 138.085 144.288 129.404 1.00 39.40 416 PHE B CA 1
ATOM 5672 C C . PHE B 1 495 ? 136.979 143.528 130.120 1.00 44.14 416 PHE B C 1
ATOM 5673 O O . PHE B 1 495 ? 136.392 144.028 131.083 1.00 59.57 416 PHE B O 1
ATOM 5681 N N . ALA B 1 496 ? 136.688 142.309 129.664 1.00 30.30 417 ALA B N 1
ATOM 5682 C CA . ALA B 1 496 ? 135.638 141.518 130.297 1.00 29.49 417 ALA B CA 1
ATOM 5683 C C . ALA B 1 496 ? 135.970 141.236 131.756 1.00 40.41 417 ALA B C 1
ATOM 5684 O O . ALA B 1 496 ? 135.094 141.303 132.625 1.00 56.56 417 ALA B O 1
ATOM 5686 N N . VAL B 1 497 ? 137.236 140.932 132.043 1.00 36.88 418 VAL B N 1
ATOM 5687 C CA . VAL B 1 497 ? 137.653 140.673 133.418 1.00 34.76 418 VAL B CA 1
ATOM 5688 C C . VAL B 1 497 ? 137.464 141.918 134.276 1.00 35.08 418 VAL B C 1
ATOM 5689 O O . VAL B 1 497 ? 136.935 141.849 135.391 1.00 44.45 418 VAL B O 1
ATOM 5693 N N . VAL B 1 498 ? 137.893 143.076 133.768 1.00 43.15 419 VAL B N 1
ATOM 5694 C CA . VAL B 1 498 ? 137.820 144.297 134.568 1.00 37.86 419 VAL B CA 1
ATOM 5695 C C . VAL B 1 498 ? 136.371 144.685 134.838 1.00 34.69 419 VAL B C 1
ATOM 5696 O O . VAL B 1 498 ? 136.011 145.036 135.968 1.00 51.02 419 VAL B O 1
ATOM 5700 N N . MET B 1 499 ? 135.513 144.630 133.817 1.00 36.25 420 MET B N 1
ATOM 5701 C CA . MET B 1 499 ? 134.103 144.946 134.040 1.00 46.20 420 MET B CA 1
ATOM 5702 C C . MET B 1 499 ? 133.387 143.859 134.831 1.00 52.75 420 MET B C 1
ATOM 5703 O O . MET B 1 499 ? 132.292 144.101 135.352 1.00 54.07 420 MET B O 1
ATOM 5708 N N . TYR B 1 500 ? 133.969 142.663 134.935 1.00 49.95 421 TYR B N 1
ATOM 5709 C CA . TYR B 1 500 ? 133.409 141.668 135.840 1.00 42.63 421 TYR B CA 1
ATOM 5710 C C . TYR B 1 500 ? 133.858 141.877 137.281 1.00 50.03 421 TYR B C 1
ATOM 5711 O O . TYR B 1 500 ? 133.181 141.407 138.200 1.00 54.92 421 TYR B O 1
ATOM 5720 N N . LEU B 1 501 ? 134.969 142.570 137.499 1.00 54.64 422 LEU B N 1
ATOM 5721 C CA . LEU B 1 501 ? 135.444 142.800 138.855 1.00 50.81 422 LEU B CA 1
ATOM 5722 C C . LEU B 1 501 ? 134.421 143.627 139.626 1.00 54.15 422 LEU B C 1
ATOM 5723 O O . LEU B 1 501 ? 134.008 144.694 139.150 1.00 50.34 422 LEU B O 1
ATOM 5728 N N . PRO B 1 502 ? 133.985 143.178 140.800 1.00 63.36 423 PRO B N 1
ATOM 5729 C CA . PRO B 1 502 ? 132.992 143.944 141.557 1.00 64.61 423 PRO B CA 1
ATOM 5730 C C . PRO B 1 502 ? 133.550 145.282 142.011 1.00 67.40 423 PRO B C 1
ATOM 5731 O O . PRO B 1 502 ? 134.755 145.442 142.222 1.00 65.39 423 PRO B O 1
ATOM 5735 N N . SER B 1 503 ? 132.651 146.252 142.151 1.00 81.83 424 SER B N 1
ATOM 5736 C CA . SER B 1 503 ? 133.053 147.588 142.563 1.00 82.51 424 SER B CA 1
ATOM 5737 C C . SER B 1 503 ? 133.692 147.546 143.945 1.00 86.06 424 SER B C 1
ATOM 5738 O O . SER B 1 503 ? 133.302 146.760 144.813 1.00 87.30 424 SER B O 1
ATOM 5741 N N . ASP B 1 504 ? 134.698 148.401 144.140 1.00 87.83 425 ASP B N 1
ATOM 5742 C CA . ASP B 1 504 ? 135.432 148.409 145.400 1.00 85.06 425 ASP B CA 1
ATOM 5743 C C . ASP B 1 504 ? 134.538 148.783 146.574 1.00 84.70 425 ASP B C 1
ATOM 5744 O O . ASP B 1 504 ? 134.794 148.362 147.709 1.00 82.81 425 ASP B O 1
ATOM 5749 N N . ALA B 1 505 ? 133.491 149.574 146.329 1.00 93.58 426 ALA B N 1
ATOM 5750 C CA . ALA B 1 505 ? 132.498 149.816 147.368 1.00 93.83 426 ALA B CA 1
ATOM 5751 C C . ALA B 1 505 ? 131.757 148.538 147.734 1.00 96.35 426 ALA B C 1
ATOM 5752 O O . ALA B 1 505 ? 131.386 148.349 148.897 1.00 99.04 426 ALA B O 1
ATOM 5754 N N . SER B 1 506 ? 131.534 147.654 146.761 1.00 95.76 427 SER B N 1
ATOM 5755 C CA . SER B 1 506 ? 130.928 146.357 147.031 1.00 95.70 427 SER B CA 1
ATOM 5756 C C . SER B 1 506 ? 131.927 145.341 147.565 1.00 92.99 427 SER B C 1
ATOM 5757 O O . SER B 1 506 ? 131.520 144.239 147.947 1.00 98.27 427 SER B O 1
ATOM 5760 N N . PHE B 1 507 ? 133.215 145.675 147.593 1.00 95.96 428 PHE B N 1
ATOM 5761 C CA . PHE B 1 507 ? 134.239 144.800 148.148 1.00 97.48 428 PHE B CA 1
ATOM 5762 C C . PHE B 1 507 ? 134.594 145.146 149.586 1.00 101.12 428 PHE B C 1
ATOM 5763 O O . PHE B 1 507 ? 134.694 144.248 150.427 1.00 100.52 428 PHE B O 1
ATOM 5771 N N . LEU B 1 508 ? 134.791 146.431 149.891 1.00 97.97 429 LEU B N 1
ATOM 5772 C CA . LEU B 1 508 ? 135.126 146.820 151.257 1.00 94.58 429 LEU B CA 1
ATOM 5773 C C . LEU B 1 508 ? 133.935 146.641 152.190 1.00 94.99 429 LEU B C 1
ATOM 5774 O O . LEU B 1 508 ? 134.076 146.109 153.297 1.00 98.73 429 LEU B O 1
ATOM 5779 N N . THR B 1 509 ? 132.753 147.092 151.764 1.00 93.26 430 THR B N 1
ATOM 5780 C CA . THR B 1 509 ? 131.570 146.982 152.613 1.00 94.79 430 THR B CA 1
ATOM 5781 C C . THR B 1 509 ? 131.213 145.526 152.882 1.00 99.40 430 THR B C 1
ATOM 5782 O O . THR B 1 509 ? 130.882 145.159 154.016 1.00 100.86 430 THR B O 1
ATOM 5786 N N . ALA B 1 510 ? 131.272 144.680 151.853 1.00 100.75 431 ALA B N 1
ATOM 5787 C CA . ALA B 1 510 ? 130.979 143.265 152.033 1.00 102.90 431 ALA B CA 1
ATOM 5788 C C . ALA B 1 510 ? 132.091 142.520 152.757 1.00 106.72 431 ALA B C 1
ATOM 5789 O O . ALA B 1 510 ? 131.848 141.417 153.258 1.00 104.24 431 ALA B O 1
ATOM 5791 N N . ASN B 1 511 ? 133.291 143.086 152.826 1.00 109.18 432 ASN B N 1
ATOM 5792 C CA . ASN B 1 511 ? 134.413 142.430 153.486 1.00 103.19 432 ASN B CA 1
ATOM 5793 C C . ASN B 1 511 ? 135.260 143.435 154.259 1.00 100.50 432 ASN B C 1
ATOM 5794 O O . ASN B 1 511 ? 134.792 144.047 155.219 1.00 96.74 432 ASN B O 1
ATOM 5799 N N . ILE B 1 525 ? 120.847 122.472 156.122 1.00 100.06 446 ILE B N 1
ATOM 5800 C CA . ILE B 1 525 ? 121.965 123.403 156.190 1.00 103.96 446 ILE B CA 1
ATOM 5801 C C . ILE B 1 525 ? 122.614 123.527 154.816 1.00 105.70 446 ILE B C 1
ATOM 5802 O O . ILE B 1 525 ? 123.026 124.614 154.408 1.00 104.25 446 ILE B O 1
ATOM 5807 N N . SER B 1 526 ? 122.692 122.403 154.098 1.00 113.43 447 SER B N 1
ATOM 5808 C CA . SER B 1 526 ? 123.295 122.417 152.769 1.00 112.05 447 SER B CA 1
ATOM 5809 C C . SER B 1 526 ? 122.507 123.292 151.803 1.00 112.40 447 SER B C 1
ATOM 5810 O O . SER B 1 526 ? 123.086 123.863 150.873 1.00 111.78 447 SER B O 1
ATOM 5813 N N . ARG B 1 527 ? 121.191 123.409 152.001 1.00 113.09 448 ARG B N 1
ATOM 5814 C CA . ARG B 1 527 ? 120.402 124.310 151.167 1.00 111.62 448 ARG B CA 1
ATOM 5815 C C . ARG B 1 527 ? 120.786 125.764 151.419 1.00 111.46 448 ARG B C 1
ATOM 5816 O O . ARG B 1 527 ? 120.780 126.587 150.495 1.00 111.78 448 ARG B O 1
ATOM 5824 N N . ALA B 1 528 ? 121.133 126.099 152.665 1.00 107.38 449 ALA B N 1
ATOM 5825 C CA . ALA B 1 528 ? 121.634 127.437 152.954 1.00 106.83 449 ALA B CA 1
ATOM 5826 C C . ALA B 1 528 ? 122.947 127.694 152.229 1.00 107.68 449 ALA B C 1
ATOM 5827 O O . ALA B 1 528 ? 123.178 128.795 151.716 1.00 108.26 449 ALA B O 1
ATOM 5829 N N . LEU B 1 529 ? 123.822 126.686 152.174 1.00 111.14 450 LEU B N 1
ATOM 5830 C CA . LEU B 1 529 ? 125.066 126.828 151.425 1.00 113.24 450 LEU B CA 1
ATOM 5831 C C . LEU B 1 529 ? 124.797 126.987 149.934 1.00 112.82 450 LEU B C 1
ATOM 5832 O O . LEU B 1 529 ? 125.475 127.764 149.253 1.00 112.90 450 LEU B O 1
ATOM 5837 N N . TRP B 1 530 ? 123.812 126.255 149.407 1.00 113.86 451 TRP B N 1
ATOM 5838 C CA . TRP B 1 530 ? 123.439 126.412 148.005 1.00 114.94 451 TRP B CA 1
ATOM 5839 C C . TRP B 1 530 ? 122.954 127.829 147.724 1.00 115.23 451 TRP B C 1
ATOM 5840 O O . TRP B 1 530 ? 123.329 128.440 146.716 1.00 114.30 451 TRP B O 1
ATOM 5851 N N . ARG B 1 531 ? 122.113 128.367 148.611 1.00 108.21 452 ARG B N 1
ATOM 5852 C CA . ARG B 1 531 ? 121.632 129.735 148.437 1.00 105.23 452 ARG B CA 1
ATOM 5853 C C . ARG B 1 531 ? 122.789 130.727 148.514 1.00 108.39 452 ARG B C 1
ATOM 5854 O O . ARG B 1 531 ? 122.877 131.655 147.701 1.00 106.34 452 ARG B O 1
ATOM 5862 N N . ASN B 1 532 ? 123.700 130.530 149.469 1.00 110.53 453 ASN B N 1
ATOM 5863 C CA . ASN B 1 532 ? 124.856 131.413 149.591 1.00 109.63 453 ASN B CA 1
ATOM 5864 C C . ASN B 1 532 ? 125.720 131.366 148.337 1.00 108.05 453 ASN B C 1
ATOM 5865 O O . ASN B 1 532 ? 126.276 132.388 147.917 1.00 108.06 453 ASN B O 1
ATOM 5870 N N . PHE B 1 533 ? 125.847 130.186 147.727 1.00 102.93 454 PHE B N 1
ATOM 5871 C CA . PHE B 1 533 ? 126.637 130.067 146.507 1.00 104.28 454 PHE B CA 1
ATOM 5872 C C . PHE B 1 533 ? 125.922 130.670 145.305 1.00 104.29 454 PHE B C 1
ATOM 5873 O O . PHE B 1 533 ? 126.580 131.154 144.377 1.00 99.04 454 PHE B O 1
ATOM 5881 N N . THR B 1 534 ? 124.586 130.647 145.292 1.00 104.38 455 THR B N 1
ATOM 5882 C CA . THR B 1 534 ? 123.857 131.220 144.165 1.00 101.75 455 THR B CA 1
ATOM 5883 C C . THR B 1 534 ? 124.014 132.733 144.081 1.00 101.41 455 THR B C 1
ATOM 5884 O O . THR B 1 534 ? 123.812 133.303 143.003 1.00 99.57 455 THR B O 1
ATOM 5888 N N . VAL B 1 535 ? 124.364 133.396 145.182 1.00 105.22 456 VAL B N 1
ATOM 5889 C CA . VAL B 1 535 ? 124.616 134.832 145.148 1.00 105.58 456 VAL B CA 1
ATOM 5890 C C . VAL B 1 535 ? 126.120 135.094 145.204 1.00 103.60 456 VAL B C 1
ATOM 5891 O O . VAL B 1 535 ? 126.711 135.279 146.273 1.00 99.45 456 VAL B O 1
ATOM 5895 N N . ASN B 1 536 ? 126.750 135.114 144.027 1.00 89.04 457 ASN B N 1
ATOM 5896 C CA . ASN B 1 536 ? 128.183 135.360 143.936 1.00 86.21 457 ASN B CA 1
ATOM 5897 C C . ASN B 1 536 ? 128.551 136.230 142.742 1.00 89.03 457 ASN B C 1
ATOM 5898 O O . ASN B 1 536 ? 129.744 136.346 142.432 1.00 95.03 457 ASN B O 1
ATOM 5903 N N . LYS B 1 537 ? 127.572 136.819 142.053 1.00 70.78 458 LYS B N 1
ATOM 5904 C CA . LYS B 1 537 ? 127.691 137.647 140.858 1.00 68.51 458 LYS B CA 1
ATOM 5905 C C . LYS B 1 537 ? 127.991 136.796 139.621 1.00 67.72 458 LYS B C 1
ATOM 5906 O O . LYS B 1 537 ? 127.912 137.309 138.507 1.00 71.67 458 LYS B O 1
ATOM 5912 N N . LEU B 1 538 ? 128.271 135.503 139.770 1.00 61.21 459 LEU B N 1
ATOM 5913 C CA . LEU B 1 538 ? 128.607 134.647 138.639 1.00 54.38 459 LEU B CA 1
ATOM 5914 C C . LEU B 1 538 ? 127.445 133.778 138.182 1.00 58.57 459 LEU B C 1
ATOM 5915 O O . LEU B 1 538 ? 127.256 133.593 136.977 1.00 64.20 459 LEU B O 1
ATOM 5920 N N . SER B 1 539 ? 126.662 133.234 139.117 1.00 70.90 460 SER B N 1
ATOM 5921 C CA . SER B 1 539 ? 125.522 132.408 138.736 1.00 66.88 460 SER B CA 1
ATOM 5922 C C . SER B 1 539 ? 124.488 133.216 137.964 1.00 69.01 460 SER B C 1
ATOM 5923 O O . SER B 1 539 ? 123.914 132.728 136.983 1.00 76.97 460 SER B O 1
ATOM 5926 N N . CYS B 1 540 ? 124.233 134.454 138.394 1.00 68.81 461 CYS B N 1
ATOM 5927 C CA . CYS B 1 540 ? 123.294 135.306 137.673 1.00 70.43 461 CYS B CA 1
ATOM 5928 C C . CYS B 1 540 ? 123.788 135.595 136.262 1.00 71.80 461 CYS B C 1
ATOM 5929 O O . CYS B 1 540 ? 123.005 135.566 135.305 1.00 72.56 461 CYS B O 1
ATOM 5932 N N . LEU B 1 541 ? 125.085 135.875 136.114 1.00 66.46 462 LEU B N 1
ATOM 5933 C CA . LEU B 1 541 ? 125.639 136.117 134.786 1.00 60.16 462 LEU B CA 1
ATOM 5934 C C . LEU B 1 541 ? 125.498 134.889 133.899 1.00 61.10 462 LEU B C 1
ATOM 5935 O O . LEU B 1 541 ? 125.131 135.004 132.725 1.00 62.63 462 LEU B O 1
ATOM 5940 N N . ALA B 1 542 ? 125.785 133.704 134.442 1.00 62.36 463 ALA B N 1
ATOM 5941 C CA . ALA B 1 542 ? 125.652 132.484 133.655 1.00 56.20 463 ALA B CA 1
ATOM 5942 C C . ALA B 1 542 ? 124.206 132.250 133.240 1.00 57.52 463 ALA B C 1
ATOM 5943 O O . ALA B 1 542 ? 123.935 131.889 132.090 1.00 71.09 463 ALA B O 1
ATOM 5945 N N . MET B 1 543 ? 123.261 132.461 134.159 1.00 53.64 464 MET B N 1
ATOM 5946 C CA . MET B 1 543 ? 121.855 132.244 133.834 1.00 56.73 464 MET B CA 1
ATOM 5947 C C . MET B 1 543 ? 121.378 133.221 132.765 1.00 61.98 464 MET B C 1
ATOM 5948 O O . MET B 1 543 ? 120.676 132.833 131.822 1.00 72.64 464 MET B O 1
ATOM 5953 N N . PHE B 1 544 ? 121.762 134.494 132.887 1.00 54.55 465 PHE B N 1
ATOM 5954 C CA . PHE B 1 544 ? 121.338 135.484 131.902 1.00 56.00 465 PHE B CA 1
ATOM 5955 C C . PHE B 1 544 ? 121.995 135.242 130.550 1.00 54.28 465 PHE B C 1
ATOM 5956 O O . PHE B 1 544 ? 121.362 135.436 129.506 1.00 53.65 465 PHE B O 1
ATOM 5964 N N . THR B 1 545 ? 123.261 134.819 130.541 1.00 55.64 466 THR B N 1
ATOM 5965 C CA . THR B 1 545 ? 123.912 134.479 129.281 1.00 54.15 466 THR B CA 1
ATOM 5966 C C . THR B 1 545 ? 123.245 133.277 128.631 1.00 54.06 466 THR B C 1
ATOM 5967 O O . THR B 1 545 ? 123.085 133.233 127.407 1.00 58.15 466 THR B O 1
ATOM 5971 N N . PHE B 1 546 ? 122.854 132.288 129.436 1.00 60.65 467 PHE B N 1
ATOM 5972 C CA . PHE B 1 546 ? 122.130 131.137 128.911 1.00 58.24 467 PHE B CA 1
ATOM 5973 C C . PHE B 1 546 ? 120.807 131.563 128.286 1.00 61.35 467 PHE B C 1
ATOM 5974 O O . PHE B 1 546 ? 120.455 131.115 127.188 1.00 69.52 467 PHE B O 1
ATOM 5982 N N . LEU B 1 547 ? 120.071 132.451 128.961 1.00 53.96 468 LEU B N 1
ATOM 5983 C CA . LEU B 1 547 ? 118.816 132.944 128.400 1.00 56.13 468 LEU B CA 1
ATOM 5984 C C . LEU B 1 547 ? 119.048 133.715 127.104 1.00 55.74 468 LEU B C 1
ATOM 5985 O O . LEU B 1 547 ? 118.302 133.547 126.130 1.00 58.27 468 LEU B O 1
ATOM 5990 N N . ALA B 1 548 ? 120.075 134.566 127.074 1.00 50.79 469 ALA B N 1
ATOM 5991 C CA . ALA B 1 548 ? 120.354 135.349 125.875 1.00 49.55 469 ALA B CA 1
ATOM 5992 C C . ALA B 1 548 ? 120.754 134.454 124.711 1.00 55.46 469 ALA B C 1
ATOM 5993 O O . ALA B 1 548 ? 120.369 134.707 123.564 1.00 66.64 469 ALA B O 1
ATOM 5995 N N . CYS B 1 549 ? 121.534 133.406 124.984 1.00 47.95 470 CYS B N 1
ATOM 5996 C CA . CYS B 1 549 ? 121.894 132.460 123.934 1.00 47.91 470 CYS B CA 1
ATOM 5997 C C . CYS B 1 549 ? 120.677 131.679 123.459 1.00 47.43 470 CYS B C 1
ATOM 5998 O O . CYS B 1 549 ? 120.587 131.313 122.281 1.00 51.92 470 CYS B O 1
ATOM 6001 N N . ILE B 1 550 ? 119.734 131.402 124.362 1.00 40.64 471 ILE B N 1
ATOM 6002 C CA . ILE B 1 550 ? 118.496 130.742 123.956 1.00 40.89 471 ILE B CA 1
ATOM 6003 C C . ILE B 1 550 ? 117.703 131.637 123.013 1.00 52.89 471 ILE B C 1
ATOM 6004 O O . ILE B 1 550 ? 117.199 131.188 121.977 1.00 64.64 471 ILE B O 1
ATOM 6009 N N . THR B 1 551 ? 117.585 132.923 123.355 1.00 57.57 472 THR B N 1
ATOM 6010 C CA . THR B 1 551 ? 116.763 133.823 122.550 1.00 58.87 472 THR B CA 1
ATOM 6011 C C . THR B 1 551 ? 117.391 134.094 121.187 1.00 57.35 472 THR B C 1
ATOM 6012 O O . THR B 1 551 ? 116.676 134.300 120.200 1.00 55.59 472 THR B O 1
ATOM 6016 N N . GLU B 1 552 ? 118.722 134.102 121.110 1.00 62.84 473 GLU B N 1
ATOM 6017 C CA . GLU B 1 552 ? 119.434 134.437 119.883 1.00 57.71 473 GLU B CA 1
ATOM 6018 C C . GLU B 1 552 ? 119.949 133.205 119.147 1.00 67.20 473 GLU B C 1
ATOM 6019 O O . GLU B 1 552 ? 120.935 133.299 118.410 1.00 72.99 473 GLU B O 1
ATOM 6025 N N . ARG B 1 553 ? 119.298 132.052 119.321 1.00 67.12 474 ARG B N 1
ATOM 6026 C CA . ARG B 1 553 ? 119.792 130.827 118.699 1.00 60.43 474 ARG B CA 1
ATOM 6027 C C . ARG B 1 553 ? 119.812 130.944 117.179 1.00 62.39 474 ARG B C 1
ATOM 6028 O O . ARG B 1 553 ? 120.778 130.523 116.530 1.00 67.61 474 ARG B O 1
ATOM 6036 N N . LYS B 1 554 ? 118.762 131.521 116.592 1.00 61.29 475 LYS B N 1
ATOM 6037 C CA . LYS B 1 554 ? 118.730 131.706 115.145 1.00 61.09 475 LYS B CA 1
ATOM 6038 C C . LYS B 1 554 ? 119.841 132.642 114.690 1.00 61.85 475 LYS B C 1
ATOM 6039 O O . LYS B 1 554 ? 120.515 132.387 113.686 1.00 67.90 475 LYS B O 1
ATOM 6045 N N . SER B 1 555 ? 120.048 133.737 115.425 1.00 61.94 476 SER B N 1
ATOM 6046 C CA . SER B 1 555 ? 121.090 134.687 115.054 1.00 63.36 476 SER B CA 1
ATOM 6047 C C . SER B 1 555 ? 122.477 134.072 115.195 1.00 55.24 476 SER B C 1
ATOM 6048 O O . SER B 1 555 ? 123.349 134.302 114.349 1.00 59.80 476 SER B O 1
ATOM 6051 N N . ILE B 1 556 ? 122.705 133.296 116.257 1.00 47.87 477 ILE B N 1
ATOM 6052 C CA . ILE B 1 556 ? 124.006 132.654 116.428 1.00 48.37 477 ILE B CA 1
ATOM 6053 C C . ILE B 1 556 ? 124.251 131.644 115.317 1.00 55.88 477 ILE B C 1
ATOM 6054 O O . ILE B 1 556 ? 125.352 131.568 114.758 1.00 65.64 477 ILE B O 1
ATOM 6059 N N . SER B 1 557 ? 123.234 130.845 114.982 1.00 59.46 478 SER B N 1
ATOM 6060 C CA . SER B 1 557 ? 123.400 129.850 113.929 1.00 56.54 478 SER B CA 1
ATOM 6061 C C . SER B 1 557 ? 123.658 130.506 112.578 1.00 51.48 478 SER B C 1
ATOM 6062 O O . SER B 1 557 ? 124.520 130.053 111.817 1.00 49.08 478 SER B O 1
ATOM 6065 N N . SER B 1 558 ? 122.922 131.574 112.261 1.00 63.08 479 SER B N 1
ATOM 6066 C CA . SER B 1 558 ? 123.075 132.217 110.961 1.00 68.98 479 SER B CA 1
ATOM 6067 C C . SER B 1 558 ? 124.329 133.081 110.892 1.00 66.03 479 SER B C 1
ATOM 6068 O O . SER B 1 558 ? 124.989 133.136 109.848 1.00 67.44 479 SER B O 1
ATOM 6071 N N . ASP B 1 559 ? 124.674 133.760 111.984 1.00 60.00 480 ASP B N 1
ATOM 6072 C CA . ASP B 1 559 ? 125.770 134.729 112.009 1.00 57.82 480 ASP B CA 1
ATOM 6073 C C . ASP B 1 559 ? 126.681 134.417 113.187 1.00 56.34 480 ASP B C 1
ATOM 6074 O O . ASP B 1 559 ? 126.593 135.055 114.244 1.00 64.63 480 ASP B O 1
ATOM 6079 N N . PRO B 1 560 ? 127.577 133.438 113.040 1.00 50.05 481 PRO B N 1
ATOM 6080 C CA . PRO B 1 560 ? 128.442 133.059 114.167 1.00 52.42 481 PRO B CA 1
ATOM 6081 C C . PRO B 1 560 ? 129.599 134.011 114.411 1.00 55.28 481 PRO B C 1
ATOM 6082 O O . PRO B 1 560 ? 130.205 133.946 115.488 1.00 54.66 481 PRO B O 1
ATOM 6086 N N . LEU B 1 561 ? 129.935 134.883 113.458 1.00 58.72 482 LEU B N 1
ATOM 6087 C CA . LEU B 1 561 ? 131.070 135.779 113.652 1.00 61.26 482 LEU B CA 1
ATOM 6088 C C . LEU B 1 561 ? 130.731 136.938 114.582 1.00 68.00 482 LEU B C 1
ATOM 6089 O O . LEU B 1 561 ? 131.571 137.350 115.391 1.00 61.96 482 LEU B O 1
ATOM 6094 N N . ASN B 1 562 ? 129.518 137.479 114.486 1.00 67.52 483 ASN B N 1
ATOM 6095 C CA . ASN B 1 562 ? 129.079 138.559 115.362 1.00 46.86 483 ASN B CA 1
ATOM 6096 C C . ASN B 1 562 ? 128.227 138.070 116.522 1.00 56.25 483 ASN B C 1
ATOM 6097 O O . ASN B 1 562 ? 128.387 138.551 117.647 1.00 70.32 483 ASN B O 1
ATOM 6102 N N . PHE B 1 563 ? 127.323 137.130 116.274 1.00 55.97 484 PHE B N 1
ATOM 6103 C CA . PHE B 1 563 ? 126.498 136.547 117.329 1.00 55.60 484 PHE B CA 1
ATOM 6104 C C . PHE B 1 563 ? 127.145 135.274 117.870 1.00 53.18 484 PHE B C 1
ATOM 6105 O O . PHE B 1 563 ? 126.597 134.183 117.773 1.00 59.77 484 PHE B O 1
ATOM 6113 N N . ASN B 1 564 ? 128.337 135.417 118.433 1.00 40.62 485 ASN B N 1
ATOM 6114 C CA . ASN B 1 564 ? 128.992 134.303 119.100 1.00 47.15 485 ASN B CA 1
ATOM 6115 C C . ASN B 1 564 ? 128.784 134.408 120.607 1.00 48.33 485 ASN B C 1
ATOM 6116 O O . ASN B 1 564 ? 128.345 135.433 121.131 1.00 57.50 485 ASN B O 1
ATOM 6121 N N . ILE B 1 565 ? 129.096 133.314 121.303 1.00 46.38 486 ILE B N 1
ATOM 6122 C CA . ILE B 1 565 ? 128.813 133.240 122.733 1.00 45.85 486 ILE B CA 1
ATOM 6123 C C . ILE B 1 565 ? 129.649 134.246 123.514 1.00 49.11 486 ILE B C 1
ATOM 6124 O O . ILE B 1 565 ? 129.181 134.801 124.516 1.00 54.38 486 ILE B O 1
ATOM 6129 N N . PHE B 1 566 ? 130.885 134.507 123.083 1.00 38.62 487 PHE B N 1
ATOM 6130 C CA . PHE B 1 566 ? 131.704 135.481 123.798 1.00 33.57 487 PHE B CA 1
ATOM 6131 C C . PHE B 1 566 ? 131.113 136.882 123.710 1.00 42.61 487 PHE B C 1
ATOM 6132 O O . PHE B 1 566 ? 131.181 137.645 124.677 1.00 56.25 487 PHE B O 1
ATOM 6140 N N . SER B 1 567 ? 130.556 137.253 122.555 1.00 36.09 488 SER B N 1
ATOM 6141 C CA . SER B 1 567 ? 129.945 138.574 122.434 1.00 30.72 488 SER B CA 1
ATOM 6142 C C . SER B 1 567 ? 128.743 138.708 123.358 1.00 39.90 488 SER B C 1
ATOM 6143 O O . SER B 1 567 ? 128.534 139.760 123.971 1.00 43.38 488 SER B O 1
ATOM 6146 N N . ILE B 1 568 ? 127.940 137.650 123.470 1.00 46.17 489 ILE B N 1
ATOM 6147 C CA . ILE B 1 568 ? 126.796 137.679 124.374 1.00 32.99 489 ILE B CA 1
ATOM 6148 C C . ILE B 1 568 ? 127.262 137.757 125.822 1.00 32.31 489 ILE B C 1
ATOM 6149 O O . ILE B 1 568 ? 126.672 138.474 126.640 1.00 45.33 489 ILE B O 1
ATOM 6154 N N . VAL B 1 569 ? 128.332 137.035 126.161 1.00 38.99 490 VAL B N 1
ATOM 6155 C CA . VAL B 1 569 ? 128.906 137.130 127.501 1.00 37.97 490 VAL B CA 1
ATOM 6156 C C . VAL B 1 569 ? 129.372 138.553 127.776 1.00 39.55 490 VAL B C 1
ATOM 6157 O O . VAL B 1 569 ? 129.155 139.095 128.866 1.00 49.59 490 VAL B O 1
ATOM 6161 N N . PHE B 1 570 ? 130.022 139.177 126.793 1.00 38.65 491 PHE B N 1
ATOM 6162 C CA . PHE B 1 570 ? 130.490 140.549 126.950 1.00 40.67 491 PHE B CA 1
ATOM 6163 C C . PHE B 1 570 ? 129.327 141.507 127.162 1.00 50.57 491 PHE B C 1
ATOM 6164 O O . PHE B 1 570 ? 129.390 142.388 128.025 1.00 58.01 491 PHE B O 1
ATOM 6172 N N . GLU B 1 571 ? 128.252 141.348 126.387 1.00 44.36 492 GLU B N 1
ATOM 6173 C CA . GLU B 1 571 ? 127.091 142.217 126.552 1.00 38.75 492 GLU B CA 1
ATOM 6174 C C . GLU B 1 571 ? 126.449 142.028 127.919 1.00 50.04 492 GLU B C 1
ATOM 6175 O O . GLU B 1 571 ? 126.039 143.002 128.559 1.00 66.78 492 GLU B O 1
ATOM 6181 N N . ILE B 1 572 ? 126.347 140.781 128.382 1.00 45.44 493 ILE B N 1
ATOM 6182 C CA . ILE B 1 572 ? 125.735 140.526 129.683 1.00 35.14 493 ILE B CA 1
ATOM 6183 C C . ILE B 1 572 ? 126.593 141.102 130.802 1.00 36.24 493 ILE B C 1
ATOM 6184 O O . ILE B 1 572 ? 126.074 141.696 131.756 1.00 53.34 493 ILE B O 1
ATOM 6189 N N . ILE B 1 573 ? 127.915 140.943 130.706 1.00 32.96 494 ILE B N 1
ATOM 6190 C CA . ILE B 1 573 ? 128.810 141.520 131.705 1.00 41.03 494 ILE B CA 1
ATOM 6191 C C . ILE B 1 573 ? 128.704 143.038 131.699 1.00 43.83 494 ILE B C 1
ATOM 6192 O O . ILE B 1 573 ? 128.686 143.677 132.756 1.00 55.25 494 ILE B O 1
ATOM 6197 N N . SER B 1 574 ? 128.629 143.639 130.510 1.00 35.76 495 SER B N 1
ATOM 6198 C CA . SER B 1 574 ? 128.505 145.088 130.411 1.00 47.72 495 SER B CA 1
ATOM 6199 C C . SER B 1 574 ? 127.203 145.575 131.032 1.00 52.97 495 SER B C 1
ATOM 6200 O O . SER B 1 574 ? 127.177 146.589 131.737 1.00 58.82 495 SER B O 1
ATOM 6203 N N . ALA B 1 575 ? 126.106 144.864 130.774 1.00 51.55 496 ALA B N 1
ATOM 6204 C CA . ALA B 1 575 ? 124.813 145.279 131.305 1.00 43.62 496 ALA B CA 1
ATOM 6205 C C . ALA B 1 575 ? 124.761 145.120 132.819 1.00 50.41 496 ALA B C 1
ATOM 6206 O O . ALA B 1 575 ? 124.255 145.998 133.527 1.00 56.94 496 ALA B O 1
ATOM 6208 N N . PHE B 1 576 ? 125.279 144.005 133.337 1.00 44.41 497 PHE B N 1
ATOM 6209 C CA . PHE B 1 576 ? 125.214 143.767 134.774 1.00 45.55 497 PHE B CA 1
ATOM 6210 C C . PHE B 1 576 ? 126.171 144.683 135.527 1.00 55.18 497 PHE B C 1
ATOM 6211 O O . PHE B 1 576 ? 125.861 145.143 136.631 1.00 64.29 497 PHE B O 1
ATOM 6219 N N . GLY B 1 577 ? 127.340 144.951 134.956 1.00 38.49 498 GLY B N 1
ATOM 6220 C CA . GLY B 1 577 ? 128.268 145.892 135.540 1.00 37.45 498 GLY B CA 1
ATOM 6221 C C . GLY B 1 577 ? 127.982 147.340 135.235 1.00 48.44 498 GLY B C 1
ATOM 6222 O O . GLY B 1 577 ? 128.687 148.218 135.738 1.00 57.57 498 GLY B O 1
ATOM 6223 N N . ASN B 1 578 ? 126.964 147.610 134.414 1.00 55.43 499 ASN B N 1
ATOM 6224 C CA . ASN B 1 578 ? 126.567 148.972 134.051 1.00 49.74 499 ASN B CA 1
ATOM 6225 C C . ASN B 1 578 ? 127.720 149.750 133.426 1.00 53.28 499 ASN B C 1
ATOM 6226 O O . ASN B 1 578 ? 127.819 150.970 133.579 1.00 56.49 499 ASN B O 1
ATOM 6231 N N . VAL B 1 579 ? 128.602 149.054 132.714 1.00 44.32 500 VAL B N 1
ATOM 6232 C CA . VAL B 1 579 ? 129.728 149.726 132.077 1.00 38.38 500 VAL B CA 1
ATOM 6233 C C . VAL B 1 579 ? 129.289 150.395 130.783 1.00 49.70 500 VAL B C 1
ATOM 6234 O O . VAL B 1 579 ? 129.274 151.626 130.678 1.00 58.35 500 VAL B O 1
ATOM 6238 N N . GLY B 1 580 ? 128.879 149.602 129.800 1.00 46.85 501 GLY B N 1
ATOM 6239 C CA . GLY B 1 580 ? 128.447 150.119 128.513 1.00 39.88 501 GLY B CA 1
ATOM 6240 C C . GLY B 1 580 ? 129.275 149.679 127.329 1.00 45.23 501 GLY B C 1
ATOM 6241 O O . GLY B 1 580 ? 128.971 150.088 126.199 1.00 42.28 501 GLY B O 1
ATOM 6242 N N . TYR B 1 581 ? 130.311 148.870 127.524 1.00 56.70 502 TYR B N 1
ATOM 6243 C CA . TYR B 1 581 ? 131.108 148.403 126.400 1.00 44.95 502 TYR B CA 1
ATOM 6244 C C . TYR B 1 581 ? 130.314 147.402 125.575 1.00 50.49 502 TYR B C 1
ATOM 6245 O O . TYR B 1 581 ? 129.829 146.395 126.098 1.00 51.56 502 TYR B O 1
ATOM 6254 N N . SER B 1 582 ? 130.184 147.682 124.283 1.00 55.15 503 SER B N 1
ATOM 6255 C CA . SER B 1 582 ? 129.489 146.803 123.357 1.00 56.07 503 SER B CA 1
ATOM 6256 C C . SER B 1 582 ? 130.476 146.339 122.301 1.00 54.29 503 SER B C 1
ATOM 6257 O O . SER B 1 582 ? 131.194 147.156 121.718 1.00 62.26 503 SER B O 1
ATOM 6260 N N . LEU B 1 583 ? 130.509 145.029 122.056 1.00 52.02 504 LEU B N 1
ATOM 6261 C CA . LEU B 1 583 ? 131.409 144.487 121.048 1.00 57.06 504 LEU B CA 1
ATOM 6262 C C . LEU B 1 583 ? 131.026 144.905 119.636 1.00 60.42 504 LEU B C 1
ATOM 6263 O O . LEU B 1 583 ? 131.810 144.683 118.710 1.00 61.90 504 LEU B O 1
ATOM 6268 N N . GLY B 1 584 ? 129.846 145.489 119.449 1.00 63.22 505 GLY B N 1
ATOM 6269 C CA . GLY B 1 584 ? 129.461 146.019 118.159 1.00 64.18 505 GLY B CA 1
ATOM 6270 C C . GLY B 1 584 ? 128.984 144.948 117.201 1.00 61.77 505 GLY B C 1
ATOM 6271 O O . GLY B 1 584 ? 128.922 143.757 117.509 1.00 59.72 505 GLY B O 1
ATOM 6272 N N . TYR B 1 585 ? 128.640 145.400 115.996 1.00 61.01 506 TYR B N 1
ATOM 6273 C CA . TYR B 1 585 ? 128.142 144.507 114.953 1.00 64.25 506 TYR B CA 1
ATOM 6274 C C . TYR B 1 585 ? 128.530 145.120 113.612 1.00 68.92 506 TYR B C 1
ATOM 6275 O O . TYR B 1 585 ? 127.908 146.089 113.168 1.00 74.33 506 TYR B O 1
ATOM 6284 N N . SER B 1 586 ? 129.557 144.559 112.982 1.00 72.21 507 SER B N 1
ATOM 6285 C CA . SER B 1 586 ? 129.963 144.965 111.642 1.00 74.87 507 SER B CA 1
ATOM 6286 C C . SER B 1 586 ? 129.380 143.964 110.653 1.00 70.44 507 SER B C 1
ATOM 6287 O O . SER B 1 586 ? 129.799 142.803 110.618 1.00 74.15 507 SER B O 1
ATOM 6290 N N . CYS B 1 587 ? 128.412 144.410 109.848 1.00 80.73 508 CYS B N 1
ATOM 6291 C CA . CYS B 1 587 ? 127.750 143.492 108.930 1.00 89.93 508 CYS B CA 1
ATOM 6292 C C . CYS B 1 587 ? 128.686 142.998 107.835 1.00 95.18 508 CYS B C 1
ATOM 6293 O O . CYS B 1 587 ? 128.368 142.015 107.158 1.00 95.45 508 CYS B O 1
ATOM 6296 N N . GLN B 1 588 ? 129.839 143.646 107.653 1.00 86.35 509 GLN B N 1
ATOM 6297 C CA . GLN B 1 588 ? 130.837 143.126 106.727 1.00 84.35 509 GLN B CA 1
ATOM 6298 C C . GLN B 1 588 ? 131.392 141.784 107.186 1.00 85.05 509 GLN B C 1
ATOM 6299 O O . GLN B 1 588 ? 132.014 141.075 106.388 1.00 80.28 509 GLN B O 1
ATOM 6305 N N . LYS B 1 589 ? 131.175 141.420 108.447 1.00 76.07 510 LYS B N 1
ATOM 6306 C CA . LYS B 1 589 ? 131.620 140.147 108.991 1.00 67.20 510 LYS B CA 1
ATOM 6307 C C . LYS B 1 589 ? 130.589 139.039 108.822 1.00 72.03 510 LYS B C 1
ATOM 6308 O O . LYS B 1 589 ? 130.786 137.945 109.360 1.00 73.27 510 LYS B O 1
ATOM 6314 N N . LEU B 1 590 ? 129.495 139.298 108.109 1.00 83.14 511 LEU B N 1
ATOM 6315 C CA . LEU B 1 590 ? 128.508 138.259 107.850 1.00 83.07 511 LEU B CA 1
ATOM 6316 C C . LEU B 1 590 ? 129.120 137.120 107.046 1.00 90.27 511 LEU B C 1
ATOM 6317 O O . LEU B 1 590 ? 129.893 137.343 106.110 1.00 90.54 511 LEU B O 1
ATOM 6322 N N . LEU B 1 591 ? 128.766 135.888 107.414 1.00 88.79 512 LEU B N 1
ATOM 6323 C CA . LEU B 1 591 ? 129.159 134.741 106.603 1.00 88.44 512 LEU B CA 1
ATOM 6324 C C . LEU B 1 591 ? 128.478 134.787 105.242 1.00 92.16 512 LEU B C 1
ATOM 6325 O O . LEU B 1 591 ? 129.135 134.667 104.201 1.00 88.93 512 LEU B O 1
ATOM 6330 N N . LYS B 1 592 ? 127.164 134.969 105.232 1.00 100.39 513 LYS B N 1
ATOM 6331 C CA . LYS B 1 592 ? 126.427 135.138 103.988 1.00 98.38 513 LYS B CA 1
ATOM 6332 C C . LYS B 1 592 ? 126.497 136.595 103.548 1.00 98.20 513 LYS B C 1
ATOM 6333 O O . LYS B 1 592 ? 126.175 137.485 104.342 1.00 100.18 513 LYS B O 1
ATOM 6339 N N . PRO B 1 593 ? 126.906 136.884 102.315 1.00 105.97 514 PRO B N 1
ATOM 6340 C CA . PRO B 1 593 ? 127.039 138.286 101.900 1.00 107.46 514 PRO B CA 1
ATOM 6341 C C . PRO B 1 593 ? 125.689 138.934 101.645 1.00 107.85 514 PRO B C 1
ATOM 6342 O O . PRO B 1 593 ? 125.032 138.650 100.639 1.00 107.32 514 PRO B O 1
ATOM 6346 N N . ASP B 1 594 ? 125.270 139.810 102.554 1.00 117.03 515 ASP B N 1
ATOM 6347 C CA . ASP B 1 594 ? 123.980 140.481 102.474 1.00 117.24 515 ASP B CA 1
ATOM 6348 C C . ASP B 1 594 ? 124.207 141.977 102.316 1.00 117.72 515 ASP B C 1
ATOM 6349 O O . ASP B 1 594 ? 124.920 142.589 103.119 1.00 115.50 515 ASP B O 1
ATOM 6354 N N . ALA B 1 595 ? 123.601 142.560 101.283 1.00 118.88 516 ALA B N 1
ATOM 6355 C CA . ALA B 1 595 ? 123.728 143.986 101.014 1.00 117.03 516 ALA B CA 1
ATOM 6356 C C . ALA B 1 595 ? 122.591 144.813 101.599 1.00 117.97 516 ALA B C 1
ATOM 6357 O O . ALA B 1 595 ? 122.652 146.046 101.541 1.00 117.89 516 ALA B O 1
ATOM 6359 N N . THR B 1 596 ? 121.562 144.174 102.159 1.00 115.24 517 THR B N 1
ATOM 6360 C CA . THR B 1 596 ? 120.461 144.914 102.763 1.00 115.15 517 THR B CA 1
ATOM 6361 C C . THR B 1 596 ? 120.840 145.547 104.095 1.00 114.24 517 THR B C 1
ATOM 6362 O O . THR B 1 596 ? 120.045 146.319 104.641 1.00 112.91 517 THR B O 1
ATOM 6366 N N . CYS B 1 597 ? 122.018 145.235 104.627 1.00 110.91 518 CYS B N 1
ATOM 6367 C CA . CYS B 1 597 ? 122.452 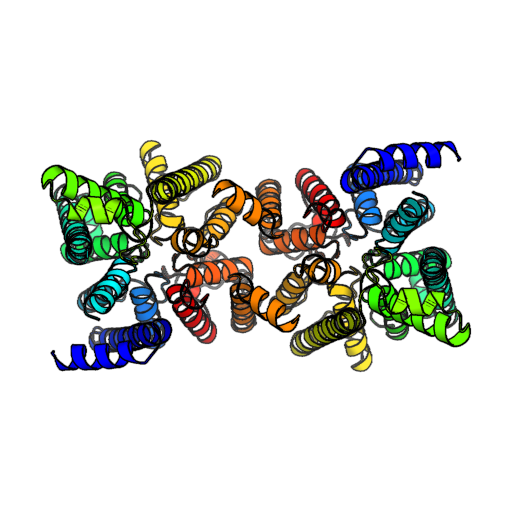145.816 105.889 1.00 111.88 518 CYS B CA 1
ATOM 6368 C C . CYS B 1 597 ? 122.653 147.319 105.765 1.00 112.41 518 CYS B C 1
ATOM 6369 O O . CYS B 1 597 ? 123.022 147.841 104.709 1.00 114.40 518 CYS B O 1
ATOM 6372 N N . LYS B 1 598 ? 122.403 148.016 106.870 1.00 98.12 519 LYS B N 1
ATOM 6373 C CA . LYS B 1 598 ? 122.818 149.404 107.061 1.00 100.09 519 LYS B CA 1
ATOM 6374 C C . LYS B 1 598 ? 123.606 149.396 108.364 1.00 99.95 519 LYS B C 1
ATOM 6375 O O . LYS B 1 598 ? 123.016 149.369 109.448 1.00 100.62 519 LYS B O 1
ATOM 6381 N N . ASP B 1 599 ? 124.935 149.388 108.256 1.00 96.11 520 ASP B N 1
ATOM 6382 C CA . ASP B 1 599 ? 125.789 149.299 109.434 1.00 95.64 520 ASP B CA 1
ATOM 6383 C C . ASP B 1 599 ? 125.493 150.450 110.385 1.00 99.32 520 ASP B C 1
ATOM 6384 O O . ASP B 1 599 ? 125.775 151.612 110.078 1.00 100.39 520 ASP B O 1
ATOM 6389 N N . ALA B 1 600 ? 124.923 150.131 111.540 1.00 89.92 521 ALA B N 1
ATOM 6390 C CA . ALA B 1 600 ? 124.464 151.133 112.487 1.00 90.18 521 ALA B CA 1
ATOM 6391 C C . ALA B 1 600 ? 125.468 151.294 113.619 1.00 86.88 521 ALA B C 1
ATOM 6392 O O . ALA B 1 600 ? 126.242 150.384 113.925 1.00 89.55 521 ALA B O 1
ATOM 6394 N N . SER B 1 601 ? 125.445 152.472 114.241 1.00 71.96 522 SER B N 1
ATOM 6395 C CA . SER B 1 601 ? 126.415 152.799 115.275 1.00 77.44 522 SER B CA 1
ATOM 6396 C C . SER B 1 601 ? 125.985 152.367 116.670 1.00 82.24 522 SER B C 1
ATOM 6397 O O . SER B 1 601 ? 126.794 152.463 117.598 1.00 78.31 522 SER B O 1
ATOM 6400 N N . TYR B 1 602 ? 124.751 151.903 116.851 1.00 72.80 523 TYR B N 1
ATOM 6401 C CA . TYR B 1 602 ? 124.326 151.491 118.180 1.00 68.49 523 TYR B CA 1
ATOM 6402 C C . TYR B 1 602 ? 124.981 150.170 118.566 1.00 69.75 523 TYR B C 1
ATOM 6403 O O . TYR B 1 602 ? 125.512 149.442 117.724 1.00 74.76 523 TYR B O 1
ATOM 6412 N N . GLY B 1 603 ? 124.940 149.869 119.860 1.00 60.20 524 GLY B N 1
ATOM 6413 C CA . GLY B 1 603 ? 125.614 148.704 120.396 1.00 60.63 524 GLY B CA 1
ATOM 6414 C C . GLY B 1 603 ? 125.118 147.382 119.851 1.00 59.23 524 GLY B C 1
ATOM 6415 O O . GLY B 1 603 ? 124.161 147.334 119.073 1.00 53.25 524 GLY B O 1
ATOM 6416 N N . PHE B 1 604 ? 125.778 146.297 120.259 1.00 58.33 525 PHE B N 1
ATOM 6417 C CA . PHE B 1 604 ? 125.378 144.966 119.819 1.00 55.08 525 PHE B CA 1
ATOM 6418 C C . PHE B 1 604 ? 123.953 144.642 120.245 1.00 59.92 525 PHE B C 1
ATOM 6419 O O . PHE B 1 604 ? 123.220 143.978 119.503 1.00 65.03 525 PHE B O 1
ATOM 6427 N N . VAL B 1 605 ? 123.538 145.117 121.422 1.00 58.31 526 VAL B N 1
ATOM 6428 C CA . VAL B 1 605 ? 122.215 144.802 121.948 1.00 53.80 526 VAL B CA 1
ATOM 6429 C C . VAL B 1 605 ? 121.110 145.292 121.026 1.00 49.44 526 VAL B C 1
ATOM 6430 O O . VAL B 1 605 ? 120.048 144.667 120.947 1.00 57.30 526 VAL B O 1
ATOM 6434 N N . GLY B 1 606 ? 121.338 146.392 120.306 1.00 51.15 527 GLY B N 1
ATOM 6435 C CA . GLY B 1 606 ? 120.342 146.877 119.369 1.00 54.81 527 GLY B CA 1
ATOM 6436 C C . GLY B 1 606 ? 120.065 145.931 118.221 1.00 57.23 527 GLY B C 1
ATOM 6437 O O . GLY B 1 606 ? 119.019 146.048 117.576 1.00 56.91 527 GLY B O 1
ATOM 6438 N N . ARG B 1 607 ? 120.977 145.000 117.950 1.00 63.64 528 ARG B N 1
ATOM 6439 C CA . ARG B 1 607 ? 120.798 144.014 116.894 1.00 59.51 528 ARG B CA 1
ATOM 6440 C C . ARG B 1 607 ? 120.263 142.684 117.406 1.00 57.46 528 ARG B C 1
ATOM 6441 O O . ARG B 1 607 ? 120.123 141.746 116.617 1.00 63.88 528 ARG B O 1
ATOM 6449 N N . TRP B 1 608 ? 119.965 142.579 118.698 1.00 53.75 529 TRP B N 1
ATOM 6450 C CA . TRP B 1 608 ? 119.400 141.359 119.251 1.00 52.71 529 TRP B CA 1
ATOM 6451 C C . TRP B 1 608 ? 117.913 141.271 118.919 1.00 56.69 529 TRP B C 1
ATOM 6452 O O . TRP B 1 608 ? 117.341 142.134 118.249 1.00 59.89 529 TRP B O 1
ATOM 6463 N N . THR B 1 609 ? 117.278 140.206 119.396 1.00 60.73 530 THR B N 1
ATOM 6464 C CA . THR B 1 609 ? 115.837 140.076 119.286 1.00 63.74 530 THR B CA 1
ATOM 6465 C C . THR B 1 609 ? 115.166 140.875 120.405 1.00 71.21 530 THR B C 1
ATOM 6466 O O . THR B 1 609 ? 115.818 141.368 121.328 1.00 70.28 530 THR B O 1
ATOM 6470 N N . GLU B 1 610 ? 113.841 141.014 120.310 1.00 73.83 531 GLU B N 1
ATOM 6471 C CA . GLU B 1 610 ? 113.103 141.747 121.334 1.00 70.25 531 GLU B CA 1
ATOM 6472 C C . GLU B 1 610 ? 113.242 141.079 122.697 1.00 77.48 531 GLU B C 1
ATOM 6473 O O . GLU B 1 610 ? 113.385 141.761 123.720 1.00 83.56 531 GLU B O 1
ATOM 6479 N N . GLU B 1 611 ? 113.207 139.745 122.730 1.00 71.95 532 GLU B N 1
ATOM 6480 C CA . GLU B 1 611 ? 113.430 139.032 123.983 1.00 65.46 532 GLU B CA 1
ATOM 6481 C C . GLU B 1 611 ? 114.833 139.290 124.519 1.00 69.10 532 GLU B C 1
ATOM 6482 O O . GLU B 1 611 ? 115.027 139.423 125.732 1.00 74.99 532 GLU B O 1
ATOM 6488 N N . GLY B 1 612 ? 115.824 139.359 123.629 1.00 61.60 533 GLY B N 1
ATOM 6489 C CA . GLY B 1 612 ? 117.168 139.703 124.063 1.00 52.86 533 GLY B CA 1
ATOM 6490 C C . GLY B 1 612 ? 117.246 141.095 124.659 1.00 60.73 533 GLY B C 1
ATOM 6491 O O . GLY B 1 612 ? 117.924 141.313 125.666 1.00 73.66 533 GLY B O 1
ATOM 6492 N N . LYS B 1 613 ? 116.550 142.056 124.048 1.00 53.19 534 LYS B N 1
ATOM 6493 C CA . LYS B 1 613 ? 116.519 143.407 124.598 1.00 51.15 534 LYS B CA 1
ATOM 6494 C C . LYS B 1 613 ? 115.858 143.427 125.970 1.00 54.02 534 LYS B C 1
ATOM 6495 O O . LYS B 1 613 ? 116.323 144.120 126.882 1.00 58.17 534 LYS B O 1
ATOM 6501 N N . LEU B 1 614 ? 114.770 142.671 126.139 1.00 51.52 535 LEU B N 1
ATOM 6502 C CA . LEU B 1 614 ? 114.126 142.591 127.447 1.00 51.60 535 LEU B CA 1
ATOM 6503 C C . LEU B 1 614 ? 115.055 141.967 128.482 1.00 52.32 535 LEU B C 1
ATOM 6504 O O . LEU B 1 614 ? 115.111 142.416 129.635 1.00 54.05 535 LEU B O 1
ATOM 6509 N N . ILE B 1 615 ? 115.788 140.923 128.090 1.00 52.86 536 ILE B N 1
ATOM 6510 C CA . ILE B 1 615 ? 116.728 140.287 129.007 1.00 49.11 536 ILE B CA 1
ATOM 6511 C C . ILE B 1 615 ? 117.814 141.271 129.419 1.00 54.95 536 ILE B C 1
ATOM 6512 O O . ILE B 1 615 ? 118.189 141.345 130.594 1.00 66.77 536 ILE B O 1
ATOM 6517 N N . VAL B 1 616 ? 118.333 142.046 128.464 1.00 49.36 537 VAL B N 1
ATOM 6518 C CA . VAL B 1 616 ? 119.357 143.029 128.805 1.00 45.27 537 VAL B CA 1
ATOM 6519 C C . VAL B 1 616 ? 118.783 144.124 129.700 1.00 57.69 537 VAL B C 1
ATOM 6520 O O . VAL B 1 616 ? 119.479 144.635 130.583 1.00 69.83 537 VAL B O 1
ATOM 6524 N N . ILE B 1 617 ? 117.519 144.504 129.496 1.00 52.01 538 ILE B N 1
ATOM 6525 C CA . ILE B 1 617 ? 116.888 145.484 130.380 1.00 43.72 538 ILE B CA 1
ATOM 6526 C C . ILE B 1 617 ? 116.826 144.948 131.805 1.00 47.57 538 ILE B C 1
ATOM 6527 O O . ILE B 1 617 ? 117.147 145.653 132.773 1.00 57.35 538 ILE B O 1
ATOM 6532 N N . LEU B 1 618 ? 116.412 143.688 131.954 1.00 53.97 539 LEU B N 1
ATOM 6533 C CA . LEU B 1 618 ? 116.366 143.081 133.281 1.00 53.54 539 LEU B CA 1
ATOM 6534 C C . LEU B 1 618 ? 117.757 143.004 133.897 1.00 51.30 539 LEU B C 1
ATOM 6535 O O . LEU B 1 618 ? 117.929 143.246 135.098 1.00 57.43 539 LEU B O 1
ATOM 6540 N N . VAL B 1 619 ? 118.763 142.670 133.086 1.00 42.34 540 VAL B N 1
ATOM 6541 C CA . VAL B 1 619 ? 120.128 142.573 133.590 1.00 41.37 540 VAL B CA 1
ATOM 6542 C C . VAL B 1 619 ? 120.618 143.933 134.061 1.00 48.19 540 VAL B C 1
ATOM 6543 O O . VAL B 1 619 ? 121.282 144.042 135.095 1.00 63.29 540 VAL B O 1
ATOM 6547 N N . MET B 1 620 ? 120.313 144.991 133.307 1.00 45.09 541 MET B N 1
ATOM 6548 C CA . MET B 1 620 ? 120.724 146.331 133.716 1.00 43.85 541 MET B CA 1
ATOM 6549 C C . MET B 1 620 ? 120.029 146.758 135.003 1.00 49.61 541 MET B C 1
ATOM 6550 O O . MET B 1 620 ? 120.667 147.328 135.898 1.00 47.65 541 MET B O 1
ATOM 6555 N N . PHE B 1 621 ? 118.728 146.479 135.127 1.00 53.98 542 PHE B N 1
ATOM 6556 C CA . PHE B 1 621 ? 118.036 146.782 136.379 1.00 46.37 542 PHE B CA 1
ATOM 6557 C C . PHE B 1 621 ? 118.661 146.044 137.554 1.00 55.16 542 PHE B C 1
ATOM 6558 O O . PHE B 1 621 ? 118.849 146.620 138.632 1.00 60.10 542 PHE B O 1
ATOM 6566 N N . LEU B 1 622 ? 118.987 144.765 137.371 1.00 58.00 543 LEU B N 1
ATOM 6567 C CA . LEU B 1 622 ? 119.603 144.015 138.460 1.00 58.26 543 LEU B CA 1
ATOM 6568 C C . LEU B 1 622 ? 121.009 144.522 138.752 1.00 55.71 543 LEU B C 1
ATOM 6569 O O . LEU B 1 622 ? 121.461 144.496 139.902 1.00 66.38 543 LEU B O 1
ATOM 6574 N N . GLY B 1 623 ? 121.718 144.980 137.722 1.00 46.68 544 GLY B N 1
ATOM 6575 C CA . GLY B 1 623 ? 123.061 145.491 137.925 1.00 46.31 544 GLY B CA 1
ATOM 6576 C C . GLY B 1 623 ? 123.085 146.794 138.697 1.00 57.88 544 GLY B C 1
ATOM 6577 O O . GLY B 1 623 ? 123.959 147.012 139.537 1.00 66.07 544 GLY B O 1
ATOM 6578 N N . ARG B 1 624 ? 122.143 147.691 138.407 1.00 58.99 545 ARG B N 1
ATOM 6579 C CA . ARG B 1 624 ? 122.058 148.913 139.198 1.00 60.05 545 ARG B CA 1
ATOM 6580 C C . ARG B 1 624 ? 121.664 148.608 140.635 1.00 67.90 545 ARG B C 1
ATOM 6581 O O . ARG B 1 624 ? 122.215 149.191 141.576 1.00 68.77 545 ARG B O 1
ATOM 6589 N N . LEU B 1 625 ? 120.718 147.695 140.825 1.00 63.48 546 LEU B N 1
ATOM 6590 C CA . LEU B 1 625 ? 120.273 147.314 142.155 1.00 57.92 546 LEU B CA 1
ATOM 6591 C C . LEU B 1 625 ? 121.210 146.316 142.824 1.00 65.43 546 LEU B C 1
ATOM 6592 O O . LEU B 1 625 ? 120.867 145.775 143.878 1.00 76.08 546 LEU B O 1
ATOM 6597 N N . LYS B 1 626 ? 122.376 146.055 142.241 1.00 66.07 547 LYS B N 1
ATOM 6598 C CA . LYS B 1 626 ? 123.391 145.300 142.950 1.00 61.17 547 LYS B CA 1
ATOM 6599 C C . LYS B 1 626 ? 124.051 146.193 144.006 1.00 68.99 547 LYS B C 1
ATOM 6600 O O . LYS B 1 626 ? 123.746 147.381 144.125 1.00 72.47 547 LYS B O 1
ATOM 6606 N N . GLU B 1 627 ? 124.899 145.568 144.828 1.00 86.21 548 GLU B N 1
ATOM 6607 C CA . GLU B 1 627 ? 125.300 145.931 146.196 1.00 86.09 548 GLU B CA 1
ATOM 6608 C C . GLU B 1 627 ? 124.097 146.075 147.123 1.00 89.29 548 GLU B C 1
ATOM 6609 O O . GLU B 1 627 ? 124.280 146.438 148.289 1.00 96.05 548 GLU B O 1
ATOM 6615 N N . PHE B 1 628 ? 122.881 145.804 146.652 1.00 84.96 549 PHE B N 1
ATOM 6616 C CA . PHE B 1 628 ? 121.667 145.817 147.463 1.00 84.73 549 PHE B CA 1
ATOM 6617 C C . PHE B 1 628 ? 120.986 144.462 147.530 1.00 86.66 549 PHE B C 1
ATOM 6618 O O . PHE B 1 628 ? 120.524 144.062 148.600 1.00 92.45 549 PHE B O 1
ATOM 6626 N N . ILE B 1 629 ? 120.898 143.752 146.403 1.00 86.41 550 ILE B N 1
ATOM 6627 C CA . ILE B 1 629 ? 120.329 142.408 146.402 1.00 88.98 550 ILE B CA 1
ATOM 6628 C C . ILE B 1 629 ? 121.184 141.470 147.241 1.00 89.38 550 ILE B C 1
ATOM 6629 O O . ILE B 1 629 ? 120.671 140.523 147.852 1.00 84.97 550 ILE B O 1
ATOM 6634 N N . LEU B 1 630 ? 122.490 141.739 147.320 1.00 96.57 551 LEU B N 1
ATOM 6635 C CA . LEU B 1 630 ? 123.393 140.904 148.102 1.00 98.09 551 LEU B CA 1
ATOM 6636 C C . LEU B 1 630 ? 123.022 140.864 149.580 1.00 97.41 551 LEU B C 1
ATOM 6637 O O . LEU B 1 630 ? 123.335 139.880 150.258 1.00 95.79 551 LEU B O 1
ATOM 6642 N N . LYS B 1 631 ? 122.362 141.898 150.094 1.00 96.81 552 LYS B N 1
ATOM 6643 C CA . LYS B 1 631 ? 121.938 141.906 151.491 1.00 96.57 552 LYS B CA 1
ATOM 6644 C C . LYS B 1 631 ? 120.439 142.167 151.615 1.00 96.93 552 LYS B C 1
ATOM 6645 O O . LYS B 1 631 ? 119.905 142.271 152.719 1.00 95.18 552 LYS B O 1
#

Solvent-accessible surface area: 37143 Å² total; per-residue (Å²): 116,87,78,104,154,57,66,19,54,60,68,45,100,89,31,90,106,51,61,23,34,69,61,40,3,70,112,25,4,124,57,5,27,98,26,0,89,99,60,49,45,180,88,97,126,28,24,110,61,32,8,1,48,0,0,0,2,0,0,0,2,1,0,6,1,16,6,6,24,9,58,50,15,39,63,164,2,6,112,28,0,4,100,4,0,53,54,0,4,30,5,39,6,9,22,50,37,10,91,61,89,95,85,115,9,14,149,14,0,23,37,25,19,73,60,21,19,101,52,2,13,72,71,1,26,83,4,0,128,124,59,54,95,0,90,94,45,3,169,89,64,158,22,75,28,106,8,0,0,42,0,0,0,2,0,0,3,9,0,0,0,2,0,2,0,42,46,30,0,58,54,2,44,105,36,91,54,2,0,72,67,0,13,73,9,2,35,14,0,28,17,26,3,7,4,64,0,22,104,32,0,127,76,60,12,146,119,71,60,121,78,90,50,57,110,14,28,120,58,8,67,113,40,50,15,77,8,3,18,80,157,130,40,6,55,11,8,53,116,18,3,66,37,19,16,101,68,0,16,107,49,0,30,79,69,5,63,138,27,127,10,0,112,56,14,92,166,67,39,32,68,14,0,0,54,0,0,0,6,0,0,29,29,0,1,0,12,0,4,72,13,24,78,7,34,15,4,0,12,13,11,0,8,49,2,4,41,68,53,24,15,26,14,18,20,75,57,85,182,14,193,52,49,122,158,104,92,59,66,74,36,38,42,53,10,27,112,27,6,15,59,0,0,46,25,0,116,160,33,12,88,59,6,32,24,5,8,26,12,16,7,0,44,0,0,0,17,0,0,15,14,5,1,9,0,16,16,20,34,36,13,171,74,25,78,100,138,59,104,124,42,138,112,18,47,43,10,0,0,11,77,13,59,80,98,0,13,76,16,0,12,101,0,0,25,55,2,20,5,28,46,33,88,95,177,115,88,77,104,155,59,70,20,52,60,62,44,100,88,31,93,109,53,57,26,36,67,64,40,3,73,112,25,4,125,56,4,27,97,26,0,88,99,57,48,46,180,87,97,125,27,24,110,61,30,8,0,48,0,2,0,1,0,0,0,2,1,0,7,0,15,6,7,23,8,58,52,14,39,57,166,2,6,109,29,0,4,101,5,0,50,53,0,4,23,6,38,8,10,22,52,40,12,90,62,91,103,85,116,34,23,214,17,0,21,37,26,18,71,60,19,20,102,51,3,14,72,71,2,25,82,3,0,130,126,58,54,94,0,90,93,45,3,167,87,62,159,22,79,27,107,5,0,0,40,0,0,0,2,0,0,2,8,1,0,0,3,0,3,0,40,46,28,0,54,54,3,45,104,32,90,52,1,0,72,68,0,12,73,8,2,37,14,0,28,16,26,2,9,3,61,0,20,105,32,0,127,77,58,13,147,119,72,61,123,77,96,57,57,112,15,29,121,55,8,64,113,38,51,15,72,8,3,19,79,159,129,39,7,56,11,7,54,115,19,4,66,37,22,15,101,68,0,16,109,49,0,29,79,69,5,64,139,27,128,11,0,109,55,15,94,164,67,39,33,68,14,0,0,53,0,0,0,6,0,0,29,29,0,2,0,13,0,3,71,14,23,79,7,34,15,3,0,12,13,10,0,8,48,2,5,45,67,53,31,17,24,14,17,20,74,57,87,180,14,194,52,51,117,156,104,97,58,64,72,34,40,41,52,9,29,114,25,6,14,57,0,0,47,24,1,118,160,33,13,90,60,6,37,27,5,7,27,11,17,8,0,42,0,0,0,18,0,0,14,16,6,1,10,0,16,15,19,35,36,13,175,76,25,79,102,139,60,103,124,45,134,114,18,48,44,10,0,0,10,77,13,56,82,99,0,12,78,16,0,11,101,0,0,25,56,3,19,5,34,38,26,89,97,176